Protein 9MK9 (pdb70)

Structure (mmCIF, N/CA/C/O backbone):
data_9MK9
#
_entry.id   9MK9
#
_cell.length_a   1.00
_cell.length_b   1.00
_cell.length_c   1.00
_cell.angle_alpha   90.00
_cell.angle_beta   90.00
_cell.angle_gamma   90.00
#
_symmetry.space_group_name_H-M   'P 1'
#
loop_
_entity.id
_entity.type
_entity.pdbx_description
1 polymer 'Interferon-induced protein with tetratricopeptide repeats 2'
2 polymer 'Interferon-induced protein with tetratricopeptide repeats 3'
#
loop_
_atom_site.group_PDB
_atom_site.id
_atom_site.type_symbol
_atom_site.label_atom_id
_atom_site.label_alt_id
_atom_site.label_comp_id
_atom_site.label_asym_id
_atom_site.label_entity_id
_atom_site.label_seq_id
_atom_site.pdbx_PDB_ins_code
_atom_site.Cartn_x
_atom_site.Cartn_y
_atom_site.Cartn_z
_atom_site.occupancy
_atom_site.B_iso_or_equiv
_atom_site.auth_seq_id
_atom_site.auth_comp_id
_atom_site.auth_asym_id
_atom_site.auth_atom_id
_atom_site.pdbx_PDB_model_num
ATOM 1 N N . GLU A 1 1 ? 189.244 195.025 160.826 1.00 75.63 7 GLU A N 1
ATOM 2 C CA . GLU A 1 1 ? 188.479 196.260 160.944 1.00 77.76 7 GLU A CA 1
ATOM 3 C C . GLU A 1 1 ? 187.200 196.028 161.743 1.00 76.37 7 GLU A C 1
ATOM 4 O O . GLU A 1 1 ? 186.671 194.919 161.776 1.00 74.24 7 GLU A O 1
ATOM 10 N N . SER A 1 2 ? 186.714 197.084 162.398 1.00 74.71 8 SER A N 1
ATOM 11 C CA . SER A 1 2 ? 185.505 196.973 163.203 1.00 71.90 8 SER A CA 1
ATOM 12 C C . SER A 1 2 ? 184.265 196.715 162.357 1.00 68.97 8 SER A C 1
ATOM 13 O O . SER A 1 2 ? 183.265 196.212 162.885 1.00 67.81 8 SER A O 1
ATOM 16 N N . LEU A 1 3 ? 184.303 197.045 161.063 1.00 68.54 9 LEU A N 1
ATOM 17 C CA . LEU A 1 3 ? 183.131 196.850 160.216 1.00 66.76 9 LEU A CA 1
ATOM 18 C C . LEU A 1 3 ? 182.757 195.378 160.118 1.00 65.01 9 LEU A C 1
ATOM 19 O O . LEU A 1 3 ? 181.588 195.012 160.273 1.00 64.62 9 LEU A O 1
ATOM 24 N N . VAL A 1 4 ? 183.740 194.513 159.862 1.00 63.78 10 VAL A N 1
ATOM 25 C CA . VAL A 1 4 ? 183.440 193.089 159.760 1.00 62.86 10 VAL A CA 1
ATOM 26 C C . VAL A 1 4 ? 183.037 192.529 161.118 1.00 64.16 10 VAL A C 1
ATOM 27 O O . VAL A 1 4 ? 182.175 191.645 161.202 1.00 67.19 10 VAL A O 1
ATOM 31 N N . CYS A 1 5 ? 183.633 193.036 162.200 1.00 62.81 11 CYS A N 1
ATOM 32 C CA . CYS A 1 5 ? 183.253 192.584 163.534 1.00 63.20 11 CYS A CA 1
ATOM 33 C C . CYS A 1 5 ? 181.793 192.901 163.822 1.00 61.38 11 CYS A C 1
ATOM 34 O O . CYS A 1 5 ? 181.080 192.089 164.422 1.00 59.28 11 CYS A O 1
ATOM 37 N N . ASN A 1 6 ? 181.332 194.084 163.412 1.00 60.90 12 ASN A N 1
ATOM 38 C CA . ASN A 1 6 ? 179.918 194.410 163.561 1.00 57.68 12 ASN A CA 1
ATOM 39 C C . ASN A 1 6 ? 179.055 193.573 162.625 1.00 57.68 12 ASN A C 1
ATOM 40 O O . ASN A 1 6 ? 177.965 193.134 163.006 1.00 58.49 12 ASN A O 1
ATOM 45 N N . LEU A 1 7 ? 179.524 193.344 161.397 1.00 53.58 13 LEU A N 1
ATOM 46 C CA . LEU A 1 7 ? 178.725 192.614 160.420 1.00 48.83 13 LEU A CA 1
ATOM 47 C C . LEU A 1 7 ? 178.521 191.163 160.828 1.00 51.46 13 LEU A C 1
ATOM 48 O O . LEU A 1 7 ? 177.511 190.555 160.460 1.00 56.39 13 LEU A O 1
ATOM 53 N N . ARG A 1 8 ? 179.467 190.590 161.575 1.00 52.48 14 ARG A N 1
ATOM 54 C CA . ARG A 1 8 ? 179.320 189.205 162.015 1.00 51.05 14 ARG A CA 1
ATOM 55 C C . ARG A 1 8 ? 178.120 189.018 162.935 1.00 49.12 14 ARG A C 1
ATOM 56 O O . ARG A 1 8 ? 177.571 187.914 163.015 1.00 48.64 14 ARG A O 1
ATOM 64 N N . GLN A 1 9 ? 177.702 190.069 163.642 1.00 49.59 15 GLN A N 1
ATOM 65 C CA . GLN A 1 9 ? 176.631 189.918 164.618 1.00 51.74 15 GLN A CA 1
ATOM 66 C C . GLN A 1 9 ? 175.240 189.983 164.000 1.00 51.10 15 GLN A C 1
ATOM 67 O O . GLN A 1 9 ? 174.268 189.629 164.673 1.00 56.94 15 GLN A O 1
ATOM 73 N N . LEU A 1 10 ? 175.112 190.422 162.751 1.00 47.88 16 LEU A N 1
ATOM 74 C CA . LEU A 1 10 ? 173.799 190.472 162.124 1.00 43.58 16 LEU A CA 1
ATOM 75 C C . LEU A 1 10 ? 173.279 189.070 161.833 1.00 45.96 16 LEU A C 1
ATOM 76 O O . LEU A 1 10 ? 174.036 188.100 161.765 1.00 49.12 16 LEU A O 1
ATOM 81 N N . LYS A 1 11 ? 171.963 188.972 161.678 1.00 46.48 17 LYS A N 1
ATOM 82 C CA . LYS A 1 11 ? 171.309 187.754 161.228 1.00 45.89 17 LYS A CA 1
ATOM 83 C C . LYS A 1 11 ? 170.659 188.014 159.875 1.00 46.30 17 LYS A C 1
ATOM 84 O O . LYS A 1 11 ? 169.877 188.960 159.723 1.00 48.07 17 LYS A O 1
ATOM 90 N N . CYS A 1 12 ? 171.014 187.200 158.893 1.00 44.21 18 CYS A N 1
ATOM 91 C CA . CYS A 1 12 ? 170.583 187.369 157.508 1.00 40.61 18 CYS A CA 1
ATOM 92 C C . CYS A 1 12 ? 170.879 186.062 156.783 1.00 44.86 18 CYS A C 1
ATOM 93 O O . CYS A 1 12 ? 171.237 185.057 157.409 1.00 48.41 18 CYS A O 1
ATOM 96 N N . HIS A 1 13 ? 170.729 186.066 155.457 1.00 42.22 19 HIS A N 1
ATOM 97 C CA . HIS A 1 13 ? 170.964 184.845 154.696 1.00 39.40 19 HIS A CA 1
ATOM 98 C C . HIS A 1 13 ? 172.441 184.483 154.640 1.00 45.07 19 HIS A C 1
ATOM 99 O O . HIS A 1 13 ? 172.781 183.297 154.567 1.00 49.91 19 HIS A O 1
ATOM 106 N N . PHE A 1 14 ? 173.330 185.477 154.664 1.00 41.22 20 PHE A N 1
ATOM 107 C CA . PHE A 1 14 ? 174.759 185.188 154.581 1.00 43.44 20 PHE A CA 1
ATOM 108 C C . PHE A 1 14 ? 175.248 184.425 155.808 1.00 46.78 20 PHE A C 1
ATOM 109 O O . PHE A 1 14 ? 176.059 183.500 155.687 1.00 47.90 20 PHE A O 1
ATOM 117 N N . THR A 1 15 ? 174.772 184.800 156.996 1.00 46.75 21 THR A N 1
ATOM 118 C CA . THR A 1 15 ? 175.220 184.161 158.229 1.00 45.66 21 THR A CA 1
ATOM 119 C C . THR A 1 15 ? 174.591 182.786 158.432 1.00 48.26 21 THR A C 1
ATOM 120 O O . THR A 1 15 ? 175.224 181.899 159.015 1.00 51.62 21 THR A O 1
ATOM 124 N N . TRP A 1 16 ? 173.371 182.575 157.931 1.00 47.21 22 TRP A N 1
ATOM 125 C CA . TRP A 1 16 ? 172.646 181.336 158.198 1.00 48.47 22 TRP A CA 1
ATOM 126 C C . TRP A 1 16 ? 173.313 180.111 157.588 1.00 56.61 22 TRP A C 1
ATOM 127 O O . TRP A 1 16 ? 172.945 178.987 157.946 1.00 58.91 22 TRP A O 1
ATOM 138 N N . ASN A 1 17 ? 174.274 180.297 156.682 1.00 58.98 23 ASN A N 1
ATOM 139 C CA . ASN A 1 17 ? 175.033 179.197 156.083 1.00 61.53 23 ASN A CA 1
ATOM 140 C C . ASN A 1 17 ? 174.100 178.226 155.354 1.00 63.07 23 ASN A C 1
ATOM 141 O O . ASN A 1 17 ? 173.948 177.061 155.722 1.00 61.67 23 ASN A O 1
ATOM 146 N N . LEU A 1 18 ? 173.460 178.747 154.305 1.00 62.53 24 LEU A N 1
ATOM 147 C CA . LEU A 1 18 ? 172.426 177.992 153.603 1.00 58.08 24 LEU A CA 1
ATOM 148 C C . LEU A 1 18 ? 173.004 176.788 152.871 1.00 60.83 24 LEU A C 1
ATOM 149 O O . LEU A 1 18 ? 172.520 175.661 153.028 1.00 61.91 24 LEU A O 1
ATOM 154 N N . ILE A 1 19 ? 174.042 177.000 152.071 1.00 64.05 25 ILE A N 1
ATOM 155 C CA . ILE A 1 19 ? 174.594 175.951 151.222 1.00 67.53 25 ILE A CA 1
ATOM 156 C C . ILE A 1 19 ? 175.680 175.208 151.990 1.00 73.90 25 ILE A C 1
ATOM 157 O O . ILE A 1 19 ? 176.537 175.823 152.634 1.00 74.30 25 ILE A O 1
ATOM 162 N N . ALA A 1 20 ? 175.625 173.879 151.950 1.00 80.38 26 ALA A N 1
ATOM 163 C CA . ALA A 1 20 ? 176.604 173.050 152.634 1.00 86.86 26 ALA A CA 1
ATOM 164 C C . ALA A 1 20 ? 176.617 171.669 152.000 1.00 98.54 26 ALA A C 1
ATOM 165 O O . ALA A 1 20 ? 175.559 171.085 151.749 1.00 100.72 26 ALA A O 1
ATOM 167 N N . GLU A 1 21 ? 177.824 171.160 151.745 1.00 102.37 27 GLU A N 1
ATOM 168 C CA . GLU A 1 21 ? 178.034 169.828 151.177 1.00 109.81 27 GLU A CA 1
ATOM 169 C C . GLU A 1 21 ? 177.338 169.691 149.818 1.00 109.44 27 GLU A C 1
ATOM 170 O O . GLU A 1 21 ? 176.874 168.616 149.429 1.00 111.21 27 GLU A O 1
ATOM 176 N N . ASP A 1 22 ? 177.265 170.788 149.071 1.00 104.15 28 ASP A N 1
ATOM 177 C CA . ASP A 1 22 ? 176.772 170.779 147.701 1.00 102.57 28 ASP A CA 1
ATOM 178 C C . ASP A 1 22 ? 177.968 170.933 146.775 1.00 108.74 28 ASP A C 1
ATOM 179 O O . ASP A 1 22 ? 178.715 171.911 146.881 1.00 110.85 28 ASP A O 1
ATOM 184 N N . GLU A 1 23 ? 178.144 169.967 145.871 1.00 115.91 29 GLU A N 1
ATOM 185 C CA . GLU A 1 23 ? 179.345 169.926 145.045 1.00 117.88 29 GLU A CA 1
ATOM 186 C C . GLU A 1 23 ? 179.468 171.139 144.133 1.00 114.16 29 GLU A C 1
ATOM 187 O O . GLU A 1 23 ? 180.579 171.463 143.700 1.00 115.01 29 GLU A O 1
ATOM 193 N N . SER A 1 24 ? 178.363 171.817 143.834 1.00 108.56 30 SER A N 1
ATOM 194 C CA . SER A 1 24 ? 178.411 172.992 142.978 1.00 103.43 30 SER A CA 1
ATOM 195 C C . SER A 1 24 ? 177.228 173.893 143.292 1.00 92.76 30 SER A C 1
ATOM 196 O O . SER A 1 24 ? 176.242 173.471 143.900 1.00 91.73 30 SER A O 1
ATOM 199 N N . LEU A 1 25 ? 177.349 175.154 142.874 1.00 85.40 31 LEU A N 1
ATOM 200 C CA . LEU A 1 25 ? 176.219 176.070 142.958 1.00 81.71 31 LEU A CA 1
ATOM 201 C C . LEU A 1 25 ? 175.134 175.703 141.955 1.00 84.26 31 LEU A C 1
ATOM 202 O O . LEU A 1 25 ? 173.956 176.012 142.174 1.00 85.19 31 LEU A O 1
ATOM 207 N N . ASP A 1 26 ? 175.512 175.049 140.853 1.00 83.74 32 ASP A N 1
ATOM 208 C CA . ASP A 1 26 ? 174.526 174.627 139.864 1.00 85.66 32 ASP A CA 1
ATOM 209 C C . ASP A 1 26 ? 173.541 173.631 140.459 1.00 87.90 32 ASP A C 1
ATOM 210 O O . ASP A 1 26 ? 172.329 173.737 140.232 1.00 89.37 32 ASP A O 1
ATOM 215 N N . GLU A 1 27 ? 174.037 172.661 141.231 1.00 88.13 33 GLU A N 1
ATOM 216 C CA . GLU A 1 27 ? 173.138 171.707 141.871 1.00 88.90 33 GLU A CA 1
ATOM 217 C C . GLU A 1 27 ? 172.206 172.404 142.853 1.00 80.67 33 GLU A C 1
ATOM 218 O O . GLU A 1 27 ? 171.011 172.090 142.911 1.00 81.73 33 GLU A O 1
ATOM 224 N N . PHE A 1 28 ? 172.731 173.356 143.628 1.00 75.31 34 PHE A N 1
ATOM 225 C CA . PHE A 1 28 ? 171.892 174.087 144.572 1.00 65.78 34 PHE A CA 1
ATOM 226 C C . PHE A 1 28 ? 170.773 174.827 143.856 1.00 65.66 34 PHE A C 1
ATOM 227 O O . PHE A 1 28 ? 169.596 174.691 144.215 1.00 68.61 34 PHE A O 1
ATOM 235 N N . GLU A 1 29 ? 171.119 175.618 142.836 1.00 64.91 35 GLU A N 1
ATOM 236 C CA . GLU A 1 29 ? 170.093 176.403 142.161 1.00 65.13 35 GLU A CA 1
ATOM 237 C C . GLU A 1 29 ? 169.088 175.500 141.460 1.00 69.10 35 GLU A C 1
ATOM 238 O O . GLU A 1 29 ? 167.882 175.770 141.487 1.00 69.48 35 GLU A O 1
ATOM 244 N N . ASP A 1 30 ? 169.555 174.408 140.849 1.00 70.96 36 ASP A N 1
ATOM 245 C CA . ASP A 1 30 ? 168.637 173.493 140.180 1.00 70.33 36 ASP A CA 1
ATOM 246 C C . ASP A 1 30 ? 167.667 172.865 141.171 1.00 71.37 36 ASP A C 1
ATOM 247 O O . ASP A 1 30 ? 166.450 172.884 140.959 1.00 75.98 36 ASP A O 1
ATOM 252 N N . ARG A 1 31 ? 168.187 172.329 142.278 1.00 69.64 37 ARG A N 1
ATOM 253 C CA . ARG A 1 31 ? 167.330 171.655 143.245 1.00 65.70 37 ARG A CA 1
ATOM 254 C C . ARG A 1 31 ? 166.374 172.620 143.928 1.00 61.76 37 ARG A C 1
ATOM 255 O O . ARG A 1 31 ? 165.273 172.220 144.317 1.00 60.12 37 ARG A O 1
ATOM 263 N N . VAL A 1 32 ? 166.765 173.885 144.089 1.00 62.14 38 VAL A N 1
ATOM 264 C CA . VAL A 1 32 ? 165.896 174.821 144.794 1.00 60.67 38 VAL A CA 1
ATOM 265 C C . VAL A 1 32 ? 164.843 175.406 143.859 1.00 63.53 38 VAL A C 1
ATOM 266 O O . VAL A 1 32 ? 163.689 175.597 144.255 1.00 65.81 38 VAL A O 1
ATOM 270 N N . PHE A 1 33 ? 165.204 175.692 142.606 1.00 63.63 39 PHE A N 1
ATOM 271 C CA . PHE A 1 33 ? 164.289 176.354 141.684 1.00 62.24 39 PHE A CA 1
ATOM 272 C C . PHE A 1 33 ? 163.610 175.381 140.725 1.00 69.77 39 PHE A C 1
ATOM 273 O O . PHE A 1 33 ? 162.381 175.291 140.708 1.00 75.13 39 PHE A O 1
ATOM 281 N N . ASN A 1 34 ? 164.386 174.642 139.929 1.00 71.28 40 ASN A N 1
ATOM 282 C CA . ASN A 1 34 ? 163.786 173.852 138.857 1.00 71.53 40 ASN A CA 1
ATOM 283 C C . ASN A 1 34 ? 163.082 172.603 139.374 1.00 69.45 40 ASN A C 1
ATOM 284 O O . ASN A 1 34 ? 161.994 172.267 138.896 1.00 70.70 40 ASN A O 1
ATOM 289 N N . LYS A 1 35 ? 163.679 171.897 140.336 1.00 67.70 41 LYS A N 1
ATOM 290 C CA . LYS A 1 35 ? 163.148 170.592 140.721 1.00 67.99 41 LYS A CA 1
ATOM 291 C C . LYS A 1 35 ? 161.800 170.731 141.418 1.00 67.99 41 LYS A C 1
ATOM 292 O O . LYS A 1 35 ? 160.794 170.174 140.963 1.00 74.42 41 LYS A O 1
ATOM 298 N N . ASP A 1 36 ? 161.754 171.464 142.528 1.00 68.63 42 ASP A N 1
ATOM 299 C CA . ASP A 1 36 ? 160.472 171.805 143.145 1.00 72.82 42 ASP A CA 1
ATOM 300 C C . ASP A 1 36 ? 159.990 173.156 142.612 1.00 80.61 42 ASP A C 1
ATOM 301 O O . ASP A 1 36 ? 159.734 174.107 143.350 1.00 77.68 42 ASP A O 1
ATOM 306 N N . GLU A 1 37 ? 159.868 173.210 141.282 1.00 86.84 43 GLU A N 1
ATOM 307 C CA . GLU A 1 37 ? 159.393 174.418 140.613 1.00 88.43 43 GLU A CA 1
ATOM 308 C C . GLU A 1 37 ? 158.026 174.836 141.125 1.00 86.03 43 GLU A C 1
ATOM 309 O O . GLU A 1 37 ? 157.672 176.019 141.060 1.00 86.75 43 GLU A O 1
ATOM 315 N N . PHE A 1 38 ? 157.250 173.885 141.643 1.00 79.56 44 PHE A N 1
ATOM 316 C CA . PHE A 1 38 ? 155.918 174.213 142.128 1.00 79.22 44 PHE A CA 1
ATOM 317 C C . PHE A 1 38 ? 155.962 175.235 143.264 1.00 82.94 44 PHE A C 1
ATOM 318 O O . PHE A 1 38 ? 155.554 176.382 143.062 1.00 85.77 44 PHE A O 1
ATOM 326 N N . GLN A 1 39 ? 156.565 174.886 144.409 1.00 80.26 45 GLN A N 1
ATOM 327 C CA . GLN A 1 39 ? 156.300 175.592 145.669 1.00 73.26 45 GLN A CA 1
ATOM 32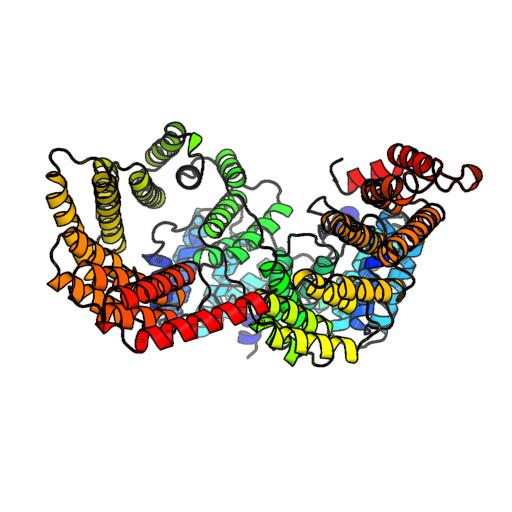8 C C . GLN A 1 39 ? 156.203 177.106 145.511 1.00 72.77 45 GLN A C 1
ATOM 329 O O . GLN A 1 39 ? 155.267 177.724 146.033 1.00 74.29 45 GLN A O 1
ATOM 335 N N . ASN A 1 40 ? 157.130 177.717 144.779 1.00 72.27 46 ASN A N 1
ATOM 336 C CA . ASN A 1 40 ? 157.262 179.182 144.747 1.00 73.11 46 ASN A CA 1
ATOM 337 C C . ASN A 1 40 ? 157.390 179.629 146.203 1.00 73.98 46 ASN A C 1
ATOM 338 O O . ASN A 1 40 ? 158.289 179.137 146.903 1.00 81.26 46 ASN A O 1
ATOM 343 N N . SER A 1 41 ? 156.537 180.522 146.703 1.00 72.20 47 SER A N 1
ATOM 344 C CA . SER A 1 41 ? 156.652 180.969 148.086 1.00 69.29 47 SER A CA 1
ATOM 345 C C . SER A 1 41 ? 155.363 181.635 148.541 1.00 70.97 47 SER A C 1
ATOM 346 O O . SER A 1 41 ? 154.743 182.382 147.778 1.00 67.87 47 SER A O 1
ATOM 349 N N . GLU A 1 42 ? 154.960 181.350 149.782 1.00 77.08 48 GLU A N 1
ATOM 350 C CA . GLU A 1 42 ? 153.864 182.091 150.403 1.00 83.52 48 GLU A CA 1
ATOM 351 C C . GLU A 1 42 ? 154.255 183.544 150.658 1.00 80.26 48 GLU A C 1
ATOM 352 O O . GLU A 1 42 ? 153.445 184.458 150.461 1.00 79.34 48 GLU A O 1
ATOM 358 N N . PHE A 1 43 ? 155.491 183.772 151.099 1.00 76.63 49 PHE A N 1
ATOM 359 C CA . PHE A 1 43 ? 156.031 185.099 151.378 1.00 65.01 49 PHE A CA 1
ATOM 360 C C . PHE A 1 43 ? 157.022 185.417 150.264 1.00 63.22 49 PHE A C 1
ATOM 361 O O . PHE A 1 43 ? 158.105 184.827 150.206 1.00 62.80 49 PHE A O 1
ATOM 369 N N . LYS A 1 44 ? 156.652 186.350 149.383 1.00 59.04 50 LYS A N 1
ATOM 370 C CA . LYS A 1 44 ? 157.391 186.550 148.139 1.00 58.37 50 LYS A CA 1
ATOM 371 C C . LYS A 1 44 ? 158.813 187.058 148.353 1.00 51.18 50 LYS A C 1
ATOM 372 O O . LYS A 1 44 ? 159.611 187.028 147.410 1.00 47.61 50 LYS A O 1
ATOM 378 N N . ALA A 1 45 ? 159.152 187.526 149.554 1.00 48.50 51 ALA A N 1
ATOM 379 C CA . ALA A 1 45 ? 160.474 188.106 149.763 1.00 45.90 51 ALA A CA 1
ATOM 380 C C . ALA A 1 45 ? 161.569 187.048 149.842 1.00 45.23 51 ALA A C 1
ATOM 381 O O . ALA A 1 45 ? 162.735 187.351 149.570 1.00 44.65 51 ALA A O 1
ATOM 383 N N . THR A 1 46 ? 161.225 185.813 150.219 1.00 44.69 52 THR A N 1
ATOM 384 C CA . THR A 1 46 ? 162.246 184.781 150.392 1.00 41.58 52 THR A CA 1
ATOM 385 C C . THR A 1 46 ? 162.935 184.447 149.074 1.00 40.65 52 THR A C 1
ATOM 386 O O . THR A 1 46 ? 164.164 184.301 149.025 1.00 41.92 52 THR A O 1
ATOM 390 N N . MET A 1 47 ? 162.159 184.322 147.995 1.00 40.07 53 MET A N 1
ATOM 391 C CA . MET A 1 47 ? 162.732 183.943 146.708 1.00 39.78 53 MET A CA 1
ATOM 392 C C . MET A 1 47 ? 163.733 184.980 146.218 1.00 41.91 53 MET A C 1
ATOM 393 O O . MET A 1 47 ? 164.813 184.627 145.731 1.00 43.61 53 MET A O 1
ATOM 398 N N . CYS A 1 48 ? 163.393 186.265 146.341 1.00 40.47 54 CYS A N 1
ATOM 399 C CA . CYS A 1 48 ? 164.299 187.312 145.885 1.00 38.96 54 CYS A CA 1
ATOM 400 C C . CYS A 1 48 ? 165.584 187.330 146.703 1.00 42.34 54 CYS A C 1
ATOM 401 O O . CYS A 1 48 ? 166.672 187.519 146.151 1.00 44.34 54 CYS A O 1
ATOM 404 N N . ASN A 1 49 ? 165.481 187.135 148.020 1.00 42.25 55 ASN A N 1
ATOM 405 C CA . ASN A 1 49 ? 166.677 187.109 148.857 1.00 39.19 55 ASN A CA 1
ATOM 406 C C . ASN A 1 49 ? 167.578 185.932 148.499 1.00 43.15 55 ASN A C 1
ATOM 407 O O . ASN A 1 49 ? 168.804 186.085 148.392 1.00 47.25 55 ASN A O 1
ATOM 412 N N . ILE A 1 50 ? 166.989 184.749 148.303 1.00 39.14 56 ILE A N 1
ATOM 413 C CA . ILE A 1 50 ? 167.784 183.581 147.930 1.00 38.03 56 ILE A CA 1
ATOM 414 C C . ILE A 1 50 ? 168.455 183.802 146.581 1.00 42.29 56 ILE A C 1
ATOM 415 O O . ILE A 1 50 ? 169.640 183.485 146.395 1.00 45.23 56 ILE A O 1
ATOM 420 N N . LEU A 1 51 ? 167.711 184.354 145.619 1.00 43.52 57 LEU A N 1
ATOM 421 C CA . LEU A 1 51 ? 168.281 184.609 144.302 1.00 45.25 57 LEU A CA 1
ATOM 422 C C . LEU A 1 51 ? 169.410 185.627 144.376 1.00 46.41 57 LEU A C 1
ATOM 423 O O . LEU A 1 51 ? 170.419 185.491 143.680 1.00 45.12 57 LEU A O 1
ATOM 428 N N . ALA A 1 52 ? 169.257 186.657 145.212 1.00 45.83 58 ALA A N 1
ATOM 429 C CA . ALA A 1 52 ? 170.317 187.648 145.363 1.00 47.33 58 ALA A CA 1
ATOM 430 C C . ALA A 1 52 ? 171.571 187.029 145.964 1.00 49.26 58 ALA A C 1
ATOM 431 O O . ALA A 1 52 ? 172.691 187.332 145.533 1.00 55.06 58 ALA A O 1
ATOM 433 N N . TYR A 1 53 ? 171.406 186.161 146.966 1.00 46.59 59 TYR A N 1
ATOM 434 C CA . TYR A 1 53 ? 172.568 185.499 147.551 1.00 45.08 59 TYR A CA 1
ATOM 435 C C . TYR A 1 53 ? 173.278 184.625 146.523 1.00 49.51 59 TYR A C 1
ATOM 436 O O . TYR A 1 53 ? 174.514 184.637 146.430 1.00 51.34 59 TYR A O 1
ATOM 445 N N . VAL A 1 54 ? 172.512 183.871 145.730 1.00 48.88 60 VAL A N 1
ATOM 446 C CA . VAL A 1 54 ? 173.121 183.034 144.698 1.00 47.87 60 VAL A CA 1
ATOM 447 C C . VAL A 1 54 ? 173.829 183.896 143.660 1.00 54.21 60 VAL A C 1
ATOM 448 O O . VAL A 1 54 ? 174.935 183.571 143.211 1.00 57.18 60 VAL A O 1
ATOM 452 N N . LYS A 1 55 ? 173.210 185.015 143.271 1.00 55.00 61 LYS A N 1
ATOM 453 C CA . LYS A 1 55 ? 173.821 185.906 142.290 1.00 54.59 61 LYS A CA 1
ATOM 454 C C . LYS A 1 55 ? 175.140 186.465 142.797 1.00 56.01 61 LYS A C 1
ATOM 455 O O . LYS A 1 55 ? 176.116 186.550 142.043 1.00 58.45 61 LYS A O 1
ATOM 461 N N . HIS A 1 56 ? 175.189 186.866 144.069 1.00 55.29 62 HIS A N 1
ATOM 462 C CA . HIS A 1 56 ? 176.454 187.334 144.626 1.00 54.43 62 HIS A CA 1
ATOM 463 C C . HIS A 1 56 ? 177.492 186.222 144.641 1.00 56.93 62 HIS A C 1
ATOM 464 O O . HIS A 1 56 ? 178.664 186.455 144.327 1.00 61.60 62 HIS A O 1
ATOM 471 N N . CYS A 1 57 ? 177.084 185.005 145.013 1.00 55.84 63 CYS A N 1
ATOM 472 C CA . CYS A 1 57 ? 178.030 183.893 145.008 1.00 58.19 63 CYS A CA 1
ATOM 473 C C . CYS A 1 57 ? 178.547 183.606 143.605 1.00 58.90 63 CYS A C 1
ATOM 474 O O . CYS A 1 57 ? 179.661 183.094 143.447 1.00 57.25 63 CYS A O 1
ATOM 477 N N . ARG A 1 58 ? 177.755 183.919 142.579 1.00 60.15 64 ARG A N 1
ATOM 478 C CA . ARG A 1 58 ? 178.227 183.774 141.205 1.00 63.94 64 ARG A CA 1
ATOM 479 C C . ARG A 1 58 ? 179.344 184.766 140.898 1.00 65.12 64 ARG A C 1
ATOM 480 O O . ARG A 1 58 ? 180.362 184.404 140.297 1.00 68.28 64 ARG A O 1
ATOM 488 N N . GLY A 1 59 ? 179.173 186.022 141.303 1.00 62.66 65 GLY A N 1
ATOM 489 C CA . GLY A 1 59 ? 180.171 187.040 141.039 1.00 62.01 65 GLY A CA 1
ATOM 490 C C . GLY A 1 59 ? 179.585 188.358 140.574 1.00 69.07 65 GLY A C 1
ATOM 491 O O . GLY A 1 59 ? 180.321 189.319 140.336 1.00 73.72 65 GLY A O 1
ATOM 492 N N . LEU A 1 60 ? 178.264 188.415 140.440 1.00 69.45 66 LEU A N 1
ATOM 493 C CA . LEU A 1 60 ? 177.567 189.604 139.964 1.00 71.01 66 LEU A CA 1
ATOM 494 C C . LEU A 1 60 ? 176.832 190.251 141.132 1.00 70.27 66 LEU A C 1
ATOM 495 O O . LEU A 1 60 ? 176.143 189.562 141.892 1.00 73.80 66 LEU A O 1
ATOM 500 N N . ASN A 1 61 ? 176.973 191.569 141.268 1.00 65.81 67 ASN A N 1
ATOM 501 C CA . ASN A 1 61 ? 176.400 192.288 142.400 1.00 69.24 67 ASN A CA 1
ATOM 502 C C . ASN A 1 61 ? 175.228 193.188 142.028 1.00 73.03 67 ASN A C 1
ATOM 503 O O . ASN A 1 61 ? 174.327 193.380 142.852 1.00 71.43 67 ASN A O 1
ATOM 508 N N . GLU A 1 62 ? 175.215 193.747 140.815 1.00 72.14 68 GLU A N 1
ATOM 509 C CA . GLU A 1 62 ? 174.110 194.619 140.424 1.00 74.13 68 GLU A CA 1
ATOM 510 C C . GLU A 1 62 ? 172.799 193.846 140.340 1.00 75.29 68 GLU A C 1
ATOM 511 O O . GLU A 1 62 ? 171.740 194.357 140.731 1.00 76.34 68 GLU A O 1
ATOM 517 N N . ALA A 1 63 ? 172.849 192.614 139.829 1.00 74.06 69 ALA A N 1
ATOM 518 C CA . ALA A 1 63 ? 171.662 191.769 139.839 1.00 74.48 69 ALA A CA 1
ATOM 519 C C . ALA A 1 63 ? 171.192 191.497 141.261 1.00 70.52 69 ALA A C 1
ATOM 520 O O . ALA A 1 63 ? 169.983 191.462 141.517 1.00 65.61 69 ALA A O 1
ATOM 522 N N . ALA A 1 64 ? 172.129 191.310 142.194 1.00 68.60 70 ALA A N 1
ATOM 523 C CA . ALA A 1 64 ? 171.752 191.128 143.590 1.00 62.54 70 ALA A CA 1
ATOM 524 C C . ALA A 1 64 ? 171.047 192.363 144.133 1.00 64.84 70 ALA A C 1
ATOM 525 O O . ALA A 1 64 ? 170.037 192.250 144.839 1.00 68.12 70 ALA A O 1
ATOM 527 N N . LEU A 1 65 ? 171.562 193.554 143.813 1.00 64.06 71 LEU A N 1
ATOM 528 C CA . LEU A 1 65 ? 170.904 194.778 144.260 1.00 64.99 71 LEU A CA 1
ATOM 529 C C . LEU A 1 65 ? 169.493 194.879 143.695 1.00 65.97 71 LEU A C 1
ATOM 530 O O . LEU A 1 65 ? 168.554 195.253 144.409 1.00 65.50 71 LEU A O 1
ATOM 535 N N . GLN A 1 66 ? 169.326 194.548 142.413 1.00 67.73 72 GLN A N 1
ATOM 536 C CA . GLN A 1 66 ? 168.000 194.605 141.804 1.00 70.34 72 GLN A CA 1
ATOM 537 C C . GLN A 1 66 ? 167.037 193.627 142.472 1.00 69.36 72 GLN A C 1
ATOM 538 O O . GLN A 1 66 ? 165.888 193.981 142.777 1.00 66.49 72 GLN A O 1
ATOM 544 N N . CYS A 1 67 ? 167.489 192.393 142.714 1.00 68.25 73 CYS A N 1
ATOM 545 C CA . CYS A 1 67 ? 166.631 191.409 143.367 1.00 64.11 73 CYS A CA 1
ATOM 546 C C . CYS A 1 67 ? 166.250 191.856 144.771 1.00 58.65 73 CYS A C 1
ATOM 547 O O . CYS A 1 67 ? 165.100 191.685 145.197 1.00 61.87 73 CYS A O 1
ATOM 550 N N . LEU A 1 68 ? 167.199 192.430 145.511 1.00 54.76 74 LEU A N 1
ATOM 551 C CA . LEU A 1 68 ? 166.889 192.890 146.859 1.00 51.76 74 LEU A CA 1
ATOM 552 C C . LEU A 1 68 ? 165.896 194.047 146.831 1.00 56.31 74 LEU A C 1
ATOM 553 O O . LEU A 1 68 ? 165.013 194.141 147.695 1.00 58.43 74 LEU A O 1
ATOM 558 N N . GLY A 1 69 ? 166.022 194.936 145.844 1.00 56.22 75 GLY A N 1
ATOM 559 C CA . GLY A 1 69 ? 165.034 195.992 145.689 1.00 57.32 75 GLY A CA 1
ATOM 560 C C . GLY A 1 69 ? 163.644 195.449 145.414 1.00 59.88 75 GLY A C 1
ATOM 561 O O . GLY A 1 69 ? 162.653 195.941 145.963 1.00 58.53 75 GLY A O 1
ATOM 562 N N . GLU A 1 70 ? 163.553 194.421 144.565 1.00 59.82 76 GLU A N 1
ATOM 563 C CA . GLU A 1 70 ? 162.258 193.785 144.326 1.00 62.91 76 GLU A CA 1
ATOM 564 C C . GLU A 1 70 ? 161.707 193.158 145.602 1.00 61.52 76 GLU A C 1
ATOM 565 O O . GLU A 1 70 ? 160.498 193.220 145.865 1.00 61.79 76 GLU A O 1
ATOM 571 N N . ALA A 1 71 ? 162.578 192.537 146.401 1.00 61.29 77 ALA A N 1
ATOM 572 C CA . ALA A 1 71 ? 162.136 191.953 147.665 1.00 55.90 77 ALA A CA 1
ATOM 573 C C . ALA A 1 71 ? 161.558 193.014 148.590 1.00 58.67 77 ALA A C 1
ATOM 574 O O . ALA A 1 71 ? 160.499 192.812 149.202 1.00 60.06 77 ALA A O 1
ATOM 576 N N . GLU A 1 72 ? 162.239 194.155 148.705 1.00 58.96 78 GLU A N 1
ATOM 577 C CA . GLU A 1 72 ? 161.719 195.233 149.541 1.00 60.09 78 GLU A CA 1
ATOM 578 C C . GLU A 1 72 ? 160.395 195.757 149.000 1.00 64.98 78 GLU A C 1
ATOM 579 O O . GLU A 1 72 ? 159.483 196.077 149.773 1.00 68.89 78 GLU A O 1
ATOM 585 N N . GLY A 1 73 ? 160.275 195.862 147.675 1.00 62.48 79 GLY A N 1
ATOM 586 C CA . GLY A 1 73 ? 159.011 196.285 147.093 1.00 62.77 79 GLY A CA 1
ATOM 587 C C . GLY A 1 73 ? 157.867 195.355 147.448 1.00 62.63 79 GLY A C 1
ATOM 588 O O . GLY A 1 73 ? 156.775 195.804 147.805 1.00 61.37 79 GLY A O 1
ATOM 589 N N . PHE A 1 74 ? 158.106 194.044 147.368 1.00 62.08 80 PHE A N 1
ATOM 590 C CA . PHE A 1 74 ? 157.073 193.083 147.748 1.00 62.63 80 PHE A CA 1
ATOM 591 C C . PHE A 1 74 ? 156.731 193.188 149.231 1.00 65.69 80 PHE A C 1
ATOM 592 O O . PHE A 1 74 ? 155.557 193.087 149.615 1.00 67.73 80 PHE A O 1
ATOM 600 N N . ILE A 1 75 ? 157.744 193.385 150.081 1.00 66.30 81 ILE A N 1
ATOM 601 C CA . ILE A 1 75 ? 157.488 193.527 151.514 1.00 64.46 81 ILE A CA 1
ATOM 602 C C . ILE A 1 75 ? 156.593 194.730 151.781 1.00 67.47 81 ILE A C 1
ATOM 603 O O . ILE A 1 75 ? 155.638 194.651 152.563 1.00 66.34 81 ILE A O 1
ATOM 608 N N . GLN A 1 76 ? 156.885 195.862 151.134 1.00 69.39 82 GLN A N 1
ATOM 609 C CA . GLN A 1 76 ? 156.022 197.032 151.280 1.00 68.21 82 GLN A CA 1
ATOM 610 C C . GLN A 1 76 ? 154.626 196.760 150.735 1.00 70.17 82 GLN A C 1
ATOM 611 O O . GLN A 1 76 ? 153.631 197.246 151.285 1.00 69.90 82 GLN A O 1
ATOM 617 N N . GLN A 1 77 ? 154.535 195.996 149.646 1.00 69.40 83 GLN A N 1
ATOM 618 C CA . GLN A 1 77 ? 153.238 195.713 149.040 1.00 71.68 83 GLN A CA 1
ATOM 619 C C . GLN A 1 77 ? 152.345 194.906 149.977 1.00 74.01 83 GLN A C 1
ATOM 620 O O . GLN A 1 77 ? 151.147 195.184 150.101 1.00 73.84 83 GLN A O 1
ATOM 626 N N . GLN A 1 78 ? 152.908 193.897 150.644 1.00 75.64 84 GLN A N 1
ATOM 627 C CA . GLN A 1 78 ? 152.065 192.963 151.388 1.00 74.23 84 GLN A CA 1
ATOM 628 C C . GLN A 1 78 ? 151.639 193.529 152.738 1.00 73.80 84 GLN A C 1
ATOM 629 O O . GLN A 1 78 ? 150.442 193.694 153.000 1.00 74.19 84 GLN A O 1
ATOM 635 N N . HIS A 1 79 ? 152.597 193.822 153.614 1.00 73.98 85 HIS A N 1
ATOM 636 C CA . HIS A 1 79 ? 152.301 194.210 154.994 1.00 73.91 85 HIS A CA 1
ATOM 637 C C . HIS A 1 79 ? 152.644 195.674 155.225 1.00 76.41 85 HIS A C 1
ATOM 638 O O . HIS A 1 79 ? 153.828 196.022 155.374 1.00 79.62 85 HIS A O 1
ATOM 645 N N . PRO A 1 80 ? 151.655 196.567 155.262 1.00 74.80 86 PRO A N 1
ATOM 646 C CA . PRO A 1 80 ? 151.949 197.984 155.509 1.00 74.87 86 PRO A CA 1
ATOM 647 C C . PRO A 1 80 ? 152.163 198.296 156.982 1.00 76.44 86 PRO A C 1
ATOM 648 O O . PRO A 1 80 ? 152.950 199.182 157.327 1.00 76.44 86 PRO A O 1
ATOM 652 N N . ASP A 1 81 ? 151.460 197.575 157.858 1.00 76.15 87 ASP A N 1
ATOM 653 C CA . ASP A 1 81 ? 151.505 197.893 159.283 1.00 79.80 87 ASP A CA 1
ATOM 654 C C . ASP A 1 81 ? 152.849 197.530 159.902 1.00 77.96 87 ASP A C 1
ATOM 655 O O . ASP A 1 81 ? 153.401 198.302 160.695 1.00 79.14 87 ASP A O 1
ATOM 660 N N . GLN A 1 82 ? 153.392 196.365 159.558 1.00 73.36 88 GLN A N 1
ATOM 661 C CA . GLN A 1 82 ? 154.626 195.859 160.155 1.00 69.30 88 GLN A CA 1
ATOM 662 C C . GLN A 1 82 ? 155.817 196.023 159.223 1.00 64.37 88 GLN A C 1
ATOM 663 O O . GLN A 1 82 ? 156.700 195.164 159.174 1.00 64.35 88 GLN A O 1
ATOM 669 N N . VAL A 1 83 ? 155.866 197.125 158.474 1.00 63.76 89 VAL A N 1
ATOM 670 C CA . VAL A 1 83 ? 156.907 197.296 157.466 1.00 61.61 89 VAL A CA 1
ATOM 671 C C . VAL A 1 83 ? 158.281 197.434 158.116 1.00 61.20 89 VAL A C 1
ATOM 672 O O . VAL A 1 83 ? 159.303 197.094 157.510 1.00 60.83 89 VAL A O 1
ATOM 676 N N . GLU A 1 84 ? 158.334 197.934 159.353 1.00 62.33 90 GLU A N 1
ATOM 677 C CA . GLU A 1 84 ? 159.624 198.110 160.014 1.00 60.69 90 GLU A CA 1
ATOM 678 C C . GLU A 1 84 ? 160.220 196.779 160.458 1.00 60.02 90 GLU A C 1
ATOM 679 O O . GLU A 1 84 ? 161.419 196.541 160.276 1.00 59.50 90 GLU A O 1
ATOM 685 N N . ILE A 1 85 ? 159.407 195.903 161.053 1.00 58.64 91 ILE A N 1
ATOM 686 C CA . ILE A 1 85 ? 159.926 194.627 161.539 1.00 52.30 91 ILE A CA 1
ATOM 687 C C . ILE A 1 85 ? 160.313 193.722 160.378 1.00 51.68 91 ILE A C 1
ATOM 688 O O . ILE A 1 85 ? 161.365 193.073 160.403 1.00 56.45 91 ILE A O 1
ATOM 693 N N . ARG A 1 86 ? 159.475 193.662 159.344 1.00 48.78 92 ARG A N 1
ATOM 694 C CA . ARG A 1 86 ? 159.665 192.684 158.281 1.00 48.07 92 ARG A CA 1
ATOM 695 C C . ARG A 1 86 ? 160.831 193.026 157.362 1.00 50.37 92 ARG A C 1
ATOM 696 O O . ARG A 1 86 ? 161.270 192.162 156.597 1.00 57.48 92 ARG A O 1
ATOM 704 N N . SER A 1 87 ? 161.342 194.251 157.416 1.00 44.27 93 SER A N 1
ATOM 705 C CA . SER A 1 87 ? 162.396 194.694 156.515 1.00 42.87 93 SER A CA 1
ATOM 706 C C . SER A 1 87 ? 163.792 194.496 157.087 1.00 44.25 93 SER A C 1
ATOM 707 O O . SER A 1 87 ? 164.753 195.045 156.541 1.00 48.10 93 SER A O 1
ATOM 710 N N . LEU A 1 88 ? 163.929 193.730 158.168 1.00 43.35 94 LEU A N 1
ATOM 711 C CA . LEU A 1 88 ? 165.184 193.719 158.911 1.00 38.07 94 LEU A CA 1
ATOM 712 C C . LEU A 1 88 ? 166.264 192.890 158.218 1.00 38.76 94 LEU A C 1
ATOM 713 O O . LEU A 1 88 ? 167.445 193.247 158.269 1.00 43.33 94 LEU A O 1
ATOM 718 N N . VAL A 1 89 ? 165.892 191.776 157.583 1.00 36.85 95 VAL A N 1
ATOM 719 C CA . VAL A 1 89 ? 166.891 190.923 156.938 1.00 37.32 95 VAL A CA 1
ATOM 720 C C . VAL A 1 89 ? 167.446 191.586 155.680 1.00 43.54 95 VAL A C 1
ATOM 721 O O . VAL A 1 89 ? 168.655 191.525 155.405 1.00 45.97 95 VAL A O 1
ATOM 725 N N . THR A 1 90 ? 166.575 192.220 154.892 1.00 41.36 96 THR A N 1
ATOM 726 C CA . THR A 1 90 ? 167.007 192.815 153.632 1.00 37.88 96 THR A CA 1
ATOM 727 C C . THR A 1 90 ? 168.031 193.919 153.864 1.00 39.00 96 THR A C 1
ATOM 728 O O . THR A 1 90 ? 168.923 194.138 153.034 1.00 43.69 96 THR A O 1
ATOM 732 N N . TRP A 1 91 ? 167.923 194.626 154.988 1.00 35.98 97 TRP A N 1
ATOM 733 C CA . TRP A 1 91 ? 168.922 195.635 155.314 1.00 39.35 97 TRP A CA 1
ATOM 734 C C . TRP A 1 91 ? 170.281 194.995 155.576 1.00 41.38 97 TRP A C 1
ATOM 735 O O . TRP A 1 91 ? 171.318 195.532 155.167 1.00 46.27 97 TRP A O 1
ATOM 746 N N . GLY A 1 92 ? 170.295 193.838 156.239 1.00 36.46 98 GLY A N 1
ATOM 747 C CA . GLY A 1 92 ? 171.542 193.107 156.395 1.00 38.81 98 GLY A CA 1
ATOM 748 C C . GLY A 1 92 ? 172.123 192.663 155.066 1.00 42.75 98 GLY A C 1
ATOM 749 O O . GLY A 1 92 ? 173.343 192.683 154.871 1.00 45.36 98 GLY A O 1
ATOM 750 N N . ASN A 1 93 ? 171.259 192.246 154.136 1.00 39.31 99 ASN A N 1
ATOM 751 C CA . ASN A 1 93 ? 171.746 191.866 152.812 1.00 37.83 99 ASN A CA 1
ATOM 752 C C . ASN A 1 93 ? 172.356 193.056 152.072 1.00 44.73 99 ASN A C 1
ATOM 753 O O . ASN A 1 93 ? 173.417 192.925 151.447 1.00 48.95 99 ASN A O 1
ATOM 758 N N . TYR A 1 94 ? 171.701 194.222 152.123 1.00 43.53 100 TYR A N 1
ATOM 759 C CA . TYR A 1 94 ? 172.329 195.440 151.609 1.00 42.80 100 TYR A CA 1
ATOM 760 C C . TYR A 1 94 ? 173.695 195.675 152.236 1.00 46.54 100 TYR A C 1
ATOM 761 O O . TYR A 1 94 ? 174.667 195.972 151.532 1.00 50.67 100 TYR A O 1
ATOM 770 N N . ALA A 1 95 ? 173.785 195.580 153.563 1.00 44.19 101 ALA A N 1
ATOM 771 C CA . ALA A 1 95 ? 175.055 195.866 154.220 1.00 45.52 101 ALA A CA 1
ATOM 772 C C . ALA A 1 95 ? 176.150 194.928 153.728 1.00 47.91 101 ALA A C 1
ATOM 773 O O . ALA A 1 95 ? 177.249 195.374 153.376 1.00 50.73 101 ALA A O 1
ATOM 775 N N . TRP A 1 96 ? 175.853 193.629 153.660 1.00 45.34 102 TRP A N 1
ATOM 776 C CA . TRP A 1 96 ? 176.863 192.664 153.235 1.00 44.26 102 TRP A CA 1
ATOM 777 C C . TRP A 1 96 ? 177.281 192.900 151.788 1.00 50.18 102 TRP A C 1
ATOM 778 O O . TRP A 1 96 ? 178.477 192.903 151.468 1.00 58.09 102 TRP A O 1
ATOM 789 N N . VAL A 1 97 ? 176.308 193.105 150.894 1.00 49.11 103 VAL A N 1
ATOM 790 C CA . VAL A 1 97 ? 176.638 193.273 149.481 1.00 46.28 103 VAL A CA 1
ATOM 791 C C . VAL A 1 97 ? 177.453 194.541 149.268 1.00 52.28 103 VAL A C 1
ATOM 792 O O . VAL A 1 97 ? 178.452 194.537 148.537 1.00 56.28 103 VAL A O 1
ATOM 796 N N . TYR A 1 98 ? 177.052 195.643 149.908 1.00 51.24 104 TYR A N 1
ATOM 797 C CA . TYR A 1 98 ? 177.787 196.892 149.751 1.00 53.29 104 TYR A CA 1
ATOM 798 C C . TYR A 1 98 ? 179.200 196.769 150.300 1.00 55.40 104 TYR A C 1
ATOM 799 O O . TYR A 1 98 ? 180.153 197.273 149.695 1.00 59.80 104 TYR A O 1
ATOM 808 N N . TYR A 1 99 ? 179.361 196.100 151.445 1.00 53.72 105 TYR A N 1
ATOM 809 C CA . TYR A 1 99 ? 180.701 195.899 151.983 1.00 54.97 105 TYR A CA 1
ATOM 810 C C . TYR A 1 99 ? 181.554 195.078 151.029 1.00 56.82 105 TYR A C 1
ATOM 811 O O . TYR A 1 99 ? 182.750 195.345 150.867 1.00 59.91 105 TYR A O 1
ATOM 820 N N . HIS A 1 100 ? 180.959 194.066 150.394 1.00 57.22 106 HIS A N 1
ATOM 821 C CA . HIS A 1 100 ? 181.700 193.281 149.412 1.00 56.82 106 HIS A CA 1
ATOM 822 C C . HIS A 1 100 ? 182.107 194.135 148.218 1.00 60.25 106 HIS A C 1
ATOM 823 O O . HIS A 1 100 ? 183.213 193.985 147.686 1.00 61.84 106 HIS A O 1
ATOM 830 N N . MET A 1 101 ? 181.221 195.030 147.776 1.00 61.67 107 MET A N 1
ATOM 831 C CA . MET A 1 101 ? 181.550 195.907 146.656 1.00 62.64 107 MET A CA 1
ATOM 832 C C . MET A 1 101 ? 182.615 196.928 147.040 1.00 65.71 107 MET A C 1
ATOM 833 O O . MET A 1 101 ? 183.602 197.103 146.319 1.00 68.02 107 MET A O 1
ATOM 838 N N . GLY A 1 102 ? 182.432 197.609 148.169 1.00 64.74 108 GLY A N 1
ATOM 839 C CA . GLY A 1 102 ? 183.387 198.597 148.646 1.00 62.93 108 GLY A CA 1
ATOM 840 C C . GLY A 1 102 ? 182.787 199.894 149.156 1.00 66.35 108 GLY A C 1
ATOM 841 O O . GLY A 1 102 ? 183.495 200.650 149.835 1.00 66.38 108 GLY A O 1
ATOM 842 N N . GLN A 1 103 ? 181.517 200.201 148.891 1.00 67.18 109 GLN A N 1
ATOM 843 C CA . GLN A 1 103 ? 180.910 201.451 149.351 1.00 70.25 109 GLN A CA 1
ATOM 844 C C . GLN A 1 103 ? 180.587 201.303 150.832 1.00 72.49 109 GLN A C 1
ATOM 845 O O . GLN A 1 103 ? 179.520 200.823 151.215 1.00 73.99 109 GLN A O 1
ATOM 851 N N . PHE A 1 104 ? 181.526 201.728 151.680 1.00 67.33 110 PHE A N 1
ATOM 852 C CA . PHE A 1 104 ? 181.384 201.500 153.114 1.00 67.05 110 PHE A CA 1
ATOM 853 C C . PHE A 1 104 ? 180.364 202.436 153.752 1.00 69.88 110 PHE A C 1
ATOM 854 O O . PHE A 1 104 ? 179.790 202.099 154.795 1.00 76.11 110 PHE A O 1
ATOM 862 N N . SER A 1 105 ? 180.130 203.610 153.160 1.00 67.13 111 SER A N 1
ATOM 863 C CA . SER A 1 105 ? 179.198 204.564 153.757 1.00 68.90 111 SER A CA 1
ATOM 864 C C . SER A 1 105 ? 177.780 204.005 153.804 1.00 68.44 111 SER A C 1
ATOM 865 O O . SER A 1 105 ? 177.088 204.129 154.823 1.00 67.81 111 SER A O 1
ATOM 868 N N . LYS A 1 106 ? 177.329 203.386 152.711 1.00 66.65 112 LYS A N 1
ATOM 869 C CA . LYS A 1 106 ? 175.993 202.801 152.695 1.00 67.49 112 LYS A CA 1
ATOM 870 C C . LYS A 1 106 ? 175.882 201.645 153.681 1.00 63.66 112 LYS A C 1
ATOM 871 O O . LYS A 1 106 ? 174.852 201.486 154.350 1.00 64.34 112 LYS A O 1
ATOM 877 N N . ALA A 1 107 ? 176.928 200.823 153.779 1.00 60.15 113 ALA A N 1
ATOM 878 C CA . ALA A 1 107 ? 176.921 199.733 154.748 1.00 58.16 113 ALA A CA 1
ATOM 879 C C . ALA A 1 107 ? 176.787 200.272 156.165 1.00 62.08 113 ALA A C 1
ATOM 880 O O . ALA A 1 107 ? 176.000 199.756 156.970 1.00 66.33 113 ALA A O 1
ATOM 882 N N . GLN A 1 108 ? 177.535 201.331 156.479 1.00 62.02 114 GLN A N 1
ATOM 883 C CA . GLN A 1 108 ? 177.438 201.942 157.799 1.00 64.19 114 GLN A CA 1
ATOM 884 C C . GLN A 1 108 ? 176.040 202.496 158.048 1.00 64.50 114 GLN A C 1
ATOM 885 O O . GLN A 1 108 ? 175.491 202.342 159.146 1.00 64.39 114 GLN A O 1
ATOM 891 N N . ALA A 1 109 ? 175.445 203.138 157.038 1.00 60.97 115 ALA A N 1
ATOM 892 C CA . ALA A 1 109 ? 174.108 203.701 157.206 1.00 62.06 115 ALA A CA 1
ATOM 893 C C . ALA A 1 109 ? 173.074 202.613 157.476 1.00 62.77 115 ALA A C 1
ATOM 894 O O . ALA A 1 109 ? 172.208 202.765 158.351 1.00 65.80 115 ALA A O 1
ATOM 896 N N . TYR A 1 110 ? 173.144 201.506 156.735 1.00 59.84 116 TYR A N 1
ATOM 897 C CA . TYR A 1 110 ? 172.186 200.428 156.955 1.00 55.90 116 TYR A CA 1
ATOM 898 C C . TYR A 1 110 ? 172.403 199.778 158.316 1.00 55.21 116 TYR A C 1
ATOM 899 O O . TYR A 1 110 ? 171.440 199.384 158.988 1.00 56.93 116 TYR A O 1
ATOM 908 N N . LEU A 1 111 ? 173.663 199.675 158.746 1.00 53.74 117 LEU A N 1
ATOM 909 C CA . LEU A 1 111 ? 173.941 199.177 160.087 1.00 53.74 117 LEU A CA 1
ATOM 910 C C . LEU A 1 111 ? 173.309 200.075 161.143 1.00 59.34 117 LEU A C 1
ATOM 911 O O . LEU A 1 111 ? 172.732 199.586 162.122 1.00 64.17 117 LEU A O 1
ATOM 916 N N . ASP A 1 112 ? 173.400 201.394 160.956 1.00 58.48 118 ASP A N 1
ATOM 917 C CA . ASP A 1 112 ? 172.775 202.318 161.897 1.00 58.03 118 ASP A CA 1
ATOM 918 C C . ASP A 1 112 ? 171.259 202.157 161.915 1.00 55.78 118 ASP A C 1
ATOM 919 O O . ASP A 1 112 ? 170.634 202.221 162.981 1.00 56.63 118 ASP A O 1
ATOM 924 N N . LYS A 1 113 ? 170.647 201.967 160.743 1.00 54.25 119 LYS A N 1
ATOM 925 C CA . LYS A 1 113 ? 169.198 201.770 160.692 1.00 56.51 119 LYS A CA 1
ATOM 926 C C . LYS A 1 113 ? 168.786 200.514 161.455 1.00 56.09 119 LYS A C 1
ATOM 927 O O . LYS A 1 113 ? 167.820 200.525 162.237 1.00 53.94 119 LYS A O 1
ATOM 933 N N . VAL A 1 114 ? 169.516 199.417 161.236 1.00 55.39 120 VAL A N 1
ATOM 934 C CA . VAL A 1 114 ? 169.229 198.175 161.950 1.00 49.43 120 VAL A CA 1
ATOM 935 C C . VAL A 1 114 ? 169.386 198.376 163.450 1.00 52.76 120 VAL A C 1
ATOM 936 O O . VAL A 1 114 ? 168.565 197.900 164.246 1.00 55.08 120 VAL A O 1
ATOM 940 N N . LYS A 1 115 ? 170.442 199.085 163.859 1.00 51.28 121 LYS A N 1
ATOM 941 C CA . LYS A 1 115 ? 170.664 199.327 165.280 1.00 50.18 121 LYS A CA 1
ATOM 942 C C . LYS A 1 115 ? 169.526 200.135 165.888 1.00 53.06 121 LYS A C 1
ATOM 943 O O . LYS A 1 115 ? 169.080 199.845 167.003 1.00 54.00 121 LYS A O 1
ATOM 949 N N . GLN A 1 116 ? 169.043 201.153 165.171 1.00 53.94 122 GLN A N 1
ATOM 950 C CA . GLN A 1 116 ? 167.936 201.958 165.681 1.00 55.19 122 GLN A CA 1
ATOM 951 C C . GLN A 1 116 ? 166.682 201.114 165.874 1.00 57.30 122 GLN A C 1
ATOM 952 O O . GLN A 1 116 ? 166.020 201.193 166.919 1.00 61.54 122 GLN A O 1
ATOM 958 N N . VAL A 1 117 ? 166.339 200.295 164.876 1.00 56.41 123 VAL A N 1
ATOM 959 C CA . VAL A 1 117 ? 165.136 199.473 165.003 1.00 54.06 123 VAL A CA 1
ATOM 960 C C . VAL A 1 117 ? 165.276 198.494 166.163 1.00 56.09 123 VAL A C 1
ATOM 961 O O . VAL A 1 117 ? 164.354 198.332 166.979 1.00 56.31 123 VAL A O 1
ATOM 965 N N . CYS A 1 118 ? 166.437 197.838 166.268 1.00 58.20 124 CYS A N 1
ATOM 966 C CA . CYS A 1 118 ? 166.649 196.881 167.348 1.00 55.33 124 CYS A CA 1
ATOM 967 C C . CYS A 1 118 ? 166.560 197.556 168.709 1.00 57.14 124 CYS A C 1
ATOM 968 O O . CYS A 1 118 ? 165.931 197.025 169.629 1.00 58.50 124 CYS A O 1
ATOM 971 N N . LYS A 1 119 ? 167.168 198.735 168.853 1.00 59.28 125 LYS A N 1
ATOM 972 C CA . LYS A 1 119 ? 167.127 199.435 170.132 1.00 62.07 125 LYS A CA 1
ATOM 973 C C . LYS A 1 119 ? 165.708 199.850 170.491 1.00 60.89 125 LYS A C 1
ATOM 974 O O . LYS A 1 119 ? 165.320 199.800 171.664 1.00 61.08 125 LYS A O 1
ATOM 980 N N . LYS A 1 120 ? 164.919 200.274 169.501 1.00 60.46 126 LYS A N 1
ATOM 981 C CA . LYS A 1 120 ? 163.554 200.687 169.806 1.00 61.07 126 LYS A CA 1
ATOM 982 C C . LYS A 1 120 ? 162.675 199.501 170.197 1.00 59.35 126 LYS A C 1
ATOM 983 O O . LYS A 1 120 ? 161.824 199.635 171.084 1.00 55.99 126 LYS A O 1
ATOM 989 N N . PHE A 1 121 ? 162.868 198.336 169.571 1.00 60.70 127 PHE A N 1
ATOM 990 C CA . PHE A 1 121 ? 161.992 197.192 169.820 1.00 59.48 127 PHE A CA 1
ATOM 991 C C . PHE A 1 121 ? 162.572 196.121 170.744 1.00 59.92 127 PHE A C 1
ATOM 992 O O . PHE A 1 121 ? 161.898 195.114 170.979 1.00 59.93 127 PHE A O 1
ATOM 1000 N N . SER A 1 122 ? 163.778 196.298 171.277 1.00 58.02 128 SER A N 1
ATOM 1001 C CA . SER A 1 122 ? 164.374 195.255 172.105 1.00 54.39 128 SER A CA 1
ATOM 1002 C C . SER A 1 122 ? 163.760 195.233 173.501 1.00 55.22 128 SER A C 1
ATOM 1003 O O . SER A 1 122 ? 163.101 196.181 173.932 1.00 56.29 128 SER A O 1
ATOM 1006 N N . SER A 1 123 ? 163.984 194.122 174.208 1.00 55.16 129 SER A N 1
ATOM 1007 C CA . SER A 1 123 ? 163.581 193.919 175.595 1.00 53.21 129 SER A CA 1
ATOM 1008 C C . SER A 1 123 ? 164.787 194.000 176.523 1.00 52.19 129 SER A C 1
ATOM 1009 O O . SER A 1 123 ? 165.863 193.492 176.192 1.00 51.37 129 SER A O 1
ATOM 1012 N N . PRO A 1 124 ? 164.635 194.632 177.690 1.00 48.49 130 PRO A N 1
ATOM 1013 C CA . PRO A 1 124 ? 165.801 194.857 178.560 1.00 46.05 130 PRO A CA 1
ATOM 1014 C C . PRO A 1 124 ? 166.291 193.619 179.296 1.00 48.34 130 PRO A C 1
ATOM 1015 O O . PRO A 1 124 ? 167.417 193.641 179.807 1.00 50.97 130 PRO A O 1
ATOM 1019 N N . TYR A 1 125 ? 165.500 192.550 179.375 1.00 47.31 131 TYR A N 1
ATOM 1020 C CA . TYR A 1 125 ? 165.850 191.405 180.211 1.00 44.46 131 TYR A CA 1
ATOM 1021 C C . TYR A 1 125 ? 166.348 190.196 179.430 1.00 44.39 131 TYR A C 1
ATOM 1022 O O . TYR A 1 125 ? 167.153 189.424 179.959 1.00 43.14 131 TYR A O 1
ATOM 1031 N N . ARG A 1 126 ? 165.892 190.006 178.196 1.00 46.50 132 ARG A N 1
ATOM 1032 C CA . ARG A 1 126 ? 166.266 188.832 177.422 1.00 44.29 132 ARG A CA 1
ATOM 1033 C C . ARG A 1 126 ? 167.663 188.982 176.829 1.00 47.20 132 ARG A C 1
ATOM 1034 O O . ARG A 1 126 ? 168.160 190.091 176.619 1.00 43.97 132 ARG A O 1
ATOM 1042 N N . ILE A 1 127 ? 168.293 187.839 176.554 1.00 50.53 133 ILE A N 1
ATOM 1043 C CA . ILE A 1 127 ? 169.629 187.789 175.970 1.00 45.35 133 ILE A CA 1
ATOM 1044 C C . ILE A 1 127 ? 169.763 186.479 175.201 1.00 45.64 133 ILE A C 1
ATOM 1045 O O . ILE A 1 127 ? 169.093 185.490 175.508 1.00 47.29 133 ILE A O 1
ATOM 1050 N N . GLU A 1 128 ? 170.618 186.481 174.178 1.00 43.53 134 GLU A N 1
ATOM 1051 C CA . GLU A 1 128 ? 170.865 185.295 173.362 1.00 45.22 134 GLU A CA 1
ATOM 1052 C C . GLU A 1 128 ? 172.349 184.964 173.405 1.00 42.46 134 GLU A C 1
ATOM 1053 O O . GLU A 1 128 ? 173.185 185.811 173.078 1.00 41.60 134 GLU A O 1
ATOM 1059 N N . ASN A 1 129 ? 172.670 183.731 173.799 1.00 39.42 135 ASN A N 1
ATOM 1060 C CA . ASN A 1 129 ? 174.040 183.317 174.071 1.00 33.31 135 ASN A CA 1
ATOM 1061 C C . ASN A 1 129 ? 174.034 181.801 174.206 1.00 33.10 135 ASN A C 1
ATOM 1062 O O . ASN A 1 129 ? 173.212 181.262 174.955 1.00 35.34 135 ASN A O 1
ATOM 1067 N N . PRO A 1 130 ? 174.917 181.085 173.499 1.00 30.62 136 PRO A N 1
ATOM 1068 C CA . PRO A 1 130 ? 174.792 179.615 173.455 1.00 31.52 136 PRO A CA 1
ATOM 1069 C C . PRO A 1 130 ? 174.897 178.907 174.800 1.00 32.00 136 PRO A C 1
ATOM 1070 O O . PRO A 1 130 ? 174.480 177.745 174.897 1.00 32.97 136 PRO A O 1
ATOM 1074 N N . ALA A 1 131 ? 175.430 179.551 175.839 1.00 27.72 137 ALA A N 1
ATOM 1075 C CA . ALA A 1 131 ? 175.436 178.915 177.154 1.00 24.04 137 ALA A CA 1
ATOM 1076 C C . ALA A 1 131 ? 174.016 178.629 177.632 1.00 29.11 137 ALA A C 1
ATOM 1077 O O . ALA A 1 131 ? 173.721 177.534 178.134 1.00 34.56 137 ALA A O 1
ATOM 1079 N N . LEU A 1 132 ? 173.117 179.600 177.469 1.00 28.26 138 LEU A N 1
ATOM 1080 C CA . LEU A 1 132 ? 171.721 179.381 177.826 1.00 27.31 138 LEU A CA 1
ATOM 1081 C C . LEU A 1 132 ? 171.067 178.373 176.889 1.00 29.72 138 LEU A C 1
ATOM 1082 O O . LEU A 1 132 ? 170.217 177.582 177.315 1.00 35.48 138 LEU A O 1
ATOM 1087 N N . ASP A 1 133 ? 171.455 178.381 175.611 1.00 26.82 139 ASP A N 1
ATOM 1088 C CA . ASP A 1 133 ? 170.944 177.393 174.669 1.00 27.75 139 ASP A CA 1
ATOM 1089 C C . ASP A 1 133 ? 171.431 175.986 174.984 1.00 28.43 139 ASP A C 1
ATOM 1090 O O . ASP A 1 133 ? 170.888 175.021 174.440 1.00 31.05 139 ASP A O 1
ATOM 1095 N N . CYS A 1 134 ? 172.453 175.848 175.827 1.00 28.50 140 CYS A N 1
ATOM 1096 C CA . CYS A 1 134 ? 172.891 174.537 176.294 1.00 28.17 140 CYS A CA 1
ATOM 1097 C C . CYS A 1 134 ? 172.192 174.129 177.589 1.00 29.47 140 CYS A C 1
ATOM 1098 O O . CYS A 1 134 ? 171.788 172.964 177.741 1.00 32.01 140 CYS A O 1
ATOM 1101 N N . GLU A 1 135 ? 172.052 175.073 178.527 1.00 29.28 141 GLU A N 1
ATOM 1102 C CA . GLU A 1 135 ? 171.292 174.795 179.745 1.00 26.88 141 GLU A CA 1
ATOM 1103 C C . GLU A 1 135 ? 169.864 174.378 179.417 1.00 28.04 141 GLU A C 1
ATOM 1104 O O . GLU A 1 135 ? 169.337 173.407 179.985 1.00 29.11 141 GLU A O 1
ATOM 1110 N N . GLU A 1 136 ? 169.215 175.112 178.515 1.00 27.37 142 GLU A N 1
ATOM 1111 C CA . GLU A 1 136 ? 167.967 174.659 177.920 1.00 25.89 142 GLU A CA 1
ATOM 1112 C C . GLU A 1 136 ? 168.320 173.580 176.910 1.00 26.85 142 GLU A C 1
ATOM 1113 O O . GLU A 1 136 ? 168.869 173.869 175.844 1.00 31.24 142 GLU A O 1
ATOM 1119 N N . GLY A 1 137 ? 168.000 172.341 177.243 1.00 23.84 143 GLY A N 1
ATOM 1120 C CA . GLY A 1 137 ? 168.475 171.193 176.506 1.00 22.18 143 GLY A CA 1
ATOM 1121 C C . GLY A 1 137 ? 169.115 170.192 177.441 1.00 23.82 143 GLY A C 1
ATOM 1122 O O . GLY A 1 137 ? 168.751 169.012 177.394 1.00 23.70 143 GLY A O 1
ATOM 1123 N N . TRP A 1 138 ? 169.967 170.634 178.375 1.00 24.86 144 TRP A N 1
ATOM 1124 C CA . TRP A 1 138 ? 170.237 169.719 179.481 1.00 20.93 144 TRP A CA 1
ATOM 1125 C C . TRP A 1 138 ? 169.030 169.598 180.397 1.00 21.30 144 TRP A C 1
ATOM 1126 O O . TRP A 1 138 ? 168.856 168.565 181.051 1.00 22.72 144 TRP A O 1
ATOM 1137 N N . ALA A 1 139 ? 168.195 170.635 180.471 1.00 20.72 145 ALA A N 1
ATOM 1138 C CA . ALA A 1 139 ? 166.913 170.461 181.151 1.00 18.30 145 ALA A CA 1
ATOM 1139 C C . ALA A 1 139 ? 166.007 169.502 180.382 1.00 21.61 145 ALA A C 1
ATOM 1140 O O . ALA A 1 139 ? 165.364 168.622 180.976 1.00 25.31 145 ALA A O 1
ATOM 1142 N N . ARG A 1 140 ? 165.956 169.651 179.055 1.00 21.16 146 ARG A N 1
ATOM 1143 C CA . ARG A 1 140 ? 165.053 168.845 178.244 1.00 19.62 146 ARG A CA 1
ATOM 1144 C C . ARG A 1 140 ? 165.419 167.367 178.265 1.00 22.52 146 ARG A C 1
ATOM 1145 O O . ARG A 1 140 ? 164.520 166.527 178.346 1.00 25.26 146 ARG A O 1
ATOM 1153 N N . LEU A 1 141 ? 166.713 167.024 178.194 1.00 22.67 147 LEU A N 1
ATOM 1154 C CA . LEU A 1 141 ? 167.090 165.610 178.224 1.00 22.30 147 LEU A CA 1
ATOM 1155 C C . LEU A 1 141 ? 166.486 164.892 179.421 1.00 25.02 147 LEU A C 1
ATOM 1156 O O . LEU A 1 141 ? 165.940 163.792 179.283 1.00 31.52 147 LEU A O 1
ATOM 1161 N N . LYS A 1 142 ? 166.565 165.497 180.604 1.00 22.07 148 LYS A N 1
ATOM 1162 C CA . LYS A 1 142 ? 166.024 164.841 181.788 1.00 22.03 148 LYS A CA 1
ATOM 1163 C C . LYS A 1 142 ? 164.503 164.901 181.815 1.00 25.92 148 LYS A C 1
ATOM 1164 O O . LYS A 1 142 ? 163.851 163.941 182.242 1.00 30.97 148 LYS A O 1
ATOM 1170 N N . CYS A 1 143 ? 163.910 166.007 181.355 1.00 26.36 149 CYS A N 1
ATOM 1171 C CA . CYS A 1 143 ? 162.465 166.151 181.518 1.00 26.52 149 CYS A CA 1
ATOM 1172 C C . CYS A 1 143 ? 161.649 165.502 180.399 1.00 32.24 149 CYS A C 1
ATOM 1173 O O . CYS A 1 143 ? 160.474 165.187 180.615 1.00 33.53 149 CYS A O 1
ATOM 1176 N N . THR A 1 144 ? 162.224 165.284 179.217 1.00 35.46 150 THR A N 1
ATOM 1177 C CA . THR A 1 144 ? 161.417 164.848 178.081 1.00 37.18 150 THR A CA 1
ATOM 1178 C C . THR A 1 144 ? 161.066 163.364 178.180 1.00 40.71 150 THR A C 1
ATOM 1179 O O . THR A 1 144 ? 161.661 162.602 178.945 1.00 41.02 150 THR A O 1
ATOM 1183 N N . LYS A 1 145 ? 160.082 162.958 177.373 1.00 47.97 151 LYS A N 1
ATOM 1184 C CA . LYS A 1 145 ? 159.648 161.565 177.290 1.00 51.95 151 LYS A CA 1
ATOM 1185 C C . LYS A 1 145 ? 159.937 160.947 175.928 1.00 53.14 151 LYS A C 1
ATOM 1186 O O . LYS A 1 145 ? 160.744 160.017 175.841 1.00 54.45 151 LYS A O 1
ATOM 1192 N N . ASN A 1 146 ? 159.312 161.446 174.859 1.00 50.01 152 ASN A N 1
ATOM 1193 C CA . ASN A 1 146 ? 159.501 160.900 173.518 1.00 51.34 152 ASN A CA 1
ATOM 1194 C C . ASN A 1 146 ? 159.794 161.945 172.457 1.00 49.48 152 ASN A C 1
ATOM 1195 O O . ASN A 1 146 ? 160.097 161.560 171.325 1.00 52.09 152 ASN A O 1
ATOM 1200 N N . GLN A 1 147 ? 159.697 163.233 172.758 1.00 46.83 153 GLN A N 1
ATOM 1201 C CA . GLN A 1 147 ? 159.932 164.292 171.782 1.00 43.34 153 GLN A CA 1
ATOM 1202 C C . GLN A 1 147 ? 161.342 164.830 171.997 1.00 42.05 153 GLN A C 1
ATOM 1203 O O . GLN A 1 147 ? 161.559 165.712 172.832 1.00 42.49 153 GLN A O 1
ATOM 1209 N N . ASN A 1 148 ? 162.297 164.289 171.241 1.00 37.36 154 ASN A N 1
ATOM 1210 C CA . ASN A 1 148 ? 163.692 164.699 171.308 1.00 31.86 154 ASN A CA 1
ATOM 1211 C C . ASN A 1 148 ? 164.086 165.627 170.173 1.00 29.00 154 ASN A C 1
ATOM 1212 O O . ASN A 1 148 ? 165.279 165.835 169.946 1.00 31.44 154 ASN A O 1
ATOM 1217 N N . GLU A 1 149 ? 163.118 166.177 169.441 1.00 29.59 155 GLU A N 1
ATOM 1218 C CA . GLU A 1 149 ? 163.465 166.970 168.269 1.00 28.66 155 GLU A CA 1
ATOM 1219 C C . GLU A 1 149 ? 163.957 168.366 168.635 1.00 25.87 155 GLU A C 1
ATOM 1220 O O . GLU A 1 149 ? 164.825 168.904 167.940 1.00 27.79 155 GLU A O 1
ATOM 1226 N N . ARG A 1 150 ? 163.423 168.981 169.696 1.00 22.08 156 ARG A N 1
ATOM 1227 C CA . ARG A 1 150 ? 163.908 170.314 170.046 1.00 21.52 156 ARG A CA 1
ATOM 1228 C C . ARG A 1 150 ? 165.227 170.265 170.802 1.00 23.55 156 ARG A C 1
ATOM 1229 O O . ARG A 1 150 ? 165.989 171.240 170.769 1.00 22.94 156 ARG A O 1
ATOM 1237 N N . VAL A 1 151 ? 165.523 169.147 171.467 1.00 24.39 157 VAL A N 1
ATOM 1238 C CA . VAL A 1 151 ? 166.824 168.984 172.106 1.00 22.62 157 VAL A CA 1
ATOM 1239 C C . VAL A 1 151 ? 167.935 169.084 171.070 1.00 25.69 157 VAL A C 1
ATOM 1240 O O . VAL A 1 151 ? 168.942 169.780 171.270 1.00 28.09 157 VAL A O 1
ATOM 1244 N N . LYS A 1 152 ? 167.761 168.396 169.941 1.00 24.42 158 LYS A N 1
ATOM 1245 C CA . LYS A 1 152 ? 168.789 168.382 168.911 1.00 20.24 158 LYS A CA 1
ATOM 1246 C C . LYS A 1 152 ? 168.991 169.767 168.314 1.00 24.02 158 LYS A C 1
ATOM 1247 O O . LYS A 1 152 ? 170.126 170.167 168.046 1.00 27.57 158 LYS A O 1
ATOM 1253 N N . VAL A 1 153 ? 167.909 170.518 168.101 1.00 21.07 159 VAL A N 1
ATOM 1254 C CA . VAL A 1 153 ? 168.041 171.867 167.554 1.00 23.10 159 VAL A CA 1
ATOM 1255 C C . VAL A 1 153 ? 168.737 172.788 168.549 1.00 25.38 159 VAL A C 1
ATOM 1256 O O . VAL A 1 153 ? 169.610 173.591 168.176 1.00 26.25 159 VAL A O 1
ATOM 1260 N N . CYS A 1 154 ? 168.356 172.699 169.829 1.00 23.94 160 CYS A N 1
ATOM 1261 C CA . CYS A 1 154 ? 169.005 173.512 170.852 1.00 21.53 160 CYS A CA 1
ATOM 1262 C C . CYS A 1 154 ? 170.497 173.232 170.905 1.00 23.86 160 CYS A C 1
ATOM 1263 O O . CYS A 1 154 ? 171.300 174.149 171.107 1.00 28.90 160 CYS A O 1
ATOM 1266 N N . PHE A 1 155 ? 170.892 171.971 170.732 1.00 23.42 161 PHE A N 1
ATOM 1267 C CA . PHE A 1 155 ? 172.318 171.665 170.738 1.00 22.06 161 PHE A CA 1
ATOM 1268 C C . PHE A 1 155 ? 173.007 172.051 169.432 1.00 25.63 161 PHE A C 1
ATOM 1269 O O . PHE A 1 155 ? 174.184 172.426 169.457 1.00 30.42 161 PHE A O 1
ATOM 1277 N N . GLN A 1 156 ? 172.313 171.967 168.292 1.00 25.49 162 GLN A N 1
ATOM 1278 C CA . GLN A 1 156 ? 172.925 172.386 167.033 1.00 26.48 162 GLN A CA 1
ATOM 1279 C C . GLN A 1 156 ? 173.241 173.870 167.037 1.00 29.64 162 GLN A C 1
ATOM 1280 O O . GLN A 1 156 ? 174.266 174.286 166.492 1.00 35.20 162 GLN A O 1
ATOM 1286 N N . LYS A 1 157 ? 172.360 174.692 167.611 1.00 26.27 163 LYS A N 1
ATOM 1287 C CA . LYS A 1 157 ? 172.648 176.124 167.659 1.00 27.17 163 LYS A CA 1
ATOM 1288 C C . LYS A 1 157 ? 173.955 176.396 168.402 1.00 31.62 163 LYS A C 1
ATOM 1289 O O . LYS A 1 157 ? 174.838 177.109 167.902 1.00 37.76 163 LYS A O 1
ATOM 1295 N N . ALA A 1 158 ? 174.105 175.806 169.590 1.00 27.10 164 ALA A N 1
ATOM 1296 C CA . ALA A 1 158 ? 175.311 176.012 170.384 1.00 28.93 164 ALA A CA 1
ATOM 1297 C C . ALA A 1 158 ? 176.542 175.435 169.696 1.00 34.84 164 ALA A C 1
ATOM 1298 O O . ALA A 1 158 ? 177.615 176.045 169.726 1.00 38.43 164 ALA A O 1
ATOM 1300 N N . LEU A 1 159 ? 176.414 174.256 169.082 1.00 35.95 165 LEU A N 1
ATOM 1301 C CA . LEU A 1 159 ? 177.551 173.658 168.389 1.00 34.44 165 LEU A CA 1
ATOM 1302 C C . LEU A 1 159 ? 177.979 174.504 167.198 1.00 38.47 165 LEU A C 1
ATOM 1303 O O . LEU A 1 159 ? 179.176 174.675 166.947 1.00 42.40 165 LEU A O 1
ATOM 1308 N N . GLU A 1 160 ? 177.011 175.037 166.453 1.00 40.09 166 GLU A N 1
ATOM 1309 C CA . GLU A 1 160 ? 177.305 175.904 165.320 1.00 41.80 166 GLU A CA 1
ATOM 1310 C C . GLU A 1 160 ? 178.005 177.177 165.766 1.00 43.27 166 GLU A C 1
ATOM 1311 O O . GLU A 1 160 ? 178.943 177.639 165.106 1.00 47.33 166 GLU A O 1
ATOM 1317 N N . LYS A 1 161 ? 177.562 177.765 166.878 1.00 43.16 167 LYS A N 1
ATOM 1318 C CA . LYS A 1 161 ? 178.159 179.023 167.313 1.00 47.46 167 LYS A CA 1
ATOM 1319 C C . LYS A 1 161 ? 179.604 178.829 167.767 1.00 48.54 167 LYS A C 1
ATOM 1320 O O . LYS A 1 161 ? 180.443 179.716 167.573 1.00 49.30 167 LYS A O 1
ATOM 1326 N N . ASP A 1 162 ? 179.915 177.682 168.374 1.00 50.26 168 ASP A N 1
ATOM 1327 C CA . ASP A 1 162 ? 181.267 177.396 168.856 1.00 52.36 168 ASP A CA 1
ATOM 1328 C C . ASP A 1 162 ? 181.515 175.896 168.760 1.00 47.78 168 ASP A C 1
ATOM 1329 O O . ASP A 1 162 ? 181.065 175.126 169.623 1.00 48.82 168 ASP A O 1
ATOM 1334 N N . PRO A 1 163 ? 182.235 175.443 167.743 1.00 45.05 169 PRO A N 1
ATOM 1335 C CA . PRO A 1 163 ? 182.432 174.006 167.535 1.00 49.15 169 PRO A CA 1
ATOM 1336 C C . PRO A 1 163 ? 183.591 173.470 168.371 1.00 54.84 169 PRO A C 1
ATOM 1337 O O . PRO A 1 163 ? 184.262 174.203 169.095 1.00 55.86 169 PRO A O 1
ATOM 1341 N N . LYS A 1 164 ? 183.811 172.157 168.251 1.00 54.48 170 LYS A N 1
ATOM 1342 C CA . LYS A 1 164 ? 184.895 171.454 168.944 1.00 53.65 170 LYS A CA 1
ATOM 1343 C C . LYS A 1 164 ? 184.822 171.643 170.457 1.00 50.34 170 LYS A C 1
ATOM 1344 O O . LYS A 1 164 ? 185.841 171.816 171.128 1.00 53.16 170 LYS A O 1
ATOM 1350 N N . ASN A 1 165 ? 183.608 171.606 170.999 1.00 45.07 171 ASN A N 1
ATOM 1351 C CA . ASN A 1 165 ? 183.394 171.714 172.434 1.00 42.09 171 ASN A CA 1
ATOM 1352 C C . ASN A 1 165 ? 182.857 170.387 172.944 1.00 42.38 171 ASN A C 1
ATOM 1353 O O . ASN A 1 165 ? 181.840 169.906 172.422 1.00 45.25 171 ASN A O 1
ATOM 1358 N N . PRO A 1 166 ? 183.502 169.750 173.925 1.00 38.64 172 PRO A N 1
ATOM 1359 C CA . PRO A 1 166 ? 183.086 168.388 174.310 1.00 37.24 172 PRO A CA 1
ATOM 1360 C C . PRO A 1 166 ? 181.647 168.286 174.790 1.00 36.28 172 PRO A C 1
ATOM 1361 O O . PRO A 1 166 ? 180.955 167.310 174.464 1.00 34.51 172 PRO A O 1
ATOM 1365 N N . GLU A 1 167 ? 181.170 169.279 175.543 1.00 34.87 173 GLU A N 1
ATOM 1366 C CA . GLU A 1 167 ? 179.834 169.205 176.128 1.00 32.01 173 GLU A CA 1
ATOM 1367 C C . GLU A 1 167 ? 178.751 169.251 175.055 1.00 32.29 173 GLU A C 1
ATOM 1368 O O . GLU A 1 167 ? 177.834 168.414 175.043 1.00 35.46 173 GLU A O 1
ATOM 1374 N N . PHE A 1 168 ? 178.845 170.222 174.145 1.00 29.64 174 PHE A N 1
ATOM 1375 C CA . PHE A 1 168 ? 177.871 170.338 173.067 1.00 28.60 174 PHE A CA 1
ATOM 1376 C C . PHE A 1 168 ? 177.878 169.089 172.197 1.00 29.64 174 PHE A C 1
ATOM 1377 O O . PHE A 1 168 ? 176.818 168.606 171.779 1.00 31.08 174 PHE A O 1
ATOM 1385 N N . THR A 1 169 ? 179.069 168.556 171.916 1.00 29.33 175 THR A N 1
ATOM 1386 C CA . THR A 1 169 ? 179.177 167.361 171.090 1.00 29.42 175 THR A CA 1
ATOM 1387 C C . THR A 1 169 ? 178.519 166.163 171.764 1.00 30.11 175 THR A C 1
ATOM 1388 O O . THR A 1 169 ? 177.820 165.380 171.108 1.00 29.39 175 THR A O 1
ATOM 1392 N N . SER A 1 170 ? 178.725 166.004 173.074 1.00 28.85 176 SER A N 1
ATOM 1393 C CA . SER A 1 170 ? 178.094 164.897 173.788 1.00 28.18 176 SER A CA 1
ATOM 1394 C C . SER A 1 170 ? 176.576 165.018 173.753 1.00 27.58 176 SER A C 1
ATOM 1395 O O . SER A 1 170 ? 175.865 164.030 173.516 1.00 28.79 176 SER A O 1
ATOM 1398 N N . GLY A 1 171 ? 176.059 166.226 173.984 1.00 26.92 177 GLY A N 1
ATOM 1399 C CA . GLY A 1 171 ? 174.617 166.417 173.926 1.00 25.55 177 GLY A CA 1
ATOM 1400 C C . GLY A 1 171 ? 174.042 166.110 172.555 1.00 24.19 177 GLY A C 1
ATOM 1401 O O . GLY A 1 171 ? 173.007 165.443 172.435 1.00 23.48 177 GLY A O 1
ATOM 1402 N N . TRP A 1 172 ? 174.713 166.582 171.502 1.00 24.68 178 TRP A N 1
ATOM 1403 C CA . TRP A 1 172 ? 174.250 166.325 170.143 1.00 24.54 178 TRP A CA 1
ATOM 1404 C C . TRP A 1 172 ? 174.258 164.834 169.828 1.00 24.54 178 TRP A C 1
ATOM 1405 O O . TRP A 1 172 ? 173.317 164.315 169.212 1.00 27.44 178 TRP A O 1
ATOM 1416 N N . ALA A 1 173 ? 175.310 164.126 170.246 1.00 21.85 179 ALA A N 1
ATOM 1417 C CA . ALA A 1 173 ? 175.382 162.692 169.989 1.00 21.14 179 ALA A CA 1
ATOM 1418 C C . ALA A 1 173 ? 174.272 161.938 170.712 1.00 20.61 179 ALA A C 1
ATOM 1419 O O . ALA A 1 173 ? 173.657 161.029 170.140 1.00 22.38 179 ALA A O 1
ATOM 1421 N N . ILE A 1 174 ? 173.999 162.301 171.968 1.00 20.08 180 ILE A N 1
ATOM 1422 C CA . ILE A 1 174 ? 172.933 161.628 172.709 1.00 20.68 180 ILE A CA 1
ATOM 1423 C C . ILE A 1 174 ? 171.583 161.872 172.044 1.00 23.22 180 ILE A C 1
ATOM 1424 O O . ILE A 1 174 ? 170.761 160.952 171.915 1.00 22.86 180 ILE A O 1
ATOM 1429 N N . ALA A 1 175 ? 171.329 163.112 171.615 1.00 22.93 181 ALA A N 1
ATOM 1430 C CA . ALA A 1 175 ? 170.064 163.405 170.947 1.00 19.84 181 ALA A CA 1
ATOM 1431 C C . ALA A 1 175 ? 169.920 162.606 169.657 1.00 21.73 181 ALA A C 1
ATOM 1432 O O . ALA A 1 175 ? 168.843 162.067 169.369 1.00 22.64 181 ALA A O 1
ATOM 1434 N N . ASN A 1 176 ? 170.996 162.514 168.867 1.00 23.34 182 ASN A N 1
ATOM 1435 C CA . ASN A 1 176 ? 170.936 161.728 167.637 1.00 21.56 182 ASN A CA 1
ATOM 1436 C C . ASN A 1 176 ? 170.663 160.259 167.927 1.00 25.00 182 ASN A C 1
ATOM 1437 O O . ASN A 1 176 ? 169.882 159.618 167.216 1.00 26.89 182 ASN A O 1
ATOM 1442 N N . TYR A 1 177 ? 171.304 159.703 168.958 1.00 25.04 183 TYR A N 1
ATOM 1443 C CA . TYR A 1 177 ? 171.054 158.305 169.301 1.00 25.46 183 TYR A CA 1
ATOM 1444 C C . TYR A 1 177 ? 169.594 158.083 169.672 1.00 29.54 183 TYR A C 1
ATOM 1445 O O . TYR A 1 177 ? 168.956 157.131 169.203 1.00 32.75 183 TYR A O 1
ATOM 1454 N N . ARG A 1 178 ? 169.048 158.956 170.522 1.00 29.02 184 ARG A N 1
ATOM 1455 C CA . ARG A 1 178 ? 167.667 158.781 170.959 1.00 26.41 184 ARG A CA 1
ATOM 1456 C C . ARG A 1 178 ? 166.701 158.905 169.790 1.00 31.11 184 ARG A C 1
ATOM 1457 O O . ARG A 1 178 ? 165.717 158.163 169.708 1.00 33.30 184 ARG A O 1
ATOM 1465 N N . LEU A 1 179 ? 166.964 159.841 168.873 1.00 34.19 185 LEU A N 1
ATOM 1466 C CA . LEU A 1 179 ? 166.105 159.982 167.701 1.00 34.95 185 LEU A CA 1
ATOM 1467 C C . LEU A 1 179 ? 166.212 158.782 166.768 1.00 38.07 185 LEU A C 1
ATOM 1468 O O . LEU A 1 179 ? 165.211 158.372 166.171 1.00 38.88 185 LEU A O 1
ATOM 1473 N N . ASP A 1 180 ? 167.411 158.218 166.615 1.00 38.99 186 ASP A N 1
ATOM 1474 C CA . ASP A 1 180 ? 167.574 157.046 165.762 1.00 41.11 186 ASP A CA 1
ATOM 1475 C C . ASP A 1 180 ? 166.852 155.836 166.338 1.00 44.47 186 ASP A C 1
ATOM 1476 O O . ASP A 1 180 ? 166.237 155.063 165.595 1.00 49.44 186 ASP A O 1
ATOM 1481 N N . ASP A 1 181 ? 166.918 155.650 167.659 1.00 44.54 187 ASP A N 1
ATOM 1482 C CA . ASP A 1 181 ? 166.317 154.466 168.268 1.00 45.28 187 ASP A CA 1
ATOM 1483 C C . ASP A 1 181 ? 164.801 154.455 168.093 1.00 46.40 187 ASP A C 1
ATOM 1484 O O . ASP A 1 181 ? 164.226 153.462 167.636 1.00 45.36 187 ASP A O 1
ATOM 1489 N N . TRP A 1 182 ? 164.138 155.552 168.449 1.00 51.08 188 TRP A N 1
ATOM 1490 C CA . TRP A 1 182 ? 162.684 155.672 168.334 1.00 53.47 188 TRP A CA 1
ATOM 1491 C C . TRP A 1 182 ? 162.362 156.897 167.488 1.00 57.63 188 TRP A C 1
ATOM 1492 O O . TRP A 1 182 ? 162.452 158.035 167.982 1.00 62.36 188 TRP A O 1
ATOM 1503 N N . PRO A 1 183 ? 161.984 156.714 166.226 1.00 56.76 189 PRO A N 1
ATOM 1504 C CA . PRO A 1 183 ? 161.691 157.866 165.369 1.00 59.63 189 PRO A CA 1
ATOM 1505 C C . PRO A 1 183 ? 160.448 158.613 165.824 1.00 63.08 189 PRO A C 1
ATOM 1506 O O . PRO A 1 183 ? 159.530 158.041 166.416 1.00 64.10 189 PRO A O 1
ATOM 1510 N N . ALA A 1 184 ? 160.432 159.912 165.542 1.00 63.02 190 ALA A N 1
ATOM 1511 C CA . ALA A 1 184 ? 159.271 160.730 165.853 1.00 63.47 190 ALA A CA 1
ATOM 1512 C C . ALA A 1 184 ? 158.132 160.422 164.891 1.00 74.95 190 ALA A C 1
ATOM 1513 O O . ALA A 1 184 ? 158.339 160.283 163.682 1.00 78.33 190 ALA A O 1
ATOM 1515 N N . ARG A 1 185 ? 156.922 160.319 165.432 1.00 81.25 191 ARG A N 1
ATOM 1516 C CA . ARG A 1 185 ? 155.729 160.021 164.649 1.00 84.82 191 ARG A CA 1
ATOM 1517 C C . ARG A 1 185 ? 154.919 161.297 164.476 1.00 81.72 191 ARG A C 1
ATOM 1518 O O . ARG A 1 185 ? 154.574 161.957 165.462 1.00 79.54 191 ARG A O 1
ATOM 1526 N N . ASN A 1 186 ? 154.620 161.640 163.226 1.00 80.41 192 ASN A N 1
ATOM 1527 C CA . ASN A 1 186 ? 153.885 162.850 162.891 1.00 80.62 192 ASN A CA 1
ATOM 1528 C C . ASN A 1 186 ? 152.781 162.537 161.889 1.00 83.74 192 ASN A C 1
ATOM 1529 O O . ASN A 1 186 ? 152.920 161.625 161.067 1.00 84.98 192 ASN A O 1
ATOM 1534 N N . TYR A 1 187 ? 151.676 163.273 161.982 1.00 81.90 193 TYR A N 1
ATOM 1535 C CA . TYR A 1 187 ? 150.493 163.044 161.163 1.00 81.63 193 TYR A CA 1
ATOM 1536 C C . TYR A 1 187 ? 149.990 164.378 160.632 1.00 82.42 193 TYR A C 1
ATOM 1537 O O . TYR A 1 187 ? 149.764 165.311 161.409 1.00 82.20 193 TYR A O 1
ATOM 1546 N N . CYS A 1 188 ? 149.802 164.461 159.317 1.00 75.90 194 CYS A N 1
ATOM 1547 C CA . CYS A 1 188 ? 149.477 165.721 158.664 1.00 67.88 194 CYS A CA 1
ATOM 1548 C C . CYS A 1 188 ? 147.983 165.993 158.561 1.00 68.07 194 CYS A C 1
ATOM 1549 O O . CYS A 1 188 ? 147.603 167.094 158.152 1.00 69.22 194 CYS A O 1
ATOM 1552 N N . ILE A 1 189 ? 147.131 165.033 158.922 1.00 71.20 195 ILE A N 1
ATOM 1553 C CA . ILE A 1 189 ? 145.703 165.171 158.651 1.00 73.06 195 ILE A CA 1
ATOM 1554 C C . ILE A 1 189 ? 145.093 166.296 159.488 1.00 71.77 195 ILE A C 1
ATOM 1555 O O . ILE A 1 189 ? 144.408 167.181 158.958 1.00 71.74 195 ILE A O 1
ATOM 1560 N N . ASP A 1 190 ? 145.363 166.307 160.796 1.00 69.31 196 ASP A N 1
ATOM 1561 C CA . ASP A 1 190 ? 144.763 167.315 161.666 1.00 67.48 196 ASP A CA 1
ATOM 1562 C C . ASP A 1 190 ? 145.326 168.698 161.377 1.00 67.61 196 ASP A C 1
ATOM 1563 O O . ASP A 1 190 ? 144.578 169.684 161.326 1.00 69.32 196 ASP A O 1
ATOM 1568 N N . SER A 1 191 ? 146.643 168.789 161.186 1.00 65.29 197 SER A N 1
ATOM 1569 C CA . SER A 1 191 ? 147.259 170.073 160.877 1.00 63.91 197 SER A CA 1
ATOM 1570 C C . SER A 1 191 ? 146.729 170.629 159.564 1.00 66.08 197 SER A C 1
ATOM 1571 O O . SER A 1 191 ? 146.453 171.828 159.457 1.00 66.39 197 SER A O 1
ATOM 1574 N N . LEU A 1 192 ? 146.572 169.770 158.555 1.00 64.75 198 LEU A N 1
ATOM 1575 C CA . LEU A 1 192 ? 146.059 170.222 157.268 1.00 57.94 198 LEU A CA 1
ATOM 1576 C C . LEU A 1 192 ? 144.614 170.693 157.382 1.00 60.19 198 LEU A C 1
ATOM 1577 O O . LEU A 1 192 ? 144.251 171.738 156.825 1.00 62.75 198 LEU A O 1
ATOM 1582 N N . GLU A 1 193 ? 143.775 169.948 158.111 1.00 62.76 199 GLU A N 1
ATOM 1583 C CA . GLU A 1 193 ? 142.391 170.375 158.292 1.00 66.28 199 GLU A CA 1
ATOM 1584 C C . GLU A 1 193 ? 142.317 171.722 159.001 1.00 67.52 199 GLU A C 1
ATOM 1585 O O . GLU A 1 193 ? 141.549 172.607 158.597 1.00 69.22 199 GLU A O 1
ATOM 1591 N N . GLN A 1 194 ? 143.115 171.901 160.058 1.00 66.28 200 GLN A N 1
ATOM 1592 C CA . GLN A 1 194 ? 143.113 173.174 160.770 1.00 63.31 200 GLN A CA 1
ATOM 1593 C C . GLN A 1 194 ? 143.603 174.308 159.880 1.00 64.21 200 GLN A C 1
ATOM 1594 O O . GLN A 1 194 ? 143.042 175.410 159.899 1.00 65.18 200 GLN A O 1
ATOM 1600 N N . ALA A 1 195 ? 144.652 174.057 159.094 1.00 64.35 201 ALA A N 1
ATOM 1601 C CA . ALA A 1 195 ? 145.178 175.092 158.212 1.00 61.27 201 ALA A CA 1
ATOM 1602 C C . ALA A 1 195 ? 144.140 175.513 157.185 1.00 64.24 201 ALA A C 1
ATOM 1603 O O . ALA A 1 195 ? 144.041 176.696 156.841 1.00 65.39 201 ALA A O 1
ATOM 1605 N N . ILE A 1 196 ? 143.361 174.558 156.676 1.00 66.14 202 ILE A N 1
ATOM 1606 C CA . ILE A 1 196 ? 142.307 174.906 155.728 1.00 67.96 202 ILE A CA 1
ATOM 1607 C C . ILE A 1 196 ? 141.208 175.712 156.411 1.00 70.56 202 ILE A C 1
ATOM 1608 O O . ILE A 1 196 ? 140.745 176.727 155.878 1.00 71.21 202 ILE A O 1
ATOM 1613 N N . GLN A 1 197 ? 140.771 175.283 157.601 1.00 70.00 203 GLN A N 1
ATOM 1614 C CA . GLN A 1 197 ? 139.625 175.953 158.214 1.00 66.41 203 GLN A CA 1
ATOM 1615 C C . GLN A 1 197 ? 139.983 177.360 158.686 1.00 66.10 203 GLN A C 1
ATOM 1616 O O . GLN A 1 197 ? 139.135 178.259 158.663 1.00 67.32 203 GLN A O 1
ATOM 1622 N N . LEU A 1 198 ? 141.229 177.576 159.123 1.00 66.21 204 LEU A N 1
ATOM 1623 C CA . LEU A 1 198 ? 141.609 178.908 159.589 1.00 67.24 204 LEU A CA 1
ATOM 1624 C C . LEU A 1 198 ? 141.685 179.910 158.443 1.00 69.98 204 LEU A C 1
ATOM 1625 O O . LEU A 1 198 ? 141.164 181.025 158.556 1.00 72.39 204 LEU A O 1
ATOM 1630 N N . SER A 1 199 ? 142.327 179.540 157.338 1.00 72.00 205 SER A N 1
ATOM 1631 C CA . SER A 1 199 ? 142.536 180.494 156.255 1.00 77.51 205 SER A CA 1
ATOM 1632 C C . SER A 1 199 ? 142.172 179.889 154.905 1.00 78.15 205 SER A C 1
ATOM 1633 O O . SER A 1 199 ? 142.994 179.198 154.290 1.00 77.49 205 SER A O 1
ATOM 1636 N N . PRO A 1 200 ? 140.956 180.127 154.411 1.00 78.10 206 PRO A N 1
ATOM 1637 C CA . PRO A 1 200 ? 140.592 179.644 153.073 1.00 77.29 206 PRO A CA 1
ATOM 1638 C C . PRO A 1 200 ? 141.357 180.362 151.973 1.00 79.27 206 PRO A C 1
ATOM 1639 O O . PRO A 1 200 ? 142.215 181.204 152.258 1.00 83.70 206 PRO A O 1
ATOM 1643 N N . ASP A 1 201 ? 141.063 180.023 150.715 1.00 77.78 207 ASP A N 1
ATOM 1644 C CA . ASP A 1 201 ? 141.623 180.702 149.550 1.00 82.82 207 ASP A CA 1
ATOM 1645 C C . ASP A 1 201 ? 143.130 180.457 149.499 1.00 80.24 207 ASP A C 1
ATOM 1646 O O . ASP A 1 201 ? 143.886 181.254 148.935 1.00 77.80 207 ASP A O 1
ATOM 1651 N N . ASN A 1 202 ? 143.588 179.368 150.122 1.00 76.73 208 ASN A N 1
ATOM 1652 C CA . ASN A 1 202 ? 145.001 179.021 150.026 1.00 69.53 208 ASN A CA 1
ATOM 1653 C C . ASN A 1 202 ? 145.266 178.166 148.792 1.00 69.05 208 ASN A C 1
ATOM 1654 O O . ASN A 1 202 ? 146.369 178.204 148.235 1.00 72.47 208 ASN A O 1
ATOM 1659 N N . THR A 1 203 ? 144.276 177.367 148.378 1.00 68.96 209 THR A N 1
ATOM 1660 C CA . THR A 1 203 ? 144.253 176.584 147.131 1.00 71.68 209 THR A CA 1
ATOM 1661 C C . THR A 1 203 ? 145.518 175.747 146.927 1.00 70.93 209 THR A C 1
ATOM 1662 O O . THR A 1 203 ? 145.811 175.321 145.807 1.00 79.60 209 THR A O 1
ATOM 1666 N N . TYR A 1 204 ? 146.273 175.497 147.990 1.00 64.24 210 TYR A N 1
ATOM 1667 C CA . TYR A 1 204 ? 147.393 174.563 147.968 1.00 58.34 210 TYR A CA 1
ATOM 1668 C C . TYR A 1 204 ? 147.254 173.449 148.992 1.00 59.42 210 TYR A C 1
ATOM 1669 O O . TYR A 1 204 ? 147.317 172.262 148.633 1.00 62.64 210 TYR A O 1
ATOM 1678 N N . VAL A 1 205 ? 147.037 173.804 150.260 1.00 58.22 211 VAL A N 1
ATOM 1679 C CA . VAL A 1 205 ? 146.851 172.794 151.293 1.00 57.04 211 VAL A CA 1
ATOM 1680 C C . VAL A 1 205 ? 145.639 171.933 150.983 1.00 60.61 211 VAL A C 1
ATOM 1681 O O . VAL A 1 205 ? 145.562 170.783 151.421 1.00 63.60 211 VAL A O 1
ATOM 1685 N N . LYS A 1 206 ? 144.686 172.459 150.212 1.00 58.53 212 LYS A N 1
ATOM 1686 C CA . LYS A 1 206 ? 143.575 171.638 149.743 1.00 60.73 212 LYS A CA 1
ATOM 1687 C C . LYS A 1 206 ? 144.083 170.459 148.923 1.00 61.64 212 LYS A C 1
ATOM 1688 O O . LYS A 1 206 ? 143.692 169.306 149.152 1.00 62.19 212 LYS A O 1
ATOM 1694 N N . VAL A 1 207 ? 144.970 170.733 147.966 1.00 61.39 213 VAL A N 1
ATOM 1695 C CA . VAL A 1 207 ? 145.480 169.676 147.102 1.00 57.05 213 VAL A CA 1
ATOM 1696 C C . VAL A 1 207 ? 146.363 168.722 147.894 1.00 60.92 213 VAL A C 1
ATOM 1697 O O . VAL A 1 207 ? 146.319 167.503 147.689 1.00 63.52 213 VAL A O 1
ATOM 1701 N N . LEU A 1 208 ? 147.176 169.254 148.814 1.00 58.76 214 LEU A N 1
ATOM 1702 C CA . LEU A 1 208 ? 147.971 168.365 149.662 1.00 55.21 214 LEU A CA 1
ATOM 1703 C C . LEU A 1 208 ? 147.086 167.459 150.512 1.00 60.44 214 LEU A C 1
ATOM 1704 O O . LEU A 1 208 ? 147.385 166.274 150.685 1.00 67.63 214 LEU A O 1
ATOM 1709 N N . LEU A 1 209 ? 145.997 167.997 151.064 1.00 55.16 215 LEU A N 1
ATOM 1710 C CA . LEU A 1 209 ? 145.105 167.174 151.871 1.00 53.46 215 LEU A CA 1
ATOM 1711 C C . LEU A 1 209 ? 144.446 166.095 151.025 1.00 63.68 215 LEU A C 1
ATOM 1712 O O . LEU A 1 209 ? 144.339 164.939 151.452 1.00 72.29 215 LEU A O 1
ATOM 1717 N N . ALA A 1 210 ? 144.128 166.425 149.772 1.00 66.58 216 ALA A N 1
ATOM 1718 C CA . ALA A 1 210 ? 143.530 165.423 148.858 1.00 70.96 216 ALA A CA 1
ATOM 1719 C C . ALA A 1 210 ? 144.509 164.275 148.574 1.00 69.58 216 ALA A C 1
ATOM 1720 O O . ALA A 1 210 ? 144.125 163.126 148.813 1.00 74.12 216 ALA A O 1
ATOM 1722 N N . LEU A 1 211 ? 145.666 164.550 147.965 1.00 67.35 217 LEU A N 1
ATOM 1723 C CA . LEU A 1 211 ? 146.588 163.447 147.568 1.00 67.02 217 LEU A CA 1
ATOM 1724 C C . LEU A 1 211 ? 147.149 162.654 148.761 1.00 66.68 217 LEU A C 1
ATOM 1725 O O . LEU A 1 211 ? 147.135 161.409 148.682 1.00 67.67 217 LEU A O 1
ATOM 1730 N N . LYS A 1 212 ? 147.592 163.325 149.829 1.00 69.89 218 LYS A N 1
ATOM 1731 C CA . LYS A 1 212 ? 148.235 162.639 150.992 1.00 78.71 218 LYS A CA 1
ATOM 1732 C C . LYS A 1 212 ? 147.284 161.717 151.753 1.00 79.83 218 LYS A C 1
ATOM 1733 O O . LYS A 1 212 ? 147.708 160.593 152.091 1.00 83.42 218 LYS A O 1
ATOM 1739 N N . LEU A 1 213 ? 146.038 162.136 151.946 1.00 79.36 219 LEU A N 1
ATOM 1740 C CA . LEU A 1 213 ? 145.114 161.422 152.866 1.00 88.10 219 LEU A CA 1
ATOM 1741 C C . LEU A 1 213 ? 143.689 161.528 152.329 1.00 92.26 219 LEU A C 1
ATOM 1742 O O . LEU A 1 213 ? 143.545 161.856 151.144 1.00 89.85 219 LEU A O 1
ATOM 1747 N N . ASP A 1 214 ? 142.701 161.116 153.127 1.00 96.34 220 ASP A N 1
ATOM 1748 C CA . ASP A 1 214 ? 141.285 161.141 152.678 1.00 105.88 220 ASP A CA 1
ATOM 1749 C C . ASP A 1 214 ? 141.081 160.214 151.478 1.00 116.83 220 ASP A C 1
ATOM 1750 O O . ASP A 1 214 ? 140.335 160.590 150.560 1.00 122.03 220 ASP A O 1
ATOM 1755 N N . ALA A 1 215 ? 141.756 159.060 151.462 1.00 116.64 221 ALA A N 1
ATOM 1756 C CA . ALA A 1 215 ? 141.495 158.063 150.396 1.00 119.90 221 ALA A CA 1
ATOM 1757 C C . ALA A 1 215 ? 140.036 157.599 150.510 1.00 122.09 221 ALA A C 1
ATOM 1758 O O . ALA A 1 215 ? 139.397 157.432 149.455 1.00 119.67 221 ALA A O 1
ATOM 1760 N N . VAL A 1 216 ? 139.536 157.396 151.736 1.00 122.29 222 VAL A N 1
ATOM 1761 C CA . VAL A 1 216 ? 138.110 157.000 151.962 1.00 122.41 222 VAL A CA 1
ATOM 1762 C C . VAL A 1 216 ? 137.182 158.073 151.382 1.00 123.08 222 VAL A C 1
ATOM 1763 O O . VAL A 1 216 ? 136.111 157.696 150.880 1.00 128.41 222 VAL A O 1
ATOM 1767 N N . HIS A 1 217 ? 137.550 159.353 151.488 1.00 119.99 223 HIS A N 1
ATOM 1768 C CA . HIS A 1 217 ? 136.750 160.440 150.863 1.00 119.64 223 HIS A CA 1
ATOM 1769 C C . HIS A 1 217 ? 136.489 160.153 149.381 1.00 121.87 223 HIS A C 1
ATOM 1770 O O . HIS A 1 217 ? 135.354 160.460 148.962 1.00 121.39 223 HIS A O 1
ATOM 1777 N N . LYS A 1 218 ? 137.467 159.628 148.621 1.00 122.38 224 LYS A N 1
ATOM 1778 C CA . LYS A 1 218 ? 137.142 159.242 147.214 1.00 124.89 224 LYS A CA 1
ATOM 1779 C C . LYS A 1 218 ? 136.682 160.497 146.462 1.00 120.88 224 LYS A C 1
ATOM 1780 O O . LYS A 1 218 ? 137.505 161.409 146.292 1.00 113.55 224 LYS A O 1
ATOM 1786 N N . ASN A 1 219 ? 135.447 160.502 145.960 1.00 125.05 225 ASN A N 1
ATOM 1787 C CA . ASN A 1 219 ? 134.908 161.637 145.163 1.00 121.36 225 ASN A CA 1
ATOM 1788 C C . ASN A 1 219 ? 134.934 162.911 146.017 1.00 116.94 225 ASN A C 1
ATOM 1789 O O . ASN A 1 219 ? 135.161 163.985 145.435 1.00 113.18 225 ASN A O 1
ATOM 1794 N N . GLN A 1 220 ? 134.663 162.816 147.323 1.00 117.97 226 GLN A N 1
ATOM 1795 C CA . GLN A 1 220 ? 134.761 164.001 148.220 1.00 113.84 226 GLN A CA 1
ATOM 1796 C C . GLN A 1 220 ? 136.206 164.526 148.223 1.00 109.53 226 GLN A C 1
ATOM 1797 O O . GLN A 1 220 ? 136.371 165.761 148.226 1.00 104.00 226 GLN A O 1
ATOM 1803 N N . ALA A 1 221 ? 137.216 163.647 148.225 1.00 110.29 227 ALA A N 1
ATOM 1804 C CA . ALA A 1 221 ? 138.623 164.110 148.121 1.00 101.88 227 ALA A CA 1
ATOM 1805 C C . ALA A 1 221 ? 138.838 164.817 146.778 1.00 96.76 227 ALA A C 1
ATOM 1806 O O . ALA A 1 221 ? 139.536 165.843 146.764 1.00 94.77 227 ALA A O 1
ATOM 1808 N N . MET A 1 222 ? 138.258 164.288 145.697 1.00 98.01 228 MET A N 1
ATOM 1809 C CA . MET A 1 222 ? 138.381 164.922 144.355 1.00 95.25 228 MET A CA 1
ATOM 1810 C C . MET A 1 222 ? 137.740 166.314 144.383 1.00 92.34 228 MET A C 1
ATOM 1811 O O . MET A 1 222 ? 138.285 167.206 143.722 1.00 87.06 228 MET A O 1
ATOM 1816 N N . ALA A 1 223 ? 136.601 166.474 145.066 1.00 95.09 229 ALA A N 1
ATOM 1817 C CA . ALA A 1 223 ? 135.946 167.799 145.189 1.00 92.67 229 ALA A CA 1
ATOM 1818 C C . ALA A 1 223 ? 136.963 168.864 145.622 1.00 91.32 229 ALA A C 1
ATOM 1819 O O . ALA A 1 223 ? 136.898 169.975 145.069 1.00 90.38 229 ALA A O 1
ATOM 1821 N N . LEU A 1 224 ? 137.855 168.548 146.571 1.00 90.86 230 LEU A N 1
ATOM 1822 C CA . LEU A 1 224 ? 138.885 169.494 146.984 1.00 86.41 230 LEU A CA 1
ATOM 1823 C C . LEU A 1 224 ? 139.732 169.935 145.799 1.00 83.03 230 LEU A C 1
ATOM 1824 O O . LEU A 1 224 ? 140.028 171.125 145.647 1.00 81.29 230 LEU A O 1
ATOM 1829 N N . VAL A 1 225 ? 140.122 168.991 144.940 1.00 81.96 231 VAL A N 1
ATOM 1830 C CA . VAL A 1 225 ? 140.934 169.335 143.778 1.00 80.91 231 VAL A CA 1
ATOM 1831 C C . VAL A 1 225 ? 140.147 170.214 142.812 1.00 86.02 231 VAL A C 1
ATOM 1832 O O . VAL A 1 225 ? 140.677 171.197 142.275 1.00 84.44 231 VAL A O 1
ATOM 1836 N N . GLU A 1 226 ? 138.876 169.880 142.569 1.00 89.25 232 GLU A N 1
ATOM 1837 C CA . GLU A 1 226 ? 138.071 170.706 141.673 1.00 91.21 232 GLU A CA 1
ATOM 1838 C C . GLU A 1 226 ? 137.927 172.125 142.207 1.00 89.64 232 GLU A C 1
ATOM 1839 O O . GLU A 1 226 ? 138.052 173.096 141.452 1.00 88.44 232 GLU A O 1
ATOM 1845 N N . GLU A 1 227 ? 137.678 172.267 143.509 1.00 86.91 233 GLU A N 1
ATOM 1846 C CA . GLU A 1 227 ? 137.541 173.599 144.088 1.00 86.71 233 GLU A CA 1
ATOM 1847 C C . GLU A 1 227 ? 138.866 174.354 144.053 1.00 87.67 233 GLU A C 1
ATOM 1848 O O . GLU A 1 227 ? 138.886 175.574 143.851 1.00 88.39 233 GLU A O 1
ATOM 1854 N N . ALA A 1 228 ? 139.983 173.644 144.234 1.00 86.94 234 ALA A N 1
ATOM 1855 C CA . ALA A 1 228 ? 141.292 174.283 144.159 1.00 84.38 234 ALA A CA 1
ATOM 1856 C C . ALA A 1 228 ? 141.576 174.810 142.759 1.00 85.02 234 ALA A C 1
ATOM 1857 O O . ALA A 1 228 ? 142.097 175.920 142.601 1.00 84.29 234 ALA A O 1
ATOM 1859 N N . LEU A 1 229 ? 141.254 174.024 141.728 1.00 84.84 235 LEU A N 1
ATOM 1860 C CA . LEU A 1 229 ? 141.406 174.521 140.362 1.00 82.26 235 LEU A CA 1
ATOM 1861 C C . LEU A 1 229 ? 140.458 175.682 140.086 1.00 86.80 235 LEU A C 1
ATOM 1862 O O . LEU A 1 229 ? 140.824 176.637 139.391 1.00 86.43 235 LEU A O 1
ATOM 1867 N N . LYS A 1 230 ? 139.232 175.611 140.609 1.00 88.14 236 LYS A N 1
ATOM 1868 C CA . LYS A 1 230 ? 138.257 176.667 140.359 1.00 89.54 236 LYS A CA 1
ATOM 1869 C C . LYS A 1 230 ? 138.689 177.991 140.978 1.00 89.50 236 LYS A C 1
ATOM 1870 O O . LYS A 1 230 ? 138.551 179.047 140.350 1.00 87.25 236 LYS A O 1
ATOM 1876 N N . LYS A 1 231 ? 139.213 177.957 142.206 1.00 91.09 237 LYS A N 1
ATOM 1877 C CA . LYS A 1 231 ? 139.512 179.198 142.916 1.00 92.09 237 LYS A CA 1
ATOM 1878 C C . LYS A 1 231 ? 140.657 179.966 142.263 1.00 94.63 237 LYS A C 1
ATOM 1879 O O . LYS A 1 231 ? 140.572 181.188 142.097 1.00 97.18 237 LYS A O 1
ATOM 1885 N N . ASP A 1 232 ? 141.734 179.278 141.895 1.00 91.76 238 ASP A N 1
ATOM 1886 C CA . ASP A 1 232 ? 142.913 179.926 141.319 1.00 91.52 238 ASP A CA 1
ATOM 1887 C C . ASP A 1 232 ? 143.341 179.185 140.059 1.00 94.72 238 ASP A C 1
ATOM 1888 O O . ASP A 1 232 ? 144.095 178.199 140.141 1.00 91.85 238 ASP A O 1
ATOM 1893 N N . PRO A 1 233 ? 142.888 179.621 138.879 1.00 98.45 239 PRO A N 1
ATOM 1894 C CA . PRO A 1 233 ? 143.283 178.930 137.643 1.00 95.17 239 PRO A CA 1
ATOM 1895 C C . PRO A 1 233 ? 144.709 179.208 137.197 1.00 89.22 239 PRO A C 1
ATOM 1896 O O . PRO A 1 233 ? 145.261 178.407 136.431 1.00 84.00 239 PRO A O 1
ATOM 1900 N N . SER A 1 234 ? 145.318 180.306 137.636 1.00 90.77 240 SER A N 1
ATOM 1901 C CA . SER A 1 234 ? 146.655 180.684 137.198 1.00 92.87 240 SER A CA 1
ATOM 1902 C C . SER A 1 234 ? 147.763 180.163 138.107 1.00 89.99 240 SER A C 1
ATOM 1903 O O . SER A 1 234 ? 148.934 180.470 137.865 1.00 83.92 240 SER A O 1
ATOM 1906 N N . ALA A 1 235 ? 147.430 179.394 139.140 1.00 90.12 241 ALA A N 1
ATOM 1907 C CA . ALA A 1 235 ? 148.438 178.903 140.073 1.00 82.17 241 ALA A CA 1
ATOM 1908 C C . ALA A 1 235 ? 149.127 177.666 139.509 1.00 75.78 241 ALA A C 1
ATOM 1909 O O . ALA A 1 235 ? 148.473 176.658 139.224 1.00 76.77 241 ALA A O 1
ATOM 1911 N N . ILE A 1 236 ? 150.450 177.743 139.350 1.00 70.88 242 ILE A N 1
ATOM 1912 C CA . ILE A 1 236 ? 151.211 176.588 138.885 1.00 71.64 242 ILE A CA 1
ATOM 1913 C C . ILE A 1 236 ? 151.253 175.505 139.962 1.00 71.61 242 ILE A C 1
ATOM 1914 O O . ILE A 1 236 ? 151.360 174.309 139.656 1.00 71.72 242 ILE A O 1
ATOM 1919 N N . ASP A 1 237 ? 151.153 175.906 141.234 1.00 69.85 243 ASP A N 1
ATOM 1920 C CA . ASP A 1 237 ? 151.127 174.947 142.335 1.00 67.57 243 ASP A CA 1
ATOM 1921 C C . ASP A 1 237 ? 150.033 173.915 142.134 1.00 67.06 243 ASP A C 1
ATOM 1922 O O . ASP A 1 237 ? 150.301 172.714 141.971 1.00 68.16 243 ASP A O 1
ATOM 1927 N N . THR A 1 238 ? 148.785 174.380 142.154 1.00 64.72 244 THR A N 1
ATOM 1928 C CA . THR A 1 238 ? 147.647 173.487 142.029 1.00 66.72 244 THR A CA 1
ATOM 1929 C C . THR A 1 238 ? 147.676 172.760 140.695 1.00 68.20 244 THR A C 1
ATOM 1930 O O . THR A 1 238 ? 147.295 171.592 140.614 1.00 68.40 244 THR A O 1
ATOM 1934 N N . LEU A 1 239 ? 148.158 173.425 139.643 1.00 66.49 245 LEU A N 1
ATOM 1935 C CA . LEU A 1 239 ? 148.195 172.794 138.328 1.00 64.24 245 LEU A CA 1
ATOM 1936 C C . LEU A 1 239 ? 149.079 171.552 138.334 1.00 61.74 245 LEU A C 1
ATOM 1937 O O . LEU A 1 239 ? 148.627 170.454 137.985 1.00 64.19 245 LEU A O 1
ATOM 1942 N N . LEU A 1 240 ? 150.338 171.698 138.760 1.00 59.73 246 LEU A N 1
ATOM 1943 C CA . LEU A 1 240 ? 151.237 170.546 138.768 1.00 58.21 246 LEU A CA 1
ATOM 1944 C C . LEU A 1 240 ? 150.779 169.484 139.759 1.00 60.57 246 LEU A C 1
ATOM 1945 O O . LEU A 1 240 ? 150.837 168.282 139.462 1.00 63.75 246 LEU A O 1
ATOM 1950 N N . ARG A 1 241 ? 150.321 169.898 140.942 1.00 56.76 247 ARG A N 1
ATOM 1951 C CA . ARG A 1 241 ? 149.961 168.891 141.932 1.00 54.57 247 ARG A CA 1
ATOM 1952 C C . ARG A 1 241 ? 148.695 168.138 141.535 1.00 60.50 247 ARG A C 1
ATOM 1953 O O . ARG A 1 241 ? 148.597 166.930 141.774 1.00 61.99 247 ARG A O 1
ATOM 1961 N N . ALA A 1 242 ? 147.734 168.828 140.914 1.00 61.71 248 ALA A N 1
ATOM 1962 C CA . ALA A 1 242 ? 146.515 168.134 140.435 1.00 61.33 248 ALA A CA 1
ATOM 1963 C C . ALA A 1 242 ? 146.889 167.141 139.334 1.00 61.14 248 ALA A C 1
ATOM 1964 O O . ALA A 1 242 ? 146.334 166.032 139.341 1.00 63.67 248 ALA A O 1
ATOM 1966 N N . ALA A 1 243 ? 147.795 167.528 138.431 1.00 56.89 249 ALA A N 1
ATOM 1967 C CA . ALA A 1 243 ? 148.144 166.642 137.298 1.00 56.33 249 ALA A CA 1
ATOM 1968 C C . ALA A 1 243 ? 148.767 165.347 137.827 1.00 61.98 249 ALA A C 1
ATOM 1969 O O . ALA A 1 243 ? 148.370 164.279 137.338 1.00 69.16 249 ALA A O 1
ATOM 1971 N N . ARG A 1 244 ? 149.671 165.442 138.805 1.00 60.01 250 ARG A N 1
ATOM 1972 C CA . ARG A 1 244 ? 150.292 164.232 139.411 1.00 59.79 250 ARG A CA 1
ATOM 1973 C C . ARG A 1 244 ? 149.220 163.401 140.127 1.00 63.43 250 ARG A C 1
ATOM 1974 O O . ARG A 1 244 ? 149.298 162.162 140.047 1.00 69.59 250 ARG A O 1
ATOM 1982 N N . PHE A 1 245 ? 148.253 164.053 140.782 1.00 58.50 251 PHE A N 1
ATOM 1983 C CA . PHE A 1 245 ? 147.159 163.344 141.502 1.00 58.18 251 PHE A CA 1
ATOM 1984 C C . PHE A 1 245 ? 146.326 162.535 140.502 1.00 65.74 251 PHE A C 1
ATOM 1985 O O . PHE A 1 245 ? 145.962 161.391 140.828 1.00 70.20 251 PHE A O 1
ATOM 1993 N N . TYR A 1 246 ? 146.107 163.064 139.298 1.00 67.93 252 TYR A N 1
ATOM 1994 C CA . TYR A 1 246 ? 145.272 162.342 138.304 1.00 70.01 252 TYR A CA 1
ATOM 1995 C C . TYR A 1 246 ? 145.981 161.056 137.855 1.00 72.87 252 TYR A C 1
ATOM 1996 O O . TYR A 1 246 ? 145.274 160.135 137.434 1.00 75.19 252 TYR A O 1
ATOM 2005 N N . CYS A 1 247 ? 147.309 160.963 137.971 1.00 73.92 253 CYS A N 1
ATOM 2006 C CA . CYS A 1 247 ? 147.999 159.683 137.636 1.00 75.52 253 CYS A CA 1
ATOM 2007 C C . CYS A 1 247 ? 147.451 158.558 138.527 1.00 73.08 253 CYS A C 1
ATOM 2008 O O . CYS A 1 247 ? 147.221 157.458 137.989 1.00 73.60 253 CYS A O 1
ATOM 2011 N N . LYS A 1 248 ? 147.244 158.816 139.825 1.00 77.23 254 LYS A N 1
ATOM 2012 C CA . LYS A 1 248 ? 146.628 157.814 140.746 1.00 80.96 254 LYS A CA 1
ATOM 2013 C C . LYS A 1 248 ? 145.202 157.526 140.271 1.00 80.22 254 LYS A C 1
ATOM 2014 O O . LYS A 1 248 ? 144.794 156.352 140.333 1.00 82.33 254 LYS A O 1
ATOM 2020 N N . VAL A 1 249 ? 144.480 158.553 139.817 1.00 77.88 255 VAL A N 1
ATOM 2021 C CA . VAL A 1 249 ? 143.090 158.423 139.277 1.00 82.19 255 VAL A CA 1
ATOM 2022 C C . VAL A 1 249 ? 143.120 157.567 137.998 1.00 88.02 255 VAL A C 1
ATOM 2023 O O . VAL A 1 249 ? 142.066 156.964 137.696 1.00 86.19 255 VAL A O 1
ATOM 2027 N N . TYR A 1 250 ? 144.264 157.481 137.293 1.00 89.49 256 TYR A N 1
ATOM 2028 C CA . TYR A 1 250 ? 144.349 156.778 135.978 1.00 86.61 256 TYR A CA 1
ATOM 2029 C C . TYR A 1 250 ? 143.414 157.427 134.952 1.00 87.28 256 TYR A C 1
ATOM 2030 O O . TYR A 1 250 ? 142.729 156.701 134.203 1.00 88.85 256 TYR A O 1
ATOM 2039 N N . ASP A 1 251 ? 143.404 158.763 134.920 1.00 87.57 257 ASP A N 1
ATOM 2040 C CA . ASP A 1 251 ? 142.580 159.498 133.927 1.00 90.80 257 ASP A CA 1
ATOM 2041 C C . ASP A 1 251 ? 143.535 160.449 133.205 1.00 87.46 257 ASP A C 1
ATOM 2042 O O . ASP A 1 251 ? 143.504 161.663 133.487 1.00 82.83 257 ASP A O 1
ATOM 2047 N N . THR A 1 252 ? 144.369 159.891 132.319 1.00 89.31 258 THR A N 1
ATOM 2048 C CA . THR A 1 252 ? 145.397 160.686 131.589 1.00 90.47 258 THR A CA 1
ATOM 2049 C C . THR A 1 252 ? 144.779 161.751 130.674 1.00 90.30 258 THR A C 1
ATOM 2050 O O . THR A 1 252 ? 145.350 162.836 130.615 1.00 89.57 258 THR A O 1
ATOM 2054 N N . ASP A 1 253 ? 143.691 161.439 129.965 1.00 90.91 259 ASP A N 1
ATOM 2055 C CA . ASP A 1 253 ? 143.015 162.431 129.083 1.00 89.48 259 ASP A CA 1
ATOM 2056 C C . ASP A 1 253 ? 142.901 163.769 129.822 1.00 87.00 259 ASP A C 1
ATOM 2057 O O . ASP A 1 253 ? 143.014 164.818 129.160 1.00 84.07 259 ASP A O 1
ATOM 2062 N N . ARG A 1 254 ? 142.704 163.727 131.139 1.00 86.48 260 ARG A N 1
ATOM 2063 C CA . ARG A 1 254 ? 142.575 164.944 131.984 1.00 85.26 260 ARG A CA 1
ATOM 2064 C C . ARG A 1 254 ? 143.958 165.412 132.447 1.00 83.29 260 ARG A C 1
ATOM 2065 O O . ARG A 1 254 ? 144.240 166.619 132.312 1.00 79.18 260 ARG A O 1
ATOM 2073 N N . ALA A 1 255 ? 144.789 164.495 132.954 1.00 83.81 261 ALA A N 1
ATOM 2074 C CA . ALA A 1 255 ? 146.124 164.862 133.487 1.00 79.64 261 ALA A CA 1
ATOM 2075 C C . ALA A 1 255 ? 146.996 165.451 132.379 1.00 80.15 261 ALA A C 1
ATOM 2076 O O . ALA A 1 255 ? 147.701 166.433 132.655 1.00 80.78 261 ALA A O 1
ATOM 2078 N N . ILE A 1 256 ? 146.944 164.869 131.180 1.00 80.00 262 ILE A N 1
ATOM 2079 C CA . ILE A 1 256 ? 147.798 165.338 130.050 1.00 81.20 262 ILE A CA 1
ATOM 2080 C C . ILE A 1 256 ? 147.322 166.732 129.629 1.00 81.45 262 ILE A C 1
ATOM 2081 O O . ILE A 1 256 ? 148.193 167.580 129.403 1.00 81.81 262 ILE A O 1
ATOM 2086 N N . GLN A 1 257 ? 146.008 166.986 129.586 1.00 79.99 263 GLN A N 1
ATOM 2087 C CA . GLN A 1 257 ? 145.572 168.338 129.253 1.00 78.24 263 GLN A CA 1
ATOM 2088 C C . GLN A 1 257 ? 146.148 169.354 130.235 1.00 79.28 263 GLN A C 1
ATOM 2089 O O . GLN A 1 257 ? 146.646 170.415 129.830 1.00 80.55 263 GLN A O 1
ATOM 2095 N N . LEU A 1 258 ? 146.119 169.029 131.532 1.00 78.38 264 LEU A N 1
ATOM 2096 C CA . LEU A 1 258 ? 146.715 169.917 132.529 1.00 74.87 264 LEU A CA 1
ATOM 2097 C C . LEU A 1 258 ? 148.218 170.068 132.312 1.00 76.83 264 LEU A C 1
ATOM 2098 O O . LEU A 1 258 ? 148.766 171.169 132.440 1.00 80.46 264 LEU A O 1
ATOM 2103 N N . LEU A 1 259 ? 148.903 168.973 131.982 1.00 73.76 265 LEU A N 1
ATOM 2104 C CA . LEU A 1 259 ? 150.344 169.043 131.771 1.00 70.55 265 LEU A CA 1
ATOM 2105 C C . LEU A 1 259 ? 150.694 169.833 130.517 1.00 76.30 265 LEU A C 1
ATOM 2106 O O . LEU A 1 259 ? 151.727 170.504 130.482 1.00 80.36 265 LEU A O 1
ATOM 2111 N N . ARG A 1 260 ? 149.857 169.765 129.481 1.00 77.58 266 ARG A N 1
ATOM 2112 C CA . ARG A 1 260 ? 150.062 170.610 128.308 1.00 77.75 266 ARG A CA 1
ATOM 2113 C C . ARG A 1 260 ? 149.867 172.080 128.654 1.00 81.79 266 ARG A C 1
ATOM 2114 O O . ARG A 1 260 ? 150.629 172.942 128.193 1.00 86.33 266 ARG A O 1
ATOM 2122 N N . LYS A 1 261 ? 148.854 172.385 129.470 1.00 81.33 267 LYS A N 1
ATOM 2123 C CA . LYS A 1 261 ? 148.692 173.755 129.946 1.00 81.03 267 LYS A CA 1
ATOM 2124 C C . LYS A 1 261 ? 149.929 174.214 130.707 1.00 83.58 267 LYS A C 1
ATOM 2125 O O . LYS A 1 261 ? 150.378 175.355 130.550 1.00 85.90 267 LYS A O 1
ATOM 2131 N N . ALA A 1 262 ? 150.493 173.333 131.537 1.00 82.61 268 ALA A N 1
ATOM 2132 C CA . ALA A 1 262 ? 151.707 173.673 132.276 1.00 82.11 268 ALA A CA 1
ATOM 2133 C C . ALA A 1 262 ? 152.891 173.890 131.339 1.00 88.24 268 ALA A C 1
ATOM 2134 O O . ALA A 1 262 ? 153.687 174.815 131.537 1.00 90.96 268 ALA A O 1
ATOM 2136 N N . LEU A 1 263 ? 153.032 173.037 130.323 1.00 89.61 269 LEU A N 1
ATOM 2137 C CA . LEU A 1 263 ? 154.108 173.204 129.352 1.00 93.55 269 LEU A CA 1
ATOM 2138 C C . LEU A 1 263 ? 153.964 174.512 128.590 1.00 97.83 269 LEU A C 1
ATOM 2139 O O . LEU A 1 263 ? 154.963 175.083 128.138 1.00 97.35 269 LEU A O 1
ATOM 2144 N N . GLU A 1 264 ? 152.731 174.996 128.432 1.00 100.33 270 GLU A N 1
ATOM 2145 C CA . GLU A 1 264 ? 152.535 176.311 127.830 1.00 101.94 270 GLU A CA 1
ATOM 2146 C C . GLU A 1 264 ? 153.137 177.418 128.689 1.00 101.12 270 GLU A C 1
ATOM 2147 O O . GLU A 1 264 ? 153.387 178.522 128.192 1.00 100.23 270 GLU A O 1
ATOM 2153 N N . LYS A 1 265 ? 153.380 177.144 129.974 1.00 102.03 271 LYS A N 1
ATOM 2154 C CA . LYS A 1 265 ? 153.976 178.135 130.865 1.00 104.37 271 LYS A CA 1
ATOM 2155 C C . LYS A 1 265 ? 155.500 178.095 130.805 1.00 104.73 271 LYS A C 1
ATOM 2156 O O . LYS A 1 265 ? 156.147 179.101 130.495 1.00 101.10 271 LYS A O 1
ATOM 2162 N N . LEU A 1 266 ? 156.089 176.937 131.100 1.00 105.05 272 LEU A N 1
ATOM 2163 C CA . LEU A 1 266 ? 157.542 176.782 131.181 1.00 109.40 272 LEU A CA 1
ATOM 2164 C C . LEU A 1 266 ? 157.982 175.755 130.148 1.00 113.91 272 LEU A C 1
ATOM 2165 O O . LEU A 1 266 ? 157.919 174.542 130.393 1.00 115.59 272 LEU A O 1
ATOM 2170 N N . PRO A 1 267 ? 158.432 176.204 128.974 1.00 115.25 273 PRO A N 1
ATOM 2171 C CA . PRO A 1 267 ? 158.782 175.243 127.916 1.00 116.95 273 PRO A CA 1
ATOM 2172 C C . PRO A 1 267 ? 160.102 174.530 128.148 1.00 119.15 273 PRO A C 1
ATOM 2173 O O . PRO A 1 267 ? 160.228 173.356 127.779 1.00 117.12 273 PRO A O 1
ATOM 2177 N N . ASN A 1 268 ? 161.087 175.197 128.752 1.00 120.48 274 ASN A N 1
ATOM 2178 C CA . ASN A 1 268 ? 162.429 174.632 128.846 1.00 122.96 274 ASN A CA 1
ATOM 2179 C C . ASN A 1 268 ? 162.529 173.520 129.883 1.00 120.76 274 ASN A C 1
ATOM 2180 O O . ASN A 1 268 ? 163.505 172.763 129.875 1.00 120.74 274 ASN A O 1
ATOM 2185 N N . ASN A 1 269 ? 161.548 173.408 130.774 1.00 115.62 275 ASN A N 1
ATOM 2186 C CA . ASN A 1 269 ? 161.623 172.447 131.865 1.00 107.27 275 ASN A CA 1
ATOM 2187 C C . ASN A 1 269 ? 161.638 171.016 131.334 1.00 104.76 275 ASN A C 1
ATOM 2188 O O . ASN A 1 269 ? 161.036 170.703 130.304 1.00 105.87 275 ASN A O 1
ATOM 2193 N N . ALA A 1 270 ? 162.351 170.146 132.051 1.00 98.40 276 ALA A N 1
ATOM 2194 C CA . ALA A 1 270 ? 162.438 168.736 131.689 1.00 93.37 276 ALA A CA 1
ATOM 2195 C C . ALA A 1 270 ? 161.506 167.858 132.512 1.00 91.74 276 ALA A C 1
ATOM 2196 O O . ALA A 1 270 ? 161.033 166.827 132.016 1.00 95.38 276 ALA A O 1
ATOM 2198 N N . TYR A 1 271 ? 161.229 168.244 133.758 1.00 87.93 277 TYR A N 1
ATOM 2199 C CA . TYR A 1 271 ? 160.345 167.446 134.600 1.00 88.33 277 TYR A CA 1
ATOM 2200 C C . TYR A 1 271 ? 158.915 167.448 134.072 1.00 93.64 277 TYR A C 1
ATOM 2201 O O . TYR A 1 271 ? 158.155 166.505 134.331 1.00 97.44 277 TYR A O 1
ATOM 2210 N N . VAL A 1 272 ? 158.538 168.485 133.318 1.00 91.09 278 VAL A N 1
ATOM 2211 C CA . VAL A 1 272 ? 157.248 168.477 132.635 1.00 88.40 278 VAL A CA 1
ATOM 2212 C C . VAL A 1 272 ? 157.181 167.313 131.658 1.00 91.47 278 VAL A C 1
ATOM 2213 O O . VAL A 1 272 ? 156.165 166.613 131.570 1.00 92.84 278 VAL A O 1
ATOM 2217 N N . HIS A 1 273 ? 158.262 167.087 130.908 1.00 91.31 279 HIS A N 1
ATOM 2218 C CA . HIS A 1 273 ? 158.329 165.914 130.044 1.00 91.72 279 HIS A CA 1
ATOM 2219 C C . HIS A 1 273 ? 158.378 164.634 130.867 1.00 92.85 279 HIS A C 1
ATOM 2220 O O . HIS A 1 273 ? 157.835 163.600 130.459 1.00 94.03 279 HIS A O 1
ATOM 2227 N N . TYR A 1 274 ? 159.044 164.673 132.026 1.00 92.75 280 TYR A N 1
ATOM 2228 C CA . TYR A 1 274 ? 159.129 163.477 132.907 1.00 91.62 280 TYR A CA 1
ATOM 2229 C C . TYR A 1 274 ? 157.739 163.061 133.380 1.00 92.03 280 TYR A C 1
ATOM 2230 O O . TYR A 1 274 ? 157.431 161.858 133.303 1.00 99.55 280 TYR A O 1
ATOM 2239 N N . TYR A 1 275 ? 156.929 164.016 133.843 1.00 85.75 281 TYR A N 1
ATOM 2240 C CA . TYR A 1 275 ? 155.614 163.654 134.434 1.00 86.90 281 TYR A CA 1
ATOM 2241 C C . TYR A 1 275 ? 154.729 162.982 133.381 1.00 95.58 281 TYR A C 1
ATOM 2242 O O . TYR A 1 275 ? 154.092 161.982 133.725 1.00 99.91 281 TYR A O 1
ATOM 2251 N N . MET A 1 276 ? 154.728 163.520 132.155 1.00 94.15 282 MET A N 1
ATOM 2252 C CA . MET A 1 276 ? 153.949 162.917 131.040 1.00 91.96 282 MET A CA 1
ATOM 2253 C C . MET A 1 276 ? 154.420 161.477 130.838 1.00 91.50 282 MET A C 1
ATOM 2254 O O . MET A 1 276 ? 153.554 160.604 130.652 1.00 94.02 282 MET A O 1
ATOM 2259 N N . GLY A 1 277 ? 155.735 161.244 130.882 1.00 85.50 283 GLY A N 1
ATOM 2260 C CA . GLY A 1 277 ? 156.250 159.864 130.796 1.00 86.69 283 GLY A CA 1
ATOM 2261 C C . GLY A 1 277 ? 155.768 159.039 131.976 1.00 91.01 283 GLY A C 1
ATOM 2262 O O . GLY A 1 277 ? 155.291 157.931 131.768 1.00 98.05 283 GLY A O 1
ATOM 2263 N N . CYS A 1 278 ? 155.756 159.596 133.182 1.00 90.85 284 CYS A N 1
ATOM 2264 C CA . CYS A 1 278 ? 155.191 158.798 134.297 1.00 94.26 284 CYS A CA 1
ATOM 2265 C C . CYS A 1 278 ? 153.711 158.515 134.007 1.00 99.64 284 CYS A C 1
ATOM 2266 O O . CYS A 1 278 ? 153.283 157.380 134.286 1.00 105.76 284 CYS A O 1
ATOM 2269 N N . CYS A 1 279 ? 152.960 159.492 133.478 1.00 98.08 285 CYS A N 1
ATOM 2270 C CA . CYS A 1 279 ? 151.494 159.297 133.295 1.00 100.62 285 CYS A CA 1
ATOM 2271 C C . CYS A 1 279 ? 151.163 158.166 132.317 1.00 100.27 285 CYS A C 1
ATOM 2272 O O . CYS A 1 279 ? 150.312 157.329 132.684 1.00 103.02 285 CYS A O 1
ATOM 2275 N N . TYR A 1 280 ? 151.844 158.086 131.169 1.00 97.89 286 TYR A N 1
ATOM 2276 C CA . TYR A 1 280 ? 151.590 156.931 130.265 1.00 96.96 286 TYR A CA 1
ATOM 2277 C C . TYR A 1 280 ? 152.030 155.630 130.946 1.00 101.41 286 TYR A C 1
ATOM 2278 O O . TYR A 1 280 ? 151.272 154.654 130.860 1.00 104.45 286 TYR A O 1
ATOM 2287 N N . ARG A 1 281 ? 153.180 155.641 131.635 1.00 102.52 287 ARG A N 1
ATOM 2288 C CA . ARG A 1 281 ? 153.739 154.395 132.236 1.00 103.93 287 ARG A CA 1
ATOM 2289 C C . ARG A 1 281 ? 152.813 153.817 133.308 1.00 104.86 287 ARG A C 1
ATOM 2290 O O . ARG A 1 281 ? 152.673 152.584 133.347 1.00 112.43 287 ARG A O 1
ATOM 2298 N N . SER A 1 282 ? 152.222 154.663 134.151 1.00 100.49 288 SER A N 1
ATOM 2299 C CA . SER A 1 282 ? 151.394 154.114 135.253 1.00 103.45 288 SER A CA 1
ATOM 2300 C C . SER A 1 282 ? 150.122 153.515 134.656 1.00 110.03 288 SER A C 1
ATOM 2301 O O . SER A 1 282 ? 149.699 152.447 135.130 1.00 115.36 288 SER A O 1
ATOM 2304 N N . LYS A 1 283 ? 149.560 154.174 133.639 1.00 111.14 289 LYS A N 1
ATOM 2305 C CA . LYS A 1 283 ? 148.310 153.672 133.010 1.00 114.43 289 LYS A CA 1
ATOM 2306 C C . LYS A 1 283 ? 148.587 152.382 132.233 1.00 116.60 289 LYS A C 1
ATOM 2307 O O . LYS A 1 283 ? 147.765 151.457 132.351 1.00 121.36 289 LYS A O 1
ATOM 2313 N N . VAL A 1 284 ? 149.689 152.312 131.475 1.00 112.83 290 VAL A N 1
ATOM 2314 C CA . VAL A 1 284 ? 149.907 151.123 130.655 1.00 115.53 290 VAL A CA 1
ATOM 2315 C C . VAL A 1 284 ? 150.253 149.923 131.530 1.00 118.65 290 VAL A C 1
ATOM 2316 O O . VAL A 1 284 ? 149.829 148.797 131.242 1.00 122.91 290 VAL A O 1
ATOM 2320 N N . HIS A 1 285 ? 151.005 150.130 132.615 1.00 118.06 291 HIS A N 1
ATOM 2321 C CA . HIS A 1 285 ? 151.281 149.031 133.532 1.00 121.83 291 HIS A CA 1
ATOM 2322 C C . HIS A 1 285 ? 150.011 148.571 134.234 1.00 126.79 291 HIS A C 1
ATOM 2323 O O . HIS A 1 285 ? 149.818 147.369 134.449 1.00 131.34 291 HIS A O 1
ATOM 2330 N N . HIS A 1 286 ? 149.136 149.511 134.606 1.00 127.13 292 HIS A N 1
ATOM 2331 C CA . HIS A 1 286 ? 147.871 149.126 135.222 1.00 129.01 292 HIS A CA 1
ATOM 2332 C C . HIS A 1 286 ? 147.020 148.296 134.272 1.00 133.13 292 HIS A C 1
ATOM 2333 O O . HIS A 1 286 ? 146.439 147.281 134.673 1.00 137.45 292 HIS A O 1
ATOM 2340 N N . MET A 1 287 ? 146.938 148.707 133.007 1.00 134.54 293 MET A N 1
ATOM 2341 C CA . MET A 1 287 ? 146.115 147.982 132.048 1.00 137.53 293 MET A CA 1
ATOM 2342 C C . MET A 1 287 ? 146.785 146.712 131.542 1.00 140.64 293 MET A C 1
ATOM 2343 O O . MET A 1 287 ? 146.119 145.884 130.913 1.00 146.29 293 MET A O 1
ATOM 2348 N N . LEU A 1 288 ? 148.083 146.541 131.792 1.00 140.39 294 LEU A N 1
ATOM 2349 C CA . LEU A 1 288 ? 148.766 145.324 131.371 1.00 142.63 294 LEU A CA 1
ATOM 2350 C C . LEU A 1 288 ? 148.471 144.148 132.296 1.00 146.85 294 LEU A C 1
ATOM 2351 O O . LEU A 1 288 ? 148.517 142.995 131.853 1.00 150.05 294 LEU A O 1
ATOM 2356 N N . ASN A 1 289 ? 148.165 144.412 133.569 1.00 146.39 295 ASN A N 1
ATOM 2357 C CA . ASN A 1 289 ? 148.038 143.325 134.537 1.00 150.34 295 ASN A CA 1
ATOM 2358 C C . ASN A 1 289 ? 146.844 142.425 134.236 1.00 157.46 295 ASN A C 1
ATOM 2359 O O . ASN A 1 289 ? 146.989 141.198 134.176 1.00 158.71 295 ASN A O 1
ATOM 2364 N N . ARG A 1 290 ? 145.672 143.014 133.965 1.00 159.58 296 ARG A N 1
ATOM 2365 C CA . ARG A 1 290 ? 144.472 142.139 133.807 1.00 163.21 296 ARG A CA 1
ATOM 2366 C C . ARG A 1 290 ? 143.498 142.597 132.708 1.00 165.48 296 ARG A C 1
ATOM 2367 O O . ARG A 1 290 ? 142.558 141.820 132.435 1.00 167.15 296 ARG A O 1
ATOM 2375 N N . ARG A 1 291 ? 143.683 143.773 132.091 1.00 162.96 297 ARG A N 1
ATOM 2376 C CA . ARG A 1 291 ? 142.657 144.245 131.112 1.00 166.12 297 ARG A CA 1
ATOM 2377 C C . ARG A 1 291 ? 142.569 143.273 129.928 1.00 170.20 297 ARG A C 1
ATOM 2378 O O . ARG A 1 291 ? 141.423 142.970 129.525 1.00 171.41 297 ARG A O 1
ATOM 2386 N N . GLU A 1 292 ? 143.706 142.800 129.398 1.00 171.03 298 GLU A N 1
ATOM 2387 C CA . GLU A 1 292 ? 143.706 141.752 128.331 1.00 171.32 298 GLU A CA 1
ATOM 2388 C C . GLU A 1 292 ? 142.858 142.198 127.130 1.00 170.07 298 GLU A C 1
ATOM 2389 O O . GLU A 1 292 ? 143.103 143.313 126.628 1.00 168.77 298 GLU A O 1
ATOM 2395 N N . MET A 1 293 ? 141.941 141.337 126.666 1.00 171.12 299 MET A N 1
ATOM 2396 C CA . MET A 1 293 ? 141.018 141.645 125.531 1.00 169.96 299 MET A CA 1
ATOM 2397 C C . MET A 1 293 ? 141.790 141.988 124.248 1.00 166.34 299 MET A C 1
ATOM 2398 O O . MET A 1 293 ? 142.716 141.225 123.901 1.00 162.82 299 MET A O 1
ATOM 2403 N N . VAL A 1 294 ? 141.419 143.081 123.569 1.00 166.57 300 VAL A N 1
ATOM 2404 C CA . VAL A 1 294 ? 142.055 143.447 122.264 1.00 161.15 300 VAL A CA 1
ATOM 2405 C C . VAL A 1 294 ? 143.544 143.736 122.479 1.00 158.75 300 VAL A C 1
ATOM 2406 O O . VAL A 1 294 ? 144.342 143.308 121.617 1.00 155.29 300 VAL A O 1
ATOM 2410 N N . PHE A 1 295 ? 143.896 144.436 123.566 1.00 159.10 301 PHE A N 1
ATOM 2411 C CA . PHE A 1 295 ? 145.323 144.711 123.895 1.00 155.85 301 PHE A CA 1
ATOM 2412 C C . PHE A 1 295 ? 146.019 145.403 122.711 1.00 151.32 301 PHE A C 1
ATOM 2413 O O . PHE A 1 295 ? 147.145 144.993 122.363 1.00 149.95 301 PHE A O 1
ATOM 2421 N N . SER A 1 296 ? 145.348 146.371 122.076 1.00 149.40 302 SER A N 1
ATOM 2422 C CA . SER A 1 296 ? 145.925 147.066 120.893 1.00 144.59 302 SER A CA 1
ATOM 2423 C C . SER A 1 296 ? 146.474 148.444 121.280 1.00 137.94 302 SER A C 1
ATOM 2424 O O . SER A 1 296 ? 147.638 148.698 120.966 1.00 131.92 302 SER A O 1
ATOM 2427 N N . GLY A 1 297 ? 145.671 149.298 121.923 1.00 135.85 303 GLY A N 1
ATOM 2428 C CA . GLY A 1 297 ? 146.081 150.638 122.307 1.00 129.96 303 GLY A CA 1
ATOM 2429 C C . GLY A 1 297 ? 147.407 150.683 123.040 1.00 127.96 303 GLY A C 1
ATOM 2430 O O . GLY A 1 297 ? 148.085 151.719 123.041 1.00 128.85 303 GLY A O 1
ATOM 2431 N N . ASP A 1 298 ? 147.802 149.569 123.668 1.00 128.24 304 ASP A N 1
ATOM 2432 C CA . ASP A 1 298 ? 148.996 149.585 124.508 1.00 129.11 304 ASP A CA 1
ATOM 2433 C C . ASP A 1 298 ? 150.254 149.857 123.697 1.00 128.54 304 ASP A C 1
ATOM 2434 O O . ASP A 1 298 ? 151.164 150.535 124.183 1.00 127.47 304 ASP A O 1
ATOM 2439 N N . ARG A 1 299 ? 150.331 149.337 122.470 1.00 127.05 305 ARG A N 1
ATOM 2440 C CA . ARG A 1 299 ? 151.501 149.591 121.633 1.00 124.50 305 ARG A CA 1
ATOM 2441 C C . ARG A 1 299 ? 151.659 151.081 121.340 1.00 125.27 305 ARG A C 1
ATOM 2442 O O . ARG A 1 299 ? 152.763 151.634 121.457 1.00 126.88 305 ARG A O 1
ATOM 2450 N N . LYS A 1 300 ? 150.561 151.759 120.997 1.00 125.24 306 LYS A N 1
ATOM 2451 C CA . LYS A 1 300 ? 150.633 153.201 120.805 1.00 124.71 306 LYS A CA 1
ATOM 2452 C C . LYS A 1 300 ? 151.064 153.889 122.092 1.00 124.17 306 LYS A C 1
ATOM 2453 O O . LYS A 1 300 ? 152.088 154.587 122.114 1.00 121.41 306 LYS A O 1
ATOM 2459 N N . LYS A 1 301 ? 150.363 153.599 123.194 1.00 123.53 307 LYS A N 1
ATOM 2460 C CA . LYS A 1 301 ? 150.693 154.216 124.474 1.00 116.77 307 LYS A CA 1
ATOM 2461 C C . LYS A 1 301 ? 152.177 154.084 124.782 1.00 115.98 307 LYS A C 1
ATOM 2462 O O . LYS A 1 301 ? 152.815 155.048 125.214 1.00 117.04 307 LYS A O 1
ATOM 2468 N N . LEU A 1 302 ? 152.752 152.910 124.516 1.00 116.72 308 LEU A N 1
ATOM 2469 C CA . LEU A 1 302 ? 154.183 152.721 124.722 1.00 116.72 308 LEU A CA 1
ATOM 2470 C C . LEU A 1 302 ? 154.995 153.588 123.767 1.00 116.00 308 LEU A C 1
ATOM 2471 O O . LEU A 1 302 ? 156.075 154.073 124.122 1.00 117.11 308 LEU A O 1
ATOM 2476 N N . GLU A 1 303 ? 154.499 153.787 122.543 1.00 117.02 309 GLU A N 1
ATOM 2477 C CA . GLU A 1 303 ? 155.238 154.614 121.589 1.00 118.42 309 GLU A CA 1
ATOM 2478 C C . GLU A 1 303 ? 155.348 156.062 122.066 1.00 117.84 309 GLU A C 1
ATOM 2479 O O . GLU A 1 303 ? 156.451 156.626 122.128 1.00 116.97 309 GLU A O 1
ATOM 2485 N N . GLU A 1 304 ? 154.215 156.686 122.412 1.00 116.92 310 GLU A N 1
ATOM 2486 C CA . GLU A 1 304 ? 154.307 158.052 122.941 1.00 115.96 310 GLU A CA 1
ATOM 2487 C C . GLU A 1 304 ? 155.056 158.086 124.269 1.00 116.83 310 GLU A C 1
ATOM 2488 O O . GLU A 1 304 ? 155.787 159.045 124.551 1.00 117.54 310 GLU A O 1
ATOM 2494 N N . LEU A 1 305 ? 154.898 157.048 125.093 1.00 115.56 311 LEU A N 1
ATOM 2495 C CA . LEU A 1 305 ? 155.659 156.958 126.332 1.00 111.71 311 LEU A CA 1
ATOM 2496 C C . LEU A 1 305 ? 157.158 157.043 126.084 1.00 112.32 311 LEU A C 1
ATOM 2497 O O . LEU A 1 305 ? 157.853 157.856 126.705 1.00 111.30 311 LEU A O 1
ATOM 2502 N N . ILE A 1 306 ? 157.670 156.227 125.166 1.00 116.01 312 ILE A N 1
ATOM 2503 C CA . ILE A 1 306 ? 159.108 156.202 124.942 1.00 117.71 312 ILE A CA 1
ATOM 2504 C C . ILE A 1 306 ? 159.572 157.493 124.281 1.00 117.85 312 ILE A C 1
ATOM 2505 O O . ILE A 1 306 ? 160.674 157.984 124.560 1.00 118.25 312 ILE A O 1
ATOM 2510 N N . GLN A 1 307 ? 158.743 158.082 123.410 1.00 117.07 313 GLN A N 1
ATOM 2511 C CA . GLN A 1 307 ? 159.170 159.330 122.784 1.00 117.19 313 GLN A CA 1
ATOM 2512 C C . GLN A 1 307 ? 159.270 160.461 123.808 1.00 117.31 313 GLN A C 1
ATOM 2513 O O . GLN A 1 307 ? 160.248 161.221 123.800 1.00 119.26 313 GLN A O 1
ATOM 2519 N N . LEU A 1 308 ? 158.305 160.563 124.732 1.00 115.57 314 LEU A N 1
ATOM 2520 C CA . LEU A 1 308 ? 158.414 161.581 125.777 1.00 112.49 314 LEU A CA 1
ATOM 2521 C C . LEU A 1 308 ? 159.564 161.286 126.732 1.00 111.57 314 LEU A C 1
ATOM 2522 O O . LEU A 1 308 ? 160.234 162.210 127.208 1.00 111.11 314 LEU A O 1
ATOM 2527 N N . ALA A 1 309 ? 159.814 160.008 127.030 1.00 112.18 315 ALA A N 1
ATOM 2528 C CA . ALA A 1 309 ? 160.938 159.673 127.898 1.00 110.15 315 ALA A CA 1
ATOM 2529 C C . ALA A 1 309 ? 162.261 160.089 127.267 1.00 112.71 315 ALA A C 1
ATOM 2530 O O . ALA A 1 309 ? 163.154 160.596 127.955 1.00 113.48 315 ALA A O 1
ATOM 2532 N N . VAL A 1 310 ? 162.406 159.889 125.956 1.00 117.38 316 VAL A N 1
ATOM 2533 C CA . VAL A 1 310 ? 163.629 160.307 125.274 1.00 120.77 316 VAL A CA 1
ATOM 2534 C C . VAL A 1 310 ? 163.733 161.828 125.244 1.00 119.51 316 VAL A C 1
ATOM 2535 O O . VAL A 1 310 ? 164.823 162.398 125.414 1.00 119.82 316 VAL A O 1
ATOM 2539 N N . ASN A 1 311 ? 162.607 162.512 125.012 1.00 119.10 317 ASN A N 1
ATOM 2540 C CA . ASN A 1 311 ? 162.622 163.973 125.017 1.00 120.89 317 ASN A CA 1
ATOM 2541 C C . ASN A 1 311 ? 163.020 164.511 126.386 1.00 120.99 317 ASN A C 1
ATOM 2542 O O . ASN A 1 311 ? 163.641 165.575 126.489 1.00 122.50 317 ASN A O 1
ATOM 2547 N N . HIS A 1 312 ? 162.645 163.802 127.450 1.00 119.38 318 HIS A N 1
ATOM 2548 C CA . HIS A 1 312 ? 163.193 164.096 128.770 1.00 116.88 318 HIS A CA 1
ATOM 2549 C C . HIS A 1 312 ? 164.695 163.858 128.820 1.00 120.75 318 HIS A C 1
ATOM 2550 O O . HIS A 1 312 ? 165.464 164.735 129.228 1.00 119.06 318 HIS A O 1
ATOM 2557 N N . LEU A 1 313 ? 165.125 162.664 128.413 1.00 125.37 319 LEU A N 1
ATOM 2558 C CA . LEU A 1 313 ? 166.497 162.235 128.657 1.00 128.97 319 LEU A CA 1
ATOM 2559 C C . LEU A 1 313 ? 167.500 163.117 127.929 1.00 129.45 319 LEU A C 1
ATOM 2560 O O . LEU A 1 313 ? 168.631 163.289 128.398 1.00 131.51 319 LEU A O 1
ATOM 2565 N N . ARG A 1 314 ? 167.103 163.688 126.789 1.00 129.07 320 ARG A N 1
ATOM 2566 C CA . ARG A 1 314 ? 168.026 164.510 126.014 1.00 129.39 320 ARG A CA 1
ATOM 2567 C C . ARG A 1 314 ? 168.462 165.768 126.759 1.00 133.09 320 ARG A C 1
ATOM 2568 O O . ARG A 1 314 ? 169.462 166.383 126.375 1.00 139.02 320 ARG A O 1
ATOM 2576 N N . LYS A 1 315 ? 167.743 166.166 127.806 1.00 129.99 321 LYS A N 1
ATOM 2577 C CA . LYS A 1 315 ? 168.064 167.364 128.569 1.00 133.07 321 LYS A CA 1
ATOM 2578 C C . LYS A 1 315 ? 168.176 167.037 130.052 1.00 140.25 321 LYS A C 1
ATOM 2579 O O . LYS A 1 315 ? 167.553 166.091 130.543 1.00 142.93 321 LYS A O 1
ATOM 2585 N N . ALA A 1 316 ? 169.004 167.816 130.752 1.00 144.44 322 ALA A N 1
ATOM 2586 C CA . ALA A 1 316 ? 169.085 167.802 132.211 1.00 149.13 322 ALA A CA 1
ATOM 2587 C C . ALA A 1 316 ? 169.583 166.471 132.760 1.00 151.23 322 ALA A C 1
ATOM 2588 O O . ALA A 1 316 ? 169.665 166.290 133.979 1.00 150.91 322 ALA A O 1
ATOM 2590 N N . GLU A 1 317 ? 169.912 165.534 131.876 1.00 153.95 323 GLU A N 1
ATOM 2591 C CA . GLU A 1 317 ? 170.422 164.232 132.276 1.00 158.73 323 GLU A CA 1
ATOM 2592 C C . GLU A 1 317 ? 171.741 163.885 131.610 1.00 166.44 323 GLU A C 1
ATOM 2593 O O . GLU A 1 317 ? 172.573 163.215 132.224 1.00 169.47 323 GLU A O 1
ATOM 2599 N N . GLU A 1 318 ? 171.945 164.313 130.362 1.00 169.07 324 GLU A N 1
ATOM 2600 C CA . GLU A 1 318 ? 173.251 164.156 129.734 1.00 175.01 324 GLU A CA 1
ATOM 2601 C C . GLU A 1 318 ? 174.311 164.951 130.484 1.00 179.46 324 GLU A C 1
ATOM 2602 O O . GLU A 1 318 ? 175.477 164.542 130.550 1.00 178.61 324 GLU A O 1
ATOM 2608 N N . ILE A 1 319 ? 173.923 166.092 131.056 1.00 182.06 325 ILE A N 1
ATOM 2609 C CA . ILE A 1 319 ? 174.851 166.883 131.857 1.00 184.08 325 ILE A CA 1
ATOM 2610 C C . ILE A 1 319 ? 175.192 166.151 133.149 1.00 180.97 325 ILE A C 1
ATOM 2611 O O . ILE A 1 319 ? 176.363 166.043 133.532 1.00 181.93 325 ILE A O 1
ATOM 2616 N N . LYS A 1 320 ? 174.174 165.632 133.838 1.00 178.25 326 LYS A N 1
ATOM 2617 C CA . LYS A 1 320 ? 174.350 164.902 135.091 1.00 178.20 326 LYS A CA 1
ATOM 2618 C C . LYS A 1 320 ? 173.640 163.561 134.969 1.00 178.31 326 LYS A C 1
ATOM 2619 O O . LYS A 1 320 ? 172.406 163.509 134.942 1.00 173.27 326 LYS A O 1
ATOM 2625 N N . GLU A 1 321 ? 174.421 162.480 134.905 1.00 179.22 327 GLU A N 1
ATOM 2626 C CA . GLU A 1 321 ? 173.860 161.152 134.669 1.00 178.42 327 GLU A CA 1
ATOM 2627 C C . GLU A 1 321 ? 172.969 160.691 135.817 1.00 177.90 327 GLU A C 1
ATOM 2628 O O . GLU A 1 321 ? 171.984 159.979 135.586 1.00 175.22 327 GLU A O 1
ATOM 2634 N N . MET A 1 322 ? 173.294 161.084 137.051 1.00 179.73 328 MET A N 1
ATOM 2635 C CA . MET A 1 322 ? 172.582 160.564 138.216 1.00 177.67 328 MET A CA 1
ATOM 2636 C C . MET A 1 322 ? 171.114 160.973 138.211 1.00 172.20 328 MET A C 1
ATOM 2637 O O . MET A 1 322 ? 170.236 160.161 138.531 1.00 169.86 328 MET A O 1
ATOM 2642 N N . LEU A 1 323 ? 170.827 162.217 137.843 1.00 168.26 329 LEU A N 1
ATOM 2643 C CA . LEU A 1 323 ? 169.509 162.783 138.094 1.00 162.89 329 LEU A CA 1
ATOM 2644 C C . LEU A 1 323 ? 168.423 162.104 137.266 1.00 157.13 329 LEU A C 1
ATOM 2645 O O . LEU A 1 323 ? 168.678 161.554 136.191 1.00 154.79 329 LEU A O 1
ATOM 2650 N N . GLU A 1 324 ? 167.204 162.149 137.800 1.00 152.58 330 GLU A N 1
ATOM 2651 C CA . GLU A 1 324 ? 165.922 161.650 137.315 1.00 145.90 330 GLU A CA 1
ATOM 2652 C C . GLU A 1 324 ? 165.830 160.127 137.315 1.00 144.75 330 GLU A C 1
ATOM 2653 O O . GLU A 1 324 ? 164.719 159.604 137.230 1.00 142.34 330 GLU A O 1
ATOM 2659 N N . TYR A 1 325 ? 166.939 159.394 137.440 1.00 148.83 331 TYR A N 1
ATOM 2660 C CA . TYR A 1 325 ? 166.905 157.935 137.589 1.00 148.51 331 TYR A CA 1
ATOM 2661 C C . TYR A 1 325 ? 166.064 157.264 136.494 1.00 140.87 331 TYR A C 1
ATOM 2662 O O . TYR A 1 325 ? 165.537 156.165 136.669 1.00 139.98 331 TYR A O 1
ATOM 2671 N N . SER A 1 326 ? 165.954 157.910 135.331 1.00 138.62 332 SER A N 1
ATOM 2672 C CA . SER A 1 326 ? 165.004 157.468 134.314 1.00 135.76 332 SER A CA 1
ATOM 2673 C C . SER A 1 326 ? 165.442 156.213 133.571 1.00 138.50 332 SER A C 1
ATOM 2674 O O . SER A 1 326 ? 164.584 155.503 133.031 1.00 139.83 332 SER A O 1
ATOM 2677 N N . CYS A 1 327 ? 166.744 155.917 133.535 1.00 140.48 333 CYS A N 1
ATOM 2678 C CA . CYS A 1 327 ? 167.236 154.846 132.672 1.00 143.44 333 CYS A CA 1
ATOM 2679 C C . CYS A 1 327 ? 166.642 153.491 133.039 1.00 141.75 333 CYS A C 1
ATOM 2680 O O . CYS A 1 327 ? 166.474 152.636 132.164 1.00 139.98 333 CYS A O 1
ATOM 2683 N N . SER A 1 328 ? 166.308 153.273 134.313 1.00 140.19 334 SER A N 1
ATOM 2684 C CA . SER A 1 328 ? 165.628 152.037 134.691 1.00 136.11 334 SER A CA 1
ATOM 2685 C C . SER A 1 328 ? 164.256 151.943 134.031 1.00 135.06 334 SER A C 1
ATOM 2686 O O . SER A 1 328 ? 163.862 150.879 133.534 1.00 137.18 334 SER A O 1
ATOM 2689 N N . PHE A 1 329 ? 163.510 153.050 134.025 1.00 132.90 335 PHE A N 1
ATOM 2690 C CA . PHE A 1 329 ? 162.219 153.070 133.346 1.00 132.72 335 PHE A CA 1
ATOM 2691 C C . PHE A 1 329 ? 162.386 152.861 131.846 1.00 134.89 335 PHE A C 1
ATOM 2692 O O . PHE A 1 329 ? 161.611 152.127 131.226 1.00 135.21 335 PHE A O 1
ATOM 2700 N N . LEU A 1 330 ? 163.397 153.496 131.246 1.00 133.86 336 LEU A N 1
ATOM 2701 C CA . LEU A 1 330 ? 163.680 153.268 129.829 1.00 131.78 336 LEU A CA 1
ATOM 2702 C C . LEU A 1 330 ? 163.938 151.789 129.555 1.00 133.72 336 LEU A C 1
ATOM 2703 O O . LEU A 1 330 ? 163.390 151.207 128.605 1.00 136.15 336 LEU A O 1
ATOM 2708 N N . ALA A 1 331 ? 164.774 151.166 130.389 1.00 133.35 337 ALA A N 1
ATOM 2709 C CA . ALA A 1 331 ? 165.097 149.759 130.206 1.00 136.32 337 ALA A CA 1
ATOM 2710 C C . ALA A 1 331 ? 163.851 148.895 130.295 1.00 138.27 337 ALA A C 1
ATOM 2711 O O . ALA A 1 331 ? 163.534 148.167 129.350 1.00 142.37 337 ALA A O 1
ATOM 2713 N N . ASP A 1 332 ? 163.098 149.009 131.395 1.00 137.51 338 ASP A N 1
ATOM 2714 C CA . ASP A 1 332 ? 161.909 148.175 131.567 1.00 140.01 338 ASP A CA 1
ATOM 2715 C C . ASP A 1 332 ? 160.884 148.443 130.472 1.00 139.44 338 ASP A C 1
ATOM 2716 O O . ASP A 1 332 ? 160.135 147.540 130.070 1.00 138.63 338 ASP A O 1
ATOM 2721 N N . LEU A 1 333 ? 160.849 149.675 129.963 1.00 139.13 339 LEU A N 1
ATOM 2722 C CA . LEU A 1 333 ? 159.977 149.996 128.843 1.00 140.27 339 LEU A CA 1
ATOM 2723 C C . LEU A 1 333 ? 160.348 149.193 127.609 1.00 138.89 339 LEU A C 1
ATOM 2724 O O . LEU A 1 333 ? 159.480 148.602 126.959 1.00 139.20 339 LEU A O 1
ATOM 2729 N N . TYR A 1 334 ? 161.636 149.169 127.262 1.00 136.25 340 TYR A N 1
ATOM 2730 C CA . TYR A 1 334 ? 162.065 148.324 126.150 1.00 136.76 340 TYR A CA 1
ATOM 2731 C C . TYR A 1 334 ? 161.797 146.849 126.423 1.00 141.54 340 TYR A C 1
ATOM 2732 O O . TYR A 1 334 ? 161.473 146.094 125.499 1.00 145.02 340 TYR A O 1
ATOM 2741 N N . ILE A 1 335 ? 161.926 146.417 127.679 1.00 141.62 341 ILE A N 1
ATOM 2742 C CA . ILE A 1 335 ? 161.703 145.003 127.982 1.00 142.26 341 ILE A CA 1
ATOM 2743 C C . ILE A 1 335 ? 160.253 144.630 127.708 1.00 142.41 341 ILE A C 1
ATOM 2744 O O . ILE A 1 335 ? 159.962 143.574 127.134 1.00 141.30 341 ILE A O 1
ATOM 2749 N N . ILE A 1 336 ? 159.320 145.490 128.123 1.00 142.97 342 ILE A N 1
ATOM 2750 C CA . ILE A 1 336 ? 157.915 145.269 127.794 1.00 143.80 342 ILE A CA 1
ATOM 2751 C C . ILE A 1 336 ? 157.707 145.360 126.286 1.00 144.39 342 ILE A C 1
ATOM 2752 O O . ILE A 1 336 ? 156.917 144.606 125.704 1.00 142.77 342 ILE A O 1
ATOM 2757 N N . ALA A 1 337 ? 158.431 146.268 125.629 1.00 145.07 343 ALA A N 1
ATOM 2758 C CA . ALA A 1 337 ? 158.301 146.463 124.191 1.00 145.55 343 ALA A CA 1
ATOM 2759 C C . ALA A 1 337 ? 158.921 145.335 123.379 1.00 148.60 343 ALA A C 1
ATOM 2760 O O . ALA A 1 337 ? 158.801 145.350 122.149 1.00 147.82 343 ALA A O 1
ATOM 2762 N N . LYS A 1 338 ? 159.604 144.390 124.027 1.00 151.02 344 LYS A N 1
ATOM 2763 C CA . LYS A 1 338 ? 160.183 143.192 123.421 1.00 153.42 344 LYS A CA 1
ATOM 2764 C C . LYS A 1 338 ? 161.407 143.510 122.564 1.00 153.81 344 LYS A C 1
ATOM 2765 O O . LYS A 1 338 ? 162.043 142.594 122.028 1.00 153.44 344 LYS A O 1
ATOM 2771 N N . LYS A 1 339 ? 161.788 144.781 122.455 1.00 151.89 345 LYS A N 1
ATOM 2772 C CA . LYS A 1 339 ? 163.002 145.189 121.756 1.00 150.33 345 LYS A CA 1
ATOM 2773 C C . LYS A 1 339 ? 164.146 145.191 122.763 1.00 153.95 345 LYS A C 1
ATOM 2774 O O . LYS A 1 339 ? 164.061 145.860 123.798 1.00 155.50 345 LYS A O 1
ATOM 2780 N N . TYR A 1 340 ? 165.210 144.440 122.465 1.00 155.47 346 TYR A N 1
ATOM 2781 C CA . TYR A 1 340 ? 166.220 144.119 123.468 1.00 154.62 346 TYR A CA 1
ATOM 2782 C C . TYR A 1 340 ? 167.552 144.836 123.281 1.00 153.63 346 TYR A C 1
ATOM 2783 O O . TYR A 1 340 ? 168.257 145.054 124.273 1.00 154.42 346 TYR A O 1
ATOM 2792 N N . ASP A 1 341 ? 167.934 145.190 122.052 1.00 153.48 347 ASP A N 1
ATOM 2793 C CA . ASP A 1 341 ? 169.267 145.754 121.848 1.00 153.71 347 ASP A CA 1
ATOM 2794 C C . ASP A 1 341 ? 169.388 147.164 122.433 1.00 155.62 347 ASP A C 1
ATOM 2795 O O . ASP A 1 341 ? 170.332 147.451 123.186 1.00 153.93 347 ASP A O 1
ATOM 2800 N N . GLU A 1 342 ? 168.428 148.057 122.145 1.00 157.79 348 GLU A N 1
ATOM 2801 C CA . GLU A 1 342 ? 168.476 149.332 122.859 1.00 155.39 348 GLU A CA 1
ATOM 2802 C C . GLU A 1 342 ? 168.230 149.142 124.346 1.00 153.28 348 GLU A C 1
ATOM 2803 O O . GLU A 1 342 ? 168.675 149.970 125.146 1.00 152.41 348 GLU A O 1
ATOM 2809 N N . ALA A 1 343 ? 167.533 148.070 124.731 1.00 153.40 349 ALA A N 1
ATOM 2810 C CA . ALA A 1 343 ? 167.306 147.798 126.146 1.00 152.12 349 ALA A CA 1
ATOM 2811 C C . ALA A 1 343 ? 168.623 147.582 126.877 1.00 152.94 349 ALA A C 1
ATOM 2812 O O . ALA A 1 343 ? 168.882 148.207 127.913 1.00 152.18 349 ALA A O 1
ATOM 2814 N N . ASP A 1 344 ? 169.471 146.696 126.350 1.00 155.14 350 ASP A N 1
ATOM 2815 C CA . ASP A 1 344 ? 170.768 146.485 126.980 1.00 155.76 350 ASP A CA 1
ATOM 2816 C C . ASP A 1 344 ? 171.653 147.716 126.847 1.00 153.99 350 ASP A C 1
ATOM 2817 O O . ASP A 1 344 ? 172.430 148.011 127.762 1.00 153.14 350 ASP A O 1
ATOM 2822 N N . TYR A 1 345 ? 171.537 148.459 125.740 1.00 152.05 351 TYR A N 1
ATOM 2823 C CA . TYR A 1 345 ? 172.271 149.718 125.628 1.00 150.54 351 TYR A CA 1
ATOM 2824 C C . TYR A 1 345 ? 171.939 150.654 126.786 1.00 152.75 351 TYR A C 1
ATOM 2825 O O . TYR A 1 345 ? 172.835 151.145 127.486 1.00 152.67 351 TYR A O 1
ATOM 2834 N N . TYR A 1 346 ? 170.649 150.903 127.010 1.00 153.54 352 TYR A N 1
ATOM 2835 C CA . TYR A 1 346 ? 170.247 151.848 128.045 1.00 152.27 352 TYR A CA 1
ATOM 2836 C C . TYR A 1 346 ? 170.533 151.315 129.439 1.00 157.19 352 TYR A C 1
ATOM 2837 O O . TYR A 1 346 ? 170.898 152.089 130.333 1.00 158.23 352 TYR A O 1
ATOM 2846 N N . PHE A 1 347 ? 170.388 150.007 129.654 1.00 159.00 353 PHE A N 1
ATOM 2847 C CA . PHE A 1 347 ? 170.728 149.483 130.968 1.00 162.53 353 PHE A CA 1
ATOM 2848 C C . PHE A 1 347 ? 172.218 149.629 131.243 1.00 164.37 353 PHE A C 1
ATOM 2849 O O . PHE A 1 347 ? 172.616 149.949 132.367 1.00 166.80 353 PHE A O 1
ATOM 2857 N N . GLN A 1 348 ? 173.061 149.367 130.239 1.00 163.35 354 GLN A N 1
ATOM 2858 C CA . GLN A 1 348 ? 174.497 149.543 130.420 1.00 166.56 354 GLN A CA 1
ATOM 2859 C C . GLN A 1 348 ? 174.838 151.008 130.651 1.00 167.28 354 GLN A C 1
ATOM 2860 O O . GLN A 1 348 ? 175.784 151.327 131.382 1.00 168.38 354 GLN A O 1
ATOM 2866 N N . LYS A 1 349 ? 174.082 151.913 130.027 1.00 165.74 355 LYS A N 1
ATOM 2867 C CA . LYS A 1 349 ? 174.223 153.332 130.338 1.00 166.32 355 LYS A CA 1
ATOM 2868 C C . LYS A 1 349 ? 173.919 153.600 131.807 1.00 169.18 355 LYS A C 1
ATOM 2869 O O . LYS A 1 349 ? 174.634 154.361 132.470 1.00 169.53 355 LYS A O 1
ATOM 2875 N N . GLU A 1 350 ? 172.857 152.984 132.329 1.00 169.39 356 GLU A N 1
ATOM 2876 C CA . GLU A 1 350 ? 172.528 153.135 133.745 1.00 170.84 356 GLU A CA 1
ATOM 2877 C C . GLU A 1 350 ? 173.611 152.554 134.648 1.00 173.73 356 GLU A C 1
ATOM 2878 O O . GLU A 1 350 ? 173.954 153.148 135.676 1.00 177.19 356 GLU A O 1
ATOM 2884 N N . LEU A 1 351 ? 174.156 151.392 134.283 1.00 171.96 357 LEU A N 1
ATOM 2885 C CA . LEU A 1 351 ? 175.037 150.662 135.189 1.00 174.38 357 LEU A CA 1
ATOM 2886 C C . LEU A 1 351 ? 176.335 151.422 135.431 1.00 176.03 357 LEU A C 1
ATOM 2887 O O . LEU A 1 351 ? 176.878 151.404 136.542 1.00 176.46 357 LEU A O 1
ATOM 2892 N N . SER A 1 352 ? 176.844 152.103 134.403 1.00 174.59 358 SER A N 1
ATOM 2893 C CA . SER A 1 352 ? 178.110 152.817 134.536 1.00 174.72 358 SER A CA 1
ATOM 2894 C C . SER A 1 352 ? 178.031 153.938 135.567 1.00 177.20 358 SER A C 1
ATOM 2895 O O . SER A 1 352 ? 179.062 154.352 136.107 1.00 178.69 358 SER A O 1
ATOM 2898 N N . LYS A 1 353 ? 176.832 154.441 135.850 1.00 178.85 359 LYS A N 1
ATOM 2899 C CA . LYS A 1 353 ? 176.672 155.526 136.807 1.00 183.46 359 LYS A CA 1
ATOM 2900 C C . LYS A 1 353 ? 176.767 155.008 138.238 1.00 189.26 359 LYS A C 1
ATOM 2901 O O . LYS A 1 353 ? 176.273 153.923 138.558 1.00 188.45 359 LYS A O 1
ATOM 2907 N N . ASP A 1 354 ? 177.410 155.794 139.098 1.00 193.29 360 ASP A N 1
ATOM 2908 C CA . ASP A 1 354 ? 177.472 155.473 140.515 1.00 197.15 360 ASP A CA 1
ATOM 2909 C C . ASP A 1 354 ? 176.100 155.623 141.165 1.00 199.72 360 ASP A C 1
ATOM 2910 O O . ASP A 1 354 ? 175.305 156.494 140.802 1.00 197.62 360 ASP A O 1
ATOM 2915 N N . LEU A 1 355 ? 175.828 154.758 142.132 1.00 202.18 361 LEU A N 1
ATOM 2916 C CA . LEU A 1 355 ? 174.576 154.742 142.870 1.00 202.54 361 LEU A CA 1
ATOM 2917 C C . LEU A 1 355 ? 174.869 154.379 144.317 1.00 205.24 361 LEU A C 1
ATOM 2918 O O . LEU A 1 355 ? 175.922 153.806 144.617 1.00 205.65 361 LEU A O 1
ATOM 2923 N N . PRO A 1 356 ? 173.966 154.711 145.237 1.00 205.98 362 PRO A N 1
ATOM 2924 C CA . PRO A 1 356 ? 174.118 154.259 146.624 1.00 207.70 362 PRO A CA 1
ATOM 2925 C C . PRO A 1 356 ? 174.031 152.746 146.707 1.00 210.73 362 PRO A C 1
ATOM 2926 O O . PRO A 1 356 ? 173.467 152.103 145.809 1.00 212.67 362 PRO A O 1
ATOM 2930 N N . PRO A 1 357 ? 174.590 152.139 147.760 1.00 209.56 363 PRO A N 1
ATOM 2931 C CA . PRO A 1 357 ? 174.642 150.665 147.811 1.00 210.39 363 PRO A CA 1
ATOM 2932 C C . PRO A 1 357 ? 173.285 149.987 147.702 1.00 211.89 363 PRO A C 1
ATOM 2933 O O . PRO A 1 357 ? 173.185 148.928 147.072 1.00 212.67 363 PRO A O 1
ATOM 2937 N N . GLY A 1 358 ? 172.239 150.560 148.295 1.00 211.17 364 GLY A N 1
ATOM 2938 C CA . GLY A 1 358 ? 170.910 149.998 148.205 1.00 211.97 364 GLY A CA 1
ATOM 2939 C C . GLY A 1 358 ? 170.372 149.964 146.785 1.00 212.63 364 GLY A C 1
ATOM 2940 O O . GLY A 1 358 ? 169.953 148.916 146.276 1.00 212.95 364 GLY A O 1
ATOM 2941 N N . PRO A 1 359 ? 170.356 151.122 146.119 1.00 212.76 365 PRO A N 1
ATOM 2942 C CA . PRO A 1 359 ? 170.022 151.123 144.688 1.00 213.17 365 PRO A CA 1
ATOM 2943 C C . PRO A 1 359 ? 170.954 150.264 143.855 1.00 211.18 365 PRO A C 1
ATOM 2944 O O . PRO A 1 359 ? 170.510 149.667 142.868 1.00 209.65 365 PRO A O 1
ATOM 2948 N N . LYS A 1 360 ? 172.232 150.167 144.229 1.00 210.56 366 LYS A N 1
ATOM 2949 C CA . LYS A 1 360 ? 173.152 149.316 143.482 1.00 207.26 366 LYS A CA 1
ATOM 2950 C C . LYS A 1 360 ? 172.724 147.855 143.550 1.00 206.41 366 LYS A C 1
ATOM 2951 O O . LYS A 1 360 ? 172.603 147.185 142.519 1.00 204.17 366 LYS A O 1
ATOM 2957 N N . GLN A 1 361 ? 172.473 147.343 144.757 1.00 208.46 367 GLN A N 1
ATOM 2958 C CA . GLN A 1 361 ? 172.061 145.949 144.876 1.00 209.52 367 GLN A CA 1
ATOM 2959 C C . GLN A 1 361 ? 170.686 145.716 144.263 1.00 207.90 367 GLN A C 1
ATOM 2960 O O . GLN A 1 361 ? 170.425 144.632 143.728 1.00 205.45 367 GLN A O 1
ATOM 2966 N N . LEU A 1 362 ? 169.802 146.718 144.304 1.00 209.22 368 LEU A N 1
ATOM 2967 C CA . LEU A 1 362 ? 168.526 146.586 143.605 1.00 207.71 368 LEU A CA 1
ATOM 2968 C C . LEU A 1 362 ? 168.738 146.454 142.099 1.00 203.01 368 LEU A C 1
ATOM 2969 O O . LEU A 1 362 ? 168.078 145.642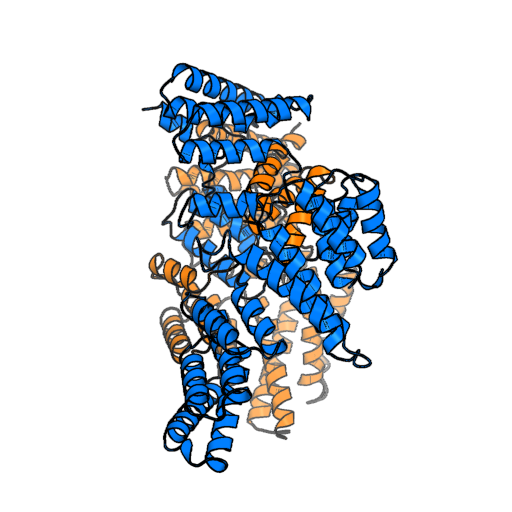 141.437 1.00 201.16 368 LEU A O 1
ATOM 2974 N N . LEU A 1 363 ? 169.657 147.250 141.543 1.00 201.01 369 LEU A N 1
ATOM 2975 C CA . LEU A 1 363 ? 170.004 147.136 140.130 1.00 198.55 369 LEU A CA 1
ATOM 2976 C C . LEU A 1 363 ? 170.570 145.760 139.805 1.00 197.49 369 LEU A C 1
ATOM 2977 O O . LEU A 1 363 ? 170.213 145.156 138.785 1.00 194.89 369 LEU A O 1
ATOM 2982 N N . HIS A 1 364 ? 171.464 145.254 140.657 1.00 199.15 370 HIS A N 1
ATOM 2983 C CA . HIS A 1 364 ? 172.019 143.921 140.434 1.00 200.65 370 HIS A CA 1
ATOM 2984 C C . HIS A 1 364 ? 170.928 142.857 140.445 1.00 200.16 370 HIS A C 1
ATOM 2985 O O . HIS A 1 364 ? 170.919 141.966 139.591 1.00 198.26 370 HIS A O 1
ATOM 2992 N N . LEU A 1 365 ? 169.989 142.945 141.390 1.00 201.98 371 LEU A N 1
ATOM 2993 C CA . LEU A 1 365 ? 168.894 141.978 141.445 1.00 201.01 371 LEU A CA 1
ATOM 2994 C C . LEU A 1 365 ? 168.034 142.045 140.186 1.00 197.16 371 LEU A C 1
ATOM 2995 O O . LEU A 1 365 ? 167.717 141.013 139.572 1.00 195.53 371 LEU A O 1
ATOM 3000 N N . ARG A 1 366 ? 167.646 143.259 139.786 1.00 195.94 372 ARG A N 1
ATOM 3001 C CA . ARG A 1 366 ? 166.789 143.407 138.615 1.00 192.71 372 ARG A CA 1
ATOM 3002 C C . ARG A 1 366 ? 167.472 142.878 137.364 1.00 190.28 372 ARG A C 1
ATOM 3003 O O . ARG A 1 366 ? 166.850 142.175 136.555 1.00 190.27 372 ARG A O 1
ATOM 3011 N N . TYR A 1 367 ? 168.757 143.188 137.187 1.00 188.80 373 TYR A N 1
ATOM 3012 C CA . TYR A 1 367 ? 169.412 142.754 135.961 1.00 188.72 373 TYR A CA 1
ATOM 3013 C C . TYR A 1 367 ? 169.772 141.280 136.024 1.00 188.90 373 TYR A C 1
ATOM 3014 O O . TYR A 1 367 ? 169.936 140.640 134.986 1.00 188.58 373 TYR A O 1
ATOM 3023 N N . GLY A 1 368 ? 169.894 140.716 137.224 1.00 189.90 374 GLY A N 1
ATOM 3024 C CA . GLY A 1 368 ? 170.004 139.271 137.319 1.00 193.48 374 GLY A CA 1
ATOM 3025 C C . GLY A 1 368 ? 168.745 138.586 136.831 1.00 192.75 374 GLY A C 1
ATOM 3026 O O . GLY A 1 368 ? 168.800 137.627 136.054 1.00 192.28 374 GLY A O 1
ATOM 3027 N N . ASN A 1 369 ? 167.587 139.093 137.261 1.00 192.59 375 ASN A N 1
ATOM 3028 C CA . ASN A 1 369 ? 166.323 138.543 136.778 1.00 193.55 375 ASN A CA 1
ATOM 3029 C C . ASN A 1 369 ? 166.211 138.692 135.264 1.00 191.39 375 ASN A C 1
ATOM 3030 O O . ASN A 1 369 ? 165.817 137.754 134.557 1.00 192.46 375 ASN A O 1
ATOM 3035 N N . PHE A 1 370 ? 166.572 139.869 134.747 1.00 189.38 376 PHE A N 1
ATOM 3036 C CA . PHE A 1 370 ? 166.583 140.077 133.301 1.00 188.34 376 PHE A CA 1
ATOM 3037 C C . PHE A 1 370 ? 167.523 139.118 132.585 1.00 189.57 376 PHE A C 1
ATOM 3038 O O . PHE A 1 370 ? 167.128 138.453 131.620 1.00 188.79 376 PHE A O 1
ATOM 3046 N N . GLN A 1 371 ? 168.773 139.043 133.032 1.00 190.69 377 GLN A N 1
ATOM 3047 C CA . GLN A 1 371 ? 169.764 138.211 132.372 1.00 192.57 377 GLN A CA 1
ATOM 3048 C C . GLN A 1 371 ? 169.333 136.754 132.387 1.00 193.76 377 GLN A C 1
ATOM 3049 O O . GLN A 1 371 ? 169.673 135.992 131.476 1.00 191.83 377 GLN A O 1
ATOM 3055 N N . PHE A 1 372 ? 168.587 136.359 133.422 1.00 195.28 378 PHE A N 1
ATOM 3056 C CA . PHE A 1 372 ? 167.948 135.051 133.437 1.00 195.02 378 PHE A CA 1
ATOM 3057 C C . PHE A 1 372 ? 166.889 134.926 132.347 1.00 193.34 378 PHE A C 1
ATOM 3058 O O . PHE A 1 372 ? 166.922 133.985 131.545 1.00 191.72 378 PHE A O 1
ATOM 3066 N N . PHE A 1 373 ? 165.945 135.869 132.298 1.00 193.23 379 PHE A N 1
ATOM 3067 C CA . PHE A 1 373 ? 164.732 135.659 131.510 1.00 191.59 379 PHE A CA 1
ATOM 3068 C C . PHE A 1 373 ? 165.014 135.681 130.012 1.00 190.93 379 PHE A C 1
ATOM 3069 O O . PHE A 1 373 ? 164.555 134.803 129.272 1.00 189.26 379 PHE A O 1
ATOM 3077 N N . GLN A 1 374 ? 165.760 136.679 129.543 1.00 190.99 380 GLN A N 1
ATOM 3078 C CA . GLN A 1 374 ? 165.899 136.905 128.111 1.00 188.91 380 GLN A CA 1
ATOM 3079 C C . GLN A 1 374 ? 167.071 136.167 127.476 1.00 189.90 380 GLN A C 1
ATOM 3080 O O . GLN A 1 374 ? 167.075 135.992 126.253 1.00 188.41 380 GLN A O 1
ATOM 3086 N N . MET A 1 375 ? 168.055 135.731 128.258 1.00 191.51 381 MET A N 1
ATOM 3087 C CA . MET A 1 375 ? 169.243 135.074 127.729 1.00 193.62 381 MET A CA 1
ATOM 3088 C C . MET A 1 375 ? 169.256 133.615 128.168 1.00 195.33 381 MET A C 1
ATOM 3089 O O . MET A 1 375 ? 168.922 133.302 129.316 1.00 193.84 381 MET A O 1
ATOM 3094 N N . LYS A 1 376 ? 169.634 132.729 127.244 1.00 197.15 382 LYS A N 1
ATOM 3095 C CA . LYS A 1 376 ? 169.716 131.305 127.554 1.00 197.93 382 LYS A CA 1
ATOM 3096 C C . LYS A 1 376 ? 170.790 131.022 128.598 1.00 199.34 382 LYS A C 1
ATOM 3097 O O . LYS A 1 376 ? 170.597 130.187 129.490 1.00 198.09 382 LYS A O 1
ATOM 3103 N N . ARG A 1 377 ? 171.929 131.705 128.501 1.00 200.25 383 ARG A N 1
ATOM 3104 C CA . ARG A 1 377 ? 173.058 131.425 129.378 1.00 198.14 383 ARG A CA 1
ATOM 3105 C C . ARG A 1 377 ? 172.739 131.792 130.822 1.00 198.18 383 ARG A C 1
ATOM 3106 O O . ARG A 1 377 ? 171.905 132.659 131.094 1.00 197.03 383 ARG A O 1
ATOM 3114 N N . GLN A 1 378 ? 173.413 131.114 131.751 1.00 197.89 384 GLN A N 1
ATOM 3115 C CA . GLN A 1 378 ? 173.196 131.293 133.179 1.00 196.13 384 GLN A CA 1
ATOM 3116 C C . GLN A 1 378 ? 174.398 131.901 133.891 1.00 195.55 384 GLN A C 1
ATOM 3117 O O . GLN A 1 378 ? 174.237 132.456 134.988 1.00 196.20 384 GLN A O 1
ATOM 3123 N N . ASP A 1 379 ? 175.589 131.812 133.291 1.00 195.08 385 ASP A N 1
ATOM 3124 C CA . ASP A 1 379 ? 176.804 132.256 133.965 1.00 194.97 385 ASP A CA 1
ATOM 3125 C C . ASP A 1 379 ? 176.788 133.759 134.213 1.00 195.39 385 ASP A C 1
ATOM 3126 O O . ASP A 1 379 ? 177.235 134.223 135.267 1.00 195.32 385 ASP A O 1
ATOM 3131 N N . LYS A 1 380 ? 176.269 134.538 133.262 1.00 193.75 386 LYS A N 1
ATOM 3132 C CA . LYS A 1 380 ? 176.168 135.978 133.476 1.00 192.38 386 LYS A CA 1
ATOM 3133 C C . LYS A 1 380 ? 175.236 136.293 134.638 1.00 194.63 386 LYS A C 1
ATOM 3134 O O . LYS A 1 380 ? 175.520 137.182 135.449 1.00 196.02 386 LYS A O 1
ATOM 3140 N N . ALA A 1 381 ? 174.114 135.575 134.732 1.00 195.20 387 ALA A N 1
ATOM 3141 C CA . ALA A 1 381 ? 173.165 135.817 135.813 1.00 197.07 387 ALA A CA 1
ATOM 3142 C C . ALA A 1 381 ? 173.763 135.470 137.171 1.00 198.88 387 ALA A C 1
ATOM 3143 O O . ALA A 1 381 ? 173.600 136.225 138.139 1.00 200.00 387 ALA A O 1
ATOM 3145 N N . ILE A 1 382 ? 174.455 134.330 137.267 1.00 198.91 388 ILE A N 1
ATOM 3146 C CA . ILE A 1 382 ? 175.082 133.993 138.542 1.00 199.35 388 ILE A CA 1
ATOM 3147 C C . ILE A 1 382 ? 176.192 134.986 138.866 1.00 199.42 388 ILE A C 1
ATOM 3148 O O . ILE A 1 382 ? 176.396 135.338 140.034 1.00 200.19 388 ILE A O 1
ATOM 3153 N N . TYR A 1 383 ? 176.904 135.479 137.847 1.00 198.77 389 TYR A N 1
ATOM 3154 C CA . TYR A 1 383 ? 177.923 136.497 138.069 1.00 200.01 389 TYR A CA 1
ATOM 3155 C C . TYR A 1 383 ? 177.315 137.781 138.621 1.00 203.35 389 TYR A C 1
ATOM 3156 O O . TYR A 1 383 ? 177.878 138.399 139.529 1.00 203.99 389 TYR A O 1
ATOM 3165 N N . HIS A 1 384 ? 176.173 138.203 138.080 1.00 202.82 390 HIS A N 1
ATOM 3166 C CA . HIS A 1 384 ? 175.561 139.448 138.538 1.00 203.01 390 HIS A CA 1
ATOM 3167 C C . HIS A 1 384 ? 174.965 139.295 139.932 1.00 205.34 390 HIS A C 1
ATOM 3168 O O . HIS A 1 384 ? 175.005 140.232 140.739 1.00 208.22 390 HIS A O 1
ATOM 3175 N N . TYR A 1 385 ? 174.421 138.117 140.243 1.00 204.27 391 TYR A N 1
ATOM 3176 C CA . TYR A 1 385 ? 174.004 137.853 141.617 1.00 205.76 391 TYR A CA 1
ATOM 3177 C C . TYR A 1 385 ? 175.194 137.861 142.572 1.00 207.00 391 TYR A C 1
ATOM 3178 O O . TYR A 1 385 ? 175.084 138.342 143.706 1.00 209.72 391 TYR A O 1
ATOM 3187 N N . MET A 1 386 ? 176.341 137.337 142.132 1.00 206.17 392 MET A N 1
ATOM 3188 C CA . MET A 1 386 ? 177.552 137.430 142.943 1.00 210.92 392 MET A CA 1
ATOM 3189 C C . MET A 1 386 ? 177.967 138.883 143.142 1.00 213.93 392 MET A C 1
ATOM 3190 O O . MET A 1 386 ? 178.358 139.286 144.245 1.00 215.54 392 MET A O 1
ATOM 3195 N N . GLU A 1 387 ? 177.886 139.682 142.077 1.00 213.45 393 GLU A N 1
ATOM 3196 C CA . GLU A 1 387 ? 178.170 141.109 142.178 1.00 214.97 393 GLU A CA 1
ATOM 3197 C C . GLU A 1 387 ? 177.282 141.764 143.225 1.00 217.04 393 GLU A C 1
ATOM 3198 O O . GLU A 1 387 ? 177.755 142.552 144.053 1.00 219.11 393 GLU A O 1
ATOM 3204 N N . GLY A 1 388 ? 175.988 141.445 143.201 1.00 217.43 394 GLY A N 1
ATOM 3205 C CA . GLY A 1 388 ? 175.075 142.026 144.168 1.00 217.89 394 GLY A CA 1
ATOM 3206 C C . GLY A 1 388 ? 175.371 141.594 145.591 1.00 220.26 394 GLY A C 1
ATOM 3207 O O . GLY A 1 388 ? 175.355 142.413 146.514 1.00 219.52 394 GLY A O 1
ATOM 3208 N N . VAL A 1 389 ? 175.644 140.302 145.793 1.00 220.40 395 VAL A N 1
ATOM 3209 C CA . VAL A 1 389 ? 175.886 139.810 147.144 1.00 220.21 395 VAL A CA 1
ATOM 3210 C C . VAL A 1 389 ? 177.227 140.304 147.673 1.00 220.46 395 VAL A C 1
ATOM 3211 O O . VAL A 1 389 ? 177.447 140.312 148.890 1.00 220.00 395 VAL A O 1
ATOM 3215 N N . LYS A 1 390 ? 178.133 140.740 146.788 1.00 220.52 396 LYS A N 1
ATOM 3216 C CA . LYS A 1 390 ? 179.363 141.368 147.264 1.00 221.16 396 LYS A CA 1
ATOM 3217 C C . LYS A 1 390 ? 179.078 142.632 148.068 1.00 222.82 396 LYS A C 1
ATOM 3218 O O . LYS A 1 390 ? 179.865 142.992 148.951 1.00 222.17 396 LYS A O 1
ATOM 3224 N N . ILE A 1 391 ? 177.974 143.316 147.780 1.00 223.85 397 ILE A N 1
ATOM 3225 C CA . ILE A 1 391 ? 177.568 144.479 148.564 1.00 225.63 397 ILE A CA 1
ATOM 3226 C C . ILE A 1 391 ? 176.984 143.998 149.885 1.00 225.09 397 ILE A C 1
ATOM 3227 O O . ILE A 1 391 ? 176.162 143.074 149.916 1.00 224.03 397 ILE A O 1
ATOM 3232 N N . LYS A 1 392 ? 177.410 144.621 150.982 1.00 224.60 398 LYS A N 1
ATOM 3233 C CA . LYS A 1 392 ? 177.083 144.155 152.322 1.00 223.58 398 LYS A CA 1
ATOM 3234 C C . LYS A 1 392 ? 175.950 144.951 152.965 1.00 224.67 398 LYS A C 1
ATOM 3235 O O . LYS A 1 392 ? 175.750 144.856 154.180 1.00 224.29 398 LYS A O 1
ATOM 3241 N N . LYS A 1 393 ? 175.212 145.733 152.183 1.00 226.55 399 LYS A N 1
ATOM 3242 C CA . LYS A 1 393 ? 174.092 146.492 152.724 1.00 228.30 399 LYS A CA 1
ATOM 3243 C C . LYS A 1 393 ? 172.978 145.549 153.169 1.00 227.89 399 LYS A C 1
ATOM 3244 O O . LYS A 1 393 ? 172.649 144.579 152.479 1.00 227.64 399 LYS A O 1
ATOM 3250 N N . LYS A 1 394 ? 172.398 145.837 154.333 1.00 225.84 400 LYS A N 1
ATOM 3251 C CA . LYS A 1 394 ? 171.330 145.020 154.900 1.00 225.29 400 LYS A CA 1
ATOM 3252 C C . LYS A 1 394 ? 169.982 145.621 154.515 1.00 228.67 400 LYS A C 1
ATOM 3253 O O . LYS A 1 394 ? 169.601 146.683 155.018 1.00 228.45 400 LYS A O 1
ATOM 3259 N N . THR A 1 395 ? 169.259 144.937 153.631 1.00 232.90 401 THR A N 1
ATOM 3260 C CA . THR A 1 395 ? 167.956 145.394 153.167 1.00 234.10 401 THR A CA 1
ATOM 3261 C C . THR A 1 395 ? 167.214 144.203 152.572 1.00 233.15 401 THR A C 1
ATOM 3262 O O . THR A 1 395 ? 167.801 143.149 152.318 1.00 231.39 401 THR A O 1
ATOM 3266 N N . ILE A 1 396 ? 165.911 144.377 152.360 1.00 233.46 402 ILE A N 1
ATOM 3267 C CA . ILE A 1 396 ? 165.055 143.266 151.938 1.00 231.34 402 ILE A CA 1
ATOM 3268 C C . ILE A 1 396 ? 165.327 142.828 150.496 1.00 231.24 402 ILE A C 1
ATOM 3269 O O . ILE A 1 396 ? 165.161 141.632 150.202 1.00 231.53 402 ILE A O 1
ATOM 3274 N N . PRO A 1 397 ? 165.745 143.698 149.559 1.00 230.99 403 PRO A N 1
ATOM 3275 C CA . PRO A 1 397 ? 166.235 143.152 148.282 1.00 228.83 403 PRO A CA 1
ATOM 3276 C C . PRO A 1 397 ? 167.445 142.255 148.455 1.00 228.18 403 PRO A C 1
ATOM 3277 O O . PRO A 1 397 ? 167.600 141.284 147.707 1.00 226.94 403 PRO A O 1
ATOM 3281 N N . GLN A 1 398 ? 168.306 142.540 149.434 1.00 228.68 404 GLN A N 1
ATOM 3282 C CA . GLN A 1 398 ? 169.422 141.641 149.705 1.00 226.77 404 GLN A CA 1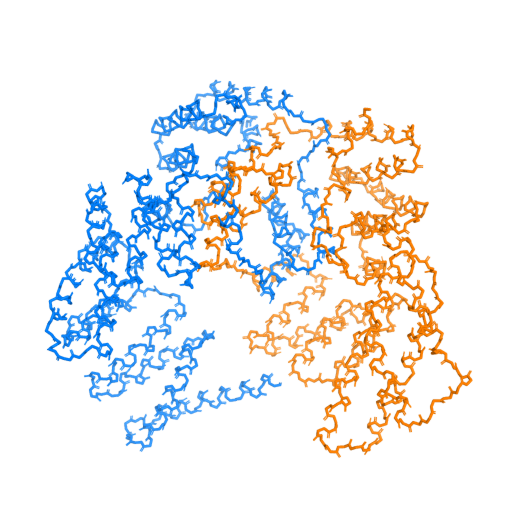
ATOM 3283 C C . GLN A 1 398 ? 168.937 140.283 150.197 1.00 225.21 404 GLN A C 1
ATOM 3284 O O . GLN A 1 398 ? 169.514 139.254 149.833 1.00 225.02 404 GLN A O 1
ATOM 3290 N N . LYS A 1 399 ? 167.886 140.256 151.022 1.00 226.01 405 LYS A N 1
ATOM 3291 C CA . LYS A 1 399 ? 167.314 138.982 151.450 1.00 226.04 405 LYS A CA 1
ATOM 3292 C C . LYS A 1 399 ? 166.713 138.225 150.271 1.00 225.56 405 LYS A C 1
ATOM 3293 O O . LYS A 1 399 ? 166.882 137.001 150.150 1.00 224.81 405 LYS A O 1
ATOM 3299 N N . LYS A 1 400 ? 166.007 138.936 149.389 1.00 225.35 406 LYS A N 1
ATOM 3300 C CA . LYS A 1 400 ? 165.531 138.307 148.162 1.00 223.37 406 LYS A CA 1
ATOM 3301 C C . LYS A 1 400 ? 166.690 137.779 147.327 1.00 223.80 406 LYS A C 1
ATOM 3302 O O . LYS A 1 400 ? 166.554 136.759 146.646 1.00 225.34 406 LYS A O 1
ATOM 3308 N N . MET A 1 401 ? 167.846 138.442 147.386 1.00 223.45 407 MET A N 1
ATOM 3309 C CA . MET A 1 401 ? 169.007 137.952 146.651 1.00 222.40 407 MET A CA 1
ATOM 3310 C C . MET A 1 401 ? 169.596 136.705 147.305 1.00 222.98 407 MET A C 1
ATOM 3311 O O . MET A 1 401 ? 170.096 135.817 146.610 1.00 220.80 407 MET A O 1
ATOM 3316 N N . ARG A 1 402 ? 169.561 136.619 148.637 1.00 225.30 408 ARG A N 1
ATOM 3317 C CA . ARG A 1 402 ? 169.923 135.353 149.276 1.00 224.89 408 ARG A CA 1
ATOM 3318 C C . ARG A 1 402 ? 168.990 134.239 148.819 1.00 225.05 408 ARG A C 1
ATOM 3319 O O . ARG A 1 402 ? 169.423 133.101 148.595 1.00 224.99 408 ARG A O 1
ATOM 3327 N N . GLU A 1 403 ? 167.700 134.551 148.683 1.00 226.53 409 GLU A N 1
ATOM 3328 C CA . GLU A 1 403 ? 166.765 133.583 148.114 1.00 227.41 409 GLU A CA 1
ATOM 3329 C C . GLU A 1 403 ? 167.166 133.212 146.688 1.00 226.12 409 GLU A C 1
ATOM 3330 O O . GLU A 1 403 ? 167.062 132.047 146.284 1.00 226.88 409 GLU A O 1
ATOM 3336 N N . LYS A 1 404 ? 167.631 134.196 145.913 1.00 224.98 410 LYS A N 1
ATOM 3337 C CA . LYS A 1 404 ? 168.129 133.919 144.568 1.00 222.88 410 LYS A CA 1
ATOM 3338 C C . LYS A 1 404 ? 169.311 132.961 144.605 1.00 224.58 410 LYS A C 1
ATOM 3339 O O . LYS A 1 404 ? 169.425 132.070 143.758 1.00 224.93 410 LYS A O 1
ATOM 3345 N N . LEU A 1 405 ? 170.216 133.147 145.566 1.00 225.80 411 LEU A N 1
ATOM 3346 C CA . LEU A 1 405 ? 171.362 132.250 145.695 1.00 228.27 411 LEU A CA 1
ATOM 3347 C C . LEU A 1 405 ? 170.922 130.841 146.083 1.00 228.52 411 LEU A C 1
ATOM 3348 O O . LEU A 1 405 ? 171.504 129.853 145.620 1.00 228.32 411 LEU A O 1
ATOM 3353 N N . GLN A 1 406 ? 169.899 130.727 146.935 1.00 228.89 412 GLN A N 1
ATOM 3354 C CA . GLN A 1 406 ? 169.312 129.412 147.201 1.00 228.42 412 GLN A CA 1
ATOM 3355 C C . GLN A 1 406 ? 168.770 128.783 145.921 1.00 225.04 412 GLN A C 1
ATOM 3356 O O . GLN A 1 406 ? 168.982 127.588 145.658 1.00 222.97 412 GLN A O 1
ATOM 3362 N N . ARG A 1 407 ? 168.063 129.573 145.111 1.00 224.76 413 ARG A N 1
ATOM 3363 C CA . ARG A 1 407 ? 167.628 129.055 143.820 1.00 222.39 413 ARG A CA 1
ATOM 3364 C C . ARG A 1 407 ? 168.811 128.574 142.992 1.00 222.48 413 ARG A C 1
ATOM 3365 O O . ARG A 1 407 ? 168.781 127.449 142.494 1.00 222.10 413 ARG A O 1
ATOM 3373 N N . ILE A 1 408 ? 169.877 129.371 142.891 1.00 223.23 414 ILE A N 1
ATOM 3374 C CA . ILE A 1 408 ? 171.049 128.952 142.121 1.00 221.90 414 ILE A CA 1
ATOM 3375 C C . ILE A 1 408 ? 171.630 127.659 142.684 1.00 222.64 414 ILE A C 1
ATOM 3376 O O . ILE A 1 408 ? 172.164 126.828 141.937 1.00 222.87 414 ILE A O 1
ATOM 3381 N N . ALA A 1 409 ? 171.545 127.467 144.000 1.00 222.69 415 ALA A N 1
ATOM 3382 C CA . ALA A 1 409 ? 171.951 126.191 144.581 1.00 221.81 415 ALA A CA 1
ATOM 3383 C C . ALA A 1 409 ? 171.092 125.053 144.044 1.00 223.11 415 ALA A C 1
ATOM 3384 O O . ALA A 1 409 ? 171.593 123.952 143.791 1.00 223.62 415 ALA A O 1
ATOM 3386 N N . LEU A 1 410 ? 169.789 125.297 143.878 1.00 223.60 416 LEU A N 1
ATOM 3387 C CA . LEU A 1 410 ? 168.943 124.299 143.218 1.00 223.75 416 LEU A CA 1
ATOM 3388 C C . LEU A 1 410 ? 169.367 124.077 141.765 1.00 224.87 416 LEU A C 1
ATOM 3389 O O . LEU A 1 410 ? 169.432 122.935 141.291 1.00 226.15 416 LEU A O 1
ATOM 3394 N N . ARG A 1 411 ? 169.656 125.162 141.044 1.00 224.52 417 ARG A N 1
ATOM 3395 C CA . ARG A 1 411 ? 170.110 125.057 139.656 1.00 225.04 417 ARG A CA 1
ATOM 3396 C C . ARG A 1 411 ? 171.412 124.273 139.546 1.00 227.67 417 ARG A C 1
ATOM 3397 O O . ARG A 1 411 ? 171.699 123.693 138.494 1.00 229.79 417 ARG A O 1
ATOM 3405 N N . ARG A 1 412 ? 172.215 124.257 140.612 1.00 226.67 418 ARG A N 1
ATOM 3406 C CA . ARG A 1 412 ? 173.362 123.354 140.650 1.00 227.35 418 ARG A CA 1
ATOM 3407 C C . ARG A 1 412 ? 172.921 121.906 140.493 1.00 227.66 418 ARG A C 1
ATOM 3408 O O . ARG A 1 412 ? 173.533 121.139 139.741 1.00 228.62 418 ARG A O 1
ATOM 3416 N N . LEU A 1 413 ? 171.860 121.513 141.199 1.00 227.06 419 LEU A N 1
ATOM 3417 C CA . LEU A 1 413 ? 171.295 120.186 140.992 1.00 225.92 419 LEU A CA 1
ATOM 3418 C C . LEU A 1 413 ? 170.719 120.054 139.589 1.00 226.95 419 LEU A C 1
ATOM 3419 O O . LEU A 1 413 ? 170.860 119.007 138.946 1.00 223.60 419 LEU A O 1
ATOM 3424 N N . HIS A 1 414 ? 170.074 121.112 139.092 1.00 229.68 420 HIS A N 1
ATOM 3425 C CA . HIS A 1 414 ? 169.432 121.041 137.783 1.00 229.08 420 HIS A CA 1
ATOM 3426 C C . HIS A 1 414 ? 170.427 121.146 136.632 1.00 228.95 420 HIS A C 1
ATOM 3427 O O . HIS A 1 414 ? 170.381 120.325 135.709 1.00 228.78 420 HIS A O 1
ATOM 3434 N N . GLU A 1 415 ? 171.327 122.128 136.660 1.00 229.44 421 GLU A N 1
ATOM 3435 C CA . GLU A 1 415 ? 172.295 122.336 135.589 1.00 230.45 421 GLU A CA 1
ATOM 3436 C C . GLU A 1 415 ? 173.701 122.071 136.107 1.00 234.90 421 GLU A C 1
ATOM 3437 O O . GLU A 1 415 ? 174.034 122.442 137.237 1.00 235.80 421 GLU A O 1
ATOM 3443 N N . ASP A 1 416 ? 174.521 121.430 135.271 1.00 237.92 422 ASP A N 1
ATOM 3444 C CA . ASP A 1 416 ? 175.876 121.071 135.679 1.00 240.34 422 ASP A CA 1
ATOM 3445 C C . ASP A 1 416 ? 176.842 122.240 135.513 1.00 242.15 422 ASP A C 1
ATOM 3446 O O . ASP A 1 416 ? 177.978 122.188 135.999 1.00 242.64 422 ASP A O 1
ATOM 3451 N N . GLU A 1 417 ? 176.410 123.304 134.832 1.00 242.55 423 GLU A N 1
ATOM 3452 C CA . GLU A 1 417 ? 177.305 124.427 134.561 1.00 242.44 423 GLU A CA 1
ATOM 3453 C C . GLU A 1 417 ? 177.619 125.221 135.824 1.00 242.93 423 GLU A C 1
ATOM 3454 O O . GLU A 1 417 ? 178.544 126.041 135.833 1.00 243.25 423 GLU A O 1
ATOM 3460 N N . SER A 1 418 ? 176.856 125.001 136.898 1.00 243.38 424 SER A N 1
ATOM 3461 C CA . SER A 1 418 ? 177.080 125.753 138.130 1.00 241.53 424 SER A CA 1
ATOM 3462 C C . SER A 1 418 ? 178.453 125.454 138.725 1.00 240.58 424 SER A C 1
ATOM 3463 O O . SER A 1 418 ? 179.163 126.371 139.152 1.00 242.20 424 SER A O 1
ATOM 3466 N N . ASP A 1 419 ? 178.834 124.179 138.772 1.00 239.01 425 ASP A N 1
ATOM 3467 C CA . ASP A 1 419 ? 180.190 123.718 139.122 1.00 237.42 425 ASP A CA 1
ATOM 3468 C C . ASP A 1 419 ? 180.582 124.256 140.498 1.00 239.27 425 ASP A C 1
ATOM 3469 O O . ASP A 1 419 ? 179.765 124.187 141.431 1.00 239.64 425 ASP A O 1
ATOM 3474 N N . SER A 1 420 ? 181.797 124.786 140.678 1.00 240.77 426 SER A N 1
ATOM 3475 C CA . SER A 1 420 ? 182.276 125.139 142.012 1.00 243.46 426 SER A CA 1
ATOM 3476 C C . SER A 1 420 ? 181.725 126.477 142.488 1.00 246.18 426 SER A C 1
ATOM 3477 O O . SER A 1 420 ? 181.740 126.756 143.695 1.00 247.80 426 SER A O 1
ATOM 3480 N N . GLU A 1 421 ? 181.253 127.323 141.569 1.00 245.50 427 GLU A N 1
ATOM 3481 C CA . GLU A 1 421 ? 180.605 128.559 141.991 1.00 246.04 427 GLU A CA 1
ATOM 3482 C C . GLU A 1 421 ? 179.439 128.269 142.925 1.00 249.46 427 GLU A C 1
ATOM 3483 O O . GLU A 1 421 ? 179.183 129.030 143.862 1.00 252.38 427 GLU A O 1
ATOM 3489 N N . ALA A 1 422 ? 178.748 127.147 142.715 1.00 248.72 428 ALA A N 1
ATOM 3490 C CA . ALA A 1 422 ? 177.737 126.721 143.676 1.00 249.85 428 ALA A CA 1
ATOM 3491 C C . ALA A 1 422 ? 178.356 126.368 145.023 1.00 253.21 428 ALA A C 1
ATOM 3492 O O . ALA A 1 422 ? 177.724 126.570 146.067 1.00 257.20 428 ALA A O 1
ATOM 3494 N N . LEU A 1 423 ? 179.580 125.832 145.024 1.00 251.18 429 LEU A N 1
ATOM 3495 C CA . LEU A 1 423 ? 180.261 125.568 146.288 1.00 252.77 429 LEU A CA 1
ATOM 3496 C C . LEU A 1 423 ? 180.545 126.867 147.032 1.00 255.70 429 LEU A C 1
ATOM 3497 O O . LEU A 1 423 ? 180.360 126.948 148.253 1.00 258.10 429 LEU A O 1
ATOM 3502 N N . HIS A 1 424 ? 180.979 127.904 146.310 1.00 253.94 430 HIS A N 1
ATOM 3503 C CA . HIS A 1 424 ? 181.143 129.211 146.944 1.00 255.83 430 HIS A CA 1
ATOM 3504 C C . HIS A 1 424 ? 179.806 129.766 147.427 1.00 260.98 430 HIS A C 1
ATOM 3505 O O . HIS A 1 424 ? 179.739 130.419 148.477 1.00 264.60 430 HIS A O 1
ATOM 3512 N N . ILE A 1 425 ? 178.732 129.521 146.673 1.00 260.48 431 ILE A N 1
ATOM 3513 C CA . ILE A 1 425 ? 177.403 129.962 147.095 1.00 262.09 431 ILE A CA 1
ATOM 3514 C C . ILE A 1 425 ? 177.025 129.326 148.427 1.00 267.08 431 ILE A C 1
ATOM 3515 O O . ILE A 1 425 ? 176.568 130.005 149.354 1.00 269.42 431 ILE A O 1
ATOM 3520 N N . LEU A 1 426 ? 177.205 128.009 148.539 1.00 266.39 432 LEU A N 1
ATOM 3521 C CA . LEU A 1 426 ? 176.847 127.338 149.785 1.00 268.30 432 LEU A CA 1
ATOM 3522 C C . LEU A 1 426 ? 177.787 127.732 150.918 1.00 272.37 432 LEU A C 1
ATOM 3523 O O . LEU A 1 426 ? 177.371 127.759 152.081 1.00 276.33 432 LEU A O 1
ATOM 3528 N N . ALA A 1 427 ? 179.044 128.056 150.603 1.00 270.43 433 ALA A N 1
ATOM 3529 C CA . ALA A 1 427 ? 179.937 128.595 151.625 1.00 272.91 433 ALA A CA 1
ATOM 3530 C C . ALA A 1 427 ? 179.419 129.925 152.160 1.00 279.34 433 ALA A C 1
ATOM 3531 O O . ALA A 1 427 ? 179.403 130.153 153.375 1.00 283.23 433 ALA A O 1
ATOM 3533 N N . PHE A 1 428 ? 178.979 130.813 151.265 1.00 277.40 434 PHE A N 1
ATOM 3534 C CA . PHE A 1 428 ? 178.410 132.083 151.708 1.00 278.91 434 PHE A CA 1
ATOM 3535 C C . PHE A 1 428 ? 177.139 131.863 152.521 1.00 282.61 434 PHE A C 1
ATOM 3536 O O . PHE A 1 428 ? 176.899 132.554 153.518 1.00 287.21 434 PHE A O 1
ATOM 3544 N N . LEU A 1 429 ? 176.313 130.901 152.107 1.00 279.93 435 LEU A N 1
ATOM 3545 C CA . LEU A 1 429 ? 175.079 130.635 152.839 1.00 281.51 435 LEU A CA 1
ATOM 3546 C C . LEU A 1 429 ? 175.352 130.052 154.221 1.00 289.43 435 LEU A C 1
ATOM 3547 O O . LEU A 1 429 ? 174.637 130.371 155.175 1.00 294.36 435 LEU A O 1
ATOM 3552 N N . GLN A 1 430 ? 176.379 129.210 154.364 1.00 288.28 436 GLN A N 1
ATOM 3553 C CA . GLN A 1 430 ? 176.704 128.702 155.694 1.00 292.32 436 GLN A CA 1
ATOM 3554 C C . GLN A 1 430 ? 177.369 129.780 156.545 1.00 297.79 436 GLN A C 1
ATOM 3555 O O . GLN A 1 430 ? 177.236 129.773 157.774 1.00 303.67 436 GLN A O 1
ATOM 3561 N N . GLU A 1 431 ? 178.071 130.728 155.915 1.00 295.00 437 GLU A N 1
ATOM 3562 C CA . GLU A 1 431 ? 178.524 131.904 156.654 1.00 296.25 437 GLU A CA 1
ATOM 3563 C C . GLU A 1 431 ? 177.340 132.702 157.187 1.00 304.75 437 GLU A C 1
ATOM 3564 O O . GLU A 1 431 ? 177.343 133.144 158.343 1.00 309.41 437 GLU A O 1
ATOM 3570 N N . ASN A 1 432 ? 176.313 132.889 156.356 1.00 303.98 438 ASN A N 1
ATOM 3571 C CA . ASN A 1 432 ? 175.108 133.581 156.807 1.00 307.82 438 ASN A CA 1
ATOM 3572 C C . ASN A 1 432 ? 174.408 132.803 157.915 1.00 316.47 438 ASN A C 1
ATOM 3573 O O . ASN A 1 432 ? 173.849 133.395 158.845 1.00 323.92 438 ASN A O 1
ATOM 3578 N N . GLY A 1 433 ? 174.415 131.473 157.823 1.00 315.60 439 GLY A N 1
ATOM 3579 C CA . GLY A 1 433 ? 173.853 130.662 158.893 1.00 322.15 439 GLY A CA 1
ATOM 3580 C C . GLY A 1 433 ? 174.606 130.819 160.201 1.00 329.33 439 GLY A C 1
ATOM 3581 O O . GLY A 1 433 ? 174.000 130.942 161.271 1.00 336.26 439 GLY A O 1
ATOM 3582 N N . GLY A 1 434 ? 175.938 130.793 160.136 1.00 324.19 440 GLY A N 1
ATOM 3583 C CA . GLY A 1 434 ? 176.726 131.075 161.321 1.00 328.59 440 GLY A CA 1
ATOM 3584 C C . GLY A 1 434 ? 176.409 132.440 161.897 1.00 334.72 440 GLY A C 1
ATOM 3585 O O . GLY A 1 434 ? 176.289 132.599 163.112 1.00 340.38 440 GLY A O 1
ATOM 3586 N N . GLY A 1 435 ? 176.230 133.434 161.026 1.00 332.13 441 GLY A N 1
ATOM 3587 C CA . GLY A 1 435 ? 175.870 134.763 161.497 1.00 336.94 441 GLY A CA 1
ATOM 3588 C C . GLY A 1 435 ? 174.521 134.802 162.193 1.00 342.40 441 GLY A C 1
ATOM 3589 O O . GLY A 1 435 ? 174.359 135.457 163.227 1.00 345.74 441 GLY A O 1
ATOM 3590 N N . GLN A 1 436 ? 173.526 134.106 161.632 1.00 341.28 442 GLN A N 1
ATOM 3591 C CA . GLN A 1 436 ? 172.189 134.176 162.217 1.00 342.76 442 GLN A CA 1
ATOM 3592 C C . GLN A 1 436 ? 172.103 133.403 163.527 1.00 346.13 442 GLN A C 1
ATOM 3593 O O . GLN A 1 436 ? 171.396 133.832 164.446 1.00 349.20 442 GLN A O 1
ATOM 3599 N N . GLN A 1 437 ? 172.801 132.268 163.645 1.00 346.82 443 GLN A N 1
ATOM 3600 C CA . GLN A 1 437 ? 172.883 131.628 164.958 1.00 348.62 443 GLN A CA 1
ATOM 3601 C C . GLN A 1 437 ? 173.791 132.406 165.907 1.00 350.72 443 GLN A C 1
ATOM 3602 O O . GLN A 1 437 ? 173.714 132.229 167.128 1.00 352.75 443 GLN A O 1
ATOM 3608 N N . ALA A 1 438 ? 174.657 133.273 165.372 1.00 350.50 444 ALA A N 1
ATOM 3609 C CA . ALA A 1 438 ? 175.397 134.186 166.236 1.00 350.91 444 ALA A CA 1
ATOM 3610 C C . ALA A 1 438 ? 174.499 135.285 166.789 1.00 351.63 444 ALA A C 1
ATOM 3611 O O . ALA A 1 438 ? 174.690 135.723 167.928 1.00 351.74 444 ALA A O 1
ATOM 3613 N N . ASP A 1 439 ? 173.522 135.743 166.000 1.00 351.52 445 ASP A N 1
ATOM 3614 C CA . ASP A 1 439 ? 172.616 136.787 166.472 1.00 349.99 445 ASP A CA 1
ATOM 3615 C C . ASP A 1 439 ? 171.797 136.331 167.673 1.00 350.71 445 ASP A C 1
ATOM 3616 O O . ASP A 1 439 ? 171.333 137.165 168.459 1.00 349.63 445 ASP A O 1
ATOM 3621 N N . LYS A 1 440 ? 171.606 135.024 167.832 1.00 352.19 446 LYS A N 1
ATOM 3622 C CA . LYS A 1 440 ? 170.842 134.495 168.957 1.00 350.88 446 LYS A CA 1
ATOM 3623 C C . LYS A 1 440 ? 171.569 134.732 170.278 1.00 350.69 446 LYS A C 1
ATOM 3624 O O . LYS A 1 440 ? 172.747 135.088 170.295 1.00 351.18 446 LYS A O 1
ATOM 3630 N N . SER B 2 1 ? 152.667 195.758 188.332 1.00 70.90 8 SER B N 1
ATOM 3631 C CA . SER B 2 1 ? 153.648 195.941 187.269 1.00 79.92 8 SER B CA 1
ATOM 3632 C C . SER B 2 1 ? 154.664 194.804 187.259 1.00 79.11 8 SER B C 1
ATOM 3633 O O . SER B 2 1 ? 155.244 194.489 186.222 1.00 78.22 8 SER B O 1
ATOM 3636 N N . LEU B 2 2 ? 154.878 194.193 188.426 1.00 77.11 9 LEU B N 1
ATOM 3637 C CA . LEU B 2 2 ? 155.791 193.060 188.518 1.00 72.97 9 LEU B CA 1
ATOM 3638 C C . LEU B 2 2 ? 155.275 191.839 187.770 1.00 72.40 9 LEU B C 1
ATOM 3639 O O . LEU B 2 2 ? 156.076 190.989 187.370 1.00 69.96 9 LEU B O 1
ATOM 3644 N N . GLU B 2 3 ? 153.960 191.734 187.571 1.00 72.91 10 GLU B N 1
ATOM 3645 C CA . GLU B 2 3 ? 153.406 190.574 186.883 1.00 68.71 10 GLU B CA 1
ATOM 3646 C C . GLU B 2 3 ? 153.814 190.537 185.417 1.00 66.19 10 GLU B C 1
ATOM 3647 O O . GLU B 2 3 ? 153.973 189.452 184.850 1.00 69.65 10 GLU B O 1
ATOM 3653 N N . ALA B 2 4 ? 153.974 191.699 184.784 1.00 64.21 11 ALA B N 1
ATOM 3654 C CA . ALA B 2 4 ? 154.358 191.731 183.378 1.00 66.14 11 ALA B CA 1
ATOM 3655 C C . ALA B 2 4 ? 155.840 191.446 183.173 1.00 65.60 11 ALA B C 1
ATOM 3656 O O . ALA B 2 4 ? 156.227 190.942 182.114 1.00 63.32 11 ALA B O 1
ATOM 3658 N N . ILE B 2 5 ? 156.679 191.771 184.157 1.00 65.25 12 ILE B N 1
ATOM 3659 C CA . ILE B 2 5 ? 158.119 191.587 184.002 1.00 64.81 12 ILE B CA 1
ATOM 3660 C C . ILE B 2 5 ? 158.485 190.108 183.987 1.00 62.97 12 ILE B C 1
ATOM 3661 O O . ILE B 2 5 ? 159.392 189.689 183.259 1.00 64.21 12 ILE B O 1
ATOM 3666 N N . LEU B 2 6 ? 157.799 189.299 184.792 1.00 59.85 13 LEU B N 1
ATOM 3667 C CA . LEU B 2 6 ? 158.209 187.907 184.975 1.00 56.17 13 LEU B CA 1
ATOM 3668 C C . LEU B 2 6 ? 158.218 187.088 183.687 1.00 56.72 13 LEU B C 1
ATOM 3669 O O . LEU B 2 6 ? 159.197 186.356 183.463 1.00 57.29 13 LEU B O 1
ATOM 3674 N N . PRO B 2 7 ? 157.201 187.142 182.817 1.00 55.02 14 PRO B N 1
ATOM 3675 C CA . PRO B 2 7 ? 157.211 186.258 181.637 1.00 52.93 14 PRO B CA 1
ATOM 3676 C C . PRO B 2 7 ? 158.358 186.504 180.670 1.00 53.56 14 PRO B C 1
ATOM 3677 O O . PRO B 2 7 ? 158.619 185.643 179.822 1.00 53.97 14 PRO B O 1
ATOM 3681 N N . GLN B 2 8 ? 159.039 187.646 180.747 1.00 48.81 15 GLN B N 1
ATOM 3682 C CA . GLN B 2 8 ? 160.129 187.928 179.823 1.00 47.67 15 GLN B CA 1
ATOM 3683 C C . GLN B 2 8 ? 161.446 187.271 180.220 1.00 48.80 15 GLN B C 1
ATOM 3684 O O . GLN B 2 8 ? 162.373 187.249 179.405 1.00 51.69 15 GLN B O 1
ATOM 3690 N N . LEU B 2 9 ? 161.557 186.740 181.434 1.00 49.45 16 LEU B N 1
ATOM 3691 C CA . LEU B 2 9 ? 162.798 186.116 181.867 1.00 47.04 16 LEU B CA 1
ATOM 3692 C C . LEU B 2 9 ? 162.960 184.731 181.244 1.00 46.69 16 LEU B C 1
ATOM 3693 O O . LEU B 2 9 ? 162.008 184.129 180.742 1.00 50.64 16 LEU B O 1
ATOM 3698 N N . LYS B 2 10 ? 164.191 184.228 181.278 1.00 44.20 17 LYS B N 1
ATOM 3699 C CA . LYS B 2 10 ? 164.495 182.856 180.889 1.00 42.13 17 LYS B CA 1
ATOM 3700 C C . LYS B 2 10 ? 164.816 182.048 182.137 1.00 39.41 17 LYS B C 1
ATOM 3701 O O . LYS B 2 10 ? 165.834 182.289 182.793 1.00 46.54 17 LYS B O 1
ATOM 3707 N N . CYS B 2 11 ? 163.953 181.090 182.452 1.00 33.19 18 CYS B N 1
ATOM 3708 C CA . CYS B 2 11 ? 164.143 180.193 183.582 1.00 31.76 18 CYS B CA 1
ATOM 3709 C C . CYS B 2 11 ? 163.269 178.971 183.346 1.00 34.18 18 CYS B C 1
ATOM 3710 O O . CYS B 2 11 ? 162.552 178.886 182.347 1.00 39.03 18 CYS B O 1
ATOM 3713 N N . HIS B 2 12 ? 163.327 178.017 184.276 1.00 32.21 19 HIS B N 1
ATOM 3714 C CA . HIS B 2 12 ? 162.543 176.799 184.112 1.00 32.18 19 HIS B CA 1
ATOM 3715 C C . HIS B 2 12 ? 161.046 177.069 184.145 1.00 34.76 19 HIS B C 1
ATOM 3716 O O . HIS B 2 12 ? 160.266 176.215 183.716 1.00 35.40 19 HIS B O 1
ATOM 3723 N N . PHE B 2 13 ? 160.632 178.235 184.638 1.00 34.16 20 PHE B N 1
ATOM 3724 C CA . PHE B 2 13 ? 159.220 178.565 184.757 1.00 34.11 20 PHE B CA 1
ATOM 3725 C C . PHE B 2 13 ? 158.617 179.094 183.463 1.00 37.31 20 PHE B C 1
ATOM 3726 O O . PHE B 2 13 ? 157.392 179.223 183.383 1.00 42.87 20 PHE B O 1
ATOM 3734 N N . THR B 2 14 ? 159.435 179.407 182.456 1.00 36.92 21 THR B N 1
ATOM 3735 C CA . THR B 2 14 ? 158.929 179.853 181.165 1.00 36.42 21 THR B CA 1
ATOM 3736 C C . THR B 2 14 ? 159.096 178.826 180.055 1.00 38.97 21 THR B C 1
ATOM 3737 O O . THR B 2 14 ? 158.441 178.955 179.018 1.00 44.23 21 THR B O 1
ATOM 3741 N N . TRP B 2 15 ? 159.958 177.828 180.235 1.00 37.69 22 TRP B N 1
ATOM 3742 C CA . TRP B 2 15 ? 160.022 176.707 179.310 1.00 39.41 22 TRP B CA 1
ATOM 3743 C C . TRP B 2 15 ? 158.902 175.724 179.620 1.00 46.41 22 TRP B C 1
ATOM 3744 O O . TRP B 2 15 ? 158.633 175.415 180.783 1.00 52.12 22 TRP B O 1
ATOM 3755 N N . ASN B 2 16 ? 158.245 175.232 178.573 1.00 44.35 23 ASN B N 1
ATOM 3756 C CA . ASN B 2 16 ? 157.140 174.287 178.737 1.00 48.92 23 ASN B CA 1
ATOM 3757 C C . ASN B 2 16 ? 157.692 172.862 178.784 1.00 53.96 23 ASN B C 1
ATOM 3758 O O . ASN B 2 16 ? 157.536 172.064 177.860 1.00 66.13 23 ASN B O 1
ATOM 3763 N N . LEU B 2 17 ? 158.355 172.552 179.901 1.00 47.34 24 LEU B N 1
ATOM 3764 C CA . LEU B 2 17 ? 159.013 171.255 180.028 1.00 47.01 24 LEU B CA 1
ATOM 3765 C C . LEU B 2 17 ? 158.008 170.109 179.995 1.00 49.67 24 LEU B C 1
ATOM 3766 O O . LEU B 2 17 ? 158.255 169.082 179.354 1.00 52.36 24 LEU B O 1
ATOM 3771 N N . PHE B 2 18 ? 156.823 170.319 180.578 1.00 52.42 25 PHE B N 1
ATOM 3772 C CA . PHE B 2 18 ? 155.791 169.244 180.632 1.00 55.18 25 PHE B CA 1
ATOM 3773 C C . PHE B 2 18 ? 154.685 169.501 179.594 1.00 62.39 25 PHE B C 1
ATOM 3774 O O . PHE B 2 18 ? 153.499 169.317 179.936 1.00 64.93 25 PHE B O 1
ATOM 3782 N N . ARG B 2 19 ? 155.054 169.890 178.367 1.00 65.26 26 ARG B N 1
ATOM 3783 C CA . ARG B 2 19 ? 154.085 170.123 177.251 1.00 66.64 26 ARG B CA 1
ATOM 3784 C C . ARG B 2 19 ? 153.363 168.819 176.879 1.00 73.85 26 ARG B C 1
ATOM 3785 O O . ARG B 2 19 ? 152.162 168.900 176.562 1.00 76.96 26 ARG B O 1
ATOM 3793 N N . GLU B 2 20 ? 154.052 167.674 176.912 1.00 75.02 27 GLU B N 1
ATOM 3794 C CA . GLU B 2 20 ? 153.488 166.370 176.459 1.00 75.33 27 GLU B CA 1
ATOM 3795 C C . GLU B 2 20 ? 152.263 165.999 177.299 1.00 76.72 27 GLU B C 1
ATOM 3796 O O . GLU B 2 20 ? 151.326 165.422 176.716 1.00 77.58 27 GLU B O 1
ATOM 3802 N N . GLY B 2 21 ? 152.197 166.414 178.563 1.00 76.22 28 GLY B N 1
ATOM 3803 C CA . GLY B 2 21 ? 151.059 165.997 179.403 1.00 78.03 28 GLY B CA 1
ATOM 3804 C C . GLY B 2 21 ? 151.299 164.626 180.007 1.00 79.41 28 GLY B C 1
ATOM 3805 O O . GLY B 2 21 ? 150.371 164.097 180.650 1.00 80.14 28 GLY B O 1
ATOM 3806 N N . SER B 2 22 ? 152.493 164.068 179.797 1.00 78.94 29 SER B N 1
ATOM 3807 C CA . SER B 2 22 ? 152.861 162.747 180.367 1.00 75.16 29 SER B CA 1
ATOM 3808 C C . SER B 2 22 ? 154.083 162.919 181.275 1.00 74.20 29 SER B C 1
ATOM 3809 O O . SER B 2 22 ? 155.047 163.590 180.852 1.00 73.35 29 SER B O 1
ATOM 3812 N N . MET B 2 23 ? 154.034 162.341 182.476 1.00 76.74 30 MET B N 1
ATOM 3813 C CA . MET B 2 23 ? 155.162 162.470 183.437 1.00 71.76 30 MET B CA 1
ATOM 3814 C C . MET B 2 23 ? 155.606 161.085 183.915 1.00 73.12 30 MET B C 1
ATOM 3815 O O . MET B 2 23 ? 154.746 160.184 184.019 1.00 74.16 30 MET B O 1
ATOM 3820 N N . SER B 2 24 ? 156.895 160.936 184.216 1.00 70.99 31 SER B N 1
ATOM 3821 C CA . SER B 2 24 ? 157.485 159.640 184.651 1.00 68.93 31 SER B CA 1
ATOM 3822 C C . SER B 2 24 ? 157.294 159.431 186.156 1.00 72.19 31 SER B C 1
ATOM 3823 O O . SER B 2 24 ? 156.580 160.237 186.793 1.00 76.22 31 SER B O 1
ATOM 3826 N N . SER B 2 25 ? 157.926 158.389 186.707 1.00 68.91 32 SER B N 1
ATOM 3827 C CA . SER B 2 25 ? 157.870 158.137 188.171 1.00 72.30 32 SER B CA 1
ATOM 3828 C C . SER B 2 25 ? 158.525 159.356 188.813 1.00 77.13 32 SER B C 1
ATOM 3829 O O . SER B 2 25 ? 159.437 159.931 188.171 1.00 82.10 32 SER B O 1
ATOM 3832 N N . HIS B 2 26 ? 158.171 159.709 190.054 1.00 76.21 33 HIS B N 1
ATOM 3833 C CA . HIS B 2 26 ? 158.579 161.046 190.568 1.00 78.79 33 HIS B CA 1
ATOM 3834 C C . HIS B 2 26 ? 160.086 161.236 190.420 1.00 73.04 33 HIS B C 1
ATOM 3835 O O . HIS B 2 26 ? 160.868 160.325 190.782 1.00 69.88 33 HIS B O 1
ATOM 3842 N N . MET B 2 27 ? 160.455 162.412 189.911 1.00 65.98 34 MET B N 1
ATOM 3843 C CA . MET B 2 27 ? 161.865 162.663 189.530 1.00 63.64 34 MET B CA 1
ATOM 3844 C C . MET B 2 27 ? 162.783 162.911 190.725 1.00 66.54 34 MET B C 1
ATOM 3845 O O . MET B 2 27 ? 163.986 162.983 190.481 1.00 69.52 34 MET B O 1
ATOM 3850 N N . GLU B 2 28 ? 162.272 163.035 191.952 1.00 66.83 35 GLU B N 1
ATOM 3851 C CA . GLU B 2 28 ? 163.215 163.212 193.052 1.00 68.41 35 GLU B CA 1
ATOM 3852 C C . GLU B 2 28 ? 164.377 162.226 192.997 1.00 69.15 35 GLU B C 1
ATOM 3853 O O . GLU B 2 28 ? 165.539 162.614 193.136 1.00 68.85 35 GLU B O 1
ATOM 3859 N N . ASP B 2 29 ? 164.085 160.942 192.794 1.00 68.71 36 ASP B N 1
ATOM 3860 C CA . ASP B 2 29 ? 165.155 159.951 192.768 1.00 68.42 36 ASP B CA 1
ATOM 3861 C C . ASP B 2 29 ? 165.932 159.985 191.457 1.00 68.64 36 ASP B C 1
ATOM 3862 O O . ASP B 2 29 ? 167.131 159.686 191.436 1.00 73.66 36 ASP B O 1
ATOM 3867 N N . ARG B 2 30 ? 165.273 160.332 190.349 1.00 63.99 37 ARG B N 1
ATOM 3868 C CA . ARG B 2 30 ? 165.959 160.317 189.061 1.00 59.35 37 ARG B CA 1
ATOM 3869 C C . ARG B 2 30 ? 166.874 161.524 188.894 1.00 62.58 37 ARG B C 1
ATOM 3870 O O . ARG B 2 30 ? 167.949 161.414 188.294 1.00 66.54 37 ARG B O 1
ATOM 3878 N N . VAL B 2 31 ? 166.467 162.683 189.412 1.00 63.37 38 VAL B N 1
ATOM 3879 C CA . VAL B 2 31 ? 167.232 163.909 189.187 1.00 62.12 38 VAL B CA 1
ATOM 3880 C C . VAL B 2 31 ? 168.557 163.869 189.941 1.00 68.73 38 VAL B C 1
ATOM 3881 O O . VAL B 2 31 ? 169.605 164.238 189.400 1.00 74.31 38 VAL B O 1
ATOM 3885 N N . CYS B 2 32 ? 168.537 163.406 191.190 1.00 68.80 39 CYS B N 1
ATOM 3886 C CA . CYS B 2 32 ? 169.728 163.464 192.030 1.00 70.22 39 CYS B CA 1
ATOM 3887 C C . CYS B 2 32 ? 170.188 162.074 192.448 1.00 71.81 39 CYS B C 1
ATOM 3888 O O . CYS B 2 32 ? 170.448 161.831 193.630 1.00 76.57 39 CYS B O 1
ATOM 3891 N N . ASN B 2 33 ? 170.278 161.155 191.484 1.00 70.16 40 ASN B N 1
ATOM 3892 C CA . ASN B 2 33 ? 170.651 159.777 191.787 1.00 75.53 40 ASN B CA 1
ATOM 3893 C C . ASN B 2 33 ? 171.996 159.707 192.502 1.00 82.17 40 ASN B C 1
ATOM 3894 O O . ASN B 2 33 ? 172.080 159.268 193.655 1.00 84.51 40 ASN B O 1
ATOM 3899 N N . GLN B 2 34 ? 173.065 160.134 191.834 1.00 85.47 41 GLN B N 1
ATOM 3900 C CA . GLN B 2 34 ? 174.407 160.091 192.400 1.00 86.61 41 GLN B CA 1
ATOM 3901 C C . GLN B 2 34 ? 175.068 161.450 192.228 1.00 89.22 41 GLN B C 1
ATOM 3902 O O . GLN B 2 34 ? 175.086 161.998 191.122 1.00 93.12 41 GLN B O 1
ATOM 3908 N N . VAL B 2 35 ? 175.617 161.983 193.317 1.00 88.02 42 VAL B N 1
ATOM 3909 C CA . VAL B 2 35 ? 176.226 163.310 193.306 1.00 90.12 42 VAL B CA 1
ATOM 3910 C C . VAL B 2 35 ? 177.740 163.267 193.420 1.00 94.25 42 VAL B C 1
ATOM 3911 O O . VAL B 2 35 ? 178.389 164.301 193.192 1.00 93.38 42 VAL B O 1
ATOM 3915 N N . GLU B 2 36 ? 178.325 162.124 193.765 1.00 95.48 43 GLU B N 1
ATOM 3916 C CA . GLU B 2 36 ? 179.771 162.003 193.886 1.00 96.60 43 GLU B CA 1
ATOM 3917 C C . GLU B 2 36 ? 180.438 161.589 192.583 1.00 95.99 43 GLU B C 1
ATOM 3918 O O . GLU B 2 36 ? 181.658 161.398 192.562 1.00 95.14 43 GLU B O 1
ATOM 3924 N N . HIS B 2 37 ? 179.672 161.441 191.504 1.00 95.99 44 HIS B N 1
ATOM 3925 C CA . HIS B 2 37 ? 180.205 161.025 190.214 1.00 96.79 44 HIS B CA 1
ATOM 3926 C C . HIS B 2 37 ? 180.194 162.151 189.189 1.00 98.53 44 HIS B C 1
ATOM 3927 O O . HIS B 2 37 ? 180.440 161.899 188.005 1.00 102.36 44 HIS B O 1
ATOM 3934 N N . LEU B 2 38 ? 179.923 163.380 189.611 1.00 93.54 45 LEU B N 1
ATOM 3935 C CA . LEU B 2 38 ? 179.773 164.510 188.709 1.00 89.93 45 LEU B CA 1
ATOM 3936 C C . LEU B 2 38 ? 180.821 165.570 189.022 1.00 90.44 45 LEU B C 1
ATOM 3937 O O . LEU B 2 38 ? 181.534 165.499 190.025 1.00 93.96 45 LEU B O 1
ATOM 3942 N N . ASN B 2 39 ? 180.909 166.559 188.141 1.00 89.20 46 ASN B N 1
ATOM 3943 C CA . ASN B 2 39 ? 181.821 167.675 188.308 1.00 85.48 46 ASN B CA 1
ATOM 3944 C C . ASN B 2 39 ? 181.050 168.908 188.781 1.00 84.06 46 ASN B C 1
ATOM 3945 O O . ASN B 2 39 ? 179.854 168.846 189.076 1.00 84.89 46 ASN B O 1
ATOM 3950 N N . SER B 2 40 ? 181.746 170.043 188.864 1.00 85.79 47 SER B N 1
ATOM 3951 C CA . SER B 2 40 ? 181.123 171.258 189.382 1.00 86.00 47 SER B CA 1
ATOM 3952 C C . SER B 2 40 ? 180.053 171.793 188.438 1.00 84.30 47 SER B C 1
ATOM 3953 O O . SER B 2 40 ? 178.998 172.252 188.888 1.00 84.83 47 SER B O 1
ATOM 3956 N N . GLU B 2 41 ? 180.306 171.753 187.129 1.00 84.65 48 GLU B N 1
ATOM 3957 C CA . GLU B 2 41 ? 179.371 172.349 186.179 1.00 84.89 48 GLU B CA 1
ATOM 3958 C C . GLU B 2 41 ? 178.075 171.548 186.092 1.00 82.50 48 GLU B C 1
ATOM 3959 O O . GLU B 2 41 ? 176.990 172.121 185.942 1.00 79.46 48 GLU B O 1
ATOM 3965 N N . GLU B 2 42 ? 178.164 170.218 186.183 1.00 81.54 49 GLU B N 1
ATOM 3966 C CA . GLU B 2 42 ? 176.950 169.409 186.172 1.00 77.98 49 GLU B CA 1
ATOM 3967 C C . GLU B 2 42 ? 176.214 169.470 187.502 1.00 73.67 49 GLU B C 1
ATOM 3968 O O . GLU B 2 42 ? 174.987 169.324 187.534 1.00 76.00 49 GLU B O 1
ATOM 3974 N N . LYS B 2 43 ? 176.934 169.671 188.606 1.00 71.36 50 LYS B N 1
ATOM 3975 C CA . LYS B 2 43 ? 176.271 169.797 189.899 1.00 64.49 50 LYS B CA 1
ATOM 3976 C C . LYS B 2 43 ? 175.383 171.032 189.942 1.00 62.25 50 LYS B C 1
ATOM 3977 O O . LYS B 2 43 ? 174.280 170.992 190.498 1.00 65.10 50 LYS B O 1
ATOM 3983 N N . ALA B 2 44 ? 175.849 172.141 189.365 1.00 60.96 51 ALA B N 1
ATOM 3984 C CA . ALA B 2 44 ? 175.058 173.367 189.368 1.00 60.43 51 ALA B CA 1
ATOM 3985 C C . ALA B 2 44 ? 173.766 173.197 188.582 1.00 60.53 51 ALA B C 1
ATOM 3986 O O . ALA B 2 44 ? 172.706 173.667 189.009 1.00 60.90 51 ALA B O 1
ATOM 3988 N N . THR B 2 45 ? 173.834 172.531 187.426 1.00 59.66 52 THR B N 1
ATOM 3989 C CA . THR B 2 45 ? 172.642 172.347 186.603 1.00 57.06 52 THR B CA 1
ATOM 3990 C C . THR B 2 45 ? 171.602 171.495 187.316 1.00 56.78 52 THR B C 1
ATOM 3991 O O . THR B 2 45 ? 170.402 171.789 187.258 1.00 56.71 52 THR B O 1
ATOM 3995 N N . MET B 2 46 ? 172.042 170.438 187.999 1.00 57.18 53 MET B N 1
ATOM 3996 C CA . MET B 2 46 ? 171.109 169.553 188.688 1.00 51.12 53 MET B CA 1
ATOM 3997 C C . MET B 2 46 ? 170.336 170.291 189.772 1.00 51.80 53 MET B C 1
ATOM 3998 O O . MET B 2 46 ? 169.123 170.105 189.916 1.00 51.06 53 MET B O 1
ATOM 4003 N N . TYR B 2 47 ? 171.023 171.129 190.550 1.00 54.47 54 TYR B N 1
ATOM 4004 C CA . TYR B 2 47 ? 170.355 171.850 191.629 1.00 51.98 54 TYR B CA 1
ATOM 4005 C C . TYR B 2 47 ? 169.362 172.872 191.094 1.00 50.95 54 TYR B C 1
ATOM 4006 O O . TYR B 2 47 ? 168.340 173.133 191.737 1.00 53.91 54 TYR B O 1
ATOM 4015 N N . ASP B 2 48 ? 169.645 173.462 189.932 1.00 49.18 55 ASP B N 1
ATOM 4016 C CA . ASP B 2 48 ? 168.697 174.388 189.325 1.00 45.50 55 ASP B CA 1
ATOM 4017 C C . ASP B 2 48 ? 167.392 173.686 188.974 1.00 45.91 55 ASP B C 1
ATOM 4018 O O . ASP B 2 48 ? 166.306 174.238 189.180 1.00 46.14 55 ASP B O 1
ATOM 4023 N N . LEU B 2 49 ? 167.478 172.465 188.443 1.00 44.25 56 LEU B N 1
ATOM 4024 C CA . LEU B 2 49 ? 166.277 171.715 188.095 1.00 40.69 56 LEU B CA 1
ATOM 4025 C C . LEU B 2 49 ? 165.605 171.127 189.328 1.00 44.80 56 LEU B C 1
ATOM 4026 O O . LEU B 2 49 ? 164.374 171.033 189.378 1.00 48.34 56 LEU B O 1
ATOM 4031 N N . LEU B 2 50 ? 166.392 170.727 190.329 1.00 46.23 57 LEU B N 1
ATOM 4032 C CA . LEU B 2 50 ? 165.816 170.100 191.514 1.00 44.72 57 LEU B CA 1
ATOM 4033 C C . LEU B 2 50 ? 164.935 171.067 192.294 1.00 46.51 57 LEU B C 1
ATOM 4034 O O . LEU B 2 50 ? 163.978 170.639 192.947 1.00 49.27 57 LEU B O 1
ATOM 4039 N N . ALA B 2 51 ? 165.237 172.365 192.243 1.00 44.60 58 ALA B N 1
ATOM 4040 C CA . ALA B 2 51 ? 164.379 173.342 192.902 1.00 45.34 58 ALA B CA 1
ATOM 4041 C C . ALA B 2 51 ? 163.005 173.401 192.249 1.00 47.55 58 ALA B C 1
ATOM 4042 O O . ALA B 2 51 ? 161.986 173.524 192.938 1.00 48.68 58 ALA B O 1
ATOM 4044 N N . TYR B 2 52 ? 162.959 173.322 190.917 1.00 47.22 59 TYR B N 1
ATOM 4045 C CA . TYR B 2 52 ? 161.685 173.397 190.208 1.00 44.52 59 TYR B CA 1
ATOM 4046 C C . TYR B 2 52 ? 160.785 172.217 190.550 1.00 46.38 59 TYR B C 1
ATOM 4047 O O . TYR B 2 52 ? 159.575 172.387 190.732 1.00 48.90 59 TYR B O 1
ATOM 4056 N N . ILE B 2 53 ? 161.356 171.014 190.635 1.00 46.12 60 ILE B N 1
ATOM 4057 C CA . ILE B 2 53 ? 160.562 169.836 190.970 1.00 47.97 60 ILE B CA 1
ATOM 4058 C C . ILE B 2 53 ? 160.025 169.939 192.392 1.00 55.77 60 ILE B C 1
ATOM 4059 O O . ILE B 2 53 ? 158.858 169.626 192.654 1.00 61.53 60 ILE B O 1
ATOM 4064 N N . LYS B 2 54 ? 160.865 170.381 193.332 1.00 55.70 61 LYS B N 1
ATOM 4065 C CA . LYS B 2 54 ? 160.434 170.498 194.723 1.00 54.87 61 LYS B CA 1
ATOM 4066 C C . LYS B 2 54 ? 159.325 171.530 194.881 1.00 57.68 61 LYS B C 1
ATOM 4067 O O . LYS B 2 54 ? 158.359 171.304 195.618 1.00 60.76 61 LYS B O 1
ATOM 4073 N N . HIS B 2 55 ? 159.446 172.670 194.196 1.00 54.19 62 HIS B N 1
ATOM 4074 C CA . HIS B 2 55 ? 158.454 173.731 194.341 1.00 53.77 62 HIS B CA 1
ATOM 4075 C C . HIS B 2 55 ? 157.073 173.262 193.909 1.00 54.80 62 HIS B C 1
ATOM 4076 O O . HIS B 2 55 ? 156.071 173.576 194.560 1.00 56.58 62 HIS B O 1
ATOM 4083 N N . LEU B 2 56 ? 156.998 172.515 192.807 1.00 56.18 63 LEU B N 1
ATOM 4084 C CA . LEU B 2 56 ? 155.719 171.961 192.377 1.00 59.15 63 LEU B CA 1
ATOM 4085 C C . LEU B 2 56 ? 155.148 171.007 193.417 1.00 62.59 63 LEU B C 1
ATOM 4086 O O . LEU B 2 56 ? 153.928 170.830 193.493 1.00 64.92 63 LEU B O 1
ATOM 4091 N N . ASP B 2 57 ? 156.011 170.389 194.226 1.00 61.42 64 ASP B N 1
ATOM 4092 C CA . ASP B 2 57 ? 155.555 169.436 195.229 1.00 65.80 64 ASP B CA 1
ATOM 4093 C C . ASP B 2 57 ? 155.045 170.125 196.490 1.00 70.72 64 ASP B C 1
ATOM 4094 O O . ASP B 2 57 ? 154.391 169.479 197.315 1.00 74.21 64 ASP B O 1
ATOM 4099 N N . GLY B 2 58 ? 155.313 171.421 196.650 1.00 68.31 65 GLY B N 1
ATOM 4100 C CA . GLY B 2 58 ? 154.810 172.185 197.773 1.00 66.85 65 GLY B CA 1
ATOM 4101 C C . GLY B 2 58 ? 155.839 172.607 198.798 1.00 69.99 65 GLY B C 1
ATOM 4102 O O . GLY B 2 58 ? 155.526 173.445 199.651 1.00 72.68 65 GLY B O 1
ATOM 4103 N N . GLU B 2 59 ? 157.055 172.066 198.744 1.00 71.93 66 GLU B N 1
ATOM 4104 C CA . GLU B 2 59 ? 158.096 172.405 199.715 1.00 75.30 66 GLU B CA 1
ATOM 4105 C C . GLU B 2 59 ? 158.891 173.611 199.214 1.00 71.59 66 GLU B C 1
ATOM 4106 O O . GLU B 2 59 ? 160.005 173.506 198.698 1.00 69.63 66 GLU B O 1
ATOM 4112 N N . SER B 2 60 ? 158.280 174.785 199.381 1.00 68.70 67 SER B N 1
ATOM 4113 C CA . SER B 2 60 ? 158.919 176.024 198.948 1.00 67.01 67 SER B CA 1
ATOM 4114 C C . SER B 2 60 ? 160.193 176.300 199.736 1.00 70.86 67 SER B C 1
ATOM 4115 O O . SER B 2 60 ? 161.189 176.766 199.172 1.00 71.33 67 SER B O 1
ATOM 4118 N N . LYS B 2 61 ? 160.176 176.033 201.045 1.00 74.04 68 LYS B N 1
ATOM 4119 C CA . LYS B 2 61 ? 161.345 176.318 201.871 1.00 72.28 68 LYS B CA 1
ATOM 4120 C C . LYS B 2 61 ? 162.545 175.479 201.455 1.00 73.83 68 LYS B C 1
ATOM 4121 O O . LYS B 2 61 ? 163.674 175.981 201.406 1.00 75.95 68 LYS B O 1
ATOM 4127 N N . ALA B 2 62 ? 162.328 174.197 201.159 1.00 71.39 69 ALA B N 1
ATOM 4128 C CA . ALA B 2 62 ? 163.430 173.358 200.705 1.00 70.16 69 ALA B CA 1
ATOM 4129 C C . ALA B 2 62 ? 163.924 173.780 199.328 1.00 70.53 69 ALA B C 1
ATOM 4130 O O . ALA B 2 62 ? 165.091 173.550 198.993 1.00 68.80 69 ALA B O 1
ATOM 4132 N N . ALA B 2 63 ? 163.056 174.398 198.523 1.00 69.29 70 ALA B N 1
ATOM 4133 C CA . ALA B 2 63 ? 163.456 174.828 197.188 1.00 64.29 70 ALA B CA 1
ATOM 4134 C C . ALA B 2 63 ? 164.542 175.892 197.251 1.00 66.25 70 ALA B C 1
ATOM 4135 O O . ALA B 2 63 ? 165.477 175.883 196.442 1.00 70.37 70 ALA B O 1
ATOM 4137 N N . LEU B 2 64 ? 164.437 176.822 198.203 1.00 65.37 71 LEU B N 1
ATOM 4138 C CA . LEU B 2 64 ? 165.462 177.850 198.347 1.00 64.95 71 LEU B CA 1
ATOM 4139 C C . LEU B 2 64 ? 166.807 177.239 198.718 1.00 67.69 71 LEU B C 1
ATOM 4140 O O . LEU B 2 64 ? 167.859 177.736 198.302 1.00 68.77 71 LEU B O 1
ATOM 4145 N N . GLU B 2 65 ? 166.793 176.168 199.514 1.00 67.85 72 GLU B N 1
ATOM 4146 C CA . GLU B 2 65 ? 168.040 175.511 199.892 1.00 69.18 72 GLU B CA 1
ATOM 4147 C C . GLU B 2 65 ? 168.725 174.881 198.687 1.00 72.05 72 GLU B C 1
ATOM 4148 O O . GLU B 2 65 ? 169.955 174.930 198.573 1.00 75.14 72 GLU B O 1
ATOM 4154 N N . CYS B 2 66 ? 167.949 174.276 197.783 1.00 67.58 73 CYS B N 1
ATOM 4155 C CA . CYS B 2 66 ? 168.535 173.680 196.586 1.00 62.42 73 CYS B CA 1
ATOM 4156 C C . CYS B 2 66 ? 169.176 174.740 195.700 1.00 60.33 73 CYS B C 1
ATOM 4157 O O . CYS B 2 66 ? 170.250 174.517 195.131 1.00 61.33 73 CYS B O 1
ATOM 4160 N N . LEU B 2 67 ? 168.528 175.898 195.567 1.00 59.42 74 LEU B N 1
ATOM 4161 C CA . LEU B 2 67 ? 169.085 176.970 194.749 1.00 58.05 74 LEU B CA 1
ATOM 4162 C C . LEU B 2 67 ? 170.364 177.532 195.358 1.00 64.41 74 LEU B C 1
ATOM 4163 O O . LEU B 2 67 ? 171.304 177.871 194.630 1.00 68.06 74 LEU B O 1
ATOM 4168 N N . GLY B 2 68 ? 170.417 177.640 196.686 1.00 62.44 75 GLY B N 1
ATOM 4169 C CA . GLY B 2 68 ? 171.580 178.236 197.324 1.00 61.24 75 GLY B CA 1
ATOM 4170 C C . GLY B 2 68 ? 172.855 177.451 197.083 1.00 64.27 75 GLY B C 1
ATOM 4171 O O . GLY B 2 68 ? 173.929 178.032 196.907 1.00 68.22 75 GLY B O 1
ATOM 4172 N N . GLN B 2 69 ? 172.758 176.120 197.077 1.00 62.65 76 GLN B N 1
ATOM 4173 C CA . GLN B 2 69 ? 173.941 175.295 196.854 1.00 64.74 76 GLN B CA 1
ATOM 4174 C C . GLN B 2 69 ? 174.517 175.514 195.461 1.00 68.06 76 GLN B C 1
ATOM 4175 O O . GLN B 2 69 ? 175.737 175.613 195.295 1.00 73.64 76 GLN B O 1
ATOM 4181 N N . ALA B 2 70 ? 173.654 175.587 194.444 1.00 66.97 77 ALA B N 1
ATOM 4182 C CA . ALA B 2 70 ? 174.129 175.859 193.091 1.00 65.48 77 ALA B CA 1
ATOM 4183 C C . ALA B 2 70 ? 174.691 177.268 192.981 1.00 71.27 77 ALA B C 1
ATOM 4184 O O . ALA B 2 70 ? 175.589 177.527 192.172 1.00 73.68 77 ALA B O 1
ATOM 4186 N N . GLU B 2 71 ? 174.163 178.195 193.780 1.00 70.38 78 GLU B N 1
ATOM 4187 C CA . GLU B 2 71 ? 174.684 179.556 193.786 1.00 71.48 78 GLU B CA 1
ATOM 4188 C C . GLU B 2 71 ? 176.138 179.580 194.237 1.00 76.77 78 GLU B C 1
ATOM 4189 O O . GLU B 2 71 ? 176.956 180.329 193.692 1.00 78.25 78 GLU B O 1
ATOM 4195 N N . ASP B 2 72 ? 176.477 178.756 195.231 1.00 79.65 79 ASP B N 1
ATOM 4196 C CA . ASP B 2 72 ? 177.830 178.751 195.776 1.00 81.05 79 ASP B CA 1
ATOM 4197 C C . ASP B 2 72 ? 178.848 178.226 194.769 1.00 81.42 79 ASP B C 1
ATOM 4198 O O . ASP B 2 72 ? 179.947 178.779 194.644 1.00 86.05 79 ASP B O 1
ATOM 4203 N N . LEU B 2 73 ? 178.509 177.151 194.053 1.00 77.57 80 LEU B N 1
ATOM 4204 C CA . LEU B 2 73 ? 179.452 176.576 193.096 1.00 76.82 80 LEU B CA 1
ATOM 4205 C C . LEU B 2 73 ? 179.752 177.542 191.957 1.00 80.45 80 LEU B C 1
ATOM 4206 O O . LEU B 2 73 ? 180.907 177.669 191.533 1.00 85.22 80 LEU B O 1
ATOM 4211 N N . ARG B 2 74 ? 178.728 178.227 191.446 1.00 77.68 81 ARG B N 1
ATOM 4212 C CA . ARG B 2 74 ? 178.945 179.173 190.357 1.00 77.29 81 ARG B CA 1
ATOM 4213 C C . ARG B 2 74 ? 179.707 180.403 190.828 1.00 80.87 81 ARG B C 1
ATOM 4214 O O . ARG B 2 74 ? 180.483 180.983 190.061 1.00 82.61 81 ARG B O 1
ATOM 4222 N N . LYS B 2 75 ? 179.497 180.818 192.079 1.00 80.28 82 LYS B N 1
ATOM 4223 C CA . LYS B 2 75 ? 180.227 181.960 192.616 1.00 81.28 82 LYS B CA 1
ATOM 4224 C C . LYS B 2 75 ? 181.690 181.616 192.863 1.00 85.94 82 LYS B C 1
ATOM 4225 O O . LYS B 2 75 ? 182.570 182.470 192.702 1.00 88.47 82 LYS B O 1
ATOM 4231 N N . SER B 2 76 ? 181.967 180.372 193.259 1.00 88.94 83 SER B N 1
ATOM 4232 C CA . SER B 2 76 ? 183.336 179.972 193.572 1.00 92.91 83 SER B CA 1
ATOM 4233 C C . SER B 2 76 ? 184.238 180.077 192.349 1.00 95.59 83 SER B C 1
ATOM 4234 O O . SER B 2 76 ? 185.370 180.566 192.438 1.00 100.13 83 SER B O 1
ATOM 4237 N N . GLU B 2 77 ? 183.755 179.622 191.198 1.00 95.89 84 GLU B N 1
ATOM 4238 C CA . GLU B 2 77 ? 184.541 179.678 189.976 1.00 100.07 84 GLU B CA 1
ATOM 4239 C C . GLU B 2 77 ? 184.439 181.061 189.349 1.00 100.49 84 GLU B C 1
ATOM 4240 O O . GLU B 2 77 ? 183.350 181.632 189.240 1.00 97.79 84 GLU B O 1
ATOM 4246 N N . HIS B 2 78 ? 185.583 181.602 188.940 1.00 100.40 85 HIS B N 1
ATOM 4247 C CA . HIS B 2 78 ? 185.666 182.937 188.359 1.00 100.50 85 HIS B CA 1
ATOM 4248 C C . HIS B 2 78 ? 185.923 182.795 186.864 1.00 98.48 85 HIS B C 1
ATOM 4249 O O . HIS B 2 78 ? 187.025 182.419 186.451 1.00 98.46 85 HIS B O 1
ATOM 4256 N N . ASN B 2 79 ? 184.908 183.096 186.060 1.00 96.14 86 ASN B N 1
ATOM 4257 C CA . ASN B 2 79 ? 185.017 182.985 184.612 1.00 94.43 86 ASN B CA 1
ATOM 4258 C C . ASN B 2 79 ? 183.942 183.861 183.985 1.00 90.92 86 ASN B C 1
ATOM 4259 O O . ASN B 2 79 ? 182.922 184.163 184.609 1.00 88.53 86 ASN B O 1
ATOM 4264 N N . ASP B 2 80 ? 184.186 184.266 182.737 1.00 89.86 87 ASP B N 1
ATOM 4265 C CA . ASP B 2 80 ? 183.228 185.122 182.046 1.00 89.77 87 ASP B CA 1
ATOM 4266 C C . ASP B 2 80 ? 181.933 184.380 181.741 1.00 86.73 87 ASP B C 1
ATOM 4267 O O . ASP B 2 80 ? 180.841 184.896 182.005 1.00 83.39 87 ASP B O 1
ATOM 4272 N N . GLN B 2 81 ? 182.032 183.168 181.190 1.00 86.24 88 GLN B N 1
ATOM 4273 C CA . GLN B 2 81 ? 180.828 182.419 180.844 1.00 82.75 88 GLN B CA 1
ATOM 4274 C C . GLN B 2 81 ? 180.041 182.018 182.082 1.00 79.03 88 GLN B C 1
ATOM 4275 O O . GLN B 2 81 ? 178.822 181.830 182.003 1.00 77.20 88 GLN B O 1
ATOM 4281 N N . SER B 2 82 ? 180.713 181.882 183.226 1.00 78.26 89 SER B N 1
ATOM 4282 C CA . SER B 2 82 ? 180.018 181.506 184.451 1.00 74.35 89 SER B CA 1
ATOM 4283 C C . SER B 2 82 ? 179.045 182.588 184.897 1.00 74.52 89 SER B C 1
ATOM 4284 O O . SER B 2 82 ? 178.007 182.275 185.488 1.00 74.61 89 SER B O 1
ATOM 4287 N N . GLU B 2 83 ? 179.361 183.857 184.629 1.00 73.80 90 GLU B N 1
ATOM 4288 C CA . GLU B 2 83 ? 178.440 184.939 184.964 1.00 69.97 90 GLU B CA 1
ATOM 4289 C C . GLU B 2 83 ? 177.131 184.813 184.197 1.00 67.67 90 GLU B C 1
ATOM 4290 O O . GLU B 2 83 ? 176.056 185.074 184.747 1.00 67.34 90 GLU B O 1
ATOM 4296 N N . ILE B 2 84 ? 177.201 184.427 182.922 1.00 66.54 91 ILE B N 1
ATOM 4297 C CA . ILE B 2 84 ? 175.996 184.339 182.104 1.00 60.65 91 ILE B CA 1
ATOM 4298 C C . ILE B 2 84 ? 175.122 183.174 182.551 1.00 59.49 91 ILE B C 1
ATOM 4299 O O . ILE B 2 84 ? 173.892 183.291 182.602 1.00 57.47 91 ILE B O 1
ATOM 4304 N N . ARG B 2 85 ? 175.735 182.036 182.890 1.00 61.46 92 ARG B N 1
ATOM 4305 C CA . ARG B 2 85 ? 174.965 180.893 183.370 1.00 55.87 92 ARG B CA 1
ATOM 4306 C C . ARG B 2 85 ? 174.216 181.205 184.658 1.00 56.19 92 ARG B C 1
ATOM 4307 O O . ARG B 2 85 ? 173.213 180.548 184.953 1.00 57.92 92 ARG B O 1
ATOM 4315 N N . ARG B 2 86 ? 174.679 182.191 185.426 1.00 55.60 93 ARG B N 1
ATOM 4316 C CA . ARG B 2 86 ? 174.014 182.617 186.651 1.00 53.24 93 ARG B CA 1
ATOM 4317 C C . ARG B 2 86 ? 172.649 183.242 186.403 1.00 51.91 93 ARG B C 1
ATOM 4318 O O . ARG B 2 86 ? 171.871 183.374 187.352 1.00 54.19 93 ARG B O 1
ATOM 4326 N N . LEU B 2 87 ? 172.340 183.632 185.164 1.00 49.01 94 LEU B N 1
ATOM 4327 C CA . LEU B 2 87 ? 171.062 184.282 184.895 1.00 47.05 94 LEU B CA 1
ATOM 4328 C C . LEU B 2 87 ? 169.891 183.326 185.074 1.00 46.75 94 LEU B C 1
ATOM 4329 O O . LEU B 2 87 ? 168.779 183.765 185.385 1.00 47.60 94 LEU B O 1
ATOM 4334 N N . VAL B 2 88 ? 170.111 182.027 184.868 1.00 44.80 95 VAL B N 1
ATOM 4335 C CA . VAL B 2 88 ? 169.037 181.057 185.050 1.00 42.33 95 VAL B CA 1
ATOM 4336 C C . VAL B 2 88 ? 168.644 180.962 186.518 1.00 46.05 95 VAL B C 1
ATOM 4337 O O . VAL B 2 88 ? 167.457 180.881 186.852 1.00 48.95 95 VAL B O 1
ATOM 4341 N N . THR B 2 89 ? 169.631 180.967 187.417 1.00 46.90 96 THR B N 1
ATOM 4342 C CA . THR B 2 89 ? 169.344 180.841 188.843 1.00 48.05 96 THR B CA 1
ATOM 4343 C C . THR B 2 89 ? 168.570 182.043 189.370 1.00 46.47 96 THR B C 1
ATOM 4344 O O . THR B 2 89 ? 167.630 181.885 190.157 1.00 46.27 96 THR B O 1
ATOM 4348 N N . TRP B 2 90 ? 168.948 183.253 188.951 1.00 45.33 97 TRP B N 1
ATOM 4349 C CA . TRP B 2 90 ? 168.270 184.448 189.442 1.00 45.37 97 TRP B CA 1
ATOM 4350 C C . TRP B 2 90 ? 166.831 184.523 188.950 1.00 45.60 97 TRP B C 1
ATOM 4351 O O . TRP B 2 90 ? 166.002 185.198 189.569 1.00 46.90 97 TRP B O 1
ATOM 4362 N N . GLY B 2 91 ? 166.518 183.851 187.842 1.00 46.94 98 GLY B N 1
ATOM 4363 C CA . GLY B 2 91 ? 165.141 183.792 187.386 1.00 43.54 98 GLY B CA 1
ATOM 4364 C C . GLY B 2 91 ? 164.253 182.949 188.277 1.00 43.16 98 GLY B C 1
ATOM 4365 O O . GLY B 2 91 ? 163.034 183.140 188.299 1.00 41.33 98 GLY B O 1
ATOM 4366 N N . ASN B 2 92 ? 164.839 181.997 189.006 1.00 41.94 99 ASN B N 1
ATOM 4367 C CA . ASN B 2 92 ? 164.047 181.146 189.887 1.00 41.03 99 ASN B CA 1
ATOM 4368 C C . ASN B 2 92 ? 163.716 181.834 191.207 1.00 49.52 99 ASN B C 1
ATOM 4369 O O . ASN B 2 92 ? 162.640 181.599 191.767 1.00 54.54 99 ASN B O 1
ATOM 4374 N N . TYR B 2 93 ? 164.616 182.677 191.725 1.00 49.73 100 TYR B N 1
ATOM 4375 C CA . TYR B 2 93 ? 164.287 183.458 192.915 1.00 47.83 100 TYR B CA 1
ATOM 4376 C C . TYR B 2 93 ? 163.08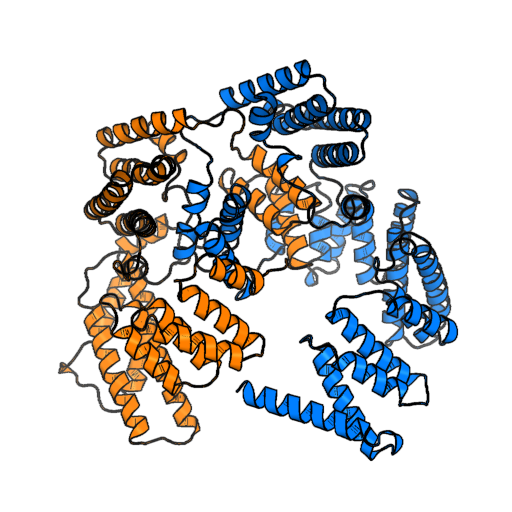6 184.363 192.676 1.00 47.16 100 TYR B C 1
ATOM 4377 O O . TYR B 2 93 ? 162.192 184.451 193.525 1.00 53.48 100 TYR B O 1
ATOM 4386 N N . ALA B 2 94 ? 163.046 185.044 191.531 1.00 42.69 101 ALA B N 1
ATOM 4387 C CA . ALA B 2 94 ? 161.957 185.980 191.277 1.00 44.82 101 ALA B CA 1
ATOM 4388 C C . ALA B 2 94 ? 160.612 185.271 191.241 1.00 47.51 101 ALA B C 1
ATOM 4389 O O . ALA B 2 94 ? 159.617 185.789 191.758 1.00 54.26 101 ALA B O 1
ATOM 4391 N N . TRP B 2 95 ? 160.558 184.087 190.631 1.00 46.18 102 TRP B N 1
ATOM 4392 C CA . TRP B 2 95 ? 159.288 183.382 190.511 1.00 45.86 102 TRP B CA 1
ATOM 4393 C C . TRP B 2 95 ? 158.862 182.772 191.842 1.00 49.93 102 TRP B C 1
ATOM 4394 O O . TRP B 2 95 ? 157.670 182.759 192.168 1.00 53.27 102 TRP B O 1
ATOM 4405 N N . ILE B 2 96 ? 159.815 182.258 192.622 1.00 48.30 103 ILE B N 1
ATOM 4406 C CA . ILE B 2 96 ? 159.462 181.590 193.872 1.00 51.52 103 ILE B CA 1
ATOM 4407 C C . ILE B 2 96 ? 159.000 182.596 194.924 1.00 60.13 103 ILE B C 1
ATOM 4408 O O . ILE B 2 96 ? 157.984 182.380 195.595 1.00 65.36 103 ILE B O 1
ATOM 4413 N N . TYR B 2 97 ? 159.730 183.704 195.092 1.00 61.57 104 TYR B N 1
ATOM 4414 C CA . TYR B 2 97 ? 159.300 184.721 196.051 1.00 63.42 104 TYR B CA 1
ATOM 4415 C C . TYR B 2 97 ? 157.943 185.301 195.684 1.00 65.60 104 TYR B C 1
ATOM 4416 O O . TYR B 2 97 ? 157.084 185.480 196.555 1.00 70.27 104 TYR B O 1
ATOM 4425 N N . TYR B 2 98 ? 157.728 185.604 194.404 1.00 60.31 105 TYR B N 1
ATOM 4426 C CA . TYR B 2 98 ? 156.460 186.199 194.001 1.00 63.63 105 TYR B CA 1
ATOM 4427 C C . TYR B 2 98 ? 155.299 185.265 194.309 1.00 67.33 105 TYR B C 1
ATOM 4428 O O . TYR B 2 98 ? 154.240 185.706 194.768 1.00 71.37 105 TYR B O 1
ATOM 4437 N N . HIS B 2 99 ? 155.480 183.967 194.062 1.00 63.62 106 HIS B N 1
ATOM 4438 C CA . HIS B 2 99 ? 154.452 182.996 194.416 1.00 66.06 106 HIS B CA 1
ATOM 4439 C C . HIS B 2 99 ? 154.302 182.875 195.927 1.00 69.95 106 HIS B C 1
ATOM 4440 O O . HIS B 2 99 ? 153.183 182.755 196.437 1.00 70.56 106 HIS B O 1
ATOM 4447 N N . MET B 2 100 ? 155.417 182.904 196.659 1.00 71.10 107 MET B N 1
ATOM 4448 C CA . MET B 2 100 ? 155.384 182.741 198.107 1.00 75.19 107 MET B CA 1
ATOM 4449 C C . MET B 2 100 ? 154.825 183.963 198.824 1.00 78.05 107 MET B C 1
ATOM 4450 O O . MET B 2 100 ? 154.518 183.872 200.018 1.00 79.99 107 MET B O 1
ATOM 4455 N N . GLY B 2 101 ? 154.677 185.091 198.132 1.00 75.14 108 GLY B N 1
ATOM 4456 C CA . GLY B 2 101 ? 154.100 186.286 198.711 1.00 75.19 108 GLY B CA 1
ATOM 4457 C C . GLY B 2 101 ? 155.087 187.366 199.094 1.00 76.20 108 GLY B C 1
ATOM 4458 O O . GLY B 2 101 ? 154.661 188.489 199.386 1.00 81.05 108 GLY B O 1
ATOM 4459 N N . ARG B 2 102 ? 156.386 187.073 199.093 1.00 73.80 109 ARG B N 1
ATOM 4460 C CA . ARG B 2 102 ? 157.400 188.060 199.465 1.00 72.63 109 ARG B CA 1
ATOM 4461 C C . ARG B 2 102 ? 157.724 188.933 198.251 1.00 73.50 109 ARG B C 1
ATOM 4462 O O . ARG B 2 102 ? 158.790 188.850 197.638 1.00 77.16 109 ARG B O 1
ATOM 4470 N N . LEU B 2 103 ? 156.760 189.793 197.915 1.00 70.69 110 LEU B N 1
ATOM 4471 C CA . LEU B 2 103 ? 156.864 190.598 196.703 1.00 73.32 110 LEU B CA 1
ATOM 4472 C C . LEU B 2 103 ? 157.994 191.616 196.788 1.00 75.00 110 LEU B C 1
ATOM 4473 O O . LEU B 2 103 ? 158.621 191.927 195.770 1.00 74.82 110 LEU B O 1
ATOM 4478 N N . SER B 2 104 ? 158.259 192.155 197.979 1.00 75.12 111 SER B N 1
ATOM 4479 C CA . SER B 2 104 ? 159.333 193.134 198.118 1.00 77.23 111 SER B CA 1
ATOM 4480 C C . SER B 2 104 ? 160.695 192.512 197.834 1.00 76.75 111 SER B C 1
ATOM 4481 O O . SER B 2 104 ? 161.555 193.149 197.214 1.00 74.01 111 SER B O 1
ATOM 4484 N N . GLU B 2 105 ? 160.913 191.274 198.285 1.00 78.84 112 GLU B N 1
ATOM 4485 C CA . GLU B 2 105 ? 162.198 190.616 198.062 1.00 81.08 112 GLU B CA 1
ATOM 4486 C C . GLU B 2 105 ? 162.432 190.323 196.585 1.00 79.23 112 GLU B C 1
ATOM 4487 O O . GLU B 2 105 ? 163.546 190.506 196.080 1.00 77.29 112 GLU B O 1
ATOM 4493 N N . ALA B 2 106 ? 161.397 189.866 195.875 1.00 75.56 113 ALA B N 1
ATOM 4494 C CA . ALA B 2 106 ? 161.557 189.476 194.479 1.00 68.93 113 ALA B CA 1
ATOM 4495 C C . ALA B 2 106 ? 161.941 190.647 193.586 1.00 72.27 113 ALA B C 1
ATOM 4496 O O . ALA B 2 106 ? 162.513 190.430 192.513 1.00 71.65 113 ALA B O 1
ATOM 4498 N N . GLN B 2 107 ? 161.639 191.878 193.999 1.00 71.53 114 GLN B N 1
ATOM 4499 C CA . GLN B 2 107 ? 162.012 193.040 193.201 1.00 68.61 114 GLN B CA 1
ATOM 4500 C C . GLN B 2 107 ? 163.523 193.222 193.150 1.00 68.67 114 GLN B C 1
ATOM 4501 O O . GLN B 2 107 ? 164.048 193.774 192.176 1.00 68.30 114 GLN B O 1
ATOM 4507 N N . ALA B 2 108 ? 164.236 192.768 194.183 1.00 69.74 115 ALA B N 1
ATOM 4508 C CA . ALA B 2 108 ? 165.684 192.941 194.217 1.00 70.63 115 ALA B CA 1
ATOM 4509 C C . ALA B 2 108 ? 166.368 192.158 193.105 1.00 69.85 115 ALA B C 1
ATOM 4510 O O . ALA B 2 108 ? 167.283 192.668 192.448 1.00 67.67 115 ALA B O 1
ATOM 4512 N N . TYR B 2 109 ? 165.939 190.915 192.876 1.00 70.47 116 TYR B N 1
ATOM 4513 C CA . TYR B 2 109 ? 166.599 190.085 191.875 1.00 65.34 116 TYR B CA 1
ATOM 4514 C C . TYR B 2 109 ? 166.211 190.493 190.461 1.00 66.54 116 TYR B C 1
ATOM 4515 O O . TYR B 2 109 ? 167.017 190.349 189.535 1.00 69.66 116 TYR B O 1
ATOM 4524 N N . VAL B 2 110 ? 164.992 191.002 190.274 1.00 66.12 117 VAL B N 1
ATOM 4525 C CA . VAL B 2 110 ? 164.606 191.542 188.974 1.00 64.87 117 VAL B CA 1
ATOM 4526 C C . VAL B 2 110 ? 165.468 192.749 188.632 1.00 65.75 117 VAL B C 1
ATOM 4527 O O . VAL B 2 110 ? 165.823 192.972 187.469 1.00 66.51 117 VAL B O 1
ATOM 4531 N N . ASP B 2 111 ? 165.817 193.551 189.640 1.00 68.73 118 ASP B N 1
ATOM 4532 C CA . ASP B 2 111 ? 166.756 194.644 189.415 1.00 71.18 118 ASP B CA 1
ATOM 4533 C C . ASP B 2 111 ? 168.138 194.119 189.045 1.00 68.57 118 ASP B C 1
ATOM 4534 O O . ASP B 2 111 ? 168.767 194.627 188.112 1.00 69.35 118 ASP B O 1
ATOM 4539 N N . LYS B 2 112 ? 168.617 193.091 189.753 1.00 66.12 119 LYS B N 1
ATOM 4540 C CA . LYS B 2 112 ? 169.987 192.623 189.565 1.00 64.95 119 LYS B CA 1
ATOM 4541 C C . LYS B 2 112 ? 170.204 192.000 188.192 1.00 66.54 119 LYS B C 1
ATOM 4542 O O . LYS B 2 112 ? 171.286 192.146 187.615 1.00 67.33 119 LYS B O 1
ATOM 4548 N N . VAL B 2 113 ? 169.202 191.296 187.660 1.00 66.81 120 VAL B N 1
ATOM 4549 C CA . VAL B 2 113 ? 169.356 190.632 186.370 1.00 61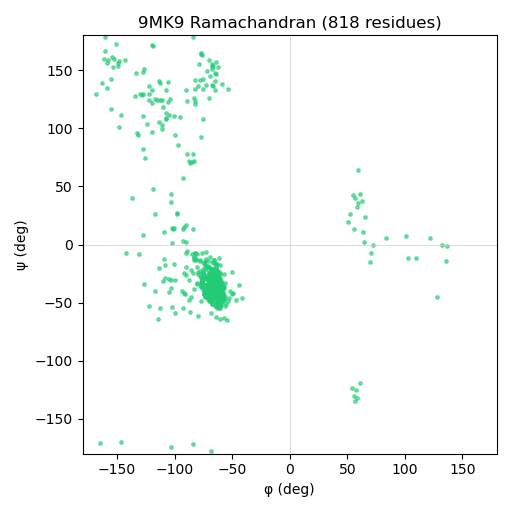.34 120 VAL B CA 1
ATOM 4550 C C . VAL B 2 113 ? 169.507 191.637 185.236 1.00 61.58 120 VAL B C 1
ATOM 4551 O O . VAL B 2 113 ? 170.043 191.298 184.176 1.00 64.25 120 VAL B O 1
ATOM 4555 N N . ARG B 2 114 ? 169.071 192.881 185.438 1.00 63.08 121 ARG B N 1
ATOM 4556 C CA . ARG B 2 114 ? 169.081 193.851 184.350 1.00 64.50 121 ARG B CA 1
ATOM 4557 C C . ARG B 2 114 ? 170.485 194.375 184.063 1.00 65.05 121 ARG B C 1
ATOM 4558 O O . ARG B 2 114 ? 170.841 194.577 182.897 1.00 66.96 121 ARG B O 1
ATOM 4566 N N . GLN B 2 115 ? 171.298 194.606 185.098 1.00 64.60 122 GLN B N 1
ATOM 4567 C CA . GLN B 2 115 ? 172.649 195.107 184.856 1.00 65.61 122 GLN B CA 1
ATOM 4568 C C . GLN B 2 115 ? 173.506 194.070 184.140 1.00 68.22 122 GLN B C 1
ATOM 4569 O O . GLN B 2 115 ? 174.279 194.414 183.239 1.00 73.51 122 GLN B O 1
ATOM 4575 N N . VAL B 2 116 ? 173.391 192.800 184.532 1.00 64.34 123 VAL B N 1
ATOM 4576 C CA . VAL B 2 116 ? 174.179 191.752 183.890 1.00 64.65 123 VAL B CA 1
ATOM 4577 C C . VAL B 2 116 ? 173.785 191.607 182.428 1.00 69.54 123 VAL B C 1
ATOM 4578 O O . VAL B 2 116 ? 174.644 191.469 181.549 1.00 70.92 123 VAL B O 1
ATOM 4582 N N . CYS B 2 117 ? 172.482 191.631 182.145 1.00 70.25 124 CYS B N 1
ATOM 4583 C CA . CYS B 2 117 ? 172.019 191.543 180.766 1.00 68.80 124 CYS B CA 1
ATOM 4584 C C . CYS B 2 117 ? 172.417 192.771 179.957 1.00 70.55 124 CYS B C 1
ATOM 4585 O O . CYS B 2 117 ? 172.556 192.686 178.732 1.00 72.70 124 CYS B O 1
ATOM 4588 N N . GLN B 2 118 ? 172.604 193.916 180.617 1.00 69.32 125 GLN B N 1
ATOM 4589 C CA . GLN B 2 118 ? 172.943 195.139 179.896 1.00 68.41 125 GLN B CA 1
ATOM 4590 C C . GLN B 2 118 ? 174.379 195.112 179.385 1.00 70.45 125 GLN B C 1
ATOM 4591 O O . GLN B 2 118 ? 174.664 195.624 178.297 1.00 73.12 125 GLN B O 1
ATOM 4597 N N . LYS B 2 119 ? 175.298 194.531 180.157 1.00 66.83 126 LYS B N 1
ATOM 4598 C CA . LYS B 2 119 ? 176.702 194.535 179.758 1.00 68.20 126 LYS B CA 1
ATOM 4599 C C . LYS B 2 119 ? 176.942 193.645 178.543 1.00 71.22 126 LYS B C 1
ATOM 4600 O O . LYS B 2 119 ? 177.714 194.006 177.646 1.00 72.05 126 LYS B O 1
ATOM 4606 N N . PHE B 2 120 ? 176.284 192.486 178.487 1.00 69.40 127 PHE B N 1
ATOM 4607 C CA . PHE B 2 120 ? 176.485 191.513 177.419 1.00 68.86 127 PHE B CA 1
ATOM 4608 C C . PHE B 2 120 ? 175.419 191.606 176.331 1.00 68.71 127 PHE B C 1
ATOM 4609 O O . PHE B 2 120 ? 175.139 190.613 175.653 1.00 72.95 127 PHE B O 1
ATOM 4617 N N . ALA B 2 121 ? 174.821 192.778 176.146 1.00 67.52 128 ALA B N 1
ATOM 4618 C CA . ALA B 2 121 ? 173.747 192.921 175.174 1.00 66.35 128 ALA B CA 1
ATOM 4619 C C . ALA B 2 121 ? 174.281 192.867 173.747 1.00 66.13 128 ALA B C 1
ATOM 4620 O O . ALA B 2 121 ? 175.412 193.267 173.463 1.00 65.9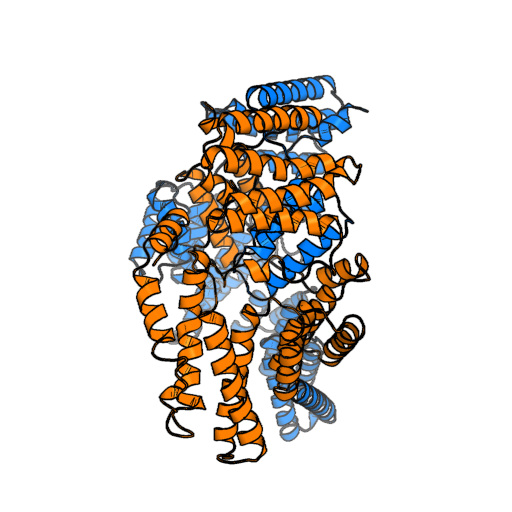2 128 ALA B O 1
ATOM 4622 N N . ASN B 2 122 ? 173.447 192.358 172.845 1.00 67.42 129 ASN B N 1
ATOM 4623 C CA . ASN B 2 122 ? 173.753 192.324 171.420 1.00 64.69 129 ASN B CA 1
ATOM 4624 C C . ASN B 2 122 ? 172.943 193.401 170.717 1.00 65.84 129 ASN B C 1
ATOM 4625 O O . ASN B 2 122 ? 171.710 193.287 170.638 1.00 66.69 129 ASN B O 1
ATOM 4630 N N . PRO B 2 123 ? 173.569 194.453 170.197 1.00 65.52 130 PRO B N 1
ATOM 4631 C CA . PRO B 2 123 ? 172.796 195.589 169.683 1.00 64.94 130 PRO B CA 1
ATOM 4632 C C . PRO B 2 123 ? 172.418 195.480 168.213 1.00 64.48 130 PRO B C 1
ATOM 4633 O O . PRO B 2 123 ? 172.052 196.487 167.601 1.00 66.75 130 PRO B O 1
ATOM 4637 N N . TYR B 2 124 ? 172.498 194.283 167.628 1.00 64.05 131 TYR B N 1
ATOM 4638 C CA . TYR B 2 124 ? 172.192 194.116 166.212 1.00 64.58 131 TYR B CA 1
ATOM 4639 C C . TYR B 2 124 ? 171.168 193.021 165.930 1.00 68.65 131 TYR B C 1
ATOM 4640 O O . TYR B 2 124 ? 170.936 192.700 164.759 1.00 69.62 131 TYR B O 1
ATOM 4649 N N . SER B 2 125 ? 170.544 192.445 166.954 1.00 67.98 132 SER B N 1
ATOM 4650 C CA . SER B 2 125 ? 169.566 191.392 166.729 1.00 65.57 132 SER B CA 1
ATOM 4651 C C . SER B 2 125 ? 168.564 191.381 167.872 1.00 68.99 132 SER B C 1
ATOM 4652 O O . SER B 2 125 ? 168.825 191.899 168.960 1.00 68.53 132 SER B O 1
ATOM 4655 N N . MET B 2 126 ? 167.408 190.781 167.606 1.00 71.95 133 MET B N 1
ATOM 4656 C CA . MET B 2 126 ? 166.348 190.665 168.595 1.00 67.91 133 MET B CA 1
ATOM 4657 C C . MET B 2 126 ? 165.547 189.407 168.300 1.00 67.17 133 MET B C 1
ATOM 4658 O O . MET B 2 126 ? 165.743 188.746 167.278 1.00 66.76 133 MET B O 1
ATOM 4663 N N . GLU B 2 127 ? 164.638 189.077 169.213 1.00 67.06 134 GLU B N 1
ATOM 4664 C CA . GLU B 2 127 ? 163.799 187.893 169.100 1.00 65.07 134 GLU B CA 1
ATOM 4665 C C . GLU B 2 127 ? 162.337 188.306 169.133 1.00 63.06 134 GLU B C 1
ATOM 4666 O O . GLU B 2 127 ? 161.920 189.055 170.022 1.00 69.01 134 GLU B O 1
ATOM 4672 N N . CYS B 2 128 ? 161.565 187.822 168.165 1.00 57.40 135 CYS B N 1
ATOM 4673 C CA . CYS B 2 128 ? 160.134 188.082 168.108 1.00 57.58 135 CYS B CA 1
ATOM 4674 C C . CYS B 2 128 ? 159.497 187.038 167.203 1.00 56.72 135 CYS B C 1
ATOM 4675 O O . CYS B 2 128 ? 160.190 186.411 166.394 1.00 57.46 135 CYS B O 1
ATOM 4678 N N . PRO B 2 129 ? 158.185 186.813 167.328 1.00 55.31 136 PRO B N 1
ATOM 4679 C CA . PRO B 2 129 ? 157.529 185.826 166.451 1.00 55.52 136 PRO B CA 1
ATOM 4680 C C . PRO B 2 129 ? 157.689 186.112 164.968 1.00 54.90 136 PRO B C 1
ATOM 4681 O O . PRO B 2 129 ? 157.801 185.171 164.174 1.00 52.83 136 PRO B O 1
ATOM 4685 N N . GLU B 2 130 ? 157.696 187.384 164.563 1.00 55.93 137 GLU B N 1
ATOM 4686 C CA . GLU B 2 130 ? 157.807 187.698 163.143 1.00 52.74 137 GLU B CA 1
ATOM 4687 C C . GLU B 2 130 ? 159.165 187.308 162.575 1.00 52.87 137 GLU B C 1
ATOM 4688 O O . GLU B 2 130 ? 159.280 187.060 161.370 1.00 52.88 137 GLU B O 1
ATOM 4694 N N . LEU B 2 131 ? 160.201 187.259 163.413 1.00 53.28 138 LEU B N 1
ATOM 4695 C CA . LEU B 2 131 ? 161.522 186.861 162.944 1.00 52.04 138 LEU B CA 1
ATOM 4696 C C . LEU B 2 131 ? 161.720 185.352 162.939 1.00 49.68 138 LEU B C 1
ATOM 4697 O O . LEU B 2 131 ? 162.739 184.880 162.426 1.00 47.62 138 LEU B O 1
ATOM 4702 N N . GLU B 2 132 ? 160.783 184.586 163.502 1.00 49.11 139 GLU B N 1
ATOM 4703 C CA . GLU B 2 132 ? 160.876 183.133 163.430 1.00 45.09 139 GLU B CA 1
ATOM 4704 C C . GLU B 2 132 ? 160.182 182.577 162.195 1.00 44.17 139 GLU B C 1
ATOM 4705 O O . GLU B 2 132 ? 160.544 181.495 161.724 1.00 47.04 139 GLU B O 1
ATOM 4711 N N . CYS B 2 133 ? 159.186 183.288 161.666 1.00 41.69 140 CYS B N 1
ATOM 4712 C CA . CYS B 2 133 ? 158.520 182.834 160.449 1.00 37.63 140 CYS B CA 1
ATOM 4713 C C . CYS B 2 133 ? 159.386 183.064 159.219 1.00 38.29 140 CYS B C 1
ATOM 4714 O O . CYS B 2 133 ? 159.466 182.198 158.342 1.00 38.84 140 CYS B O 1
ATOM 4717 N N . GLU B 2 134 ? 160.038 184.226 159.131 1.00 37.08 141 GLU B N 1
ATOM 4718 C CA . GLU B 2 134 ? 160.881 184.507 157.974 1.00 36.50 141 GLU B CA 1
ATOM 4719 C C . GLU B 2 134 ? 162.029 183.513 157.878 1.00 35.55 141 GLU B C 1
ATOM 4720 O O . GLU B 2 134 ? 162.398 183.082 156.781 1.00 36.20 141 GLU B O 1
ATOM 4726 N N . GLU B 2 135 ? 162.612 183.144 159.018 1.00 36.18 142 GLU B N 1
ATOM 4727 C CA . GLU B 2 135 ? 163.615 182.088 159.023 1.00 32.36 142 GLU B CA 1
ATOM 4728 C C . GLU B 2 135 ? 163.004 180.734 158.698 1.00 29.78 142 GLU B C 1
ATOM 4729 O O . GLU B 2 135 ? 163.663 179.893 158.079 1.00 31.17 142 GLU B O 1
ATOM 4735 N N . GLY B 2 136 ? 161.755 180.504 159.105 1.00 28.92 143 GLY B N 1
ATOM 4736 C CA . GLY B 2 136 ? 161.126 179.220 158.842 1.00 28.02 143 GLY B CA 1
ATOM 4737 C C . GLY B 2 136 ? 160.924 178.951 157.364 1.00 29.05 143 GLY B C 1
ATOM 4738 O O . GLY B 2 136 ? 161.127 177.829 156.896 1.00 29.33 143 GLY B O 1
ATOM 4739 N N . TRP B 2 137 ? 160.514 179.974 156.609 1.00 30.84 144 TRP B N 1
ATOM 4740 C CA . TRP B 2 137 ? 160.296 179.798 155.176 1.00 27.61 144 TRP B CA 1
ATOM 4741 C C . TRP B 2 137 ? 161.596 179.468 154.454 1.00 25.82 144 TRP B C 1
ATOM 4742 O O . TRP B 2 137 ? 161.624 178.593 153.582 1.00 25.94 144 TRP B O 1
ATOM 4753 N N . THR B 2 138 ? 162.682 180.164 154.799 1.00 24.10 145 THR B N 1
ATOM 4754 C CA . THR B 2 138 ? 163.953 179.949 154.113 1.00 23.35 145 THR B CA 1
ATOM 4755 C C . THR B 2 138 ? 164.478 178.540 154.346 1.00 26.11 145 THR B C 1
ATOM 4756 O O . THR B 2 138 ? 164.970 177.893 153.416 1.00 31.10 145 THR B O 1
ATOM 4760 N N . ARG B 2 139 ? 164.381 178.045 155.580 1.00 28.09 146 ARG B N 1
ATOM 4761 C CA . ARG B 2 139 ? 164.822 176.685 155.865 1.00 29.77 146 ARG B CA 1
ATOM 4762 C C . ARG B 2 139 ? 163.946 175.656 155.166 1.00 29.46 146 ARG B C 1
ATOM 4763 O O . ARG B 2 139 ? 164.398 174.538 154.897 1.00 30.79 146 ARG B O 1
ATOM 4771 N N . LEU B 2 140 ? 162.694 176.008 154.876 1.00 28.69 147 LEU B N 1
ATOM 4772 C CA . LEU B 2 140 ? 161.805 175.100 154.160 1.00 29.39 147 LEU B CA 1
ATOM 4773 C C . LEU B 2 140 ? 162.260 174.906 152.719 1.00 29.76 147 LEU B C 1
ATOM 4774 O O . LEU B 2 140 ? 162.298 173.779 152.215 1.00 32.53 147 LEU B O 1
ATOM 4779 N N . LYS B 2 141 ? 162.611 175.999 152.038 1.00 27.97 148 LYS B N 1
ATOM 4780 C CA . LYS B 2 141 ? 162.992 175.910 150.632 1.00 27.20 148 LYS B CA 1
ATOM 4781 C C . LYS B 2 141 ? 164.321 175.192 150.444 1.00 29.47 148 LYS B C 1
ATOM 4782 O O . LYS B 2 141 ? 164.484 174.424 149.491 1.00 35.69 148 LYS B O 1
ATOM 4788 N N . CYS B 2 142 ? 165.283 175.428 151.333 1.00 29.42 149 CYS B N 1
ATOM 4789 C CA . CYS B 2 142 ? 166.591 174.804 151.185 1.00 34.30 149 CYS B CA 1
ATOM 4790 C C . CYS B 2 142 ? 166.559 173.300 151.418 1.00 41.97 149 CYS B C 1
ATOM 4791 O O . CYS B 2 142 ? 167.555 172.628 151.129 1.00 47.20 149 CYS B O 1
ATOM 4794 N N . GLY B 2 143 ? 165.461 172.756 151.928 1.00 37.29 150 GLY B N 1
ATOM 4795 C CA . GLY B 2 143 ? 165.327 171.327 152.095 1.00 34.38 150 GLY B CA 1
ATOM 4796 C C . GLY B 2 143 ? 165.554 170.799 153.491 1.00 40.84 150 GLY B C 1
ATOM 4797 O O . GLY B 2 143 ? 165.597 169.577 153.667 1.00 49.29 150 GLY B O 1
ATOM 4798 N N . ARG B 2 144 ? 165.708 171.668 154.485 1.00 39.19 151 ARG B N 1
ATOM 4799 C CA . ARG B 2 144 ? 165.867 171.255 155.879 1.00 36.84 151 ARG B CA 1
ATOM 4800 C C . ARG B 2 144 ? 164.496 171.347 156.540 1.00 38.03 151 ARG B C 1
ATOM 4801 O O . ARG B 2 144 ? 164.152 172.351 157.161 1.00 40.20 151 ARG B O 1
ATOM 4809 N N . ASN B 2 145 ? 163.707 170.282 156.399 1.00 36.42 152 ASN B N 1
ATOM 4810 C CA . ASN B 2 145 ? 162.330 170.306 156.881 1.00 35.07 152 ASN B CA 1
ATOM 4811 C C . ASN B 2 145 ? 162.253 170.256 158.401 1.00 37.55 152 ASN B C 1
ATOM 4812 O O . ASN B 2 145 ? 161.395 170.914 158.998 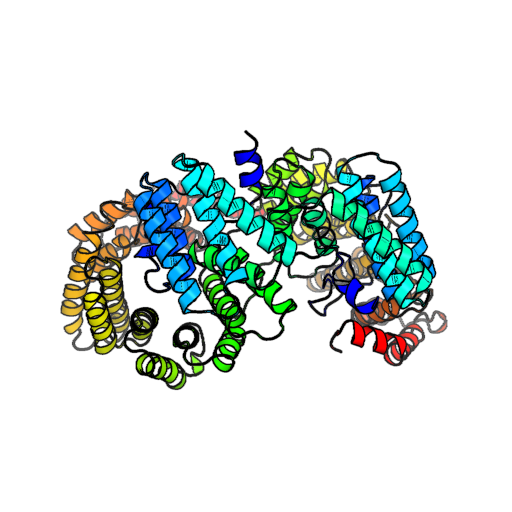1.00 40.87 152 ASN B O 1
ATOM 4817 N N . GLU B 2 146 ? 163.125 169.477 159.045 1.00 38.72 153 GLU B N 1
ATOM 4818 C CA . GLU B 2 146 ? 163.034 169.310 160.493 1.00 38.19 153 GLU B CA 1
ATOM 4819 C C . GLU B 2 146 ? 163.320 170.612 161.231 1.00 35.64 153 GLU B C 1
ATOM 4820 O O . GLU B 2 146 ? 162.643 170.935 162.212 1.00 37.74 153 GLU B O 1
ATOM 4826 N N . ARG B 2 147 ? 164.324 171.368 160.784 1.00 33.38 154 ARG B N 1
ATOM 4827 C CA . ARG B 2 147 ? 164.596 172.665 161.389 1.00 31.33 154 ARG B CA 1
ATOM 4828 C C . ARG B 2 147 ? 163.494 173.675 161.102 1.00 33.03 154 ARG B C 1
ATOM 4829 O O . ARG B 2 147 ? 163.262 174.569 161.921 1.00 32.37 154 ARG B O 1
ATOM 4837 N N . ALA B 2 148 ? 162.817 173.557 159.959 1.00 34.64 155 ALA B N 1
ATOM 4838 C CA . ALA B 2 148 ? 161.718 174.459 159.639 1.00 32.87 155 ALA B CA 1
ATOM 4839 C C . ALA B 2 148 ? 160.467 174.144 160.444 1.00 33.03 155 ALA B C 1
ATOM 4840 O O . ALA B 2 148 ? 159.635 175.030 160.656 1.00 33.70 155 ALA B O 1
ATOM 4842 N N . LYS B 2 149 ? 160.310 172.895 160.881 1.00 34.63 156 LYS B N 1
ATOM 4843 C CA . LYS B 2 149 ? 159.167 172.536 161.712 1.00 29.78 156 LYS B CA 1
ATOM 4844 C C . LYS B 2 149 ? 159.193 173.272 163.043 1.00 31.86 156 LYS B C 1
ATOM 4845 O O . LYS B 2 149 ? 158.148 173.705 163.539 1.00 34.65 156 LYS B O 1
ATOM 4851 N N . MET B 2 150 ? 160.375 173.418 163.639 1.00 31.92 157 MET B N 1
ATOM 4852 C CA . MET B 2 150 ? 160.458 173.943 164.995 1.00 31.79 157 MET B CA 1
ATOM 4853 C C . MET B 2 150 ? 160.443 175.464 165.035 1.00 34.28 157 MET B C 1
ATOM 4854 O O . MET B 2 150 ? 160.069 176.044 166.059 1.00 36.69 157 MET B O 1
ATOM 4859 N N . CYS B 2 151 ? 160.845 176.125 163.949 1.00 34.92 158 CYS B N 1
ATOM 4860 C CA . CYS B 2 151 ? 160.701 177.575 163.880 1.00 33.68 158 CYS B CA 1
ATOM 4861 C C . CYS B 2 151 ? 159.234 177.980 163.898 1.00 34.53 158 CYS B C 1
ATOM 4862 O O . CYS B 2 151 ? 158.861 178.965 164.545 1.00 40.26 158 CYS B O 1
ATOM 4865 N N . PHE B 2 152 ? 158.385 177.232 163.190 1.00 32.40 159 PHE B N 1
ATOM 4866 C CA . PHE B 2 152 ? 156.955 177.516 163.197 1.00 30.43 159 PHE B CA 1
ATOM 4867 C C . PHE B 2 152 ? 156.313 177.102 164.515 1.00 36.09 159 PHE B C 1
ATOM 4868 O O . PHE B 2 152 ? 155.437 177.804 165.031 1.00 42.50 159 PHE B O 1
ATOM 4876 N N . GLU B 2 153 ? 156.731 175.962 165.069 1.00 37.12 160 GLU B N 1
ATOM 4877 C CA . GLU B 2 153 ? 156.121 175.465 166.300 1.00 39.72 160 GLU B CA 1
ATOM 4878 C C . GLU B 2 153 ? 156.384 176.402 167.471 1.00 42.40 160 GLU B C 1
ATOM 4879 O O . GLU B 2 153 ? 155.493 176.641 168.294 1.00 46.99 160 GLU B O 1
ATOM 4885 N N . LYS B 2 154 ? 157.600 176.943 167.566 1.00 40.72 161 LYS B N 1
ATOM 4886 C CA . LYS B 2 154 ? 157.917 177.842 168.671 1.00 42.64 161 LYS B CA 1
ATOM 4887 C C . LYS B 2 154 ? 157.221 179.189 168.509 1.00 44.61 161 LYS B C 1
ATOM 4888 O O . LYS B 2 154 ? 156.964 179.884 169.498 1.00 52.04 161 LYS B O 1
ATOM 4894 N N . ALA B 2 155 ? 156.906 179.577 167.272 1.00 41.77 162 ALA B N 1
ATOM 4895 C CA . ALA B 2 155 ? 156.177 180.820 167.048 1.00 40.76 162 ALA B CA 1
ATOM 4896 C C . ALA B 2 155 ? 154.708 180.709 167.428 1.00 45.08 162 ALA B C 1
ATOM 4897 O O . ALA B 2 155 ? 154.105 181.715 167.814 1.00 51.76 162 ALA B O 1
ATOM 4899 N N . LEU B 2 156 ? 154.114 179.518 167.323 1.00 46.00 163 LEU B N 1
ATOM 4900 C CA . LEU B 2 156 ? 152.720 179.343 167.712 1.00 49.50 163 LEU B CA 1
ATOM 4901 C C . LEU B 2 156 ? 152.518 179.408 169.218 1.00 56.75 163 LEU B C 1
ATOM 4902 O O . LEU B 2 156 ? 151.400 179.677 169.667 1.00 63.24 163 LEU B O 1
ATOM 4907 N N . GLU B 2 157 ? 153.561 179.158 170.008 1.00 57.18 164 GLU B N 1
ATOM 4908 C CA . GLU B 2 157 ? 153.412 179.235 171.456 1.00 57.52 164 GLU B CA 1
ATOM 4909 C C . GLU B 2 157 ? 153.125 180.662 171.902 1.00 59.93 164 GLU B C 1
ATOM 4910 O O . GLU B 2 157 ? 152.355 180.883 172.843 1.00 66.05 164 GLU B O 1
ATOM 4916 N N . GLU B 2 158 ? 153.738 181.643 171.241 1.00 58.44 165 GLU B N 1
ATOM 4917 C CA . GLU B 2 158 ? 153.499 183.038 171.596 1.00 64.36 165 GLU B CA 1
ATOM 4918 C C . GLU B 2 158 ? 152.121 183.497 171.130 1.00 67.64 165 GLU B C 1
ATOM 4919 O O . GLU B 2 158 ? 151.392 184.161 171.876 1.00 70.80 165 GLU B O 1
ATOM 4925 N N . LYS B 2 159 ? 151.750 183.155 169.895 1.00 64.77 166 LYS B N 1
ATOM 4926 C CA . LYS B 2 159 ? 150.444 183.487 169.333 1.00 61.51 166 LYS B CA 1
ATOM 4927 C C . LYS B 2 159 ? 149.665 182.200 169.104 1.00 63.18 166 LYS B C 1
ATOM 4928 O O . LYS B 2 159 ? 149.957 181.463 168.150 1.00 63.56 166 LYS B O 1
ATOM 4934 N N . PRO B 2 160 ? 148.667 181.885 169.936 1.00 65.60 167 PRO B N 1
ATOM 4935 C CA . PRO B 2 160 ? 148.028 180.558 169.848 1.00 68.67 167 PRO B CA 1
ATOM 4936 C C . PRO B 2 160 ? 147.401 180.254 168.498 1.00 71.30 167 PRO B C 1
ATOM 4937 O O . PRO B 2 160 ? 147.437 179.100 168.053 1.00 74.42 167 PRO B O 1
ATOM 4941 N N . LYS B 2 161 ? 146.825 181.249 167.828 1.00 67.88 168 LYS B N 1
ATOM 4942 C CA . LYS B 2 161 ? 146.220 181.060 166.515 1.00 65.60 168 LYS B CA 1
ATOM 4943 C C . LYS B 2 161 ? 146.794 182.098 165.567 1.00 67.19 168 LYS B C 1
ATOM 4944 O O . LYS B 2 161 ? 146.786 183.294 165.875 1.00 71.83 168 LYS B O 1
ATOM 4950 N N . ASP B 2 162 ? 147.287 181.646 164.421 1.00 61.84 169 ASP B N 1
ATOM 4951 C CA . ASP B 2 162 ? 147.859 182.544 163.428 1.00 59.83 169 ASP B CA 1
ATOM 4952 C C . ASP B 2 162 ? 147.751 181.883 162.059 1.00 60.16 169 ASP B C 1
ATOM 4953 O O . ASP B 2 162 ? 148.344 180.820 161.836 1.00 63.22 169 ASP B O 1
ATOM 4958 N N . PRO B 2 163 ? 146.997 182.467 161.123 1.00 56.09 170 PRO B N 1
ATOM 4959 C CA . PRO B 2 163 ? 146.772 181.788 159.836 1.00 57.03 170 PRO B CA 1
ATOM 4960 C C . PRO B 2 163 ? 148.028 181.587 159.007 1.00 58.33 170 PRO B C 1
ATOM 4961 O O . PRO B 2 163 ? 148.024 180.722 158.124 1.00 59.43 170 PRO B O 1
ATOM 4965 N N . GLU B 2 164 ? 149.098 182.342 159.252 1.00 55.47 171 GLU B N 1
ATOM 4966 C CA . GLU B 2 164 ? 150.304 182.180 158.449 1.00 52.91 171 GLU B CA 1
ATOM 4967 C C . GLU B 2 164 ? 151.217 181.083 158.984 1.00 52.38 171 GLU B C 1
ATOM 4968 O O . GLU B 2 164 ? 151.716 180.264 158.206 1.00 52.67 171 GLU B O 1
ATOM 4974 N N . CYS B 2 165 ? 151.448 181.047 160.298 1.00 52.59 172 CYS B N 1
ATOM 4975 C CA . CYS B 2 165 ? 152.284 179.997 160.871 1.00 47.76 172 CYS B CA 1
ATOM 4976 C C . CYS B 2 165 ? 151.639 178.629 160.706 1.00 46.68 172 CYS B C 1
ATOM 4977 O O . CYS B 2 165 ? 152.328 177.639 160.438 1.00 47.48 172 CYS B O 1
ATOM 4980 N N . SER B 2 166 ? 150.317 178.553 160.875 1.00 46.50 173 SER B N 1
ATOM 4981 C CA . SER B 2 166 ? 149.628 177.270 160.793 1.00 44.94 173 SER B CA 1
ATOM 4982 C C . SER B 2 166 ? 149.768 176.655 159.408 1.00 45.91 173 SER B C 1
ATOM 4983 O O . SER B 2 166 ? 149.941 175.438 159.277 1.00 45.80 173 SER B O 1
ATOM 4986 N N . SER B 2 167 ? 149.684 177.477 158.361 1.00 46.74 174 SER B N 1
ATOM 4987 C CA . SER B 2 167 ? 149.860 176.967 157.007 1.00 43.44 174 SER B CA 1
ATOM 4988 C C . SER B 2 167 ? 151.263 176.413 156.806 1.00 40.49 174 SER B C 1
ATOM 4989 O O . SER B 2 167 ? 151.438 175.348 156.205 1.00 40.92 174 SER B O 1
ATOM 4992 N N . GLY B 2 168 ? 152.275 177.121 157.307 1.00 39.77 175 GLY B N 1
ATOM 4993 C CA . GLY B 2 168 ? 153.645 176.690 157.095 1.00 37.68 175 GLY B CA 1
ATOM 4994 C C . GLY B 2 168 ? 153.977 175.391 157.802 1.00 39.51 175 GLY B C 1
ATOM 4995 O O . GLY B 2 168 ? 154.735 174.569 157.281 1.00 41.30 175 GLY B O 1
ATOM 4996 N N . MET B 2 169 ? 153.429 175.191 159.001 1.00 38.90 176 MET B N 1
ATOM 4997 C CA . MET B 2 169 ? 153.760 173.992 159.762 1.00 35.55 176 MET B CA 1
ATOM 4998 C C . MET B 2 169 ? 153.185 172.743 159.106 1.00 38.10 176 MET B C 1
ATOM 4999 O O . MET B 2 169 ? 153.807 171.677 159.138 1.00 41.67 176 MET B O 1
ATOM 5004 N N . ALA B 2 170 ? 151.998 172.854 158.504 1.00 37.35 177 ALA B N 1
ATOM 5005 C CA . ALA B 2 170 ? 151.399 171.707 157.829 1.00 33.37 177 ALA B CA 1
ATOM 5006 C C . ALA B 2 170 ? 152.216 171.281 156.616 1.00 35.75 177 ALA B C 1
ATOM 5007 O O . ALA B 2 170 ? 152.344 170.084 156.337 1.00 40.63 177 ALA B O 1
ATOM 5009 N N . ILE B 2 171 ? 152.762 172.246 155.872 1.00 33.58 178 ILE B N 1
ATOM 5010 C CA . ILE B 2 171 ? 153.570 171.919 154.701 1.00 34.55 178 ILE B CA 1
ATOM 5011 C C . ILE B 2 171 ? 154.841 171.185 155.111 1.00 37.98 178 ILE B C 1
ATOM 5012 O O . ILE B 2 171 ? 155.239 170.204 154.472 1.00 40.18 178 ILE B O 1
ATOM 5017 N N . ALA B 2 172 ? 155.501 171.645 156.176 1.00 37.20 179 ALA B N 1
ATOM 5018 C CA . ALA B 2 172 ? 156.714 170.979 156.643 1.00 35.44 179 ALA B CA 1
ATOM 5019 C C . ALA B 2 172 ? 156.418 169.569 157.139 1.00 36.90 179 ALA B C 1
ATOM 5020 O O . ALA B 2 172 ? 157.221 168.652 156.937 1.00 36.62 179 ALA B O 1
ATOM 5022 N N . MET B 2 173 ? 155.279 169.383 157.806 1.00 37.33 180 MET B N 1
ATOM 5023 C CA . MET B 2 173 ? 154.887 168.054 158.263 1.00 37.63 180 MET B CA 1
ATOM 5024 C C . MET B 2 173 ? 154.627 167.119 157.087 1.00 42.78 180 MET B C 1
ATOM 5025 O O . MET B 2 173 ? 154.987 165.938 157.137 1.00 46.55 180 MET B O 1
ATOM 5030 N N . PHE B 2 174 ? 153.990 167.625 156.027 1.00 43.63 181 PHE B N 1
ATOM 5031 C CA . PHE B 2 174 ? 153.726 166.800 154.851 1.00 44.45 181 PHE B CA 1
ATOM 5032 C C . PHE B 2 174 ? 155.019 166.391 154.159 1.00 48.52 181 PHE B C 1
ATOM 5033 O O . PHE B 2 174 ? 155.159 165.244 153.722 1.00 54.07 181 PHE B O 1
ATOM 5041 N N . ARG B 2 175 ? 155.971 167.318 154.047 1.00 45.52 182 ARG B N 1
ATOM 5042 C CA . ARG B 2 175 ? 157.234 167.017 153.383 1.00 44.93 182 ARG B CA 1
ATOM 5043 C C . ARG B 2 175 ? 158.044 165.995 154.169 1.00 52.00 182 ARG B C 1
ATOM 5044 O O . ARG B 2 175 ? 158.731 165.154 153.579 1.00 59.55 182 ARG B O 1
ATOM 5052 N N . LEU B 2 176 ? 157.990 166.060 155.501 1.00 52.22 183 LEU B N 1
ATOM 5053 C CA . LEU B 2 176 ? 158.758 165.130 156.323 1.00 52.35 183 LEU B CA 1
ATOM 5054 C C . LEU B 2 176 ? 158.234 163.706 156.188 1.00 59.31 183 LEU B C 1
ATOM 5055 O O . LEU B 2 176 ? 159.014 162.763 156.021 1.00 65.95 183 LEU B O 1
ATOM 5060 N N . GLU B 2 177 ? 156.912 163.530 156.258 1.00 60.68 184 GLU B N 1
ATOM 5061 C CA . GLU B 2 177 ? 156.344 162.188 156.180 1.00 66.79 184 GLU B CA 1
ATOM 5062 C C . GLU B 2 177 ? 156.570 161.561 154.811 1.00 67.14 184 GLU B C 1
ATOM 5063 O O . GLU B 2 177 ? 156.682 160.335 154.704 1.00 69.24 184 GLU B O 1
ATOM 5069 N N . GLU B 2 178 ? 156.644 162.381 153.762 1.00 65.15 185 GLU B N 1
ATOM 5070 C CA . GLU B 2 178 ? 156.941 161.861 152.432 1.00 69.39 185 GLU B CA 1
ATOM 5071 C C . GLU B 2 178 ? 158.336 161.252 152.373 1.00 73.36 185 GLU B C 1
ATOM 5072 O O . GLU B 2 178 ? 158.535 160.203 151.751 1.00 77.64 185 GLU B O 1
ATOM 5078 N N . LYS B 2 179 ? 159.311 161.891 153.012 1.00 73.48 186 LYS B N 1
ATOM 5079 C CA . LYS B 2 179 ? 160.686 161.410 153.002 1.00 76.00 186 LYS B CA 1
ATOM 5080 C C . LYS B 2 179 ? 161.348 161.739 154.336 1.00 77.97 186 LYS B C 1
ATOM 5081 O O . LYS B 2 179 ? 161.590 162.915 154.637 1.00 78.29 186 LYS B O 1
ATOM 5087 N N . PRO B 2 180 ? 161.647 160.737 155.160 1.00 78.79 187 PRO B N 1
ATOM 5088 C CA . PRO B 2 180 ? 162.185 161.011 156.497 1.00 80.31 187 PRO B CA 1
ATOM 5089 C C . PRO B 2 180 ? 163.579 161.619 156.451 1.00 82.63 187 PRO B C 1
ATOM 5090 O O . PRO B 2 180 ? 164.331 161.449 155.489 1.00 86.22 187 PRO B O 1
ATOM 5094 N N . GLU B 2 181 ? 163.913 162.340 157.519 1.00 80.17 188 GLU B N 1
ATOM 5095 C CA . GLU B 2 181 ? 165.206 163.000 157.634 1.00 81.56 188 GLU B CA 1
ATOM 5096 C C . GLU B 2 181 ? 166.271 162.018 158.110 1.00 80.69 188 GLU B C 1
ATOM 5097 O O . GLU B 2 181 ? 166.011 161.161 158.958 1.00 80.55 188 GLU B O 1
ATOM 5103 N N . LYS B 2 182 ? 167.473 162.146 157.555 1.00 81.03 189 LYS B N 1
ATOM 5104 C CA . LYS B 2 182 ? 168.560 161.235 157.887 1.00 79.22 189 LYS B CA 1
ATOM 5105 C C . LYS B 2 182 ? 169.139 161.554 159.261 1.00 79.14 189 LYS B C 1
ATOM 5106 O O . LYS B 2 182 ? 169.254 162.719 159.648 1.00 82.49 189 LYS B O 1
ATOM 5112 N N . GLN B 2 183 ? 169.509 160.506 159.996 1.00 80.77 190 GLN B N 1
ATOM 5113 C CA . GLN B 2 183 ? 170.108 160.624 161.320 1.00 78.83 190 GLN B CA 1
ATOM 5114 C C . GLN B 2 183 ? 171.467 159.941 161.307 1.00 82.55 190 GLN B C 1
ATOM 5115 O O . GLN B 2 183 ? 171.602 158.842 160.762 1.00 86.76 190 GLN B O 1
ATOM 5121 N N . PHE B 2 184 ? 172.468 160.585 161.903 1.00 82.97 191 PHE B N 1
ATOM 5122 C CA . PHE B 2 184 ? 173.808 160.019 162.025 1.00 83.54 191 PHE B CA 1
ATOM 5123 C C . PHE B 2 184 ? 174.068 159.669 163.483 1.00 83.21 191 PHE B C 1
ATOM 5124 O O . PHE B 2 184 ? 174.077 160.556 164.343 1.00 89.86 191 PHE B O 1
ATOM 5132 N N . SER B 2 185 ? 174.293 158.385 163.757 1.00 76.50 192 SER B N 1
ATOM 5133 C CA . SER B 2 185 ? 174.490 157.899 165.116 1.00 74.29 192 SER B CA 1
ATOM 5134 C C . SER B 2 185 ? 175.900 157.392 165.371 1.00 73.15 192 SER B C 1
ATOM 5135 O O . SER B 2 185 ? 176.556 157.840 166.316 1.00 74.75 192 SER B O 1
ATOM 5138 N N . VAL B 2 186 ? 176.385 156.458 164.551 1.00 74.09 193 VAL B N 1
ATOM 5139 C CA . VAL B 2 186 ? 177.698 155.874 164.800 1.00 71.94 193 VAL B CA 1
ATOM 5140 C C . VAL B 2 186 ? 178.806 156.889 164.550 1.00 72.36 193 VAL B C 1
ATOM 5141 O O . VAL B 2 186 ? 179.857 156.842 165.201 1.00 70.60 193 VAL B O 1
ATOM 5145 N N . ASP B 2 187 ? 178.603 157.823 163.618 1.00 74.55 194 ASP B N 1
ATOM 5146 C CA . ASP B 2 187 ? 179.609 158.854 163.381 1.00 75.88 194 ASP B CA 1
ATOM 5147 C C . ASP B 2 187 ? 179.679 159.830 164.548 1.00 73.09 194 ASP B C 1
ATOM 5148 O O . ASP B 2 187 ? 180.768 160.165 165.026 1.00 71.97 194 ASP B O 1
ATOM 5153 N N . ALA B 2 188 ? 178.521 160.300 165.018 1.00 71.40 195 ALA B N 1
ATOM 5154 C CA . ALA B 2 188 ? 178.503 161.278 166.101 1.00 67.86 195 ALA B CA 1
ATOM 5155 C C . ALA B 2 188 ? 178.998 160.676 167.409 1.00 70.74 195 ALA B C 1
ATOM 5156 O O . ALA B 2 188 ? 179.754 161.319 168.145 1.00 73.06 195 ALA B O 1
ATOM 5158 N N . LEU B 2 189 ? 178.580 159.446 167.721 1.00 68.03 196 LEU B N 1
ATOM 5159 C CA . LEU B 2 189 ? 178.993 158.828 168.978 1.00 63.12 196 LEU B CA 1
ATOM 5160 C C . LEU B 2 189 ? 180.495 158.584 169.009 1.00 65.80 196 LEU B C 1
ATOM 5161 O O . LEU B 2 189 ? 181.144 158.805 170.038 1.00 70.10 196 LEU B O 1
ATOM 5166 N N . LYS B 2 190 ? 181.068 158.124 167.894 1.00 66.45 197 LYS B N 1
ATOM 5167 C CA . LYS B 2 190 ? 182.513 157.925 167.836 1.00 66.35 197 LYS B CA 1
ATOM 5168 C C . LYS B 2 190 ? 183.256 159.245 167.984 1.00 67.76 197 LYS B C 1
ATOM 5169 O O . LYS B 2 190 ? 184.280 159.316 168.673 1.00 67.36 197 LYS B O 1
ATOM 5175 N N . GLN B 2 191 ? 182.760 160.299 167.335 1.00 68.68 198 GLN B N 1
ATOM 5176 C CA . GLN B 2 191 ? 183.409 161.602 167.430 1.00 70.68 198 GLN B CA 1
ATOM 5177 C C . GLN B 2 191 ? 183.349 162.148 168.852 1.00 71.80 198 GLN B C 1
ATOM 5178 O O . GLN B 2 191 ? 184.340 162.689 169.356 1.00 73.91 198 GLN B O 1
ATOM 5184 N N . ALA B 2 192 ? 182.198 162.011 169.514 1.00 71.15 199 ALA B N 1
ATOM 5185 C CA . ALA B 2 192 ? 182.055 162.516 170.876 1.00 69.60 199 ALA B CA 1
ATOM 5186 C C . ALA B 2 192 ? 182.908 161.735 171.864 1.00 71.34 199 ALA B C 1
ATOM 5187 O O . ALA B 2 192 ? 183.400 162.307 172.842 1.00 72.63 199 ALA B O 1
ATOM 5189 N N . MET B 2 193 ? 183.081 160.433 171.638 1.00 72.26 200 MET B N 1
ATOM 5190 C CA . MET B 2 193 ? 183.902 159.627 172.535 1.00 70.55 200 MET B CA 1
ATOM 5191 C C . MET B 2 193 ? 185.369 160.027 172.452 1.00 74.89 200 MET B C 1
ATOM 5192 O O . MET B 2 193 ? 186.128 159.829 173.407 1.00 75.34 200 MET B O 1
ATOM 5197 N N . GLU B 2 194 ? 185.789 160.581 171.313 1.00 76.85 201 GLU B N 1
ATOM 5198 C CA . GLU B 2 194 ? 187.173 161.019 171.167 1.00 77.80 201 GLU B CA 1
ATOM 5199 C C . GLU B 2 194 ? 187.434 162.325 171.908 1.00 75.47 201 GLU B C 1
ATOM 5200 O O . GLU B 2 194 ? 188.547 162.545 172.397 1.00 74.76 201 GLU B O 1
ATOM 5206 N N . LEU B 2 195 ? 186.433 163.204 171.998 1.00 72.95 202 LEU B N 1
ATOM 5207 C CA . LEU B 2 195 ? 186.590 164.436 172.765 1.00 73.63 202 LEU B CA 1
ATOM 5208 C C . LEU B 2 195 ? 186.535 164.175 174.266 1.00 77.62 202 LEU B C 1
ATOM 5209 O O . LEU B 2 195 ? 187.251 164.823 175.036 1.00 78.84 202 LEU B O 1
ATOM 5214 N N . ASN B 2 196 ? 185.692 163.238 174.698 1.00 78.87 203 ASN B N 1
ATOM 5215 C CA . ASN B 2 196 ? 185.580 162.874 176.108 1.00 78.88 203 ASN B CA 1
ATOM 5216 C C . ASN B 2 196 ? 186.131 161.469 176.296 1.00 80.96 203 ASN B C 1
ATOM 5217 O O . ASN B 2 196 ? 185.424 160.485 176.030 1.00 81.98 203 ASN B O 1
ATOM 5222 N N . PRO B 2 197 ? 187.374 161.314 176.759 1.00 81.25 204 PRO B N 1
ATOM 5223 C CA . PRO B 2 197 ? 187.980 159.982 176.839 1.00 79.26 204 PRO B CA 1
ATOM 5224 C C . PRO B 2 197 ? 187.733 159.232 178.138 1.00 82.01 204 PRO B C 1
ATOM 5225 O O . PRO B 2 197 ? 188.128 158.063 178.231 1.00 85.48 204 PRO B O 1
ATOM 5229 N N . GLN B 2 198 ? 187.096 159.851 179.130 1.00 80.37 205 GLN B N 1
ATOM 5230 C CA . GLN B 2 198 ? 186.876 159.219 180.425 1.00 79.86 205 GLN B CA 1
ATOM 5231 C C . GLN B 2 198 ? 185.392 159.032 180.719 1.00 81.18 205 GLN B C 1
ATOM 5232 O O . GLN B 2 198 ? 184.986 158.973 181.881 1.00 83.89 205 GLN B O 1
ATOM 5238 N N . ASN B 2 199 ? 184.570 158.937 179.677 1.00 76.44 206 ASN B N 1
ATOM 5239 C CA . ASN B 2 199 ? 183.132 158.747 179.819 1.00 71.59 206 ASN B CA 1
ATOM 5240 C C . ASN B 2 199 ? 182.771 157.349 179.341 1.00 70.97 206 ASN B C 1
ATOM 5241 O O . ASN B 2 199 ? 183.072 156.983 178.200 1.00 72.15 206 ASN B O 1
ATOM 5246 N N . GLN B 2 200 ? 182.124 156.574 180.211 1.00 70.01 207 GLN B N 1
ATOM 5247 C CA . GLN B 2 200 ? 181.733 155.210 179.885 1.00 69.45 207 GLN B CA 1
ATOM 5248 C C . GLN B 2 200 ? 180.267 155.082 179.500 1.00 68.76 207 GLN B C 1
ATOM 5249 O O . GLN B 2 200 ? 179.885 154.065 178.911 1.00 64.50 207 GLN B O 1
ATOM 5255 N N . TYR B 2 201 ? 179.443 156.082 179.821 1.00 69.30 208 TYR B N 1
ATOM 5256 C CA . TYR B 2 201 ? 178.043 156.052 179.411 1.00 61.67 208 TYR B CA 1
ATOM 5257 C C . TYR B 2 201 ? 177.913 156.076 177.895 1.00 59.01 208 TYR B C 1
ATOM 5258 O O . TYR B 2 201 ? 177.054 155.392 177.329 1.00 62.05 208 TYR B O 1
ATOM 5267 N N . LEU B 2 202 ? 178.750 156.863 177.217 1.00 56.82 209 LEU B N 1
ATOM 5268 C CA . LEU B 2 202 ? 178.712 156.887 175.760 1.00 54.15 209 LEU B CA 1
ATOM 5269 C C . LEU B 2 202 ? 179.214 155.581 175.159 1.00 59.14 209 LEU B C 1
ATOM 5270 O O . LEU B 2 202 ? 178.926 155.288 173.994 1.00 62.58 209 LEU B O 1
ATOM 5275 N N . LYS B 2 203 ? 179.970 154.790 175.925 1.00 60.17 210 LYS B N 1
ATOM 5276 C CA . LYS B 2 203 ? 180.467 153.521 175.403 1.00 60.82 210 LYS B CA 1
ATOM 5277 C C . LYS B 2 203 ? 179.345 152.503 175.240 1.00 61.47 210 LYS B C 1
ATOM 5278 O O . LYS B 2 203 ? 179.256 151.834 174.206 1.00 63.57 210 LYS B O 1
ATOM 5284 N N . VAL B 2 204 ? 178.478 152.369 176.247 1.00 61.57 211 VAL B N 1
ATOM 5285 C CA . VAL B 2 204 ? 177.405 151.386 176.164 1.00 61.38 211 VAL B CA 1
ATOM 5286 C C . VAL B 2 204 ? 176.312 151.820 175.199 1.00 60.37 211 VAL B C 1
ATOM 5287 O O . VAL B 2 204 ? 175.545 150.977 174.721 1.00 60.84 211 VAL B O 1
ATOM 5291 N N . LEU B 2 205 ? 176.207 153.116 174.904 1.00 56.76 212 LEU B N 1
ATOM 5292 C CA . LEU B 2 205 ? 175.255 153.554 173.889 1.00 54.16 212 LEU B CA 1
ATOM 5293 C C . LEU B 2 205 ? 175.681 153.092 172.503 1.00 58.43 212 LEU B C 1
ATOM 5294 O O . LEU B 2 205 ? 174.847 152.640 171.711 1.00 64.76 212 LEU B O 1
ATOM 5299 N N . LEU B 2 206 ? 176.974 153.201 172.190 1.00 56.44 213 LEU B N 1
ATOM 5300 C CA . LEU B 2 206 ? 177.460 152.755 170.888 1.00 57.50 213 LEU B CA 1
ATOM 5301 C C . LEU B 2 206 ? 177.352 151.244 170.743 1.00 63.61 213 LEU B C 1
ATOM 5302 O O . LEU B 2 206 ? 176.978 150.744 169.676 1.00 67.44 213 LEU B O 1
ATOM 5307 N N . ALA B 2 207 ? 177.676 150.500 171.802 1.00 62.66 214 ALA B N 1
ATOM 5308 C CA . ALA B 2 207 ? 177.600 149.045 171.737 1.00 62.37 214 ALA B CA 1
ATOM 5309 C C . ALA B 2 207 ? 176.173 148.577 171.494 1.00 62.32 214 ALA B C 1
ATOM 5310 O O . ALA B 2 207 ? 175.941 147.649 170.713 1.00 66.21 214 ALA B O 1
ATOM 5312 N N . LEU B 2 208 ? 175.201 149.209 172.156 1.00 62.85 215 LEU B N 1
ATOM 5313 C CA . LEU B 2 208 ? 173.802 148.872 171.913 1.00 59.97 215 LEU B CA 1
ATOM 5314 C C . LEU B 2 208 ? 173.401 149.167 170.476 1.00 61.58 215 LEU B C 1
ATOM 5315 O O . LEU B 2 208 ? 172.542 148.477 169.917 1.00 65.27 215 LEU B O 1
ATOM 5320 N N . LYS B 2 209 ? 173.998 150.193 169.868 1.00 61.41 216 LYS B N 1
ATOM 5321 C CA . LYS B 2 209 ? 173.766 150.448 168.452 1.00 64.80 216 LYS B CA 1
ATOM 5322 C C . LYS B 2 209 ? 174.367 149.343 167.592 1.00 72.99 216 LYS B C 1
ATOM 5323 O O . LYS B 2 209 ? 173.717 148.845 166.666 1.00 75.22 216 LYS B O 1
ATOM 5329 N N . LEU B 2 210 ? 175.603 148.938 167.898 1.00 74.25 217 LEU B N 1
ATOM 5330 C CA . LEU B 2 210 ? 176.299 147.953 167.077 1.00 72.69 217 LEU B CA 1
ATOM 5331 C C . LEU B 2 210 ? 175.653 146.577 167.165 1.00 75.99 217 LEU B C 1
ATOM 5332 O O . LEU B 2 210 ? 175.707 145.812 166.197 1.00 82.30 217 LEU B O 1
ATOM 5337 N N . LEU B 2 211 ? 175.054 146.238 168.307 1.00 73.43 218 LEU B N 1
ATOM 5338 C CA . LEU B 2 211 ? 174.390 144.945 168.428 1.00 72.89 218 LEU B CA 1
ATOM 5339 C C . LEU B 2 211 ? 173.234 144.826 167.445 1.00 76.28 218 LEU B C 1
ATOM 5340 O O . LEU B 2 211 ? 173.067 143.788 166.795 1.00 78.80 218 LEU B O 1
ATOM 5345 N N . ARG B 2 212 ? 172.427 145.880 167.318 1.00 77.14 219 ARG B N 1
ATOM 5346 C CA . ARG B 2 212 ? 171.295 145.834 166.402 1.00 80.37 219 ARG B CA 1
ATOM 5347 C C . ARG B 2 212 ? 171.737 145.885 164.946 1.00 80.04 219 ARG B C 1
ATOM 5348 O O . ARG B 2 212 ? 171.047 145.336 164.081 1.00 80.11 219 ARG B O 1
ATOM 5356 N N . MET B 2 213 ? 172.872 146.522 164.660 1.00 78.65 220 MET B N 1
ATOM 5357 C CA . MET B 2 213 ? 173.378 146.619 163.298 1.00 81.78 220 MET B CA 1
ATOM 5358 C C . MET B 2 213 ? 173.826 145.272 162.744 1.00 84.75 220 MET B C 1
ATOM 5359 O O . MET B 2 213 ? 173.881 145.110 161.520 1.00 88.27 220 MET B O 1
ATOM 5364 N N . GLY B 2 214 ? 174.119 144.301 163.606 1.00 87.27 221 GLY B N 1
ATOM 5365 C CA . GLY B 2 214 ? 174.483 142.967 163.180 1.00 87.97 221 GLY B CA 1
ATOM 5366 C C . GLY B 2 214 ? 175.836 142.463 163.641 1.00 90.10 221 GLY B C 1
ATOM 5367 O O . GLY B 2 214 ? 176.243 141.375 163.218 1.00 88.55 221 GLY B O 1
ATOM 5368 N N . GLU B 2 215 ? 176.545 143.204 164.490 1.00 92.44 222 GLU B N 1
ATOM 5369 C CA . GLU B 2 215 ? 177.862 142.808 164.979 1.00 93.94 222 GLU B CA 1
ATOM 5370 C C . GLU B 2 215 ? 177.808 142.690 166.495 1.00 97.76 222 GLU B C 1
ATOM 5371 O O . GLU B 2 215 ? 177.483 143.662 167.186 1.00 96.15 222 GLU B O 1
ATOM 5377 N N . GLU B 2 216 ? 178.131 141.505 167.013 1.00 102.52 223 GLU B N 1
ATOM 5378 C CA . GLU B 2 216 ? 178.156 141.288 168.453 1.00 102.18 223 GLU B CA 1
ATOM 5379 C C . GLU B 2 216 ? 179.563 141.272 169.030 1.00 104.64 223 GLU B C 1
ATOM 5380 O O . GLU B 2 216 ? 179.748 141.653 170.192 1.00 103.90 223 GLU B O 1
ATOM 5386 N N . ALA B 2 217 ? 180.558 140.832 168.256 1.00 105.33 224 ALA B N 1
ATOM 5387 C CA . ALA B 2 217 ? 181.929 140.809 168.759 1.00 105.68 224 ALA B CA 1
ATOM 5388 C C . ALA B 2 217 ? 182.420 142.213 169.079 1.00 106.75 224 ALA B C 1
ATOM 5389 O O . ALA B 2 217 ? 183.097 142.428 170.091 1.00 104.85 224 ALA B O 1
ATOM 5391 N N . GLU B 2 218 ? 182.096 143.183 168.222 1.00 106.00 225 GLU B N 1
ATOM 5392 C CA . GLU B 2 218 ? 182.428 144.572 168.519 1.00 104.86 225 GLU B CA 1
ATOM 5393 C C . GLU B 2 218 ? 181.634 145.089 169.712 1.00 101.02 225 GLU B C 1
ATOM 5394 O O . GLU B 2 218 ? 182.180 145.792 170.570 1.00 96.46 225 GLU B O 1
ATOM 5400 N N . GLY B 2 219 ? 180.344 144.757 169.780 1.00 99.19 226 GLY B N 1
ATOM 5401 C CA . GLY B 2 219 ? 179.524 145.251 170.873 1.00 98.04 226 GLY B CA 1
ATOM 5402 C C . GLY B 2 219 ? 179.924 144.679 172.220 1.00 98.85 226 GLY B C 1
ATOM 5403 O O . GLY B 2 219 ? 180.040 145.410 173.207 1.00 99.75 226 GLY B O 1
ATOM 5404 N N . GLU B 2 220 ? 180.154 143.365 172.277 1.00 99.39 227 GLU B N 1
ATOM 5405 C CA . GLU B 2 220 ? 180.427 142.722 173.559 1.00 99.43 227 GLU B CA 1
ATOM 5406 C C . GLU B 2 220 ? 181.790 143.128 174.106 1.00 100.36 227 GLU B C 1
ATOM 5407 O O . GLU B 2 220 ? 181.973 143.223 175.325 1.00 99.62 227 GLU B O 1
ATOM 5413 N N . ARG B 2 221 ? 182.760 143.367 173.222 1.00 99.52 228 ARG B N 1
ATOM 5414 C CA . ARG B 2 221 ? 184.068 143.829 173.672 1.00 99.60 228 ARG B CA 1
ATOM 5415 C C . ARG B 2 221 ? 183.976 145.210 174.310 1.00 96.04 228 ARG B C 1
ATOM 5416 O O . ARG B 2 221 ? 184.648 145.487 175.310 1.00 95.09 228 ARG B O 1
ATOM 5424 N N . LEU B 2 222 ? 183.149 146.092 173.743 1.00 94.01 229 LEU B N 1
ATOM 5425 C CA . LEU B 2 222 ? 183.006 147.438 174.290 1.00 94.52 229 LEU B CA 1
ATOM 5426 C C . LEU B 2 222 ? 182.361 147.419 175.671 1.00 93.74 229 LEU B C 1
ATOM 5427 O O . LEU B 2 222 ? 182.747 148.197 176.551 1.00 93.65 229 LEU B O 1
ATOM 5432 N N . ILE B 2 223 ? 181.372 146.549 175.877 1.00 90.68 230 ILE B N 1
ATOM 5433 C CA . ILE B 2 223 ? 180.656 146.522 177.150 1.00 88.41 230 ILE B CA 1
ATOM 5434 C C . ILE B 2 223 ? 181.542 145.976 178.261 1.00 88.74 230 ILE B C 1
ATOM 5435 O O . ILE B 2 223 ? 181.538 146.494 179.384 1.00 89.23 230 ILE B O 1
ATOM 5440 N N . LYS B 2 224 ? 182.311 144.925 177.973 1.00 89.13 231 LYS B N 1
ATOM 5441 C CA . LYS B 2 224 ? 183.198 144.362 178.986 1.00 90.40 231 LYS B CA 1
ATOM 5442 C C . LYS B 2 224 ? 184.230 145.379 179.451 1.00 90.17 231 LYS B C 1
ATOM 5443 O O . LYS B 2 224 ? 184.624 145.373 180.623 1.00 89.40 231 LYS B O 1
ATOM 5449 N N . ASP B 2 225 ? 184.684 146.253 178.550 1.00 91.54 232 ASP B N 1
ATOM 5450 C CA . ASP B 2 225 ? 185.580 147.334 178.946 1.00 91.38 232 ASP B CA 1
ATOM 5451 C C . ASP B 2 225 ? 184.880 148.317 179.878 1.00 88.81 232 ASP B C 1
ATOM 5452 O O . ASP B 2 225 ? 185.440 148.709 180.909 1.00 87.82 232 ASP B O 1
ATOM 5457 N N . ALA B 2 226 ? 183.653 148.719 179.537 1.00 85.12 233 ALA B N 1
ATOM 5458 C CA . ALA B 2 226 ? 182.958 149.742 180.312 1.00 82.15 233 ALA B CA 1
ATOM 5459 C C . ALA B 2 226 ? 182.645 149.264 181.724 1.00 83.87 233 ALA B C 1
ATOM 5460 O O . ALA B 2 226 ? 182.765 150.032 182.685 1.00 82.87 233 ALA B O 1
ATOM 5462 N N . LEU B 2 227 ? 182.231 148.003 181.869 1.00 85.64 234 LEU B N 1
ATOM 5463 C CA . LEU B 2 227 ? 181.893 147.484 183.190 1.00 82.42 234 LEU B CA 1
ATOM 5464 C C . LEU B 2 227 ? 183.119 147.368 184.086 1.00 87.58 234 LEU B C 1
ATOM 5465 O O . LEU B 2 227 ? 183.014 147.559 185.302 1.00 89.03 234 LEU B O 1
ATOM 5470 N N . GLY B 2 228 ? 184.279 147.047 183.513 1.00 87.17 235 GLY B N 1
ATOM 5471 C CA . GLY B 2 228 ? 185.479 146.921 184.322 1.00 84.58 235 GLY B CA 1
ATOM 5472 C C . GLY B 2 228 ? 185.939 148.240 184.916 1.00 89.61 235 GLY B C 1
ATOM 5473 O O . GLY B 2 228 ? 186.355 148.295 186.077 1.00 91.99 235 GLY B O 1
ATOM 5474 N N . LYS B 2 229 ? 185.873 149.318 184.132 1.00 88.88 236 LYS B N 1
ATOM 5475 C CA . LYS B 2 229 ? 186.426 150.592 184.583 1.00 87.19 236 LYS B CA 1
ATOM 5476 C C . LYS B 2 229 ? 185.544 151.248 185.639 1.00 89.46 236 LYS B C 1
ATOM 5477 O O . LYS B 2 229 ? 186.053 151.779 186.633 1.00 91.32 236 LYS B O 1
ATOM 5483 N N . ALA B 2 230 ? 184.225 151.222 185.450 1.00 87.46 237 ALA B N 1
ATOM 5484 C CA . ALA B 2 230 ? 183.280 151.860 186.367 1.00 86.12 237 ALA B CA 1
ATOM 5485 C C . ALA B 2 230 ? 182.230 150.841 186.782 1.00 86.42 237 ALA B C 1
ATOM 5486 O O . ALA B 2 230 ? 181.126 150.806 186.221 1.00 88.78 237 ALA B O 1
ATOM 5488 N N . PRO B 2 231 ? 182.532 149.999 187.769 1.00 86.64 238 PRO B N 1
ATOM 5489 C CA . PRO B 2 231 ? 181.607 148.918 188.129 1.00 88.61 238 PRO B CA 1
ATOM 5490 C C . PRO B 2 231 ? 180.614 149.288 189.220 1.00 88.48 238 PRO B C 1
ATOM 5491 O O . PRO B 2 231 ? 179.987 148.401 189.807 1.00 87.89 238 PRO B O 1
ATOM 5495 N N . ASN B 2 232 ? 180.461 150.577 189.514 1.00 86.71 239 ASN B N 1
ATOM 5496 C CA . ASN B 2 232 ? 179.497 151.024 190.516 1.00 86.72 239 ASN B CA 1
ATOM 5497 C C . ASN B 2 232 ? 178.741 152.251 190.028 1.00 87.64 239 ASN B C 1
ATOM 5498 O O . ASN B 2 232 ? 178.478 153.184 190.792 1.00 90.54 239 ASN B O 1
ATOM 5503 N N . GLN B 2 233 ? 178.376 152.266 188.751 1.00 84.06 240 GLN B N 1
ATOM 5504 C CA . GLN B 2 233 ? 177.605 153.354 188.166 1.00 77.78 240 GLN B CA 1
ATOM 5505 C C . GLN B 2 233 ? 176.261 152.813 187.700 1.00 74.76 240 GLN B C 1
ATOM 5506 O O . GLN B 2 233 ? 176.209 151.856 186.920 1.00 74.81 240 GLN B O 1
ATOM 5512 N N . THR B 2 234 ? 175.178 153.428 188.181 1.00 75.48 241 THR B N 1
ATOM 5513 C CA . THR B 2 234 ? 173.841 152.901 187.923 1.00 73.22 241 THR B CA 1
ATOM 5514 C C . THR B 2 234 ? 173.482 152.981 186.444 1.00 72.18 241 THR B C 1
ATOM 5515 O O . THR B 2 234 ? 172.841 152.071 185.907 1.00 70.60 241 THR B O 1
ATOM 5519 N N . ASP B 2 235 ? 173.887 154.060 185.771 1.00 73.52 242 ASP B N 1
ATOM 5520 C CA . ASP B 2 235 ? 173.515 154.245 184.372 1.00 68.76 242 ASP B CA 1
ATOM 5521 C C . ASP B 2 235 ? 174.081 153.140 183.492 1.00 65.64 242 ASP B C 1
ATOM 5522 O O . ASP B 2 235 ? 173.395 152.637 182.595 1.00 64.43 242 ASP B O 1
ATOM 5527 N N . VAL B 2 236 ? 175.334 152.751 183.729 1.00 67.23 243 VAL B N 1
ATOM 5528 C CA . VAL B 2 236 ? 175.964 151.724 182.906 1.00 66.35 243 VAL B CA 1
ATOM 5529 C C . VAL B 2 236 ? 175.325 150.364 183.162 1.00 68.15 243 VAL B C 1
ATOM 5530 O O . VAL B 2 236 ? 175.127 149.572 182.233 1.00 67.74 243 VAL B O 1
ATOM 5534 N N . LEU B 2 237 ? 174.993 150.070 184.421 1.00 68.70 244 LEU B N 1
ATOM 5535 C CA . LEU B 2 237 ? 174.470 148.751 184.762 1.00 65.21 244 LEU B CA 1
ATOM 5536 C C . LEU B 2 237 ? 173.120 148.495 184.102 1.00 67.57 244 LEU B C 1
ATOM 5537 O O . LEU B 2 237 ? 172.869 147.394 183.601 1.00 69.78 244 LEU B O 1
ATOM 5542 N N . GLN B 2 238 ? 172.235 149.495 184.097 1.00 64.85 245 GLN B N 1
ATOM 5543 C CA . GLN B 2 238 ? 170.938 149.323 183.450 1.00 61.90 245 GLN B CA 1
ATOM 5544 C C . GLN B 2 238 ? 171.086 149.108 181.950 1.00 64.79 245 GLN B C 1
ATOM 5545 O O . GLN B 2 238 ? 170.397 148.262 181.369 1.00 70.31 245 GLN B O 1
ATOM 5551 N N . LYS B 2 239 ? 171.966 149.872 181.302 1.00 63.86 246 LYS B N 1
ATOM 5552 C CA . LYS B 2 239 ? 172.159 149.710 179.864 1.00 61.17 246 LYS B CA 1
ATOM 5553 C C . LYS B 2 239 ? 172.793 148.364 179.538 1.00 62.94 246 LYS B C 1
ATOM 5554 O O . LYS B 2 239 ? 172.436 147.733 178.537 1.00 65.70 246 LYS B O 1
ATOM 5560 N N . ALA B 2 240 ? 173.739 147.913 180.364 1.00 62.41 247 ALA B N 1
ATOM 5561 C CA . ALA B 2 240 ? 174.365 146.615 180.130 1.00 63.02 247 ALA B CA 1
ATOM 5562 C C . ALA B 2 240 ? 173.358 145.481 180.267 1.00 64.26 247 ALA B C 1
ATOM 5563 O O . ALA B 2 240 ? 173.356 144.543 179.462 1.00 65.09 247 ALA B O 1
ATOM 5565 N N . ALA B 2 241 ? 172.491 145.551 181.279 1.00 64.08 248 ALA B N 1
ATOM 5566 C CA . ALA B 2 241 ? 171.479 144.516 181.458 1.00 64.48 248 ALA B CA 1
ATOM 5567 C C . ALA B 2 241 ? 170.492 144.494 180.302 1.00 66.91 248 ALA B C 1
ATOM 5568 O O . ALA B 2 241 ? 169.985 143.428 179.939 1.00 72.27 248 ALA B O 1
ATOM 5570 N N . GLN B 2 242 ? 170.201 145.657 179.718 1.00 68.11 249 GLN B N 1
ATOM 5571 C CA . GLN B 2 242 ? 169.328 145.704 178.551 1.00 70.33 249 GLN B CA 1
ATOM 5572 C C . GLN B 2 242 ? 169.963 145.000 177.359 1.00 71.97 249 GLN B C 1
ATOM 5573 O O . GLN B 2 242 ? 169.270 144.327 176.588 1.00 77.61 249 GLN B O 1
ATOM 5579 N N . PHE B 2 243 ? 171.279 145.144 177.191 1.00 66.86 250 PHE B N 1
ATOM 5580 C CA . PHE B 2 243 ? 171.950 144.536 176.046 1.00 67.66 250 PHE B CA 1
ATOM 5581 C C . PHE B 2 243 ? 171.844 143.017 176.087 1.00 73.96 250 PHE B C 1
ATOM 5582 O O . PHE B 2 243 ? 171.550 142.380 175.069 1.00 79.30 250 PHE B O 1
ATOM 5590 N N . TYR B 2 244 ? 172.080 142.418 177.257 1.00 72.30 251 TYR B N 1
ATOM 5591 C CA . TYR B 2 244 ? 171.988 140.967 177.376 1.00 71.57 251 TYR B CA 1
ATOM 5592 C C . TYR B 2 244 ? 170.557 140.480 177.213 1.00 72.12 251 TYR B C 1
ATOM 5593 O O . TYR B 2 244 ? 170.332 139.395 176.667 1.00 75.05 251 TYR B O 1
ATOM 5602 N N . LYS B 2 245 ? 169.582 141.258 177.685 1.00 71.04 252 LYS B N 1
ATOM 5603 C CA . LYS B 2 245 ? 168.185 140.904 177.465 1.00 73.74 252 LYS B CA 1
ATOM 5604 C C . LYS B 2 245 ? 167.859 140.880 175.978 1.00 77.14 252 LYS B C 1
ATOM 5605 O O . LYS B 2 245 ? 167.153 139.984 175.502 1.00 80.43 252 LYS B O 1
ATOM 5611 N N . LYS B 2 246 ? 168.376 141.854 175.226 1.00 76.39 253 LYS B N 1
ATOM 5612 C CA . LYS B 2 246 ? 168.172 141.864 173.783 1.00 78.12 253 LYS B CA 1
ATOM 5613 C C . LYS B 2 246 ? 168.917 140.722 173.105 1.00 80.68 253 LYS B C 1
ATOM 5614 O O . LYS B 2 246 ? 168.431 140.169 172.112 1.00 83.90 253 LYS B O 1
ATOM 5620 N N . LYS B 2 247 ? 170.092 140.357 173.622 1.00 80.27 254 LYS B N 1
ATOM 5621 C CA . LYS B 2 247 ? 170.883 139.287 173.026 1.00 81.16 254 LYS B CA 1
ATOM 5622 C C . LYS B 2 247 ? 170.239 137.920 173.219 1.00 80.74 254 LYS B C 1
ATOM 5623 O O . LYS B 2 247 ? 170.297 137.081 172.314 1.00 79.88 254 LYS B O 1
ATOM 5629 N N . GLY B 2 248 ? 169.627 137.674 174.375 1.00 80.91 255 GLY B N 1
ATOM 5630 C CA . GLY B 2 248 ? 168.934 136.421 174.600 1.00 81.69 255 GLY B CA 1
ATOM 5631 C C . GLY B 2 248 ? 169.266 135.741 175.912 1.00 83.48 255 GLY B C 1
ATOM 5632 O O . GLY B 2 248 ? 168.731 134.671 176.213 1.00 83.72 255 GLY B O 1
ATOM 5633 N N . ASN B 2 249 ? 170.147 136.346 176.701 1.00 85.04 256 ASN B N 1
ATOM 5634 C CA . ASN B 2 249 ? 170.575 135.790 177.981 1.00 85.95 256 ASN B CA 1
ATOM 5635 C C . ASN B 2 249 ? 169.824 136.504 179.100 1.00 85.64 256 ASN B C 1
ATOM 5636 O O . ASN B 2 249 ? 170.067 137.686 179.360 1.00 89.45 256 ASN B O 1
ATOM 5641 N N . LEU B 2 250 ? 168.915 135.788 179.764 1.00 82.08 257 LEU B N 1
ATOM 5642 C CA . LEU B 2 250 ? 168.162 136.372 180.867 1.00 81.91 257 LEU B CA 1
ATOM 5643 C C . LEU B 2 250 ? 168.805 136.152 182.228 1.00 82.18 257 LEU B C 1
ATOM 5644 O O . LEU B 2 250 ? 168.540 136.932 183.148 1.00 84.66 257 LEU B O 1
ATOM 5649 N N . ASP B 2 251 ? 169.629 135.116 182.389 1.00 81.69 258 ASP B N 1
ATOM 5650 C CA . ASP B 2 251 ? 170.290 134.912 183.674 1.00 85.20 258 ASP B CA 1
ATOM 5651 C C . ASP B 2 251 ? 171.243 136.059 183.983 1.00 84.72 258 ASP B C 1
ATOM 5652 O O . ASP B 2 251 ? 171.217 136.624 185.082 1.00 83.45 258 ASP B O 1
ATOM 5657 N N . ARG B 2 252 ? 172.085 136.429 183.015 1.00 84.02 259 ARG B N 1
ATOM 5658 C CA . ARG B 2 252 ? 173.049 137.496 183.252 1.00 81.27 259 ARG B CA 1
ATOM 5659 C C . ARG B 2 252 ? 172.362 138.849 183.388 1.00 77.94 259 ARG B C 1
ATOM 5660 O O . ARG B 2 252 ? 172.830 139.707 184.143 1.00 79.45 259 ARG B O 1
ATOM 5668 N N . ALA B 2 253 ? 171.254 139.055 182.673 1.00 76.17 260 ALA B N 1
ATOM 5669 C CA . ALA B 2 253 ? 170.508 140.301 182.806 1.00 73.63 260 ALA B CA 1
ATOM 5670 C C . ALA B 2 253 ? 169.961 140.466 184.217 1.00 73.76 260 ALA B C 1
ATOM 5671 O O . ALA B 2 253 ? 169.942 141.578 184.758 1.00 74.64 260 ALA B O 1
ATOM 5673 N N . ILE B 2 254 ? 169.501 139.371 184.826 1.00 73.57 261 ILE B N 1
ATOM 5674 C CA . ILE B 2 254 ? 168.991 139.429 186.192 1.00 70.34 261 ILE B CA 1
ATOM 5675 C C . ILE B 2 254 ? 170.093 139.825 187.164 1.00 73.49 261 ILE B C 1
ATOM 5676 O O . ILE B 2 254 ? 169.883 140.654 188.057 1.00 75.22 261 ILE B O 1
ATOM 5681 N N . GLU B 2 255 ? 171.283 139.242 187.008 1.00 75.87 262 GLU B N 1
ATOM 5682 C CA . GLU B 2 255 ? 172.364 139.496 187.954 1.00 77.20 262 GLU B CA 1
ATOM 5683 C C . GLU B 2 255 ? 172.798 140.956 187.924 1.00 77.49 262 GLU B C 1
ATOM 5684 O O . GLU B 2 255 ? 173.107 141.540 188.968 1.00 78.69 262 GLU B O 1
ATOM 5690 N N . LEU B 2 256 ? 172.833 141.562 186.736 1.00 74.67 263 LEU B N 1
ATOM 5691 C CA . LEU B 2 256 ? 173.250 142.956 186.632 1.00 69.31 263 LEU B CA 1
ATOM 5692 C C . LEU B 2 256 ? 172.251 143.891 187.306 1.00 71.44 263 LEU B C 1
ATOM 5693 O O . LEU B 2 256 ? 172.650 144.832 188.000 1.00 73.80 263 LEU B O 1
ATOM 5698 N N . LEU B 2 257 ? 170.950 143.650 187.118 1.00 70.41 264 LEU B N 1
ATOM 5699 C CA . LEU B 2 257 ? 169.947 144.483 187.777 1.00 66.49 264 LEU B CA 1
ATOM 5700 C C . LEU B 2 257 ? 170.015 144.340 189.290 1.00 71.13 264 LEU B C 1
ATOM 5701 O O . LEU B 2 257 ? 169.878 145.329 190.019 1.00 77.10 264 LEU B O 1
ATOM 5706 N N . GLY B 2 258 ? 170.219 143.118 189.782 1.00 71.06 265 GLY B N 1
ATOM 5707 C CA . GLY B 2 258 ? 170.367 142.927 191.214 1.00 73.90 265 GLY B CA 1
ATOM 5708 C C . GLY B 2 258 ? 171.547 143.685 191.787 1.00 78.66 265 GLY B C 1
ATOM 5709 O O . GLY B 2 258 ? 171.487 144.176 192.917 1.00 80.12 265 GLY B O 1
ATOM 5710 N N . LYS B 2 259 ? 172.636 143.787 191.021 1.00 78.02 266 LYS B N 1
ATOM 5711 C CA . LYS B 2 259 ? 173.768 144.606 191.440 1.00 76.07 266 LYS B CA 1
ATOM 5712 C C . LYS B 2 259 ? 173.410 146.086 191.441 1.00 74.36 266 LYS B C 1
ATOM 5713 O O . LYS B 2 259 ? 173.791 146.822 192.358 1.00 72.71 266 LYS B O 1
ATOM 5719 N N . ALA B 2 260 ? 172.679 146.540 190.420 1.00 73.67 267 ALA B N 1
ATOM 5720 C CA . ALA B 2 260 ? 172.318 147.951 190.334 1.00 70.97 267 ALA B CA 1
ATOM 5721 C C . ALA B 2 260 ? 171.355 148.357 191.441 1.00 74.54 267 ALA B C 1
ATOM 5722 O O . ALA B 2 260 ? 171.409 149.496 191.918 1.00 79.25 267 ALA B O 1
ATOM 5724 N N . LEU B 2 261 ? 170.470 147.448 191.857 1.00 71.61 268 LEU B N 1
ATOM 5725 C CA . LEU B 2 261 ? 169.491 147.779 192.887 1.00 68.35 268 LEU B CA 1
ATOM 5726 C C . LEU B 2 261 ? 170.156 148.072 194.226 1.00 71.90 268 LEU B C 1
ATOM 5727 O O . LEU B 2 261 ? 169.615 148.836 195.033 1.00 74.05 268 LEU B O 1
ATOM 5732 N N . ARG B 2 262 ? 171.325 147.484 194.480 1.00 74.13 269 ARG B N 1
ATOM 5733 C CA . ARG B 2 262 ? 172.054 147.678 195.728 1.00 77.40 269 ARG B CA 1
ATOM 5734 C C . ARG B 2 262 ? 173.160 148.720 195.597 1.00 78.21 269 ARG B C 1
ATOM 5735 O O . ARG B 2 262 ? 174.149 148.669 196.335 1.00 79.68 269 ARG B O 1
ATOM 5743 N N . SER B 2 263 ? 173.014 149.667 194.672 1.00 79.28 270 SER B N 1
ATOM 5744 C CA . SER B 2 263 ? 174.040 150.672 194.418 1.00 81.65 270 SER B CA 1
ATOM 5745 C C . SER B 2 263 ? 173.827 151.951 195.218 1.00 81.00 270 SER B C 1
ATOM 5746 O O . SER B 2 263 ? 174.732 152.393 195.930 1.00 81.73 270 SER B O 1
ATOM 5749 N N . THR B 2 264 ? 172.651 152.557 195.114 1.00 82.25 271 THR B N 1
ATOM 5750 C CA . THR B 2 264 ? 172.351 153.818 195.776 1.00 83.83 271 THR B CA 1
ATOM 5751 C C . THR B 2 264 ? 171.183 153.637 196.738 1.00 82.33 271 THR B C 1
ATOM 5752 O O . THR B 2 264 ? 170.530 152.593 196.774 1.00 84.58 271 THR B O 1
ATOM 5756 N N . VAL B 2 265 ? 170.926 154.680 197.528 1.00 76.00 272 VAL B N 1
ATOM 5757 C CA . VAL B 2 265 ? 169.763 154.679 198.405 1.00 76.84 272 VAL B CA 1
ATOM 5758 C C . VAL B 2 265 ? 168.489 155.029 197.645 1.00 80.20 272 VAL B C 1
ATOM 5759 O O . VAL B 2 265 ? 167.397 154.614 198.053 1.00 79.88 272 VAL B O 1
ATOM 5763 N N . ASN B 2 266 ? 168.598 155.761 196.536 1.00 79.39 273 ASN B N 1
ATOM 5764 C CA . ASN B 2 266 ? 167.445 156.080 195.694 1.00 74.89 273 ASN B CA 1
ATOM 5765 C C . ASN B 2 266 ? 167.218 154.946 194.694 1.00 73.51 273 ASN B C 1
ATOM 5766 O O . ASN B 2 266 ? 167.435 155.071 193.489 1.00 76.44 273 ASN B O 1
ATOM 5771 N N . ASN B 2 267 ? 166.768 153.815 195.227 1.00 73.04 274 ASN B N 1
ATOM 5772 C CA . ASN B 2 267 ? 166.512 152.631 194.419 1.00 71.02 274 ASN B CA 1
ATOM 5773 C C . ASN B 2 267 ? 165.032 152.400 194.132 1.00 73.61 274 ASN B C 1
ATOM 5774 O O . ASN B 2 267 ? 164.668 151.306 193.692 1.00 74.43 274 ASN B O 1
ATOM 5779 N N . SER B 2 268 ? 164.177 153.393 194.376 1.00 71.20 275 SER B N 1
ATOM 5780 C CA . SER B 2 268 ? 162.748 153.212 194.132 1.00 67.24 275 SER B CA 1
ATOM 5781 C C . SER B 2 268 ? 162.400 152.935 192.672 1.00 68.33 275 SER B C 1
ATOM 5782 O O . SER B 2 268 ? 161.612 152.005 192.428 1.00 70.22 275 SER B O 1
ATOM 5785 N N . PRO B 2 269 ? 162.907 153.677 191.675 1.00 69.12 276 PRO B N 1
ATOM 5786 C CA . PRO B 2 269 ? 162.521 153.367 190.285 1.00 65.61 276 PRO B CA 1
ATOM 5787 C C . PRO B 2 269 ? 162.938 151.981 189.824 1.00 64.11 276 PRO B C 1
ATOM 5788 O O . PRO B 2 269 ? 162.318 151.427 188.909 1.00 64.61 276 PRO B O 1
ATOM 5792 N N . LEU B 2 270 ? 163.975 151.402 190.429 1.00 61.53 277 LEU B N 1
ATOM 5793 C CA . LEU B 2 270 ? 164.494 150.129 189.939 1.00 62.28 277 LEU B CA 1
ATOM 5794 C C . LEU B 2 270 ? 163.623 148.956 190.374 1.00 66.94 277 LEU B C 1
ATOM 5795 O O . LEU B 2 270 ? 163.759 147.847 189.844 1.00 70.43 277 LEU B O 1
ATOM 5800 N N . TYR B 2 271 ? 162.730 149.172 191.341 1.00 64.55 278 TYR B N 1
ATOM 5801 C CA . TYR B 2 271 ? 161.889 148.090 191.838 1.00 65.16 278 TYR B CA 1
ATOM 5802 C C . TYR B 2 271 ? 160.951 147.560 190.759 1.00 69.40 278 TYR B C 1
ATOM 5803 O O . TYR B 2 271 ? 160.730 146.350 190.648 1.00 74.14 278 TYR B O 1
ATOM 5812 N N . SER B 2 272 ? 160.381 148.462 189.958 1.00 69.72 279 SER B N 1
ATOM 5813 C CA . SER B 2 272 ? 159.456 148.041 188.911 1.00 71.27 279 SER B CA 1
ATOM 5814 C C . SER B 2 272 ? 160.153 147.220 187.833 1.00 73.22 279 SER B C 1
ATOM 5815 O O . SER B 2 272 ? 159.563 146.277 187.294 1.00 76.93 279 SER B O 1
ATOM 5818 N N . LEU B 2 273 ? 161.395 147.568 187.495 1.00 69.41 280 LEU B N 1
ATOM 5819 C CA . LEU B 2 273 ? 162.096 146.863 186.427 1.00 69.10 280 LEU B CA 1
ATOM 5820 C C . LEU B 2 273 ? 162.417 145.429 186.828 1.00 73.28 280 LEU B C 1
ATOM 5821 O O . LEU B 2 273 ? 162.162 144.490 186.066 1.00 78.53 280 LEU B O 1
ATOM 5826 N N . VAL B 2 274 ? 162.976 145.241 188.026 1.00 70.91 281 VAL B N 1
ATOM 5827 C CA . VAL B 2 274 ? 163.382 143.906 188.458 1.00 70.41 281 VAL B CA 1
ATOM 5828 C C . VAL B 2 274 ? 162.167 143.003 188.623 1.00 75.05 281 VAL B C 1
ATOM 5829 O O . VAL B 2 274 ? 162.204 141.819 188.267 1.00 78.28 281 VAL B O 1
ATOM 5833 N N . MET B 2 275 ? 161.069 143.551 189.147 1.00 75.52 282 MET B N 1
ATOM 5834 C CA . MET B 2 275 ? 159.873 142.752 189.389 1.00 77.48 282 MET B CA 1
ATOM 5835 C C . MET B 2 275 ? 159.337 142.152 188.096 1.00 83.38 282 MET B C 1
ATOM 5836 O O . MET B 2 275 ? 158.911 140.991 188.072 1.00 88.03 282 MET B O 1
ATOM 5841 N N . CYS B 2 276 ? 159.345 142.929 187.012 1.00 81.66 283 CYS B N 1
ATOM 5842 C CA . CYS B 2 276 ? 158.840 142.431 185.738 1.00 83.23 283 CYS B CA 1
ATOM 5843 C C . CYS B 2 276 ? 159.704 141.298 185.199 1.00 86.17 283 CYS B C 1
ATOM 5844 O O . CYS B 2 276 ? 159.189 140.352 184.593 1.00 92.22 283 CYS B O 1
ATOM 5847 N N . ARG B 2 277 ? 161.020 141.379 185.402 1.00 83.43 284 ARG B N 1
ATOM 5848 C CA . ARG B 2 277 ? 161.920 140.392 184.815 1.00 85.15 284 ARG B CA 1
ATOM 5849 C C . ARG B 2 277 ? 161.747 139.014 185.445 1.00 89.81 284 ARG B C 1
ATOM 5850 O O . ARG B 2 277 ? 161.804 137.999 184.741 1.00 94.28 284 ARG B O 1
ATOM 5858 N N . TYR B 2 278 ? 161.541 138.948 186.764 1.00 86.40 285 TYR B N 1
ATOM 5859 C CA . TYR B 2 278 ? 161.279 137.653 187.390 1.00 87.20 285 TYR B CA 1
ATOM 5860 C C . TYR B 2 278 ? 159.995 137.027 186.863 1.00 92.05 285 TYR B C 1
ATOM 5861 O O . TYR B 2 278 ? 159.915 135.804 186.706 1.00 96.11 285 TYR B O 1
ATOM 5870 N N . ARG B 2 279 ? 158.976 137.843 186.594 1.00 89.96 286 ARG B N 1
ATOM 5871 C CA . ARG B 2 279 ? 157.739 137.295 186.052 1.00 89.61 286 ARG B CA 1
ATOM 5872 C C . ARG B 2 279 ? 157.966 136.694 184.671 1.00 94.84 286 ARG B C 1
ATOM 5873 O O . ARG B 2 279 ? 157.360 135.675 184.322 1.00 101.08 286 ARG B O 1
ATOM 5881 N N . GLU B 2 280 ? 158.831 137.317 183.868 1.00 93.74 287 GLU B N 1
ATOM 5882 C CA . GLU B 2 280 ? 159.094 136.805 182.528 1.00 95.75 287 GLU B CA 1
ATOM 5883 C C . GLU B 2 280 ? 159.828 135.470 182.569 1.00 100.58 287 GLU B C 1
ATOM 5884 O O . GLU B 2 280 ? 159.504 134.558 181.801 1.00 107.75 287 GLU B O 1
ATOM 5890 N N . ILE B 2 281 ? 160.825 135.336 183.447 1.00 98.10 288 ILE B N 1
ATOM 5891 C CA . ILE B 2 281 ? 161.597 134.098 183.492 1.00 100.74 288 ILE B CA 1
ATOM 5892 C C . ILE B 2 281 ? 160.763 132.957 184.066 1.00 105.26 288 ILE B C 1
ATOM 5893 O O . ILE B 2 281 ? 160.863 131.811 183.612 1.00 109.06 288 ILE B O 1
ATOM 5898 N N . LEU B 2 282 ? 159.928 133.244 185.069 1.00 104.61 289 LEU B N 1
ATOM 5899 C CA . LEU B 2 282 ? 159.104 132.197 185.666 1.00 108.00 289 LEU B CA 1
ATOM 5900 C C . LEU B 2 282 ? 158.067 131.679 184.679 1.00 111.38 289 LEU B C 1
ATOM 5901 O O . LEU B 2 282 ? 157.795 130.474 184.630 1.00 116.54 289 LEU B O 1
ATOM 5906 N N . GLU B 2 283 ? 157.472 132.574 183.889 1.00 111.28 290 GLU B N 1
ATOM 5907 C CA . GLU B 2 283 ? 156.515 132.146 182.875 1.00 118.58 290 GLU B CA 1
ATOM 5908 C C . GLU B 2 283 ? 157.181 131.290 181.805 1.00 123.37 290 GLU B C 1
ATOM 5909 O O . GLU B 2 283 ? 156.544 130.389 181.249 1.00 128.53 290 GLU B O 1
ATOM 5915 N N . GLN B 2 284 ? 158.453 131.557 181.504 1.00 119.17 291 GLN B N 1
ATOM 5916 C CA . GLN B 2 284 ? 159.161 130.767 180.503 1.00 120.78 291 GLN B CA 1
ATOM 5917 C C . GLN B 2 284 ? 159.340 129.323 180.957 1.00 126.03 291 GLN B C 1
ATOM 5918 O O . GLN B 2 284 ? 159.208 128.393 180.153 1.00 130.38 291 GLN B O 1
ATOM 5924 N N . LEU B 2 285 ? 159.634 129.113 182.242 1.00 124.94 292 LEU B N 1
ATOM 5925 C CA . LEU B 2 285 ? 159.907 127.765 182.728 1.00 126.65 292 LEU B CA 1
ATOM 5926 C C . LEU B 2 285 ? 158.661 126.889 182.763 1.00 131.12 292 LEU B C 1
ATOM 5927 O O . LEU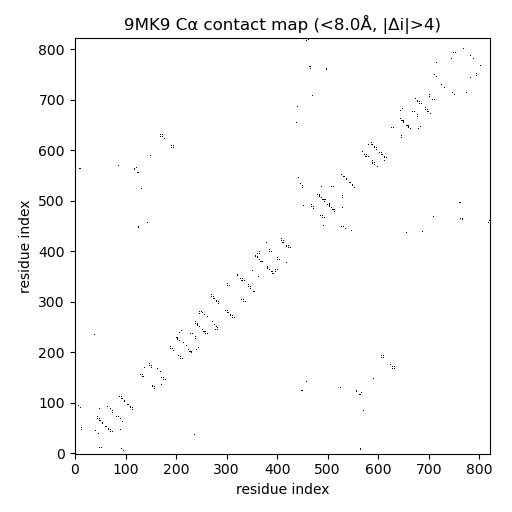 B 2 285 ? 158.787 125.662 182.828 1.00 133.41 292 LEU B O 1
ATOM 5932 N N . GLN B 2 286 ? 157.464 127.482 182.728 1.00 131.85 293 GLN B N 1
ATOM 5933 C CA . GLN B 2 286 ? 156.259 126.685 182.516 1.00 134.92 293 GLN B CA 1
ATOM 5934 C C . GLN B 2 286 ? 156.279 126.014 181.151 1.00 138.96 293 GLN B C 1
ATOM 5935 O O . GLN B 2 286 ? 155.842 124.866 181.008 1.00 140.45 293 GLN B O 1
ATOM 5941 N N . ASN B 2 287 ? 156.773 126.720 180.131 1.00 139.20 294 ASN B N 1
ATOM 5942 C CA . ASN B 2 287 ? 156.825 126.152 178.789 1.00 140.93 294 ASN B CA 1
ATOM 5943 C C . ASN B 2 287 ? 157.753 124.946 178.721 1.00 141.43 294 ASN B C 1
ATOM 5944 O O . ASN B 2 287 ? 157.538 124.046 177.902 1.00 140.01 294 ASN B O 1
ATOM 5949 N N . LYS B 2 288 ? 158.803 124.959 179.548 1.00 141.76 295 LYS B N 1
ATOM 5950 C CA . LYS B 2 288 ? 159.799 123.854 179.534 1.00 142.14 295 LYS B CA 1
ATOM 5951 C C . LYS B 2 288 ? 159.307 122.700 180.414 1.00 143.89 295 LYS B C 1
ATOM 5952 O O . LYS B 2 288 ? 160.107 121.771 180.653 1.00 142.25 295 LYS B O 1
ATOM 5958 N N . GLY B 2 289 ? 158.025 122.720 180.799 1.00 144.57 296 GLY B N 1
ATOM 5959 C CA . GLY B 2 289 ? 157.444 121.630 181.606 1.00 143.84 296 GLY B CA 1
ATOM 5960 C C . GLY B 2 289 ? 158.105 121.517 182.967 1.00 144.86 296 GLY B C 1
ATOM 5961 O O . GLY B 2 289 ? 157.852 120.510 183.658 1.00 143.88 296 GLY B O 1
ATOM 5962 N N . ASP B 2 290 ? 158.921 122.508 183.338 1.00 145.65 297 ASP B N 1
ATOM 5963 C CA . ASP B 2 290 ? 159.610 122.498 184.654 1.00 146.50 297 ASP B CA 1
ATOM 5964 C C . ASP B 2 290 ? 158.655 123.081 185.703 1.00 147.82 297 ASP B C 1
ATOM 5965 O O . ASP B 2 290 ? 158.880 124.230 186.142 1.00 146.88 297 ASP B O 1
ATOM 5970 N N . ALA B 2 291 ? 157.602 122.334 186.051 1.00 146.31 298 ALA B N 1
ATOM 5971 C CA . ALA B 2 291 ? 156.637 122.804 187.072 1.00 141.95 298 ALA B CA 1
ATOM 5972 C C . ALA B 2 291 ? 157.313 122.946 188.440 1.00 140.36 298 ALA B C 1
ATOM 5973 O O . ALA B 2 291 ? 157.031 123.946 189.126 1.00 139.67 298 ALA B O 1
ATOM 5975 N N . ASP B 2 292 ? 158.152 121.976 188.826 1.00 50.00 299 ASP B N 1
ATOM 5976 C CA . ASP B 2 292 ? 158.900 122.086 190.109 1.00 50.00 299 ASP B CA 1
ATOM 5977 C C . ASP B 2 292 ? 160.400 121.868 189.898 1.00 50.00 299 ASP B C 1
ATOM 5978 O O . ASP B 2 292 ? 160.758 120.850 189.269 1.00 50.00 299 ASP B O 1
ATOM 5983 N N . SER B 2 293 ? 161.237 122.773 190.410 1.00 133.15 300 SER B N 1
ATOM 5984 C CA . SER B 2 293 ? 162.710 122.570 190.375 1.00 135.77 300 SER B CA 1
ATOM 5985 C C . SER B 2 293 ? 163.337 123.256 191.587 1.00 135.34 300 SER B C 1
ATOM 5986 O O . SER B 2 293 ? 162.706 124.189 192.123 1.00 135.99 300 SER B O 1
ATOM 5989 N N . SER B 2 294 ? 164.524 122.817 192.011 1.00 135.77 301 SER B N 1
ATOM 5990 C CA . SER B 2 294 ? 165.222 123.579 193.078 1.00 134.56 301 SER B CA 1
ATOM 5991 C C . SER B 2 294 ? 165.479 124.974 192.504 1.00 134.11 301 SER B C 1
ATOM 5992 O O . SER B 2 294 ? 165.410 125.941 193.271 1.00 132.30 301 SER B O 1
ATOM 5995 N N . GLU B 2 295 ? 165.729 125.060 191.192 1.00 134.14 302 GLU B N 1
ATOM 5996 C CA . GLU B 2 295 ? 165.936 126.363 190.500 1.00 129.85 302 GLU B CA 1
ATOM 5997 C C . GLU B 2 295 ? 164.621 127.149 190.390 1.00 125.12 302 GLU B C 1
ATOM 5998 O O . GLU B 2 295 ? 164.664 128.371 190.595 1.00 122.59 302 GLU B O 1
ATOM 6004 N N . ARG B 2 296 ? 163.503 126.484 190.083 1.00 125.38 303 ARG B N 1
ATOM 6005 C CA . ARG B 2 296 ? 162.205 127.210 190.033 1.00 122.04 303 ARG B CA 1
ATOM 6006 C C . ARG B 2 296 ? 161.871 127.763 191.422 1.00 120.92 303 ARG B C 1
ATOM 6007 O O . ARG B 2 296 ? 161.402 128.916 191.488 1.00 117.26 303 ARG B O 1
ATOM 6015 N N . ARG B 2 297 ? 162.098 126.980 192.481 1.00 124.61 304 ARG B N 1
ATOM 6016 C CA . ARG B 2 297 ? 161.905 127.488 193.867 1.00 124.28 304 ARG B CA 1
ATOM 6017 C C . ARG B 2 297 ? 162.904 128.622 194.123 1.00 120.32 304 ARG B C 1
ATOM 6018 O O . ARG B 2 297 ? 162.505 129.628 194.744 1.00 117.21 304 ARG B O 1
ATOM 6026 N N . GLN B 2 298 ? 164.146 128.462 193.652 1.00 122.42 305 GLN B N 1
ATOM 6027 C CA . GLN B 2 298 ? 165.208 129.481 193.867 1.00 121.61 305 GLN B CA 1
ATOM 6028 C C . GLN B 2 298 ? 164.801 130.808 193.226 1.00 116.71 305 GLN B C 1
ATOM 6029 O O . GLN B 2 298 ? 165.512 131.794 193.461 1.00 115.77 305 GLN B O 1
ATOM 6035 N N . ARG B 2 299 ? 163.745 130.829 192.407 1.00 113.98 306 ARG B N 1
ATOM 6036 C CA . ARG B 2 299 ? 163.287 132.118 191.897 1.00 105.67 306 ARG B CA 1
ATOM 6037 C C . ARG B 2 299 ? 162.033 132.590 192.619 1.00 106.48 306 ARG B C 1
ATOM 6038 O O . ARG B 2 299 ? 161.876 133.788 192.881 1.00 107.71 306 ARG B O 1
ATOM 6046 N N . MET B 2 300 ? 161.130 131.664 192.946 1.00 107.42 307 MET B N 1
ATOM 6047 C CA . MET B 2 300 ? 159.859 132.050 193.550 1.00 107.29 307 MET B CA 1
ATOM 6048 C C . MET B 2 300 ? 160.067 132.685 194.919 1.00 107.46 307 MET B C 1
ATOM 6049 O O . MET B 2 300 ? 159.351 133.622 195.292 1.00 108.15 307 MET B O 1
ATOM 6054 N N . ALA B 2 301 ? 161.040 132.184 195.684 1.00 106.38 308 ALA B N 1
ATOM 6055 C CA . ALA B 2 301 ? 161.305 132.741 197.006 1.00 103.47 308 ALA B CA 1
ATOM 6056 C C . ALA B 2 301 ? 161.793 134.181 196.917 1.00 104.90 308 ALA B C 1
ATOM 6057 O O . ALA B 2 301 ? 161.412 135.023 197.738 1.00 105.82 308 ALA B O 1
ATOM 6059 N N . GLU B 2 302 ? 162.648 134.482 195.935 1.00 105.81 309 GLU B N 1
ATOM 6060 C CA . GLU B 2 302 ? 163.156 135.843 195.790 1.00 104.05 309 GLU B CA 1
ATOM 6061 C C . GLU B 2 302 ? 162.038 136.822 195.458 1.00 97.62 309 GLU B C 1
ATOM 6062 O O . GLU B 2 302 ? 161.996 137.933 195.997 1.00 95.06 309 GLU B O 1
ATOM 6068 N N . LEU B 2 303 ? 161.126 136.431 194.568 1.00 94.48 310 LEU B N 1
ATOM 6069 C CA . LEU B 2 303 ? 160.007 137.304 194.237 1.00 91.05 310 LEU B CA 1
ATOM 6070 C C . LEU B 2 303 ? 159.097 137.514 195.440 1.00 94.53 310 LEU B C 1
ATOM 6071 O O . LEU B 2 303 ? 158.417 138.542 195.534 1.00 95.94 310 LEU B O 1
ATOM 6076 N N . ARG B 2 304 ? 159.072 136.553 196.365 1.00 97.41 311 ARG B N 1
ATOM 6077 C CA . ARG B 2 304 ? 158.268 136.697 197.574 1.00 97.38 311 ARG B CA 1
ATOM 6078 C C . ARG B 2 304 ? 158.790 137.819 198.463 1.00 96.01 311 ARG B C 1
ATOM 6079 O O . ARG B 2 304 ? 158.009 138.628 198.977 1.00 96.79 311 ARG B O 1
ATOM 6087 N N . ARG B 2 305 ? 160.108 137.884 198.660 1.00 94.57 312 ARG B N 1
ATOM 6088 C CA . ARG B 2 305 ? 160.666 138.868 199.583 1.00 95.03 312 ARG B CA 1
ATOM 6089 C C . ARG B 2 305 ? 160.673 140.267 198.979 1.00 94.88 312 ARG B C 1
ATOM 6090 O O . ARG B 2 305 ? 160.516 141.258 199.700 1.00 93.77 312 ARG B O 1
ATOM 6098 N N . LEU B 2 306 ? 160.852 140.372 197.660 1.00 94.49 313 LEU B N 1
ATOM 6099 C CA . LEU B 2 306 ? 160.844 141.686 197.022 1.00 91.38 313 LEU B CA 1
ATOM 6100 C C . LEU B 2 306 ? 159.467 142.331 197.102 1.00 87.48 313 LEU B C 1
ATOM 6101 O O . LEU B 2 306 ? 159.353 143.545 197.302 1.00 88.77 313 LEU B O 1
ATOM 6106 N N . THR B 2 307 ? 158.408 141.534 196.944 1.00 86.28 314 THR B N 1
ATOM 6107 C CA . THR B 2 307 ? 157.057 142.083 196.985 1.00 87.02 314 THR B CA 1
ATOM 6108 C C . THR B 2 307 ? 156.747 142.684 198.349 1.00 92.68 314 THR B C 1
ATOM 6109 O O . THR B 2 307 ? 156.137 143.756 198.440 1.00 94.93 314 THR B O 1
ATOM 6113 N N . MET B 2 308 ? 157.154 142.006 199.423 1.00 92.65 315 MET B N 1
ATOM 6114 C CA . MET B 2 308 ? 156.948 142.550 200.761 1.00 93.65 315 MET B CA 1
ATOM 6115 C C . MET B 2 308 ? 157.786 143.803 200.985 1.00 94.90 315 MET B C 1
ATOM 6116 O O . MET B 2 308 ? 157.308 144.778 201.577 1.00 95.05 315 MET B O 1
ATOM 6121 N N . GLU B 2 309 ? 159.039 143.794 200.522 1.00 93.94 316 GLU B N 1
ATOM 6122 C CA . GLU B 2 309 ? 159.927 144.929 200.757 1.00 91.21 316 GLU B CA 1
ATOM 6123 C C . GLU B 2 309 ? 159.434 146.184 200.047 1.00 90.00 316 GLU B C 1
ATOM 6124 O O . GLU B 2 309 ? 159.462 147.278 200.622 1.00 90.32 316 GLU B O 1
ATOM 6130 N N . PHE B 2 310 ? 158.991 146.051 198.795 1.00 86.76 317 PHE B N 1
ATOM 6131 C CA . PHE B 2 310 ? 158.476 147.211 198.074 1.00 83.20 317 PHE B CA 1
ATOM 6132 C C . PHE B 2 310 ? 157.205 147.739 198.723 1.00 86.83 317 PHE B C 1
ATOM 6133 O O . PHE B 2 310 ? 157.028 148.954 198.864 1.00 89.01 317 PHE B O 1
ATOM 6141 N N . MET B 2 311 ? 156.310 146.836 199.128 1.00 88.36 318 MET B N 1
ATOM 6142 C CA . MET B 2 311 ? 155.060 147.256 199.750 1.00 91.96 318 MET B CA 1
ATOM 6143 C C . MET B 2 311 ? 155.314 147.939 201.087 1.00 92.90 318 MET B C 1
ATOM 6144 O O . MET B 2 311 ? 154.658 148.932 201.422 1.00 91.92 318 MET B O 1
ATOM 6149 N N . GLN B 2 312 ? 156.266 147.420 201.866 1.00 93.16 319 GLN B N 1
ATOM 6150 C CA . GLN B 2 312 ? 156.650 148.078 203.110 1.00 93.06 319 GLN B CA 1
ATOM 6151 C C . GLN B 2 312 ? 157.258 149.448 202.842 1.00 92.30 319 GLN B C 1
ATOM 6152 O O . GLN B 2 312 ? 157.021 150.400 203.594 1.00 92.17 319 GLN B O 1
ATOM 6158 N N . LYS B 2 313 ? 158.052 149.563 201.777 1.00 93.86 320 LYS B N 1
ATOM 6159 C CA . LYS B 2 313 ? 158.705 150.830 201.466 1.00 91.83 320 LYS B CA 1
ATOM 6160 C C . LYS B 2 313 ? 157.687 151.910 201.119 1.00 92.45 320 LYS B C 1
ATOM 6161 O O . LYS B 2 313 ? 157.858 153.076 201.492 1.00 96.36 320 LYS B O 1
ATOM 6167 N N . THR B 2 314 ? 156.627 151.542 200.397 1.00 90.29 321 THR B N 1
ATOM 6168 C CA . THR B 2 314 ? 155.643 152.531 199.966 1.00 90.56 321 THR B CA 1
ATOM 6169 C C . THR B 2 314 ? 154.905 153.145 201.150 1.00 92.26 321 THR B C 1
ATOM 6170 O O . THR B 2 314 ? 154.674 154.359 201.183 1.00 95.12 321 THR B O 1
ATOM 6174 N N . LEU B 2 315 ? 154.524 152.324 202.133 1.00 93.37 322 LEU B N 1
ATOM 6175 C CA . LEU B 2 315 ? 153.741 152.834 203.256 1.00 94.09 322 LEU B CA 1
ATOM 6176 C C . LEU B 2 315 ? 154.530 153.847 204.079 1.00 93.93 322 LEU B C 1
ATOM 6177 O O . LEU B 2 315 ? 153.984 154.878 204.487 1.00 93.66 322 LEU B O 1
ATOM 6182 N N . GLN B 2 316 ? 155.811 153.577 204.334 1.00 94.29 323 GLN B N 1
ATOM 6183 C CA . GLN B 2 316 ? 156.659 154.504 205.085 1.00 93.16 323 GLN B CA 1
ATOM 6184 C C . GLN B 2 316 ? 157.218 155.550 204.125 1.00 92.44 323 GLN B C 1
ATOM 6185 O O . GLN B 2 316 ? 158.373 155.502 203.696 1.00 92.90 323 GLN B O 1
ATOM 6191 N N . ARG B 2 317 ? 156.369 156.518 203.788 1.00 93.02 324 ARG B N 1
ATOM 6192 C CA . ARG B 2 317 ? 156.759 157.624 202.926 1.00 91.02 324 ARG B CA 1
ATOM 6193 C C . ARG B 2 317 ? 155.860 158.814 203.224 1.00 89.69 324 ARG B C 1
ATOM 6194 O O . ARG B 2 317 ? 154.664 158.655 203.484 1.00 90.55 324 ARG B O 1
ATOM 6202 N N . ARG B 2 318 ? 156.447 160.006 203.189 1.00 88.05 325 ARG B N 1
ATOM 6203 C CA . ARG B 2 318 ? 155.679 161.226 203.394 1.00 91.48 325 ARG B CA 1
ATOM 6204 C C . ARG B 2 318 ? 154.677 161.415 202.262 1.00 94.42 325 ARG B C 1
ATOM 6205 O O . ARG B 2 318 ? 154.977 161.148 201.096 1.00 99.71 325 ARG B O 1
ATOM 6213 N N . ARG B 2 319 ? 153.478 161.873 202.609 1.00 93.05 326 ARG B N 1
ATOM 6214 C CA . ARG B 2 319 ? 152.416 162.077 201.632 1.00 93.39 326 ARG B CA 1
ATOM 6215 C C . ARG B 2 319 ? 152.600 163.427 200.948 1.00 96.22 326 ARG B C 1
ATOM 6216 O O . ARG B 2 319 ? 152.701 164.461 201.616 1.00 99.93 326 ARG B O 1
ATOM 6224 N N . SER B 2 320 ? 152.649 163.410 199.623 1.00 92.34 327 SER B N 1
ATOM 6225 C CA . SER B 2 320 ? 152.836 164.597 198.807 1.00 86.31 327 SER B CA 1
ATOM 6226 C C . SER B 2 320 ? 152.104 164.399 197.489 1.00 83.26 327 SER B C 1
ATOM 6227 O O . SER B 2 320 ? 151.816 163.262 197.100 1.00 83.40 327 SER B O 1
ATOM 6230 N N . PRO B 2 321 ? 151.769 165.488 196.788 1.00 83.03 328 PRO B N 1
ATOM 6231 C CA . PRO B 2 321 ? 151.070 165.332 195.500 1.00 82.63 328 PRO B CA 1
ATOM 6232 C C . PRO B 2 321 ? 151.835 164.503 194.483 1.00 79.29 328 PRO B C 1
ATOM 6233 O O . PRO B 2 321 ? 151.222 163.734 193.732 1.00 78.66 328 PRO B O 1
ATOM 6237 N N . LEU B 2 322 ? 153.161 164.634 194.434 1.00 80.76 329 LEU B N 1
ATOM 6238 C CA . LEU B 2 322 ? 153.943 163.874 193.465 1.00 79.47 329 LEU B CA 1
ATOM 6239 C C . LEU B 2 322 ? 154.104 162.416 193.873 1.00 80.76 329 LEU B C 1
ATOM 6240 O O . LEU B 2 322 ? 154.177 161.541 193.004 1.00 78.66 329 LEU B O 1
ATOM 6245 N N . ASN B 2 323 ? 154.177 162.137 195.176 1.00 83.69 330 ASN B N 1
ATOM 6246 C CA . ASN B 2 323 ? 154.259 160.753 195.631 1.00 82.70 330 ASN B CA 1
ATOM 6247 C C . ASN B 2 323 ? 152.980 159.990 195.313 1.00 82.19 330 ASN B C 1
ATOM 6248 O O . ASN B 2 323 ? 153.031 158.823 194.909 1.00 82.88 330 ASN B O 1
ATOM 6253 N N . SER B 2 324 ? 151.823 160.630 195.499 1.00 80.29 331 SER B N 1
ATOM 6254 C CA . SER B 2 324 ? 150.554 159.975 195.200 1.00 79.03 331 SER B CA 1
ATOM 6255 C C . SER B 2 324 ? 150.411 159.694 193.710 1.00 79.14 331 SER B C 1
ATOM 6256 O O . SER B 2 324 ? 149.910 158.635 193.316 1.00 80.72 331 SER B O 1
ATOM 6259 N N . TYR B 2 325 ? 150.838 160.636 192.867 1.00 78.65 332 TYR B N 1
ATOM 6260 C CA . TYR B 2 325 ? 150.718 160.451 191.425 1.00 75.54 332 TYR B CA 1
ATOM 6261 C C . TYR B 2 325 ? 151.559 159.276 190.949 1.00 75.59 332 TYR B C 1
ATOM 6262 O O . TYR B 2 325 ? 151.130 158.504 190.085 1.00 76.59 332 TYR B O 1
ATOM 6271 N N . SER B 2 326 ? 152.764 159.125 191.499 1.00 76.27 333 SER B N 1
ATOM 6272 C CA . SER B 2 326 ? 153.638 158.028 191.104 1.00 78.07 333 SER B CA 1
ATOM 6273 C C . SER B 2 326 ? 153.189 156.694 191.684 1.00 79.27 333 SER B C 1
ATOM 6274 O O . SER B 2 326 ? 153.465 155.645 191.093 1.00 79.11 333 SER B O 1
ATOM 6277 N N . ASP B 2 327 ? 152.517 156.710 192.836 1.00 78.72 334 ASP B N 1
ATOM 6278 C CA . ASP B 2 327 ? 152.074 155.465 193.454 1.00 78.08 334 ASP B CA 1
ATOM 6279 C C . ASP B 2 327 ? 151.007 154.775 192.613 1.00 78.72 334 ASP B C 1
ATOM 6280 O O . ASP B 2 327 ? 151.000 153.544 192.499 1.00 81.00 334 ASP B O 1
ATOM 6285 N N . LEU B 2 328 ? 150.096 155.551 192.023 1.00 76.69 335 LEU B N 1
ATOM 6286 C CA . LEU B 2 328 ? 149.021 154.965 191.228 1.00 77.21 335 LEU B CA 1
ATOM 6287 C C . LEU B 2 328 ? 149.554 154.266 189.985 1.00 80.03 335 LEU B C 1
ATOM 6288 O O . LEU B 2 328 ? 148.914 153.341 189.473 1.00 81.74 335 LEU B O 1
ATOM 6293 N N . ILE B 2 329 ? 150.710 154.698 189.480 1.00 80.87 336 ILE B N 1
ATOM 6294 C CA . ILE B 2 329 ? 151.266 154.100 188.270 1.00 79.07 336 ILE B CA 1
ATOM 6295 C C . ILE B 2 329 ? 151.772 152.689 188.545 1.00 81.51 336 ILE B C 1
ATOM 6296 O O . ILE B 2 329 ? 151.572 151.776 187.735 1.00 80.98 336 ILE B O 1
ATOM 6301 N N . ASP B 2 330 ? 152.432 152.484 189.684 1.00 80.38 337 ASP B N 1
ATOM 6302 C CA . ASP B 2 330 ? 153.011 151.186 190.003 1.00 78.92 337 ASP B CA 1
ATOM 6303 C C . ASP B 2 330 ? 152.006 150.203 190.587 1.00 82.02 337 ASP B C 1
ATOM 6304 O O . ASP B 2 330 ? 152.354 149.032 190.769 1.00 84.32 337 ASP B O 1
ATOM 6309 N N . PHE B 2 331 ? 150.786 150.643 190.892 1.00 83.28 338 PHE B N 1
ATOM 6310 C CA . PHE B 2 331 ? 149.801 149.735 191.479 1.00 85.89 338 PHE B CA 1
ATOM 6311 C C . PHE B 2 331 ? 149.447 148.558 190.579 1.00 86.30 338 PHE B C 1
ATOM 6312 O O . PHE B 2 331 ? 149.410 147.422 191.082 1.00 88.46 338 PHE B O 1
ATOM 6320 N N . PRO B 2 332 ? 149.155 148.733 189.284 1.00 82.98 339 PRO B N 1
ATOM 6321 C CA . PRO B 2 332 ? 148.811 147.557 188.467 1.00 84.73 339 PRO B CA 1
ATOM 6322 C C . PRO B 2 332 ? 149.899 146.501 188.423 1.00 87.88 339 PRO B C 1
ATOM 6323 O O . PRO B 2 332 ? 149.584 145.305 188.414 1.00 91.88 339 PRO B O 1
ATOM 6327 N N . GLU B 2 333 ? 151.172 146.899 188.398 1.00 86.55 340 GLU B N 1
ATOM 6328 C CA . GLU B 2 333 ? 152.238 145.911 188.282 1.00 86.56 340 GLU B CA 1
ATOM 6329 C C . GLU B 2 333 ? 152.428 145.134 189.579 1.00 86.44 340 GLU B C 1
ATOM 6330 O O . GLU B 2 333 ? 152.558 143.905 189.556 1.00 88.84 340 GLU B O 1
ATOM 6336 N N . VAL B 2 334 ? 152.448 145.828 190.718 1.00 84.97 341 VAL B N 1
ATOM 6337 C CA . VAL B 2 334 ? 152.698 145.143 191.982 1.00 85.31 341 VAL B CA 1
ATOM 6338 C C . VAL B 2 334 ? 151.544 144.214 192.332 1.00 90.02 341 VAL B C 1
ATOM 6339 O O . VAL B 2 334 ? 151.750 143.170 192.961 1.00 93.52 341 VAL B O 1
ATOM 6343 N N . GLU B 2 335 ? 150.318 144.566 191.936 1.00 91.42 342 GLU B N 1
ATOM 6344 C CA . GLU B 2 335 ? 149.176 143.702 192.215 1.00 92.34 342 GLU B CA 1
ATOM 6345 C C . GLU B 2 335 ? 149.285 142.376 191.475 1.00 90.18 342 GLU B C 1
ATOM 6346 O O . GLU B 2 335 ? 149.016 141.317 192.050 1.00 94.85 342 GLU B O 1
ATOM 6352 N N . ARG B 2 336 ? 149.683 142.414 190.203 1.00 84.71 343 ARG B N 1
ATOM 6353 C CA . ARG B 2 336 ? 149.712 141.197 189.399 1.00 87.63 343 ARG B CA 1
ATOM 6354 C C . ARG B 2 336 ? 150.692 140.178 189.965 1.00 90.88 343 ARG B C 1
ATOM 6355 O O . ARG B 2 336 ? 150.417 138.973 189.958 1.00 94.96 343 ARG B O 1
ATOM 6363 N N . CYS B 2 337 ? 151.841 140.638 190.458 1.00 90.49 344 CYS B N 1
ATOM 6364 C CA . CYS B 2 337 ? 152.799 139.714 191.054 1.00 90.43 344 CYS B CA 1
ATOM 6365 C C . CYS B 2 337 ? 152.299 139.156 192.379 1.00 95.38 344 CYS B C 1
ATOM 6366 O O . CYS B 2 337 ? 152.790 138.116 192.832 1.00 99.60 344 CYS B O 1
ATOM 6369 N N . TYR B 2 338 ? 151.334 139.824 193.015 1.00 94.06 345 TYR B N 1
ATOM 6370 C CA . TYR B 2 338 ? 150.883 139.395 194.336 1.00 95.37 345 TYR B CA 1
ATOM 6371 C C . TYR B 2 338 ? 150.174 138.048 194.274 1.00 99.38 345 TYR B C 1
ATOM 6372 O O . TYR B 2 338 ? 150.508 137.127 195.027 1.00 102.67 345 TYR B O 1
ATOM 6381 N N . GLN B 2 339 ? 149.192 137.906 193.378 1.00 99.17 346 GLN B N 1
ATOM 6382 C CA . GLN B 2 339 ? 148.488 136.630 193.291 1.00 101.13 346 GLN B CA 1
ATOM 6383 C C . GLN B 2 339 ? 149.387 135.529 192.750 1.00 103.22 346 GLN B C 1
ATOM 6384 O O . GLN B 2 339 ? 149.182 134.350 193.061 1.00 110.17 346 GLN B O 1
ATOM 6390 N N . MET B 2 340 ? 150.385 135.888 191.946 1.00 100.91 347 MET B N 1
ATOM 6391 C CA . MET B 2 340 ? 151.229 134.882 191.315 1.00 101.32 347 MET B CA 1
ATOM 6392 C C . MET B 2 340 ? 152.175 134.225 192.313 1.00 103.63 347 MET B C 1
ATOM 6393 O O . MET B 2 340 ? 152.424 133.017 192.231 1.00 106.09 347 MET B O 1
ATOM 6398 N N . VAL B 2 341 ? 152.694 134.988 193.270 1.00 103.84 348 VAL B N 1
ATOM 6399 C CA . VAL B 2 341 ? 153.804 134.536 194.098 1.00 105.62 348 VAL B CA 1
ATOM 6400 C C . VAL B 2 341 ? 153.331 133.886 195.394 1.00 111.23 348 VAL B C 1
ATOM 6401 O O . VAL B 2 341 ? 153.900 132.882 195.821 1.00 114.36 348 VAL B O 1
ATOM 6405 N N . ILE B 2 342 ? 152.294 134.421 196.036 1.00 113.35 349 ILE B N 1
ATOM 6406 C CA . ILE B 2 342 ? 151.954 134.045 197.399 1.00 119.64 349 ILE B CA 1
ATOM 6407 C C . ILE B 2 342 ? 150.583 133.386 197.492 1.00 122.00 349 ILE B C 1
ATOM 6408 O O . ILE B 2 342 ? 150.419 132.416 198.231 1.00 127.95 349 ILE B O 1
ATOM 6413 N N . SER B 2 343 ? 149.587 133.879 196.752 1.00 119.71 350 SER B N 1
ATOM 6414 C CA . SER B 2 343 ? 148.246 133.319 196.890 1.00 124.33 350 SER B CA 1
ATOM 6415 C C . SER B 2 343 ? 148.169 131.890 196.373 1.00 127.70 350 SER B C 1
ATOM 6416 O O . SER B 2 343 ? 147.291 131.133 196.800 1.00 130.57 350 SER B O 1
ATOM 6419 N N . LYS B 2 344 ? 149.067 131.507 195.468 1.00 123.79 351 LYS B N 1
ATOM 6420 C CA . LYS B 2 344 ? 149.059 130.174 194.883 1.00 125.38 351 LYS B CA 1
ATOM 6421 C C . LYS B 2 344 ? 149.936 129.205 195.667 1.00 128.61 351 LYS B C 1
ATOM 6422 O O . LYS B 2 344 ? 149.549 128.050 195.871 1.00 128.17 351 LYS B O 1
ATOM 6428 N N . GLU B 2 345 ? 151.115 129.654 196.106 1.00 128.76 352 GLU B N 1
ATOM 6429 C CA . GLU B 2 345 ? 152.043 128.758 196.789 1.00 132.21 352 GLU B CA 1
ATOM 6430 C C . GLU B 2 345 ? 151.467 128.256 198.107 1.00 137.25 352 GLU B C 1
ATOM 6431 O O . GLU B 2 345 ? 151.562 127.063 198.420 1.00 139.97 352 GLU B O 1
ATOM 6437 N N . SER B 2 346 ? 150.866 129.146 198.888 1.00 137.06 353 SER B N 1
ATOM 6438 C CA . SER B 2 346 ? 150.347 128.797 200.202 1.00 137.69 353 SER B CA 1
ATOM 6439 C C . SER B 2 346 ? 149.281 129.811 200.577 1.00 138.21 353 SER B C 1
ATOM 6440 O O . SER B 2 346 ? 149.245 130.911 200.017 1.00 136.40 353 SER B O 1
ATOM 6443 N N . PRO B 2 347 ? 148.389 129.472 201.505 1.00 141.61 354 PRO B N 1
ATOM 6444 C CA . PRO B 2 347 ? 147.446 130.478 202.006 1.00 144.52 354 PRO B CA 1
ATOM 6445 C C . PRO B 2 347 ? 148.194 131.659 202.607 1.00 144.57 354 PRO B C 1
ATOM 6446 O O . PRO B 2 347 ? 149.198 131.492 203.303 1.00 144.56 354 PRO B O 1
ATOM 6450 N N . ASP B 2 348 ? 147.707 132.863 202.314 1.00 142.47 355 ASP B N 1
ATOM 6451 C CA . ASP B 2 348 ? 148.341 134.065 202.836 1.00 141.52 355 ASP B CA 1
ATOM 6452 C C . ASP B 2 348 ? 148.197 134.139 204.350 1.00 147.43 355 ASP B C 1
ATOM 6453 O O . ASP B 2 348 ? 147.127 133.872 204.904 1.00 149.77 355 ASP B O 1
ATOM 6458 N N . VAL B 2 349 ? 149.288 134.499 205.020 1.00 147.31 356 VAL B N 1
ATOM 6459 C CA . VAL B 2 349 ? 149.253 134.733 206.459 1.00 147.96 356 VAL B CA 1
ATOM 6460 C C . VAL B 2 349 ? 148.454 136.010 206.700 1.00 150.15 356 VAL B C 1
ATOM 6461 O O . VAL B 2 349 ? 148.748 137.054 206.111 1.00 148.60 356 VAL B O 1
ATOM 6465 N N . GLU B 2 350 ? 147.428 135.931 207.549 1.00 154.09 357 GLU B N 1
ATOM 6466 C CA . GLU B 2 350 ? 146.591 137.104 207.777 1.00 157.82 357 GLU B CA 1
ATOM 6467 C C . GLU B 2 350 ? 147.306 138.127 208.648 1.00 156.82 357 GLU B C 1
ATOM 6468 O O . GLU B 2 350 ? 147.211 139.335 208.403 1.00 155.44 357 GLU B O 1
ATOM 6474 N N . GLU B 2 351 ? 148.029 137.666 209.671 1.00 155.29 358 GLU B N 1
ATOM 6475 C CA . GLU B 2 351 ? 148.608 138.585 210.644 1.00 154.76 358 GLU B CA 1
ATOM 6476 C C . GLU B 2 351 ? 149.797 139.362 210.094 1.00 152.49 358 GLU B C 1
ATOM 6477 O O . GLU B 2 351 ? 150.167 140.389 210.674 1.00 153.43 358 GLU B O 1
ATOM 6483 N N . GLU B 2 352 ? 150.408 138.906 208.999 1.00 148.97 359 GLU B N 1
ATOM 6484 C CA . GLU B 2 352 ? 151.568 139.612 208.466 1.00 146.14 359 GLU B CA 1
ATOM 6485 C C . GLU B 2 352 ? 151.153 140.895 207.754 1.00 146.92 359 GLU B C 1
ATOM 6486 O O . GLU B 2 352 ? 151.918 141.865 207.707 1.00 144.88 359 GLU B O 1
ATOM 6492 N N . ASP B 2 353 ? 149.937 140.921 207.204 1.00 146.28 360 ASP B N 1
ATOM 6493 C CA . ASP B 2 353 ? 149.347 142.107 206.570 1.00 140.00 360 ASP B CA 1
ATOM 6494 C C . ASP B 2 353 ? 150.251 142.591 205.442 1.00 134.27 360 ASP B C 1
ATOM 6495 O O . ASP B 2 353 ? 150.546 141.797 204.532 1.00 132.70 360 ASP B O 1
ATOM 6500 N N . LEU B 2 354 ? 150.683 143.852 205.435 1.00 128.67 361 LEU B N 1
ATOM 6501 C CA . LEU B 2 354 ? 151.238 144.535 204.270 1.00 122.96 361 LEU B CA 1
ATOM 6502 C C . LEU B 2 354 ? 150.285 144.510 203.082 1.00 121.94 361 LEU B C 1
ATOM 6503 O O . LEU B 2 354 ? 150.688 144.832 201.960 1.00 122.82 361 LEU B O 1
ATOM 6508 N N . TYR B 2 355 ? 149.027 144.142 203.307 1.00 117.25 362 TYR B N 1
ATOM 6509 C CA . TYR B 2 355 ? 148.005 144.106 202.276 1.00 110.81 362 TYR B CA 1
ATOM 6510 C C . TYR B 2 355 ? 146.674 144.412 202.943 1.00 110.65 362 TYR B C 1
ATOM 6511 O O . TYR B 2 355 ? 146.518 144.216 204.151 1.00 113.50 362 TYR B O 1
ATOM 6520 N N . GLU B 2 356 ? 145.739 144.946 202.154 1.00 109.94 363 GLU B N 1
ATOM 6521 C CA . GLU B 2 356 ? 144.441 145.431 202.623 1.00 114.08 363 GLU B CA 1
ATOM 6522 C C . GLU B 2 356 ? 144.630 146.710 203.431 1.00 111.94 363 GLU B C 1
ATOM 6523 O O . GLU B 2 356 ? 143.657 147.365 203.816 1.00 114.32 363 GLU B O 1
ATOM 6529 N N . ARG B 2 357 ? 145.887 147.063 203.688 1.00 108.05 364 ARG B N 1
ATOM 6530 C CA . ARG B 2 357 ? 146.293 148.387 204.133 1.00 109.75 364 ARG B CA 1
ATOM 6531 C C . ARG B 2 357 ? 146.943 149.176 203.010 1.00 109.16 364 ARG B C 1
ATOM 6532 O O . ARG B 2 357 ? 146.687 150.375 202.863 1.00 110.20 364 ARG B O 1
ATOM 6540 N N . TYR B 2 358 ? 147.785 148.510 202.217 1.00 107.67 365 TYR B N 1
ATOM 6541 C CA . TYR B 2 358 ? 148.300 149.111 200.994 1.00 104.22 365 TYR B CA 1
ATOM 6542 C C . TYR B 2 358 ? 147.155 149.400 200.031 1.00 105.73 365 TYR B C 1
ATOM 6543 O O . TYR B 2 358 ? 147.092 150.478 199.430 1.00 106.38 365 TYR B O 1
ATOM 6552 N N . CYS B 2 359 ? 146.223 148.452 199.894 1.00 104.87 366 CYS B N 1
ATOM 6553 C CA . CYS B 2 359 ? 145.051 148.678 199.057 1.00 106.85 366 CYS B CA 1
ATOM 6554 C C . CYS B 2 359 ? 144.204 149.822 199.597 1.00 107.68 366 CYS B C 1
ATOM 6555 O O . CYS B 2 359 ? 143.652 150.615 198.824 1.00 107.13 366 CYS B O 1
ATOM 6558 N N . ASN B 2 360 ? 144.085 149.921 200.923 1.00 108.64 367 ASN B N 1
ATOM 6559 C CA . ASN B 2 360 ? 143.345 151.027 201.521 1.00 108.17 367 ASN B CA 1
ATOM 6560 C C . ASN B 2 360 ? 143.999 152.362 201.196 1.00 106.46 367 ASN B C 1
ATOM 6561 O O . ASN B 2 360 ? 143.309 153.367 200.988 1.00 105.67 367 ASN B O 1
ATOM 6566 N N . LEU B 2 361 ? 145.333 152.393 201.157 1.00 106.10 368 LEU B N 1
ATOM 6567 C CA . LEU B 2 361 ? 146.036 153.617 200.792 1.00 103.98 368 LEU B CA 1
ATOM 6568 C C . LEU B 2 361 ? 145.728 154.018 199.356 1.00 102.19 368 LEU B C 1
ATOM 6569 O O . LEU B 2 361 ? 145.607 155.209 199.048 1.00 104.04 368 LEU B O 1
ATOM 6574 N N . GLN B 2 362 ? 145.594 153.035 198.463 1.00 99.33 369 GLN B N 1
ATOM 6575 C CA . GLN B 2 362 ? 145.316 153.336 197.062 1.00 100.13 369 GLN B CA 1
ATOM 6576 C C . GLN B 2 362 ? 143.978 154.044 196.899 1.00 102.66 369 GLN B C 1
ATOM 6577 O O . GLN B 2 362 ? 143.859 154.987 196.109 1.00 104.53 369 GLN B O 1
ATOM 6583 N N . GLU B 2 363 ? 142.957 153.601 197.634 1.00 103.05 370 GLU B N 1
ATOM 6584 C CA . GLU B 2 363 ? 141.654 154.250 197.546 1.00 104.47 370 GLU B CA 1
ATOM 6585 C C . GLU B 2 363 ? 141.728 155.696 198.021 1.00 105.93 370 GLU B C 1
ATOM 6586 O O . GLU B 2 363 ? 141.091 156.583 197.440 1.00 105.44 370 GLU B O 1
ATOM 6592 N N . TYR B 2 364 ? 142.507 155.954 199.073 1.00 105.32 371 TYR B N 1
ATOM 6593 C CA . TYR B 2 364 ? 142.651 157.312 199.582 1.00 102.02 371 TYR B CA 1
ATOM 6594 C C . TYR B 2 364 ? 143.421 158.208 198.618 1.00 100.34 371 TYR B C 1
ATOM 6595 O O . TYR B 2 364 ? 143.247 159.430 198.654 1.00 100.56 371 TYR B O 1
ATOM 6604 N N . HIS B 2 365 ? 144.258 157.629 197.752 1.00 99.75 372 HIS B N 1
ATOM 6605 C CA . HIS B 2 365 ? 144.999 158.436 196.787 1.00 98.17 372 HIS B CA 1
ATOM 6606 C C . HIS B 2 365 ? 144.062 159.145 195.816 1.00 102.92 372 HIS B C 1
ATOM 6607 O O . HIS B 2 365 ? 144.271 160.318 195.487 1.00 105.80 372 HIS B O 1
ATOM 6614 N N . ARG B 2 366 ? 143.025 158.449 195.343 1.00 104.18 373 ARG B N 1
ATOM 6615 C CA . ARG B 2 366 ? 142.121 159.041 194.361 1.00 104.37 373 ARG B CA 1
ATOM 6616 C C . ARG B 2 366 ? 141.302 160.181 194.952 1.00 103.94 373 ARG B C 1
ATOM 6617 O O . ARG B 2 366 ? 140.959 161.130 194.237 1.00 100.87 373 ARG B O 1
ATOM 6625 N N . LYS B 2 367 ? 140.973 160.109 196.242 1.00 105.70 374 LYS B N 1
ATOM 6626 C CA . LYS B 2 367 ? 140.138 161.127 196.865 1.00 107.56 374 LYS B CA 1
ATOM 6627 C C . LYS B 2 367 ? 140.912 162.384 197.241 1.00 108.97 374 LYS B C 1
ATOM 6628 O O . LYS B 2 367 ? 140.293 163.377 197.637 1.00 108.68 374 LYS B O 1
ATOM 6634 N N . SER B 2 368 ? 142.239 162.364 197.128 1.00 108.57 375 SER B N 1
ATOM 6635 C CA . SER B 2 368 ? 143.047 163.494 197.568 1.00 107.22 375 SER B CA 1
ATOM 6636 C C . SER B 2 368 ? 142.753 164.733 196.733 1.00 107.57 375 SER B C 1
ATOM 6637 O O . SER B 2 368 ? 142.715 164.674 195.501 1.00 108.91 375 SER B O 1
ATOM 6640 N N . GLU B 2 369 ? 142.547 165.861 197.415 1.00 105.19 376 GLU B N 1
ATOM 6641 C CA . GLU B 2 369 ? 142.290 167.121 196.727 1.00 107.37 376 GLU B CA 1
ATOM 6642 C C . GLU B 2 369 ? 143.567 167.720 196.152 1.00 107.24 376 GLU B C 1
ATOM 6643 O O . GLU B 2 369 ? 143.543 168.318 195.070 1.00 106.79 376 GLU B O 1
ATOM 6649 N N . ASP B 2 370 ? 144.689 167.566 196.859 1.00 106.94 377 ASP B N 1
ATOM 6650 C CA . ASP B 2 370 ? 145.937 168.185 196.422 1.00 103.90 377 ASP B CA 1
ATOM 6651 C C . ASP B 2 370 ? 146.402 167.647 195.075 1.00 100.15 377 ASP B C 1
ATOM 6652 O O . ASP B 2 370 ? 146.970 168.397 194.272 1.00 99.74 377 ASP B O 1
ATOM 6657 N N . LEU B 2 371 ? 146.180 166.359 194.809 1.00 98.95 378 LEU B N 1
ATOM 6658 C CA . LEU B 2 371 ? 146.527 165.808 193.502 1.00 96.87 378 LEU B CA 1
ATOM 6659 C C . LEU B 2 371 ? 145.693 166.442 192.397 1.00 99.82 378 LEU B C 1
ATOM 6660 O O . LEU B 2 371 ? 146.203 166.708 191.302 1.00 97.89 378 LEU B O 1
ATOM 6665 N N . ALA B 2 372 ? 144.408 166.686 192.662 1.00 102.24 379 ALA B N 1
ATOM 6666 C CA . ALA B 2 372 ? 143.541 167.286 191.653 1.00 99.63 379 ALA B CA 1
ATOM 6667 C C . ALA B 2 372 ? 144.005 168.689 191.286 1.00 98.78 379 ALA B C 1
ATOM 6668 O O . ALA B 2 372 ? 143.975 169.073 190.111 1.00 98.18 379 ALA B O 1
ATOM 6670 N N . ALA B 2 373 ? 144.428 169.472 192.279 1.00 99.21 380 ALA B N 1
ATOM 6671 C CA . ALA B 2 373 ? 144.906 170.822 192.002 1.00 97.94 380 ALA B CA 1
ATOM 6672 C C . ALA B 2 373 ? 146.166 170.802 191.148 1.00 97.46 380 ALA B C 1
ATOM 6673 O O . ALA B 2 373 ? 146.317 171.623 190.235 1.00 96.55 380 ALA B O 1
ATOM 6675 N N . LEU B 2 374 ? 147.086 169.877 191.431 1.00 95.72 381 LEU B N 1
ATOM 6676 C CA . LEU B 2 374 ? 148.342 169.828 190.689 1.00 92.98 381 LEU B CA 1
ATOM 6677 C C . LEU B 2 374 ? 148.113 169.467 189.226 1.00 94.29 381 LEU B C 1
ATOM 6678 O O . LEU B 2 374 ? 148.733 170.054 188.332 1.00 94.00 381 LEU B O 1
ATOM 6683 N N . GLU B 2 375 ? 147.226 168.504 188.959 1.00 95.30 382 GLU B N 1
ATOM 6684 C CA . GLU B 2 375 ? 146.990 168.086 187.581 1.00 95.30 382 GLU B CA 1
ATOM 6685 C C . GLU B 2 375 ? 146.393 169.208 186.745 1.00 93.77 382 GLU B C 1
ATOM 6686 O O . GLU B 2 375 ? 146.687 169.313 185.549 1.00 91.18 382 GLU B O 1
ATOM 6692 N N . CYS B 2 376 ? 145.547 170.047 187.346 1.00 96.62 383 CYS B N 1
ATOM 6693 C CA . CYS B 2 376 ? 144.965 171.161 186.605 1.00 95.54 383 CYS B CA 1
ATOM 6694 C C . CYS B 2 376 ? 146.033 172.156 186.169 1.00 95.67 383 CYS B C 1
ATOM 6695 O O . CYS B 2 376 ? 146.009 172.640 185.032 1.00 97.38 383 CYS B O 1
ATOM 6698 N N . LEU B 2 377 ? 146.975 172.476 187.059 1.00 94.01 384 LEU B N 1
ATOM 6699 C CA . LEU B 2 377 ? 148.041 173.406 186.701 1.00 92.12 384 LEU B CA 1
ATOM 6700 C C . LEU B 2 377 ? 148.924 172.833 185.601 1.00 90.67 384 LEU B C 1
ATOM 6701 O O . LEU B 2 377 ? 149.304 173.544 184.664 1.00 91.26 384 LEU B O 1
ATOM 6706 N N . LEU B 2 378 ? 149.261 171.549 185.698 1.00 89.15 385 LEU B N 1
ATOM 6707 C CA . LEU B 2 378 ? 150.098 170.903 184.698 1.00 86.41 385 LEU B CA 1
ATOM 6708 C C . LEU B 2 378 ? 149.311 170.447 183.475 1.00 91.89 385 LEU B C 1
ATOM 6709 O O . LEU B 2 378 ? 149.924 170.002 182.500 1.00 92.58 385 LEU B O 1
ATOM 6714 N N . GLN B 2 379 ? 147.980 170.549 183.511 1.00 94.53 386 GLN B N 1
ATOM 6715 C CA . GLN B 2 379 ? 147.102 170.184 182.396 1.00 92.13 386 GLN B CA 1
ATOM 6716 C C . GLN B 2 379 ? 147.251 168.719 181.997 1.00 88.41 386 GLN B C 1
ATOM 6717 O O . GLN B 2 379 ? 147.169 168.375 180.816 1.00 87.27 386 GLN B O 1
ATOM 6723 N N . PHE B 2 380 ? 147.467 167.846 182.972 1.00 89.50 387 PHE B N 1
ATOM 6724 C CA . PHE B 2 380 ? 147.528 166.414 182.697 1.00 89.55 387 PHE B CA 1
ATOM 6725 C C . PHE B 2 380 ? 146.117 165.841 182.623 1.00 94.91 387 PHE B C 1
ATOM 6726 O O . PHE B 2 380 ? 145.349 165.982 183.579 1.00 97.61 387 PHE B O 1
ATOM 6734 N N . PRO B 2 381 ? 145.739 165.204 181.517 1.00 95.94 388 PRO B N 1
ATOM 6735 C CA . PRO B 2 381 ? 144.409 164.596 181.440 1.00 96.97 388 PRO B CA 1
ATOM 6736 C C . PRO B 2 381 ? 144.268 163.454 182.432 1.00 103.01 388 PRO B C 1
ATOM 6737 O O . PRO B 2 381 ? 145.229 162.748 182.744 1.00 107.18 388 PRO B O 1
ATOM 6741 N N . ARG B 2 382 ? 143.048 163.279 182.928 1.00 104.87 389 ARG B N 1
ATOM 6742 C CA . ARG B 2 382 ? 142.771 162.243 183.915 1.00 108.28 389 ARG B CA 1
ATOM 6743 C C . ARG B 2 382 ? 142.534 160.911 183.207 1.00 107.30 389 ARG B C 1
ATOM 6744 O O . ARG B 2 382 ? 141.673 160.806 182.334 1.00 105.71 389 ARG B O 1
#

InterPro domains:
  IPR011990 Tetratricopeptide-like helical domain superfamily [G3DSA:1.25.40.10] (1-131)
  IPR011990 Tetratricopeptide-like helical domain superfamily [G3DSA:1.25.40.10] (132-192)
  IPR011990 Tetratricopeptide-like helical domain superfamily [G3DSA:1.25.40.10] (194-445)
  IPR011990 Tetratricopeptide-like helical domain superfamily [SSF48452] (51-188)
  IPR011990 Tetratricopeptide-like helical domain superfamily [SSF48452] (150-361)
  IPR019734 Tetratricopeptide repeat [PS50005] (244-277)
  IPR019734 Tetratricopeptide repeat [SM00028] (94-127)
  IPR019734 Tetratricopeptide repeat [SM00028] (138-171)
  IPR019734 Tetratricopeptide repeat [SM00028] (172-208)
  IPR019734 Tetratricopeptide repeat [SM00028] (244-277)

GO terms:
  GO:0009615 response to virus (P, IMP)
  GO:0035457 cellular response to interferon-alpha (P, IDA)
  GO:0140374 antiviral innate immune response (P, IDA)

Organism: Mus musculus (NCBI:txid10090)

Sequence (822 aa):
ESLVCNLRQLKCHFTWNLIAEDESLDEFEDRVFNKDEFQNSEFKATMCNILAYVKHCRGLNEAALQCLGEAEGFIQQQHPDQVEIRSLVTWGNYAWVYYHMGQFSKAQAYLDKVKQVCKKFSSPYRIENPALDCEEGWARLKCTKNQNERVKVCFQKALEKDPKNPEFTSGWAIANYRLDDWPARNYCIDSLEQAIQLSPDNTYVKVLLALKLDAVHKNQAMALVEEALKKDPSAIDTLLRAARFYCKVYDTDRAIQLLRKALEKLPNNAYVHYYMGCCYRSKVHHMLNRREMVFSGDRKKLEELIQLAVNHLRKAEEIKEMLEYSCSFLADLYIIAKKYDEADYYFQKELSKDLPPGPKQLLHLRYGNFQFFQMKRQDKAIYHYMEGVKIKKKTIPQKKMREKLQRIALRRLHEDESDSEALHILAFLQENGGGQQADKSLEAILPQLKCHFTWNLFREGSMSSHMEDRVCNQVEHLNSEEKATMYDLLAYIKHLDGESKAALECLGQAEDLRKSEHNDQSEIRRLVTWGNYAWIYYHMGRLSEAQAYVDKVRQVCQKFANPYSMECPELECEEGWTRLKCGRNERAKMCFEKALEEKPKDPECSSGMAIAMFRLEEKPEKQFSVDALKQAMELNPQNQYLKVLLALKLLRMGEEAEGERLIKDALGKAPNQTDVLQKAAQFYKKKGNLDRAIELLGKALRSTVNNSPLYSLVMCRYREILEQLQNKGDADSSERRQRMAELRRLTMEFMQKTLQRRRSPLNSYSDLIDFPEVERCYQMVISKESPDVEEEDLYERYCNLQEYHRKSEDLAALECLLQFPR

Solvent-accessible surface area: 42614 Å² total; per-residue (Å²): 175,72,24,32,80,39,0,153,84,8,53,0,1,33,57,22,92,2,46,51,174,52,162,40,36,77,60,3,56,34,90,1,48,63,112,19,40,20,13,61,23,83,8,92,0,2,38,19,2,0,63,4,28,5,64,35,55,115,58,111,39,121,26,0,34,113,13,2,35,81,0,39,38,88,0,106,141,59,49,102,142,74,54,78,24,22,4,9,2,0,28,1,4,24,0,33,2,34,68,91,72,31,90,114,93,106,0,82,50,46,2,60,90,3,73,107,15,1,164,132,85,56,44,63,32,90,19,94,36,32,10,8,22,0,12,30,0,36,2,11,19,72,15,24,82,70,104,11,14,29,2,12,16,8,0,48,69,0,35,98,142,66,84,179,43,54,35,16,5,12,0,61,1,23,0,4,22,79,8,44,78,166,75,38,163,23,140,0,42,100,32,0,91,71,1,30,131,64,27,96,104,37,12,16,0,6,1,6,10,7,55,48,66,15,88,128,78,144,114,102,8,71,44,32,0,79,80,0,37,173,95,50,111,92,19,39,30,0,20,7,26,0,1,48,18,7,25,120,62,83,52,19,104,82,0,27,100,10,1,148,124,3,36,140,132,65,86,130,17,6,19,4,22,48,39,5,7,52,5,36,64,36,54,7,113,65,24,66,87,138,69,82,151,118,65,51,39,26,169,112,44,25,99,69,2,25,88,23,17,57,38,3,20,133,66,37,3,127,139,56,34,78,58,23,77,6,2,24,63,2,9,63,8,27,52,82,42,164,118,93,97,65,1,72,139,32,24,104,81,8,61,86,63,99,13,71,78,16,49,46,3,56,13,24,23,111,37,0,44,29,11,53,171,57,63,182,98,40,52,92,1,31,122,26,1,44,36,0,18,129,39,132,97,129,45,111,22,2,116,107,0,51,87,28,5,82,70,4,30,88,45,90,138,134,67,104,98,10,78,52,81,3,97,89,3,93,31,69,32,111,90,55,13,45,35,99,101,56,78,143,132,11,118,69,30,4,77,59,9,46,0,8,43,46,33,83,12,21,84,64,19,51,14,26,26,14,11,48,21,122,10,33,43,34,48,146,107,77,75,75,95,46,65,3,18,2,35,2,2,12,1,23,0,55,33,28,13,59,63,26,136,30,0,26,98,7,0,32,96,0,29,87,53,17,117,80,106,163,73,90,98,13,46,11,39,21,15,2,2,19,3,2,17,1,40,2,28,60,107,68,58,113,101,95,80,0,70,51,54,4,71,91,10,116,105,20,5,132,145,59,63,60,66,15,20,20,77,25,38,32,6,31,6,4,23,0,12,0,16,1,10,1,28,80,10,20,46,0,20,20,14,0,37,70,2,38,84,122,76,102,130,26,77,46,2,14,5,0,38,0,10,0,12,13,41,14,69,109,126,108,66,148,34,109,9,40,93,5,0,120,100,0,35,132,64,32,100,152,57,15,61,2,23,1,4,8,0,18,16,21,20,134,90,38,75,28,70,86,0,46,153,42,2,131,66,0,25,58,134,26,68,103,36,7,70,0,2,57,53,0,4,88,0,12,71,132,48,61,66,42,90,96,2,21,108,2,12,32,100,1,7,139,46,30,132,41,22,14,28,13,6,29,74,6,1,35,65,28,50,74,14,0,104,66,24,100,120,132,66,43,78,131,32,78,77,25,135,84,45,24,50,53,0,71,131,10,0,39,68,15,3,80,64,10,22,122,59,155,126,10,22,6,20,8,41,4,16,40,87,34,43,74,34,4,64,121,0,22,84,54,0,6,62,140,94,32,123,58,73,140,132,48,65,33,47,120,137,10,34,99,18,3,88,112,7,110,152,20,131,69,10,46,61,20,35,101,127,25,152,22,116,217

Secondary structure (DSSP, 8-state):
-HHHHHHTT--STTTTT---S-S-HHHHHIIIIIITTTT--SSTHHHHHHHHHHHHHHT-SHHHHHHHHHHHHHHHHH-STTHHHHTHHHHHHHHHHHHHHT-HHHHHHHHHHHHHHHHHH--SS----HHHHHHHHHHHHHH-SS--HHHHHHHHHHHHHS-S-HHHHHHHHHHHHHHHHS-----HHHHHHHHHHHS----SHHHHHHHHS-TTTTHHHHHHHHHHHHH-TT-HHHHHHHHHHHHHHT-HHHHHHHHHHHHTT-SS-SHHHHHHHHHHHHHHHHHHHHT-TT--HHHHHHHHHHHHHHHHHTSSSSS-SSTT-HHHHHHHHHHHHT--HHHHHHHHHHHHS---HHHHHHHHHHHHHHHHHH-S-SHHHHHHHHHHHHS---SHHHHHHHHHHHHHHHHHHH-GGGHHHHHHHHHHHHHHHHHHHHH-/-HHHHGGGS-STTTS-TTTTS---S-HHHHHTS-STTS-HHHHHHHHHHHHHHHHHHT-HHHHHHHHHHHHHHHHHS--HHHHHHHHHHHHHHHHHHHHHT-HHHHHHHHHHHHHHHHHT--TT----HHHHHHHHHHHHHTT-HHHHHHHHHHHHHHSS--HHHHHHHHHHHHHHHHSPPP---HHHHHHHHHH-TT-SHHHHHHHHHHHHHT-SHHHHHHHHHHHHH-TT-HHHHHHHHHHHHHHT-HHHHHHHHHHHHTT-S--HHHHHHHHHHHHHHHHHHHHTT-SS-HHHHHHHHHHHHHHHHHHHHHHSS---HHHHHHHHHHHHHHHHHHIIIIITTSPPPTTT-SSSSHHHHHHHHHH-HHHHHHHHHHT---

Nearest PDB structures (foldseek):
  4g1t-assembly1_A  TM=8.791E-01  e=8.293E-32  Homo sapiens
  4g1t-assembly1_B  TM=8.548E-01  e=1.115E-31  Homo sapiens
  4j0u-assembly1_A  TM=6.230E-01  e=1.136E-20  Homo sapiens
  3zgq-assembly1_A  TM=6.164E-01  e=1.345E-20  Homo sapiens
  6g70-assembly1_A  TM=2.885E-01  e=1.628E-02  Mus musculus

Foldseek 3Di:
DVLVVLLQPDDAPVNVCPDDPDPDLVVVCCVVPFPCVACCDPQNLVVLRVVLVSCVVVPDNVSSVVSLVVSLVSLCVPDVVPSLVVCLRSLSVVLVSCVVVPVNVSNVVSSVSNVVSCVVPDDPPDDDDLVVLLVVLVVCVVPDDQDLPVSLVSLVVSCVVPNPDVSSVVSNVVSVVSCVVPPDDDDCQVVLVVVCVVDPLPLQSLLVNLQVDCVVVPVPSVVSLVVSCVSDVPRVNSLVSVLLSCLVVLPNVVSVVSLVVVCVPPVVRLVSLVSNLSSLVSNLVVCVPPVDDPNDCSLVSLVVSLVSLVVSCVPPCVVPVPPPLCLVVNLVSVVVVVNPPVNVVSLVSVLVDDDPLVVNLVSLLVVLVVCVPPPPDNPVSLVSLVVSQVRPDDDVSNVVSLVVLVVVLVVVVVPVVCPCVNVVSVVVVVVVVVVVVVVD/DLVVLLQVADEPVNDLPLPVLDDAAQCPCVLPVDDVVDDLVSLLVSLSVNLVSVVLFPCLVVSVVSLVVSVVSLVVDDDDVSLVVCSHSLSVLLVSCVVVPVNVVSVVSSVVSVVSCVVPDDPPDDDDLVVLQVVLVVCVVVPNLVSSLVSLVVSCVVPVDDVRSVVSNVVSVVVCVVPPDDDDDLVVLVVVCVVPVPDLLSQLVNLLVVVVVPDNVVSVVSLVVSCVVCVQDLSSLQSVLVSCVVVPDLVVSLVSLVSSCPRGPSNLVSLLVNLVSLVVVLVVVVVVVCPDDPVNVVSLVVNVVSLLVNLVVLVPDDDTLSSLVSLLVCVVRSVVSVCVRPVPVDPDDPVVPSDPVSVVVNVVSVVDPRNVVSCVVSVNDD

Radius of gyration: 32.53 Å; Cα contacts (8 Å, |Δi|>4): 798; chains: 2; bounding box: 54×84×90 Å

B-factor: mean 95.8, std 57.5, range [14.1, 352.75]